Protein AF-A0A351Z957-F1 (afdb_monomer)

Nearest PDB structures (foldseek):
  6r4h-assembly1_A  TM=7.368E-01  e=9.527E-32  Homo sapiens
  6zmk-assembly1_A  TM=7.328E-01  e=2.826E-31  Homo sapiens
  3tbf-assembly1_B  TM=8.854E-01  e=1.463E-16  Francisella tularensis subsp. tularensis
  3tbf-assembly2_D  TM=8.829E-01  e=6.327E-16  Francisella tularensis subsp. tularensis
  3eua-assembly4_G  TM=7.586E-01  e=1.778E-09  Bacillus subtilis

Structure (mmCIF, N/CA/C/O backbone):
data_AF-A0A351Z957-F1
#
_entry.id   AF-A0A351Z957-F1
#
loop_
_atom_site.group_PDB
_atom_site.id
_atom_site.type_symbol
_atom_site.label_atom_id
_atom_site.label_alt_id
_atom_site.label_comp_id
_atom_site.label_asym_id
_atom_site.label_entity_id
_atom_site.label_seq_id
_atom_site.pdbx_PDB_ins_code
_atom_site.Cartn_x
_atom_site.Cartn_y
_atom_site.Cartn_z
_atom_site.occupancy
_atom_site.B_iso_or_equiv
_atom_site.auth_seq_id
_atom_site.auth_comp_id
_atom_site.auth_asym_id
_atom_site.auth_atom_id
_atom_site.pdbx_PDB_model_num
ATOM 1 N N . MET A 1 1 ? -15.064 -51.423 43.820 1.00 34.75 1 MET A N 1
ATOM 2 C CA . MET A 1 1 ? -14.862 -52.870 44.054 1.00 34.75 1 MET A CA 1
ATOM 3 C C . MET A 1 1 ? -15.126 -53.614 42.748 1.00 34.75 1 MET A C 1
ATOM 5 O O . MET A 1 1 ? -16.199 -53.415 42.206 1.00 34.75 1 MET A O 1
ATOM 9 N N . ARG A 1 2 ? -14.147 -54.423 42.305 1.00 31.27 2 ARG A N 1
ATOM 10 C CA . ARG A 1 2 ? -14.195 -55.576 41.368 1.00 31.27 2 ARG A CA 1
ATOM 11 C C . ARG A 1 2 ? -14.820 -55.420 39.954 1.00 31.27 2 ARG A C 1
ATOM 13 O O . ARG A 1 2 ? -16.034 -55.382 39.812 1.00 31.27 2 ARG A O 1
ATOM 20 N N . ASN A 1 3 ? -13.942 -55.427 38.933 1.00 36.88 3 ASN A N 1
ATOM 21 C CA . ASN A 1 3 ? -13.799 -56.434 37.846 1.00 36.88 3 ASN A CA 1
ATOM 22 C C . ASN A 1 3 ? -14.768 -57.649 37.914 1.00 36.88 3 ASN A C 1
ATOM 24 O O . ASN A 1 3 ? -15.060 -58.122 39.003 1.00 36.88 3 ASN A O 1
ATOM 28 N N . ASP A 1 4 ? -15.278 -58.280 36.855 1.00 41.47 4 ASP A N 1
ATOM 29 C CA . ASP A 1 4 ? -14.717 -58.608 35.541 1.00 41.47 4 ASP A CA 1
ATOM 30 C C . ASP A 1 4 ? -15.853 -58.985 34.578 1.00 41.47 4 ASP A C 1
ATOM 32 O O . ASP A 1 4 ? -16.851 -59.586 34.982 1.00 41.47 4 ASP A O 1
ATOM 36 N N . GLY A 1 5 ? -15.651 -58.716 33.286 1.00 42.03 5 GLY A N 1
ATOM 37 C CA . GLY A 1 5 ? -16.431 -59.361 32.229 1.00 42.03 5 GLY A CA 1
ATOM 38 C C . GLY A 1 5 ? -16.518 -58.600 30.908 1.00 42.03 5 GLY A C 1
ATOM 39 O O . GLY A 1 5 ? -17.630 -58.335 30.467 1.00 42.03 5 GLY A O 1
ATOM 40 N N . ARG A 1 6 ? -15.380 -58.241 30.286 1.00 42.75 6 ARG A N 1
ATOM 41 C CA . ARG A 1 6 ? -15.236 -57.947 28.835 1.00 42.75 6 ARG A CA 1
ATOM 42 C C . ARG A 1 6 ? -13.763 -57.663 28.480 1.00 42.75 6 ARG A C 1
ATOM 44 O O . ARG A 1 6 ? -13.370 -56.526 28.252 1.00 42.75 6 ARG A O 1
ATOM 51 N N . ALA A 1 7 ? -12.949 -58.711 28.403 1.00 50.84 7 ALA A N 1
ATOM 52 C CA . ALA A 1 7 ? -11.653 -58.680 27.721 1.00 50.84 7 ALA A CA 1
ATOM 53 C C . ALA A 1 7 ? -11.593 -59.895 26.783 1.00 50.84 7 ALA A C 1
ATOM 55 O O . ALA A 1 7 ? -11.513 -61.025 27.260 1.00 50.84 7 ALA A O 1
ATOM 56 N N . PRO A 1 8 ? -11.826 -59.690 25.470 1.00 50.25 8 PRO A N 1
ATOM 57 C CA . PRO A 1 8 ? -10.844 -60.219 24.519 1.00 50.25 8 PRO A CA 1
ATOM 58 C C . PRO A 1 8 ? -10.577 -59.340 23.277 1.00 50.25 8 PRO A C 1
ATOM 60 O O . PRO A 1 8 ? -9.811 -59.751 22.416 1.00 50.25 8 PRO A O 1
ATOM 63 N N . VAL A 1 9 ? -11.159 -58.138 23.134 1.00 53.81 9 VAL A N 1
ATOM 64 C CA . VAL A 1 9 ? -10.995 -57.349 21.883 1.00 53.81 9 VAL A CA 1
ATOM 65 C C . VAL A 1 9 ? -9.819 -56.368 21.941 1.00 53.81 9 VAL A C 1
ATOM 67 O O . VAL A 1 9 ? -9.054 -56.274 20.983 1.00 53.81 9 VAL A O 1
ATOM 70 N N . ILE A 1 10 ? -9.616 -55.680 23.072 1.00 52.38 10 ILE A N 1
ATOM 71 C CA . ILE A 1 10 ? -8.510 -54.715 23.211 1.00 52.38 10 ILE A CA 1
ATOM 72 C C . ILE A 1 10 ? -7.170 -55.444 23.291 1.00 52.38 10 ILE A C 1
ATOM 74 O O . ILE A 1 10 ? -6.217 -55.013 22.657 1.00 52.38 10 ILE A O 1
ATOM 78 N N . GLU A 1 11 ? -7.101 -56.582 23.985 1.00 53.34 11 GLU A N 1
ATOM 79 C CA . GLU A 1 11 ? -5.872 -57.378 24.054 1.00 53.34 11 GLU A CA 1
ATOM 80 C C . GLU A 1 11 ? -5.470 -57.900 22.666 1.00 53.34 11 GLU A C 1
ATOM 82 O O . GLU A 1 11 ? -4.301 -57.833 22.301 1.00 53.34 11 GLU A O 1
ATOM 87 N N . MET A 1 12 ? -6.436 -58.297 21.830 1.00 53.75 12 MET A N 1
ATOM 88 C CA . MET A 1 12 ? -6.161 -58.766 20.469 1.00 53.75 12 MET A CA 1
ATOM 89 C C . MET A 1 12 ? -5.737 -57.623 19.527 1.00 53.75 12 MET A C 1
ATOM 91 O O . MET A 1 12 ? -4.773 -57.792 18.781 1.00 53.75 12 MET A O 1
ATOM 95 N N . MET A 1 13 ? -6.356 -56.433 19.610 1.00 58.00 13 MET A N 1
ATOM 96 C CA . MET A 1 13 ? -5.924 -55.253 18.836 1.00 58.00 13 MET A CA 1
ATOM 97 C C . MET A 1 13 ? -4.588 -54.685 19.314 1.00 58.00 13 MET A C 1
ATOM 99 O O . MET A 1 13 ? -3.790 -54.259 18.483 1.00 58.00 13 MET A O 1
ATOM 103 N N . LEU A 1 14 ? -4.314 -54.688 20.621 1.00 59.62 14 LEU A N 1
ATOM 104 C CA . LEU A 1 14 ? -3.041 -54.210 21.157 1.00 59.62 14 LEU A CA 1
ATOM 105 C C . LEU A 1 14 ? -1.916 -55.181 20.794 1.00 59.62 14 LEU A C 1
ATOM 107 O O . LEU A 1 14 ? -0.841 -54.738 20.409 1.00 59.62 14 LEU A O 1
ATOM 111 N N . ILE A 1 15 ? -2.169 -56.494 20.813 1.00 68.38 15 ILE A N 1
ATOM 112 C CA . ILE A 1 15 ? -1.210 -57.498 20.335 1.00 68.38 15 ILE A CA 1
ATOM 113 C C . ILE A 1 15 ? -0.980 -57.354 18.825 1.00 68.38 15 ILE A C 1
ATOM 115 O O . ILE A 1 15 ? 0.164 -57.452 18.386 1.00 68.38 15 ILE A O 1
ATOM 119 N N . GLU A 1 16 ? -2.013 -57.077 18.023 1.00 65.56 16 GLU A N 1
ATOM 120 C CA . GLU A 1 16 ? -1.870 -56.897 16.572 1.00 65.56 16 GLU A CA 1
ATOM 121 C C . GLU A 1 16 ? -1.204 -55.562 16.196 1.00 65.56 16 GLU A C 1
ATOM 123 O O . GLU A 1 16 ? -0.364 -55.524 15.294 1.00 65.56 16 GLU A O 1
ATOM 128 N N . PHE A 1 17 ? -1.498 -54.483 16.927 1.00 66.69 17 PHE A N 1
ATOM 129 C CA . PHE A 1 17 ? -0.839 -53.186 16.786 1.00 66.69 17 PHE A CA 1
ATOM 130 C C . PHE A 1 17 ? 0.616 -53.255 17.249 1.00 66.69 17 PHE A C 1
ATOM 132 O O . PHE A 1 17 ? 1.495 -52.824 16.513 1.00 66.69 17 PHE A O 1
ATOM 139 N N . CYS A 1 18 ? 0.907 -53.887 18.390 1.00 70.06 18 CYS A N 1
ATOM 140 C CA . CYS A 1 18 ? 2.277 -54.141 18.830 1.00 70.06 18 CYS A CA 1
ATOM 141 C C . CYS A 1 18 ? 3.015 -55.051 17.839 1.00 70.06 18 CYS A C 1
ATOM 143 O O . CYS A 1 18 ? 4.173 -54.787 17.541 1.00 70.06 18 CYS A O 1
ATOM 145 N N . ARG A 1 19 ? 2.364 -56.059 17.236 1.00 67.44 19 ARG A N 1
ATOM 146 C CA . ARG A 1 19 ? 2.971 -56.864 16.158 1.00 67.44 19 ARG A CA 1
ATOM 147 C C . ARG A 1 19 ? 3.275 -56.037 14.910 1.00 67.44 19 ARG A C 1
ATOM 149 O O . ARG A 1 19 ? 4.357 -56.205 14.358 1.00 67.44 19 ARG A O 1
ATOM 156 N N . LYS A 1 20 ? 2.371 -55.151 14.471 1.00 65.81 20 LYS A N 1
ATOM 157 C CA . LYS A 1 20 ? 2.572 -54.277 13.297 1.00 65.81 20 LYS A CA 1
ATOM 158 C C . LYS A 1 20 ? 3.589 -53.170 13.566 1.00 65.81 20 LYS A C 1
ATOM 160 O O . LYS A 1 20 ? 4.413 -52.911 12.702 1.00 65.81 20 LYS A O 1
ATOM 165 N N . ALA A 1 21 ? 3.599 -52.583 14.760 1.00 62.97 21 ALA A N 1
ATOM 166 C CA . ALA A 1 21 ? 4.570 -51.578 15.181 1.00 62.97 21 ALA A CA 1
ATOM 167 C C . ALA A 1 21 ? 5.963 -52.190 15.379 1.00 62.97 21 ALA A C 1
ATOM 169 O O . ALA A 1 21 ? 6.941 -51.617 14.919 1.00 62.97 21 ALA A O 1
ATOM 170 N N . VAL A 1 22 ? 6.065 -53.390 15.967 1.00 67.69 22 VAL A N 1
ATOM 171 C CA . VAL A 1 22 ? 7.334 -54.133 16.047 1.00 67.69 22 VAL A CA 1
ATOM 172 C C . VAL A 1 22 ? 7.779 -54.588 14.657 1.00 67.69 22 VAL A C 1
ATOM 174 O O . VAL A 1 22 ? 8.960 -54.495 14.357 1.00 67.69 22 VAL A O 1
ATOM 177 N N . PHE A 1 23 ? 6.874 -55.015 13.768 1.00 68.50 23 PHE A N 1
ATOM 178 C CA . PHE A 1 23 ? 7.214 -55.316 12.371 1.00 68.50 23 PHE A CA 1
ATOM 179 C C . PHE A 1 23 ? 7.667 -54.063 11.604 1.00 68.50 23 PHE A C 1
ATOM 181 O O . PHE A 1 23 ? 8.613 -54.140 10.828 1.00 68.50 23 PHE A O 1
ATOM 188 N N . PHE A 1 24 ? 7.041 -52.909 11.835 1.00 62.88 24 PHE A N 1
ATOM 189 C CA . PHE A 1 24 ? 7.406 -51.633 11.222 1.00 62.88 24 PHE A CA 1
ATOM 190 C C . PHE A 1 24 ? 8.762 -51.140 11.740 1.00 62.88 24 PHE A C 1
ATOM 192 O O . PHE A 1 24 ? 9.664 -50.939 10.942 1.00 62.88 24 PHE A O 1
ATOM 199 N N . LEU A 1 25 ? 8.969 -51.067 13.058 1.00 59.94 25 LEU A N 1
ATOM 200 C CA . LEU A 1 25 ? 10.231 -50.628 13.673 1.00 59.94 25 LEU A CA 1
ATOM 201 C C . LEU A 1 25 ? 11.396 -51.596 13.430 1.00 59.94 25 LEU A C 1
ATOM 203 O O . LEU A 1 25 ? 12.548 -51.177 13.395 1.00 59.94 25 LEU A O 1
ATOM 207 N N . ARG A 1 26 ? 11.119 -52.896 13.261 1.00 61.25 26 ARG A N 1
ATOM 208 C CA . ARG A 1 26 ? 12.153 -53.895 12.959 1.00 61.25 26 ARG A CA 1
ATOM 209 C C . ARG A 1 26 ? 12.547 -53.908 11.480 1.00 61.25 26 ARG A C 1
ATOM 211 O O . ARG A 1 26 ? 13.645 -54.360 11.174 1.00 61.25 26 ARG A O 1
ATOM 218 N N . ASN A 1 27 ? 11.681 -53.422 10.587 1.00 59.47 27 ASN A N 1
ATOM 219 C CA . ASN A 1 27 ? 11.935 -53.398 9.145 1.00 59.47 27 ASN A CA 1
ATOM 220 C C . ASN A 1 27 ? 12.185 -51.993 8.577 1.00 59.47 27 ASN A C 1
ATOM 222 O O . ASN A 1 27 ? 12.639 -51.922 7.447 1.00 59.47 27 ASN A O 1
ATOM 226 N N . TRP A 1 28 ? 11.905 -50.899 9.295 1.00 61.28 28 TRP A N 1
ATOM 227 C CA . TRP A 1 28 ? 12.066 -49.525 8.798 1.00 61.28 28 TRP A CA 1
ATOM 228 C C . TRP A 1 28 ? 13.029 -48.712 9.664 1.00 61.28 28 TRP A C 1
ATOM 230 O O . TRP A 1 28 ? 12.828 -48.577 10.869 1.00 61.28 28 TRP A O 1
ATOM 240 N N . GLN A 1 29 ? 14.059 -48.127 9.051 1.00 62.25 29 GLN A N 1
ATOM 241 C CA . GLN A 1 29 ? 15.004 -47.238 9.729 1.00 62.25 29 GLN A CA 1
ATOM 242 C C . GLN A 1 29 ? 14.534 -45.779 9.669 1.00 62.25 29 GLN A C 1
ATOM 244 O O . GLN A 1 29 ? 14.300 -45.243 8.590 1.00 62.25 29 GLN A O 1
ATOM 249 N N . ILE A 1 30 ? 14.371 -45.120 10.816 1.00 63.09 30 ILE A N 1
ATOM 250 C CA . ILE A 1 30 ? 13.862 -43.741 10.866 1.00 63.09 30 ILE A CA 1
ATOM 251 C C . ILE A 1 30 ? 15.036 -42.765 10.908 1.00 63.09 30 ILE A C 1
ATOM 253 O O . ILE A 1 30 ? 15.895 -42.859 11.783 1.00 63.09 30 ILE A O 1
ATOM 257 N N . TYR A 1 31 ? 15.046 -41.815 9.979 1.00 53.91 31 TYR A N 1
ATOM 258 C CA . TYR A 1 31 ? 16.032 -40.751 9.895 1.00 53.91 31 TYR A CA 1
ATOM 259 C C . TYR A 1 31 ? 15.352 -39.384 9.973 1.00 53.91 31 TYR A C 1
ATOM 261 O O . TYR A 1 31 ? 14.210 -39.187 9.580 1.00 53.91 31 TYR A O 1
ATOM 269 N N . VAL A 1 32 ? 16.076 -38.402 10.471 1.00 48.66 32 VAL A N 1
ATOM 270 C CA . VAL A 1 32 ? 15.728 -36.983 10.393 1.00 48.66 32 VAL A CA 1
ATOM 271 C C . VAL A 1 32 ? 16.997 -36.370 9.839 1.00 48.66 32 VAL A C 1
ATOM 273 O O . VAL A 1 32 ? 18.059 -36.650 10.392 1.00 48.66 32 VAL A O 1
ATOM 276 N N . GLY A 1 33 ? 16.967 -35.670 8.709 1.00 43.19 33 GLY A N 1
ATOM 277 C CA . GLY A 1 33 ? 18.222 -35.128 8.163 1.00 43.19 33 GLY A CA 1
ATOM 278 C C . GLY A 1 33 ? 18.782 -35.775 6.899 1.00 43.19 33 GLY A C 1
ATOM 279 O O . GLY A 1 33 ? 19.623 -35.149 6.268 1.00 43.19 33 GLY A O 1
ATOM 280 N N . ARG A 1 34 ? 18.426 -37.022 6.551 1.00 38.47 34 ARG A N 1
ATOM 281 C CA . ARG A 1 34 ? 19.283 -37.835 5.657 1.00 38.47 34 ARG A CA 1
ATOM 282 C C . ARG A 1 34 ? 18.865 -37.901 4.190 1.00 38.47 34 ARG A C 1
ATOM 284 O O . ARG A 1 34 ? 17.693 -38.054 3.869 1.00 38.47 34 ARG A O 1
ATOM 291 N N . ASP A 1 35 ? 19.881 -37.902 3.327 1.00 44.59 35 ASP A N 1
ATOM 292 C CA . ASP A 1 35 ? 19.785 -38.148 1.887 1.00 44.59 35 ASP A CA 1
ATOM 293 C C . ASP A 1 35 ? 19.226 -39.561 1.591 1.00 44.59 35 ASP A C 1
ATOM 295 O O . ASP A 1 35 ? 19.848 -40.553 1.994 1.00 44.59 35 ASP A O 1
ATOM 299 N N . PRO A 1 36 ? 18.089 -39.684 0.872 1.00 42.84 36 PRO A N 1
ATOM 300 C CA . PRO A 1 36 ? 17.464 -40.964 0.536 1.00 42.84 36 PRO A CA 1
ATOM 301 C C . PRO A 1 36 ? 18.352 -41.931 -0.258 1.00 42.84 36 PRO A C 1
ATOM 303 O O . PRO A 1 36 ? 18.145 -43.138 -0.167 1.00 42.84 36 PRO A O 1
ATOM 306 N N . GLN A 1 37 ? 19.334 -41.447 -1.028 1.00 43.72 37 GLN A N 1
ATOM 307 C CA . GLN A 1 37 ? 20.236 -42.315 -1.804 1.00 43.72 37 GLN A CA 1
ATOM 308 C C . GLN A 1 37 ? 21.284 -43.009 -0.930 1.00 43.72 37 GLN A C 1
ATOM 310 O O . GLN A 1 37 ? 21.804 -44.066 -1.284 1.00 43.72 37 GLN A O 1
ATOM 315 N N . CYS A 1 38 ? 21.566 -42.435 0.238 1.00 41.16 38 CYS A N 1
ATOM 316 C CA . CYS A 1 38 ? 22.518 -42.967 1.206 1.00 41.16 38 CYS A CA 1
ATOM 317 C C . CYS A 1 38 ? 21.848 -43.860 2.261 1.00 41.16 38 CYS A C 1
ATOM 319 O O . CYS A 1 38 ? 22.486 -44.269 3.235 1.00 41.16 38 CYS A O 1
ATOM 321 N N . VAL A 1 39 ? 20.555 -44.149 2.095 1.00 48.16 39 VAL A N 1
ATOM 322 C CA . VAL A 1 39 ? 19.763 -44.927 3.040 1.00 48.16 39 VAL A CA 1
ATOM 323 C C . VAL A 1 39 ? 19.170 -46.131 2.317 1.00 48.16 39 VAL A C 1
ATOM 325 O O . VAL A 1 39 ? 18.326 -46.006 1.435 1.00 48.16 39 VAL A O 1
ATOM 328 N N . SER A 1 40 ? 19.615 -47.327 2.699 1.00 62.91 40 SER A N 1
ATOM 329 C CA . SER A 1 40 ? 19.024 -48.563 2.189 1.00 62.91 40 SER A CA 1
ATOM 330 C C . SER A 1 40 ? 17.659 -48.778 2.838 1.00 62.91 40 SER A C 1
ATOM 332 O O . SER A 1 40 ? 17.516 -48.752 4.061 1.00 62.91 40 SER A O 1
ATOM 334 N N . GLY A 1 41 ? 16.636 -48.932 1.998 1.00 62.25 41 GLY A N 1
ATOM 335 C CA . GLY A 1 41 ? 15.267 -49.124 2.454 1.00 62.25 41 GLY A CA 1
ATOM 336 C C . GLY A 1 41 ? 15.055 -50.479 3.142 1.00 62.25 41 GLY A C 1
ATOM 337 O O . GLY A 1 41 ? 15.810 -51.422 2.890 1.00 62.25 41 GLY A O 1
ATOM 338 N N . PRO A 1 42 ? 13.992 -50.606 3.955 1.00 55.88 42 PRO A N 1
ATOM 339 C CA . PRO A 1 42 ? 12.949 -49.599 4.203 1.00 55.88 42 PRO A CA 1
ATOM 340 C C . PRO A 1 42 ? 13.372 -48.518 5.221 1.00 55.88 42 PRO A C 1
ATOM 342 O O . PRO A 1 42 ? 13.968 -48.831 6.248 1.00 55.88 42 PRO A O 1
ATOM 345 N N . ALA A 1 43 ? 13.065 -47.240 4.960 1.00 58.53 43 ALA A N 1
ATOM 346 C CA . ALA A 1 43 ? 13.414 -46.124 5.845 1.00 58.53 43 ALA A CA 1
ATOM 347 C C . ALA A 1 43 ? 12.404 -44.962 5.775 1.00 58.53 43 ALA A C 1
ATOM 349 O O . ALA A 1 43 ? 11.782 -44.746 4.738 1.00 58.53 43 ALA A O 1
ATOM 350 N N . LEU A 1 44 ? 12.232 -44.224 6.876 1.00 49.75 44 LEU A N 1
ATOM 351 C CA . LEU A 1 44 ? 11.293 -43.100 7.014 1.00 49.75 44 LEU A CA 1
ATOM 352 C C . LEU A 1 44 ? 12.070 -41.823 7.370 1.00 49.75 44 LEU A C 1
ATOM 354 O O . LEU A 1 44 ? 12.729 -41.810 8.405 1.00 49.75 44 LEU A O 1
ATOM 358 N N . ILE A 1 45 ? 12.011 -40.772 6.539 1.00 54.78 45 ILE A N 1
ATOM 359 C CA . ILE A 1 45 ? 12.796 -39.529 6.714 1.00 54.78 45 ILE A CA 1
ATOM 360 C C . ILE A 1 45 ? 11.872 -38.301 6.840 1.00 54.78 45 ILE A C 1
ATOM 362 O O . ILE A 1 45 ? 10.979 -38.156 6.010 1.00 54.78 45 ILE A O 1
ATOM 366 N N . VAL A 1 46 ? 12.041 -37.436 7.859 1.00 43.62 46 VAL A N 1
ATOM 367 C CA . VAL A 1 46 ? 11.055 -36.375 8.227 1.00 43.62 46 VAL A CA 1
ATOM 368 C C . VAL A 1 46 ? 11.684 -34.976 8.429 1.00 43.62 46 VAL A C 1
ATOM 370 O O . VAL A 1 46 ? 12.734 -34.903 9.062 1.00 43.62 46 VAL A O 1
ATOM 373 N N . PHE A 1 47 ? 11.028 -33.879 7.974 1.00 37.84 47 PHE A N 1
ATOM 374 C CA . PHE A 1 47 ? 11.401 -32.454 8.230 1.00 37.84 47 PHE A CA 1
ATOM 375 C C . PHE A 1 47 ? 10.222 -31.421 8.153 1.00 37.84 47 PHE A C 1
ATOM 377 O O . PHE A 1 47 ? 9.301 -31.683 7.377 1.00 37.84 47 PHE A O 1
ATOM 384 N N . PRO A 1 48 ? 10.237 -30.249 8.864 1.00 34.91 48 PRO A N 1
ATOM 385 C CA . PRO A 1 48 ? 9.136 -29.239 8.883 1.00 34.91 48 PRO A CA 1
ATOM 386 C C . PRO A 1 48 ? 9.460 -27.777 8.393 1.00 34.91 48 PRO A C 1
ATOM 388 O O . PRO A 1 48 ? 10.622 -27.457 8.166 1.00 34.91 48 PRO A O 1
ATOM 391 N N . LEU A 1 49 ? 8.431 -26.894 8.244 1.00 32.94 49 LEU A N 1
ATOM 392 C CA . LEU A 1 49 ? 8.387 -25.585 7.500 1.00 32.94 49 LEU A CA 1
ATOM 393 C C . LEU A 1 49 ? 7.412 -24.519 8.105 1.00 32.94 49 LEU A C 1
ATOM 395 O O . LEU A 1 49 ? 6.357 -24.970 8.544 1.00 32.94 49 LEU A O 1
ATOM 399 N N . ILE A 1 50 ? 7.641 -23.172 8.005 1.00 32.31 50 ILE A N 1
ATOM 400 C CA . ILE A 1 50 ? 6.593 -22.085 8.090 1.00 32.31 50 ILE A CA 1
ATOM 401 C C . ILE A 1 50 ? 6.901 -20.775 7.259 1.00 32.31 50 ILE A C 1
ATOM 403 O O . ILE A 1 50 ? 8.064 -20.388 7.225 1.00 32.31 50 ILE A O 1
ATOM 407 N N . PRO A 1 51 ? 5.887 -20.057 6.678 1.00 23.98 51 PRO A N 1
ATOM 408 C CA . PRO A 1 51 ? 5.975 -18.844 5.809 1.00 23.98 51 PRO A CA 1
ATOM 409 C C . PRO A 1 51 ? 5.387 -17.498 6.365 1.00 23.98 51 PRO A C 1
ATOM 411 O O . PRO A 1 51 ? 4.525 -17.567 7.238 1.00 23.98 51 PRO A O 1
ATOM 414 N N . ALA A 1 52 ? 5.750 -16.311 5.790 1.00 25.50 52 ALA A N 1
ATOM 415 C CA . ALA A 1 52 ? 4.882 -15.133 5.420 1.00 25.50 52 ALA A CA 1
ATOM 416 C C . ALA A 1 52 ? 5.529 -13.703 5.440 1.00 25.50 52 ALA A C 1
ATOM 418 O O . ALA A 1 52 ? 5.592 -13.095 6.504 1.00 25.50 52 ALA A O 1
ATOM 419 N N . THR A 1 53 ? 5.842 -13.056 4.287 1.00 26.72 53 THR A N 1
ATOM 420 C CA . THR A 1 53 ? 6.039 -11.566 4.151 1.00 26.72 53 THR A CA 1
ATOM 421 C C . THR A 1 53 ? 5.814 -11.045 2.678 1.00 26.72 53 THR A C 1
ATOM 423 O O . THR A 1 53 ? 5.641 -11.889 1.788 1.00 26.72 53 THR A O 1
ATOM 426 N N . LEU A 1 54 ? 5.658 -9.713 2.427 1.00 28.27 54 LEU A N 1
ATOM 427 C CA . LEU A 1 54 ? 5.267 -9.022 1.148 1.00 28.27 54 LEU A CA 1
ATOM 428 C C . LEU A 1 54 ? 5.653 -7.502 1.032 1.00 28.27 54 LEU A C 1
ATOM 430 O O . LEU A 1 54 ? 5.248 -6.767 1.934 1.00 28.27 54 LEU A O 1
ATOM 434 N N . PHE A 1 55 ? 6.242 -7.023 -0.105 1.00 30.70 55 PHE A N 1
ATOM 435 C CA . PHE A 1 55 ? 6.260 -5.615 -0.649 1.00 30.70 55 PHE A CA 1
ATOM 436 C C . PHE A 1 55 ? 6.488 -5.507 -2.200 1.00 30.70 55 PHE A C 1
ATOM 438 O O . PHE A 1 55 ? 6.940 -6.470 -2.813 1.00 30.70 55 PHE A O 1
ATOM 445 N N . CYS A 1 56 ? 6.223 -4.293 -2.762 1.00 34.59 56 CYS A N 1
ATOM 446 C CA . CYS A 1 56 ? 6.521 -3.674 -4.099 1.00 34.59 56 CYS A CA 1
ATOM 447 C C . CYS A 1 56 ? 6.032 -4.396 -5.372 1.00 34.59 56 CYS A C 1
ATOM 449 O O . CYS A 1 56 ? 5.910 -5.599 -5.326 1.00 34.59 56 CYS A O 1
ATOM 451 N N . GLY A 1 57 ? 5.732 -3.690 -6.489 1.00 46.91 57 GLY A N 1
ATOM 452 C CA . GLY A 1 57 ? 4.910 -4.132 -7.651 1.00 46.91 57 GLY A CA 1
ATOM 453 C C . GLY A 1 57 ? 5.642 -4.463 -8.979 1.00 46.91 57 GLY A C 1
ATOM 454 O O . GLY A 1 57 ? 6.028 -3.553 -9.701 1.00 46.91 57 GLY A O 1
ATOM 455 N N . LEU A 1 58 ? 5.777 -5.743 -9.340 1.00 47.56 58 LEU A N 1
ATOM 456 C CA . LEU A 1 58 ? 6.085 -6.284 -10.675 1.00 47.56 58 LEU A CA 1
ATOM 457 C C . LEU A 1 58 ? 4.774 -6.813 -11.273 1.00 47.56 58 LEU A C 1
ATOM 459 O O . LEU A 1 58 ? 3.960 -7.351 -10.522 1.00 47.56 58 LEU A O 1
ATOM 463 N N . ALA A 1 59 ? 4.557 -6.707 -12.584 1.00 47.22 59 ALA A N 1
ATOM 464 C CA . ALA A 1 59 ? 3.453 -7.390 -13.266 1.00 47.22 59 ALA A CA 1
ATOM 465 C C . ALA A 1 59 ? 3.887 -7.853 -14.661 1.00 47.22 59 ALA A C 1
ATOM 467 O O . ALA A 1 59 ? 4.486 -7.089 -15.409 1.00 47.22 59 ALA A O 1
ATOM 468 N N . GLY A 1 60 ? 3.579 -9.090 -15.034 1.00 64.75 60 GLY A N 1
ATOM 469 C CA . GLY A 1 60 ? 3.907 -9.648 -16.340 1.00 64.75 60 GLY A CA 1
ATOM 470 C C . GLY A 1 60 ? 2.904 -10.688 -16.810 1.00 64.75 60 GLY A C 1
ATOM 471 O O . GLY A 1 60 ? 2.263 -11.364 -16.005 1.00 64.75 60 GLY A O 1
ATOM 472 N N . ILE A 1 61 ? 2.762 -10.798 -18.131 1.00 70.81 61 ILE A N 1
ATOM 473 C CA . ILE A 1 61 ? 1.897 -11.760 -18.813 1.00 70.81 61 ILE A CA 1
ATOM 474 C C . ILE A 1 61 ? 2.746 -12.576 -19.787 1.00 70.81 61 ILE A C 1
ATOM 476 O O . ILE A 1 61 ? 3.430 -12.040 -20.663 1.00 70.81 61 ILE A O 1
ATOM 480 N N . LEU A 1 62 ? 2.653 -13.896 -19.654 1.00 71.38 62 LEU A N 1
ATOM 481 C CA . LEU A 1 62 ? 3.277 -14.877 -20.529 1.00 71.38 62 LEU A CA 1
ATOM 482 C C . LEU A 1 62 ? 2.193 -15.777 -21.143 1.00 71.38 62 LEU A C 1
ATOM 484 O O . LEU A 1 62 ? 1.536 -16.527 -20.426 1.00 71.38 62 LEU A O 1
ATOM 488 N N . ALA A 1 63 ? 1.995 -15.728 -22.462 1.00 63.59 63 ALA A N 1
ATOM 489 C CA . ALA A 1 63 ? 0.891 -16.436 -23.124 1.00 63.59 63 ALA A CA 1
ATOM 490 C C . ALA A 1 63 ? 1.257 -17.861 -23.556 1.00 63.59 63 ALA A C 1
ATOM 492 O O . ALA A 1 63 ? 2.127 -18.042 -24.393 1.00 63.59 63 ALA A O 1
ATOM 493 N N . ILE A 1 64 ? 0.589 -18.888 -23.038 1.00 54.28 64 ILE A N 1
ATOM 494 C CA . ILE A 1 64 ? 0.941 -20.284 -23.315 1.00 54.28 64 ILE A CA 1
ATOM 495 C C . ILE A 1 64 ? 0.355 -20.698 -24.659 1.00 54.28 64 ILE A C 1
ATOM 497 O O . ILE A 1 64 ? -0.858 -20.726 -24.860 1.00 54.28 64 ILE A O 1
ATOM 501 N N . ARG A 1 65 ? 1.220 -21.080 -25.596 1.00 46.47 65 ARG A N 1
ATOM 502 C CA . ARG A 1 65 ? 0.809 -21.389 -26.962 1.00 46.47 65 ARG A CA 1
ATOM 503 C C . ARG A 1 65 ? 0.491 -22.867 -27.092 1.00 46.47 65 ARG A C 1
ATOM 505 O O . ARG A 1 65 ? 1.259 -23.647 -27.651 1.00 46.47 65 ARG A O 1
ATOM 512 N N . LYS A 1 66 ? -0.677 -23.274 -26.604 1.00 46.97 66 LYS A N 1
ATOM 513 C CA . LYS A 1 66 ? -1.214 -24.601 -26.912 1.00 46.97 66 LYS A CA 1
ATOM 514 C C . LYS A 1 66 ? -2.337 -24.475 -27.935 1.00 46.97 66 LYS A C 1
ATOM 516 O O . LYS A 1 66 ? -3.219 -23.634 -27.801 1.00 46.97 66 LYS A O 1
ATOM 521 N N . LYS A 1 67 ? -2.369 -25.403 -28.901 1.00 41.09 67 LYS A N 1
ATOM 522 C CA . LYS A 1 67 ? -3.620 -25.864 -29.529 1.00 41.09 67 LYS A CA 1
ATOM 523 C C . LYS A 1 67 ? -4.478 -26.512 -28.435 1.00 41.09 67 LYS A C 1
ATOM 525 O O . LYS A 1 67 ? -4.618 -27.735 -28.390 1.00 41.09 67 LYS A O 1
ATOM 530 N N . VAL A 1 68 ? -4.976 -25.733 -27.479 1.00 42.72 68 VAL A N 1
ATOM 531 C CA . VAL A 1 68 ? -6.077 -26.193 -26.639 1.00 42.72 68 VAL A CA 1
ATOM 532 C C . VAL A 1 68 ? -7.227 -26.371 -27.625 1.00 42.72 68 VAL A C 1
ATOM 534 O O . VAL A 1 68 ? -7.501 -25.466 -28.414 1.00 42.72 68 VAL A O 1
ATOM 537 N N . LYS A 1 69 ? -7.857 -27.555 -27.675 1.00 43.50 69 LYS A N 1
ATOM 538 C CA . LYS A 1 69 ? -9.177 -27.641 -28.322 1.00 43.50 69 LYS A CA 1
ATOM 539 C C . LYS A 1 69 ? -9.991 -26.484 -27.744 1.00 43.50 69 LYS A C 1
ATOM 541 O O . LYS A 1 69 ? -9.923 -26.364 -26.522 1.00 43.50 69 LYS A O 1
ATOM 546 N N . PRO A 1 70 ? -10.686 -25.658 -28.552 1.00 44.06 70 PRO A N 1
ATOM 547 C CA . PRO A 1 70 ? -11.491 -24.573 -28.010 1.00 44.06 70 PRO A CA 1
ATOM 548 C C . PRO A 1 70 ? -12.295 -25.160 -26.860 1.00 44.06 70 PRO A C 1
ATOM 550 O O . PRO A 1 70 ? -13.056 -26.113 -27.062 1.00 44.06 70 PRO A O 1
ATOM 553 N N . VAL A 1 71 ? -11.988 -24.706 -25.643 1.00 45.97 71 VAL A N 1
ATOM 554 C CA . VAL A 1 71 ? -12.755 -25.105 -24.476 1.00 45.97 71 VAL A CA 1
ATOM 555 C C . VAL A 1 71 ? -14.105 -24.492 -24.774 1.00 45.97 71 VAL A C 1
ATOM 557 O O . VAL A 1 71 ? -14.241 -23.270 -24.788 1.00 45.97 71 VAL A O 1
ATOM 560 N N . GLN A 1 72 ? -15.065 -25.326 -25.176 1.00 51.88 72 GLN A N 1
ATOM 561 C CA . GLN A 1 72 ? -16.435 -24.856 -25.205 1.00 51.88 72 GLN A CA 1
ATOM 562 C C . GLN A 1 72 ? -16.722 -24.396 -23.778 1.00 51.88 72 GLN A C 1
ATOM 564 O O . GLN A 1 72 ? -16.416 -25.170 -22.862 1.00 51.88 72 GLN A O 1
ATOM 569 N N . PRO A 1 73 ? -17.210 -23.156 -23.587 1.00 58.41 73 PRO A N 1
ATOM 570 C CA . PRO A 1 73 ? -17.586 -22.677 -22.268 1.00 58.41 73 PRO A CA 1
ATOM 571 C C . PRO A 1 73 ? -18.384 -23.770 -21.568 1.00 58.41 73 PRO A C 1
ATOM 573 O O . PRO A 1 73 ? -19.274 -24.369 -22.180 1.00 58.41 73 PRO A O 1
ATOM 576 N N . GLY A 1 74 ? -18.025 -24.084 -20.322 1.00 54.56 74 GLY A N 1
ATOM 577 C CA . GLY A 1 74 ? -18.686 -25.163 -19.584 1.00 54.56 74 GLY A CA 1
ATOM 578 C C . GLY A 1 74 ? -20.182 -24.904 -19.355 1.00 54.56 74 GLY A C 1
ATOM 579 O O . GLY A 1 74 ? -20.911 -25.842 -19.039 1.00 54.56 74 GLY A O 1
ATOM 580 N N . GLY A 1 75 ? -20.619 -23.653 -19.547 1.00 72.81 75 GLY A N 1
ATOM 581 C CA . GLY A 1 75 ? -21.987 -23.165 -19.422 1.00 72.81 75 GLY A CA 1
ATOM 582 C C . GLY A 1 75 ? -22.145 -21.737 -19.966 1.00 72.81 75 GLY A C 1
ATOM 583 O O . GLY A 1 75 ? -21.270 -21.219 -20.665 1.00 72.81 75 GLY A O 1
ATOM 584 N N . ASP A 1 76 ? -23.278 -21.108 -19.663 1.00 86.88 76 ASP A N 1
ATOM 585 C CA . ASP A 1 76 ? -23.651 -19.763 -20.108 1.00 86.88 76 ASP A CA 1
ATOM 586 C C . ASP A 1 76 ? -24.082 -18.932 -18.894 1.00 86.88 76 ASP A C 1
ATOM 588 O O . ASP A 1 76 ? -25.140 -19.180 -18.307 1.00 86.88 76 ASP A O 1
ATOM 592 N N . LEU A 1 77 ? -23.282 -17.910 -18.558 1.00 91.81 77 LEU A N 1
ATOM 593 C CA . LEU A 1 77 ? -23.507 -17.042 -17.397 1.00 91.81 77 LEU A CA 1
ATOM 594 C C . LEU A 1 77 ? -24.914 -16.430 -17.382 1.00 91.81 77 LEU A C 1
ATOM 596 O O . LEU A 1 77 ? -25.500 -16.249 -16.314 1.00 91.81 77 LEU A O 1
ATOM 600 N N . TYR A 1 78 ? -25.489 -16.150 -18.556 1.00 93.12 78 TYR A N 1
ATOM 601 C CA . TYR A 1 78 ? -26.843 -15.619 -18.667 1.00 93.12 78 TYR A CA 1
ATOM 602 C C . TYR A 1 78 ? -27.886 -16.623 -18.160 1.00 93.12 78 TYR A C 1
ATOM 604 O O . TYR A 1 78 ? -28.809 -16.264 -17.420 1.00 93.12 78 TYR A O 1
ATOM 612 N N . GLU A 1 79 ? -27.757 -17.887 -18.565 1.00 93.06 79 GLU A N 1
ATOM 613 C CA . GLU A 1 79 ? -28.674 -18.951 -18.163 1.00 93.06 79 GLU A CA 1
ATOM 614 C C . GLU A 1 79 ? -28.476 -19.330 -16.696 1.00 93.06 79 GLU A C 1
ATOM 616 O O . GLU A 1 79 ? -29.455 -19.471 -15.960 1.00 93.06 79 GLU A O 1
ATOM 621 N N . SER A 1 80 ? -27.223 -19.449 -16.260 1.00 94.12 80 SER A N 1
ATOM 622 C CA . SER A 1 80 ? -26.854 -19.798 -14.888 1.00 94.12 80 SER A CA 1
ATOM 623 C C . SER A 1 80 ? -27.331 -18.744 -13.890 1.00 94.12 80 SER A C 1
ATOM 625 O O . SER A 1 80 ? -27.987 -19.093 -12.904 1.00 94.12 80 SER A O 1
ATOM 627 N N . PHE A 1 81 ? -27.153 -17.453 -14.194 1.00 95.25 81 PHE A N 1
ATOM 628 C CA . PHE A 1 81 ? -27.741 -16.372 -13.398 1.00 95.25 81 PHE A CA 1
ATOM 629 C C . PHE A 1 81 ? -29.274 -16.436 -13.391 1.00 95.25 81 PHE A C 1
ATOM 631 O O . PHE A 1 81 ? -29.902 -16.306 -12.339 1.00 95.25 81 PHE A O 1
ATOM 638 N N . GLY A 1 82 ? -29.892 -16.709 -14.546 1.00 93.75 82 GLY A N 1
ATOM 639 C CA . GLY A 1 82 ? -31.339 -16.887 -14.658 1.00 93.75 82 GLY A CA 1
ATOM 640 C C . GLY A 1 82 ? -31.894 -18.008 -13.771 1.00 93.75 82 GLY A C 1
ATOM 641 O O . GLY A 1 82 ? -32.969 -17.839 -13.195 1.00 93.75 82 GLY A O 1
ATOM 642 N N . ARG A 1 83 ? -31.165 -19.123 -13.624 1.00 93.44 83 ARG A N 1
ATOM 643 C CA . ARG A 1 83 ? -31.516 -20.218 -12.703 1.00 93.44 83 ARG A CA 1
ATOM 644 C C . ARG A 1 83 ? -31.313 -19.820 -11.239 1.00 93.44 83 ARG A C 1
ATOM 646 O O . ARG A 1 83 ? -32.186 -20.099 -10.418 1.00 93.44 83 ARG A O 1
ATOM 653 N N . ALA A 1 84 ? -30.198 -19.161 -10.920 1.00 92.81 84 ALA A N 1
ATOM 654 C CA . ALA A 1 84 ? -29.836 -18.784 -9.553 1.00 92.81 84 ALA A CA 1
ATOM 655 C C . ALA A 1 84 ? -30.879 -17.856 -8.909 1.00 92.81 84 ALA A C 1
ATOM 657 O O . ALA A 1 84 ? -31.335 -18.118 -7.795 1.00 92.81 84 ALA A O 1
ATOM 658 N N . ILE A 1 85 ? -31.333 -16.825 -9.630 1.00 93.12 85 ILE A N 1
ATOM 659 C CA . ILE A 1 85 ? -32.303 -15.855 -9.091 1.00 93.12 85 ILE A CA 1
ATOM 660 C C . ILE A 1 85 ? -33.707 -16.435 -8.863 1.00 93.12 85 ILE A C 1
ATOM 662 O O . ILE A 1 85 ? -34.543 -15.778 -8.255 1.00 93.12 85 ILE A O 1
ATOM 666 N N . GLY A 1 86 ? -33.984 -17.664 -9.316 1.00 89.81 86 GLY A N 1
ATOM 667 C CA . GLY A 1 86 ? -35.219 -18.375 -8.973 1.00 89.81 86 GLY A CA 1
ATOM 668 C C . GLY A 1 86 ? -35.311 -18.770 -7.491 1.00 89.81 86 GLY A C 1
ATOM 669 O O . GLY A 1 86 ? -36.381 -19.171 -7.038 1.00 89.81 86 GLY A O 1
ATOM 670 N N . LYS A 1 87 ? -34.204 -18.671 -6.740 1.00 93.44 87 LYS A N 1
ATOM 671 C CA . LYS A 1 87 ? -34.113 -18.911 -5.292 1.00 93.44 87 LYS A CA 1
ATOM 672 C C . LYS A 1 87 ? -33.619 -17.647 -4.572 1.00 93.44 87 LYS A C 1
ATOM 674 O O . LYS A 1 87 ? -32.489 -17.599 -4.088 1.00 93.44 87 LYS A O 1
ATOM 679 N N . ASP A 1 88 ? -34.461 -16.621 -4.553 1.00 93.94 88 ASP A N 1
ATOM 680 C CA . ASP A 1 88 ? -34.182 -15.281 -4.020 1.00 93.94 88 ASP A CA 1
ATOM 681 C C . ASP A 1 88 ? -34.418 -15.142 -2.500 1.00 93.94 88 ASP A C 1
ATOM 683 O O . ASP A 1 88 ? -34.826 -16.084 -1.807 1.00 93.94 88 ASP A O 1
ATOM 687 N N . LEU A 1 89 ? -34.145 -13.951 -1.953 1.00 92.94 89 LEU A N 1
ATOM 688 C CA . LEU A 1 89 ? -34.268 -13.691 -0.520 1.00 92.94 89 LEU A CA 1
ATOM 689 C C . LEU A 1 89 ? -35.734 -13.660 -0.080 1.00 92.94 89 LEU A C 1
ATOM 691 O O . LEU A 1 89 ? -36.043 -14.067 1.039 1.00 92.94 89 LEU A O 1
ATOM 695 N N . ALA A 1 90 ? -36.651 -13.234 -0.952 1.00 92.62 90 ALA A N 1
ATOM 696 C CA . ALA A 1 90 ? -38.085 -13.291 -0.681 1.00 92.62 90 ALA A CA 1
ATOM 697 C C . ALA A 1 90 ? -38.543 -14.737 -0.428 1.00 92.62 90 ALA A C 1
ATOM 699 O O . ALA A 1 90 ? -39.198 -15.012 0.578 1.00 92.62 90 ALA A O 1
ATOM 700 N N . SER A 1 91 ? -38.116 -15.678 -1.272 1.00 92.12 91 SER A N 1
ATOM 701 C CA . SER A 1 91 ? -38.414 -17.105 -1.117 1.00 92.12 91 SER A CA 1
ATOM 702 C C . SER A 1 91 ? -37.832 -17.689 0.173 1.00 92.12 91 SER A C 1
ATOM 704 O O . SER A 1 91 ? -38.485 -18.508 0.826 1.00 92.12 91 SER A O 1
ATOM 706 N N . LEU A 1 92 ? -36.630 -17.255 0.569 1.00 91.88 92 LEU A N 1
ATOM 707 C CA . LEU A 1 92 ? -36.013 -17.652 1.836 1.00 91.88 92 LEU A CA 1
ATOM 708 C C . LEU A 1 92 ? -36.812 -17.133 3.040 1.00 91.88 92 LEU A C 1
ATOM 710 O O . LEU A 1 92 ? -37.111 -17.892 3.960 1.00 91.88 92 LEU A O 1
ATOM 714 N N . LEU A 1 93 ? -37.197 -15.855 3.025 1.00 88.75 93 LEU A N 1
ATOM 715 C CA . LEU A 1 93 ? -37.965 -15.224 4.105 1.00 88.75 93 LEU A CA 1
ATOM 716 C C . LEU A 1 93 ? -39.383 -15.802 4.241 1.00 88.75 93 LEU A C 1
ATOM 718 O O . LEU A 1 93 ? -39.929 -15.834 5.342 1.00 88.75 93 LEU A O 1
ATOM 722 N N . GLU A 1 94 ? -39.969 -16.281 3.144 1.00 91.06 94 GLU A N 1
ATOM 723 C CA . GLU A 1 94 ? -41.250 -16.998 3.130 1.00 91.06 94 GLU A CA 1
ATOM 724 C C . GLU A 1 94 ? -41.128 -18.477 3.549 1.00 91.06 94 GLU A C 1
ATOM 726 O O . GLU A 1 94 ? -42.139 -19.173 3.645 1.00 91.06 94 GLU A O 1
ATOM 731 N N . GLY A 1 95 ? -39.909 -18.973 3.800 1.00 88.06 95 GLY A N 1
ATOM 732 C CA . GLY A 1 95 ? -39.644 -20.361 4.186 1.00 88.06 95 GLY A CA 1
ATOM 733 C C . GLY A 1 95 ? -39.825 -21.377 3.053 1.00 88.06 95 GLY A C 1
ATOM 734 O O . GLY A 1 95 ? -39.983 -22.567 3.321 1.00 88.06 95 GLY A O 1
ATOM 735 N N . LYS A 1 96 ? -39.825 -20.930 1.789 1.00 92.44 96 LYS A N 1
ATOM 736 C CA . LYS A 1 96 ? -39.961 -21.799 0.605 1.00 92.44 96 LYS A CA 1
ATOM 737 C C . LYS A 1 96 ? -38.668 -22.540 0.256 1.00 92.44 96 LYS A C 1
ATOM 739 O O . LYS A 1 96 ? -38.729 -23.564 -0.418 1.00 92.44 96 LYS A O 1
ATOM 744 N N . ILE A 1 97 ? -37.524 -22.016 0.691 1.00 94.00 97 ILE A N 1
ATOM 745 C CA . ILE A 1 97 ? -36.183 -22.577 0.477 1.00 94.00 97 ILE A CA 1
ATOM 746 C C . ILE A 1 97 ? -35.367 -22.490 1.769 1.00 94.00 97 ILE A C 1
ATOM 748 O O . ILE A 1 97 ? -35.632 -21.630 2.611 1.00 94.00 97 ILE A O 1
ATOM 752 N N . ALA A 1 98 ? -34.356 -23.346 1.922 1.00 91.88 98 ALA A N 1
ATOM 753 C CA . ALA A 1 98 ? -33.357 -23.185 2.979 1.00 91.88 98 ALA A CA 1
ATOM 754 C C . ALA A 1 98 ? -32.298 -22.134 2.592 1.00 91.88 98 ALA A C 1
ATOM 756 O O . ALA A 1 98 ? -32.043 -21.905 1.410 1.00 91.88 98 ALA A O 1
ATOM 757 N N . ALA A 1 99 ? -31.614 -21.526 3.571 1.00 88.00 99 ALA A N 1
ATOM 758 C CA . ALA A 1 99 ? -30.582 -20.518 3.290 1.00 88.00 99 ALA A CA 1
ATOM 759 C C . ALA A 1 99 ? -29.408 -21.076 2.473 1.00 88.00 99 ALA A C 1
ATOM 761 O O . ALA A 1 99 ? -28.847 -20.377 1.638 1.00 88.00 99 ALA A O 1
ATOM 762 N N . THR A 1 100 ? -29.080 -22.358 2.648 1.00 90.31 100 THR A N 1
ATOM 763 C CA . THR A 1 100 ? -28.059 -23.066 1.857 1.00 90.31 100 THR A CA 1
ATOM 764 C C . THR A 1 100 ? -28.425 -23.219 0.380 1.00 90.31 100 THR A C 1
ATOM 766 O O . THR A 1 100 ? -27.549 -23.503 -0.435 1.00 90.31 100 THR A O 1
ATOM 769 N N . GLU A 1 101 ? -29.698 -23.030 0.026 1.00 93.12 101 GLU A N 1
ATOM 770 C CA . GLU A 1 101 ? -30.201 -23.068 -1.347 1.00 93.12 101 GLU A CA 1
ATOM 771 C C . GLU A 1 101 ? -30.353 -21.680 -1.977 1.00 93.12 101 GLU A C 1
ATOM 773 O O . GLU A 1 101 ? -30.680 -21.593 -3.163 1.00 93.12 101 GLU A O 1
ATOM 778 N N . TYR A 1 102 ? -30.140 -20.609 -1.210 1.00 94.69 102 TYR A N 1
ATOM 779 C CA . TYR A 1 102 ? -30.180 -19.238 -1.707 1.00 94.69 102 TYR A CA 1
ATOM 780 C C . TYR A 1 102 ? -29.246 -19.075 -2.916 1.00 94.69 102 TYR A C 1
ATOM 782 O O . TYR A 1 102 ? -28.112 -19.560 -2.901 1.00 94.69 102 TYR A O 1
ATOM 790 N N . LEU A 1 103 ? -29.743 -18.444 -3.985 1.00 94.88 103 LEU A N 1
ATOM 791 C CA . LEU A 1 103 ? -29.068 -18.321 -5.285 1.00 94.88 103 LEU A CA 1
ATOM 792 C C . LEU A 1 103 ? -28.650 -19.662 -5.915 1.00 94.88 103 LEU A C 1
ATOM 794 O O . LEU A 1 103 ? -27.643 -19.746 -6.614 1.00 94.88 103 LEU A O 1
ATOM 798 N N . GLY A 1 104 ? -29.395 -20.737 -5.645 1.00 90.50 104 GLY A N 1
ATOM 799 C CA . GLY A 1 104 ? -29.050 -22.085 -6.109 1.00 90.50 104 GLY A CA 1
ATOM 800 C C . GLY A 1 104 ? -27.987 -22.784 -5.254 1.00 90.50 104 GLY A C 1
ATOM 801 O O . GLY A 1 104 ? -27.631 -23.927 -5.545 1.00 90.50 104 GLY A O 1
ATOM 802 N N . GLY A 1 105 ? -27.512 -22.138 -4.187 1.00 91.81 105 GLY A N 1
ATOM 803 C CA . GLY A 1 105 ? -26.486 -22.647 -3.288 1.00 91.81 105 GLY A CA 1
ATOM 804 C C . GLY A 1 105 ? -25.064 -22.548 -3.846 1.00 91.81 105 GLY A C 1
ATOM 805 O O . GLY A 1 105 ? -24.812 -22.054 -4.947 1.00 91.81 105 GLY A O 1
ATOM 806 N N . LYS A 1 106 ? -24.101 -23.047 -3.063 1.00 89.19 106 LYS A N 1
ATOM 807 C CA . LYS A 1 106 ? -22.660 -22.894 -3.329 1.00 89.19 106 LYS A CA 1
ATOM 808 C C . LYS A 1 106 ? -22.224 -23.395 -4.713 1.00 89.19 106 LYS A C 1
ATOM 810 O O . LYS A 1 106 ? -21.412 -22.743 -5.355 1.00 89.19 106 LYS A O 1
ATOM 815 N N . SER A 1 107 ? -22.777 -24.508 -5.195 1.00 89.25 107 SER A N 1
ATOM 816 C CA . SER A 1 107 ? -22.412 -25.068 -6.504 1.00 89.25 107 SER A CA 1
ATOM 817 C C . SER A 1 107 ? -22.810 -24.165 -7.672 1.00 89.25 107 SER A C 1
ATOM 819 O O . SER A 1 107 ? -22.030 -24.022 -8.607 1.00 89.25 107 SER A O 1
ATOM 821 N N . SER A 1 108 ? -23.990 -23.533 -7.608 1.00 92.25 108 SER A N 1
ATOM 822 C CA . SER A 1 108 ? -24.464 -22.605 -8.647 1.00 92.25 108 SER A CA 1
ATOM 823 C C . SER A 1 108 ? -23.632 -21.322 -8.667 1.00 92.25 108 SER A C 1
ATOM 825 O O . SER A 1 108 ? -23.346 -20.769 -9.724 1.00 92.25 108 SER A O 1
ATOM 827 N N . LEU A 1 109 ? -23.219 -20.857 -7.489 1.00 91.44 109 LEU A N 1
ATOM 828 C CA . LEU A 1 109 ? -22.337 -19.707 -7.330 1.00 91.44 109 LEU A CA 1
ATOM 829 C C . LEU A 1 109 ? -20.929 -19.980 -7.900 1.00 91.44 109 LEU A C 1
ATOM 831 O O . LEU A 1 109 ? -20.400 -19.165 -8.653 1.00 91.44 109 LEU A O 1
ATOM 835 N N . GLU A 1 110 ? -20.348 -21.148 -7.606 1.00 90.44 110 GLU A N 1
ATOM 836 C CA . GLU A 1 110 ? -19.054 -21.587 -8.158 1.00 90.44 110 GLU A CA 1
ATOM 837 C C . GLU A 1 110 ? -19.102 -21.837 -9.678 1.00 90.44 110 GLU A C 1
ATOM 839 O O . GLU A 1 110 ? -18.098 -21.660 -10.370 1.00 90.44 110 GLU A O 1
ATOM 844 N N . GLU A 1 111 ? -20.254 -22.260 -10.208 1.00 92.50 111 GLU A N 1
ATOM 845 C CA . GLU A 1 111 ? -20.514 -22.371 -11.649 1.00 92.50 111 GLU A CA 1
ATOM 846 C C . GLU A 1 111 ? -20.438 -20.998 -12.328 1.00 92.50 111 GLU A C 1
ATOM 848 O O . GLU A 1 111 ? -19.617 -20.830 -13.227 1.00 92.50 111 GLU A O 1
ATOM 853 N N . MET A 1 112 ? -21.173 -19.999 -11.829 1.00 93.88 112 MET A N 1
ATOM 854 C CA . MET A 1 112 ? -21.137 -18.639 -12.382 1.00 93.88 112 MET A CA 1
ATOM 855 C C . MET A 1 112 ? -19.748 -17.985 -12.286 1.00 93.88 112 MET A C 1
ATOM 857 O O . MET A 1 112 ? -19.336 -17.267 -13.196 1.00 93.88 112 MET A O 1
ATOM 861 N N . GLU A 1 113 ? -18.987 -18.238 -11.213 1.00 91.62 113 GLU A N 1
ATOM 862 C CA . GLU A 1 113 ? -17.592 -17.778 -11.124 1.00 91.62 113 GLU A CA 1
ATOM 863 C C . GLU A 1 113 ? -16.704 -18.376 -12.218 1.00 91.62 113 GLU A C 1
ATOM 865 O O . GLU A 1 113 ? -15.882 -17.657 -12.790 1.00 91.62 113 GLU A O 1
ATOM 870 N N . ARG A 1 114 ? -16.849 -19.676 -12.509 1.00 89.94 114 ARG A N 1
ATOM 871 C CA . ARG A 1 114 ? -16.119 -20.317 -13.612 1.00 89.94 114 ARG A CA 1
ATOM 872 C C . ARG A 1 114 ? -16.531 -19.744 -14.958 1.00 89.94 114 ARG A C 1
ATOM 874 O O . ARG A 1 114 ? -15.655 -19.414 -15.743 1.00 89.94 114 ARG A O 1
ATOM 881 N N . GLU A 1 115 ? -17.826 -19.574 -15.200 1.00 92.31 115 GLU A N 1
ATOM 882 C CA . GLU A 1 115 ? -18.327 -19.025 -16.464 1.00 92.31 115 GLU A CA 1
ATOM 883 C C . GLU A 1 115 ? -17.820 -17.596 -16.702 1.00 92.31 115 GLU A C 1
ATOM 885 O O . GLU A 1 115 ? -17.410 -17.271 -17.813 1.00 92.31 115 GLU A O 1
ATOM 890 N N . LEU A 1 116 ? -17.755 -16.750 -15.665 1.00 92.62 116 LEU A N 1
ATOM 891 C CA . LEU A 1 116 ? -17.142 -15.423 -15.782 1.00 92.62 116 LEU A CA 1
ATOM 892 C C . LEU A 1 116 ? -15.643 -15.502 -16.120 1.00 92.62 116 LEU A C 1
ATOM 894 O O . LEU A 1 116 ? -15.154 -14.706 -16.919 1.00 92.62 116 LEU A O 1
ATOM 898 N N . LEU A 1 117 ? -14.901 -16.437 -15.515 1.00 89.31 117 LEU A N 1
ATOM 899 C CA . LEU A 1 117 ? -13.488 -16.657 -15.846 1.00 89.31 117 LEU A CA 1
ATOM 900 C C . LEU A 1 117 ? -13.315 -17.167 -17.285 1.00 89.31 117 LEU A C 1
ATOM 902 O O . LEU A 1 117 ? -12.386 -16.733 -17.964 1.00 89.31 117 LEU A O 1
ATOM 906 N N . ASP A 1 118 ? -14.223 -18.009 -17.780 1.00 88.94 118 ASP A N 1
ATOM 907 C CA . ASP A 1 118 ? -14.216 -18.489 -19.167 1.00 88.94 118 ASP A CA 1
ATOM 908 C C . ASP A 1 118 ? -14.399 -17.331 -20.166 1.00 88.94 118 ASP A C 1
ATOM 910 O O . ASP A 1 118 ? -13.729 -17.301 -21.202 1.00 88.94 118 ASP A O 1
ATOM 914 N N . LEU A 1 119 ? -15.222 -16.321 -19.839 1.00 91.19 119 LEU A N 1
ATOM 915 C CA . LEU A 1 119 ? -15.362 -15.100 -20.654 1.00 91.19 119 LEU A CA 1
ATOM 916 C C . LEU A 1 119 ? -14.047 -14.309 -20.773 1.00 91.19 119 LEU A C 1
ATOM 918 O O . LEU A 1 119 ? -13.843 -13.597 -21.758 1.00 91.19 119 LEU A O 1
ATOM 922 N N . LYS A 1 120 ? -13.133 -14.459 -19.805 1.00 90.31 120 LYS A N 1
ATOM 923 C CA . LYS A 1 120 ? -11.790 -13.860 -19.835 1.00 90.31 120 LYS A CA 1
ATOM 924 C C . LYS A 1 120 ? -10.795 -14.681 -20.669 1.00 90.31 120 LYS A C 1
ATOM 926 O O . LYS A 1 120 ? -9.668 -14.226 -20.864 1.00 90.31 120 LYS A O 1
ATOM 931 N N . GLY A 1 121 ? -11.156 -15.837 -21.223 1.00 87.94 121 GLY A N 1
ATOM 932 C CA . GLY A 1 121 ? -10.295 -16.574 -22.160 1.00 87.94 121 GLY A CA 1
ATOM 933 C C . GLY A 1 121 ? -9.976 -15.774 -23.434 1.00 87.94 121 GLY A C 1
ATOM 934 O O . GLY A 1 121 ? -10.723 -14.870 -23.814 1.00 87.94 121 GLY A O 1
ATOM 935 N N . GLU A 1 122 ? -8.854 -16.063 -24.099 1.00 85.12 122 GLU A N 1
ATOM 936 C CA . GLU A 1 122 ? -8.424 -15.341 -25.310 1.00 85.12 122 GLU A CA 1
ATOM 937 C C . GLU A 1 122 ? -9.454 -15.420 -26.447 1.00 85.12 122 GLU A C 1
ATOM 939 O O . GLU A 1 122 ? -9.936 -14.390 -26.921 1.00 85.12 122 GLU A O 1
ATOM 944 N N . GLU A 1 123 ? -9.875 -16.634 -26.803 1.00 86.06 123 GLU A N 1
ATOM 945 C CA . GLU A 1 123 ? -10.829 -16.883 -27.893 1.00 86.06 123 GLU A CA 1
ATOM 946 C C . GLU A 1 123 ? -12.247 -16.379 -27.591 1.00 86.06 123 GLU A C 1
ATOM 948 O O . GLU A 1 123 ? -12.933 -15.860 -28.472 1.00 86.06 123 GLU A O 1
ATOM 953 N N . VAL A 1 124 ? -12.702 -16.510 -26.341 1.00 88.88 124 VAL A N 1
ATOM 954 C CA . VAL A 1 124 ? -14.044 -16.058 -25.945 1.00 88.88 124 VAL A CA 1
ATOM 955 C C . VAL A 1 124 ? -14.107 -14.534 -25.960 1.00 88.88 124 VAL A C 1
ATOM 957 O O . VAL A 1 124 ? -15.008 -13.967 -26.572 1.00 88.88 124 VAL A O 1
ATOM 960 N N . PHE A 1 125 ? -13.107 -13.862 -25.388 1.00 91.62 125 PHE A N 1
ATOM 961 C CA . PHE A 1 125 ? -13.021 -12.406 -25.449 1.00 91.62 125 PHE A CA 1
ATOM 962 C C . PHE A 1 125 ? -12.878 -11.894 -26.883 1.00 91.62 125 PHE A C 1
ATOM 964 O O . PHE A 1 125 ? -13.473 -10.877 -27.215 1.00 91.62 125 PHE A O 1
ATOM 971 N N . ARG A 1 126 ? -12.132 -12.588 -27.756 1.00 92.25 126 ARG A N 1
ATOM 972 C CA . ARG A 1 126 ? -12.038 -12.229 -29.182 1.00 92.25 126 ARG A CA 1
ATOM 973 C C . ARG A 1 126 ? -13.416 -12.196 -29.844 1.00 92.25 126 ARG A C 1
ATOM 975 O O . ARG A 1 126 ? -13.694 -11.269 -30.601 1.00 92.25 126 ARG A O 1
ATOM 982 N N . ARG A 1 127 ? -14.288 -13.161 -29.540 1.00 91.25 127 ARG A N 1
ATOM 983 C CA . ARG A 1 127 ? -15.673 -13.156 -30.034 1.00 91.25 127 ARG A CA 1
ATOM 984 C C . ARG A 1 127 ? -16.482 -11.994 -29.463 1.00 91.25 127 ARG A C 1
ATOM 986 O O . ARG A 1 127 ? -17.085 -11.274 -30.253 1.00 91.25 127 ARG A O 1
ATOM 993 N N . ILE A 1 128 ? -16.401 -11.751 -28.151 1.00 91.94 128 ILE A N 1
ATOM 994 C CA . ILE A 1 128 ? -17.052 -10.604 -27.489 1.00 91.94 128 ILE A CA 1
ATOM 995 C C . ILE A 1 128 ? -16.589 -9.281 -28.115 1.00 91.94 128 ILE A C 1
ATOM 997 O O . ILE A 1 128 ? -17.394 -8.381 -28.330 1.00 91.94 128 ILE A O 1
ATOM 1001 N N . PHE A 1 129 ? -15.297 -9.166 -28.427 1.00 94.56 129 PHE A N 1
ATOM 1002 C CA . PHE A 1 129 ? -14.692 -7.958 -28.973 1.00 94.56 129 PHE A CA 1
ATOM 1003 C C . PHE A 1 129 ? -15.202 -7.652 -30.383 1.00 94.56 129 PHE A C 1
ATOM 1005 O O . PHE A 1 129 ? -15.590 -6.521 -30.644 1.00 94.56 129 PHE A O 1
ATOM 1012 N N . PHE A 1 130 ? -15.229 -8.646 -31.280 1.00 94.38 130 PHE A N 1
ATOM 1013 C CA . PHE A 1 130 ? -15.598 -8.451 -32.689 1.00 94.38 130 PHE A CA 1
ATOM 1014 C C . PHE A 1 130 ? -17.089 -8.678 -33.004 1.00 94.38 130 PHE A C 1
ATOM 1016 O O . PHE A 1 130 ? -17.517 -8.372 -34.116 1.00 94.38 130 PHE A O 1
ATOM 1023 N N . THR A 1 131 ? -17.887 -9.192 -32.061 1.00 92.25 131 THR A N 1
ATOM 1024 C CA . THR A 1 131 ? -19.312 -9.511 -32.270 1.00 92.25 131 THR A CA 1
ATOM 1025 C C . THR A 1 131 ? -20.200 -8.613 -31.413 1.00 92.25 131 THR A C 1
ATOM 1027 O O . THR A 1 131 ? -20.368 -8.839 -30.215 1.00 92.25 131 THR A O 1
ATOM 1030 N N . GLU A 1 132 ? -20.820 -7.608 -32.036 1.00 88.50 132 GLU A N 1
ATOM 1031 C CA . GLU A 1 132 ? -21.653 -6.617 -31.337 1.00 88.50 132 GLU A CA 1
ATOM 1032 C C . GLU A 1 132 ? -22.838 -7.251 -30.585 1.00 88.50 132 GLU A C 1
ATOM 1034 O O . GLU A 1 132 ? -23.125 -6.868 -29.451 1.00 88.50 132 GLU A O 1
ATOM 1039 N N . GLU A 1 133 ? -23.476 -8.271 -31.168 1.00 91.00 133 GLU A N 1
ATOM 1040 C CA . GLU A 1 133 ? -24.587 -9.000 -30.540 1.00 91.00 133 GLU A CA 1
ATOM 1041 C C . GLU A 1 133 ? -24.176 -9.674 -29.219 1.00 91.00 133 GLU A C 1
ATOM 1043 O O . GLU A 1 133 ? -24.926 -9.635 -28.242 1.00 91.00 133 GLU A O 1
ATOM 1048 N N . GLU A 1 134 ? -22.973 -10.257 -29.154 1.00 89.56 134 GLU A N 1
ATOM 1049 C CA . GLU A 1 134 ? -22.470 -10.904 -27.935 1.00 89.56 134 GLU A CA 1
ATOM 1050 C C . GLU A 1 134 ? -22.155 -9.875 -26.846 1.00 89.56 134 GLU A C 1
ATOM 1052 O O . GLU A 1 134 ? -22.551 -10.055 -25.691 1.00 89.56 134 GLU A O 1
ATOM 1057 N N . ALA A 1 135 ? -21.499 -8.769 -27.210 1.00 89.62 135 ALA A N 1
ATOM 1058 C CA . ALA A 1 135 ? -21.230 -7.677 -26.280 1.00 89.62 135 ALA A CA 1
ATOM 1059 C C . ALA A 1 135 ? -22.531 -7.063 -25.735 1.00 89.62 135 ALA A C 1
ATOM 1061 O O . ALA A 1 135 ? -22.631 -6.792 -24.536 1.00 89.62 135 ALA A O 1
ATOM 1062 N N . GLN A 1 136 ? -23.548 -6.875 -26.584 1.00 92.69 136 GLN A N 1
ATOM 1063 C CA . GLN A 1 136 ? -24.844 -6.345 -26.161 1.00 92.69 136 GLN A CA 1
ATOM 1064 C C . GLN A 1 136 ? -25.587 -7.316 -25.236 1.00 92.69 136 GLN A C 1
ATOM 1066 O O . GLN A 1 136 ? -26.101 -6.896 -24.200 1.00 92.69 136 GLN A O 1
ATOM 1071 N N . ARG A 1 137 ? -25.565 -8.622 -25.533 1.00 94.31 137 ARG A N 1
ATOM 1072 C CA . ARG A 1 137 ? -26.151 -9.658 -24.667 1.00 94.31 137 ARG A CA 1
ATOM 1073 C C . ARG A 1 137 ? -25.575 -9.625 -23.245 1.00 94.31 137 ARG A C 1
ATOM 1075 O O . ARG A 1 137 ? -26.314 -9.799 -22.275 1.00 94.31 137 ARG A O 1
ATOM 1082 N N . LEU A 1 138 ? -24.267 -9.400 -23.111 1.00 94.44 138 LEU A N 1
ATOM 1083 C CA . LEU A 1 138 ? -23.595 -9.278 -21.814 1.00 94.44 138 LEU A CA 1
ATOM 1084 C C . LEU A 1 138 ? -23.927 -7.961 -21.092 1.00 94.44 138 LEU A C 1
ATOM 1086 O O . LEU A 1 138 ? -24.117 -7.971 -19.877 1.00 94.44 138 LEU A O 1
ATOM 1090 N N . LYS A 1 139 ? -24.078 -6.845 -21.816 1.00 94.50 139 LYS A N 1
ATOM 1091 C CA . LYS A 1 139 ? -24.566 -5.578 -21.234 1.00 94.50 139 LYS A CA 1
ATOM 1092 C C . LYS A 1 139 ? -25.981 -5.717 -20.668 1.00 94.50 139 LYS A C 1
ATOM 1094 O O . LYS A 1 139 ? -26.254 -5.246 -19.565 1.00 94.50 139 LYS A O 1
ATOM 1099 N N . ASP A 1 140 ? -26.866 -6.411 -21.381 1.00 95.81 140 ASP A N 1
ATOM 1100 C CA . ASP A 1 140 ? -28.233 -6.667 -20.914 1.00 95.81 140 ASP A CA 1
ATOM 1101 C C . ASP A 1 140 ? -28.241 -7.549 -19.651 1.00 95.81 140 ASP A C 1
ATOM 1103 O O . ASP A 1 140 ? -29.034 -7.327 -18.729 1.00 95.81 140 ASP A O 1
ATOM 1107 N N . LEU A 1 141 ? -27.331 -8.530 -19.572 1.00 95.88 141 LEU A N 1
ATOM 1108 C CA . LEU A 1 141 ? -27.129 -9.344 -18.370 1.00 95.88 141 LEU A CA 1
ATOM 1109 C C . LEU A 1 141 ? -26.675 -8.496 -17.180 1.00 95.88 141 LEU A C 1
ATOM 1111 O O . LEU A 1 141 ? -27.257 -8.615 -16.103 1.00 95.88 141 LEU A O 1
ATOM 1115 N N . SER A 1 142 ? -25.684 -7.626 -17.379 1.00 96.06 142 SER A N 1
ATOM 1116 C CA . SER A 1 142 ? -25.206 -6.700 -16.349 1.00 96.06 142 SER A CA 1
ATOM 1117 C C . SER A 1 142 ? -26.346 -5.842 -15.781 1.00 96.06 142 SER A C 1
ATOM 1119 O O . SER A 1 142 ? -26.580 -5.830 -14.567 1.00 96.06 142 SER A O 1
ATOM 1121 N N . ALA A 1 143 ? -27.150 -5.222 -16.653 1.00 95.81 143 ALA A N 1
ATOM 1122 C CA . ALA A 1 143 ? -28.300 -4.420 -16.236 1.00 95.81 143 ALA A CA 1
ATOM 1123 C C . ALA A 1 143 ? -29.305 -5.235 -15.398 1.00 95.81 143 ALA A C 1
ATOM 1125 O O . ALA A 1 143 ? -29.805 -4.764 -14.371 1.00 95.81 143 ALA A O 1
ATOM 1126 N N . ARG A 1 144 ? -29.562 -6.490 -15.793 1.00 96.50 144 ARG A N 1
ATOM 1127 C CA . ARG A 1 144 ? -30.431 -7.416 -15.052 1.00 96.50 144 ARG A CA 1
ATOM 1128 C C . ARG A 1 144 ? -29.852 -7.787 -13.681 1.00 96.50 144 ARG A C 1
ATOM 1130 O O . ARG A 1 144 ? -30.597 -7.806 -12.701 1.00 96.50 144 ARG A O 1
ATOM 1137 N N . MET A 1 145 ? -28.552 -8.070 -13.596 1.00 96.50 145 MET A N 1
ATOM 1138 C CA . MET A 1 145 ? -27.860 -8.390 -12.340 1.00 96.50 145 MET A CA 1
ATOM 1139 C C . MET A 1 145 ? -27.874 -7.209 -11.363 1.00 96.50 145 MET A C 1
ATOM 1141 O O . MET A 1 145 ? -28.151 -7.394 -10.178 1.00 96.50 145 MET A O 1
ATOM 1145 N N . SER A 1 146 ? -27.640 -5.994 -11.861 1.00 96.12 146 SER A N 1
ATOM 1146 C CA . SER A 1 146 ? -27.667 -4.758 -11.069 1.00 96.12 146 SER A CA 1
ATOM 1147 C C . SER A 1 146 ? -29.050 -4.479 -10.461 1.00 96.12 146 SER A C 1
ATOM 1149 O O . SER A 1 146 ? -29.175 -4.204 -9.261 1.00 96.12 146 SER A O 1
ATOM 1151 N N . ALA A 1 147 ? -30.114 -4.640 -11.257 1.00 95.56 147 ALA A N 1
ATOM 1152 C CA . ALA A 1 147 ? -31.489 -4.491 -10.781 1.00 95.56 147 ALA A CA 1
ATOM 1153 C C . ALA A 1 147 ? -31.846 -5.520 -9.691 1.00 95.56 147 ALA A C 1
ATOM 1155 O O . ALA A 1 147 ? -32.462 -5.164 -8.685 1.00 95.56 147 ALA A O 1
ATOM 1156 N N . PHE A 1 148 ? -31.422 -6.778 -9.863 1.00 95.69 148 PHE A N 1
ATOM 1157 C CA . PHE A 1 148 ? -31.620 -7.838 -8.871 1.00 95.69 148 PHE A CA 1
ATOM 1158 C C . PHE A 1 148 ? -30.895 -7.538 -7.551 1.00 95.69 148 PHE A C 1
ATOM 1160 O O . PHE A 1 148 ? -31.519 -7.570 -6.492 1.00 95.69 148 PHE A O 1
ATOM 1167 N N . LEU A 1 149 ? -29.605 -7.183 -7.609 1.00 93.75 149 LEU A N 1
ATOM 1168 C CA . LEU A 1 149 ? -28.815 -6.828 -6.424 1.00 93.75 149 LEU A CA 1
ATOM 1169 C C . LEU A 1 149 ? -29.469 -5.708 -5.613 1.00 93.75 149 LEU A C 1
ATOM 1171 O O . LEU A 1 149 ? -29.596 -5.823 -4.397 1.00 93.75 149 LEU A O 1
ATOM 1175 N N . THR A 1 150 ? -29.925 -4.654 -6.293 1.00 91.75 150 THR A N 1
ATOM 1176 C CA . THR A 1 150 ? -30.586 -3.514 -5.645 1.00 91.75 150 THR A CA 1
ATOM 1177 C C . THR A 1 150 ? -31.840 -3.954 -4.883 1.00 91.75 150 THR A C 1
ATOM 1179 O O . THR A 1 150 ? -32.067 -3.521 -3.753 1.00 91.75 150 THR A O 1
ATOM 1182 N N . ALA A 1 151 ? -32.655 -4.832 -5.477 1.00 92.75 151 ALA A N 1
ATOM 1183 C CA . ALA A 1 151 ? -33.868 -5.339 -4.841 1.00 92.75 151 ALA A CA 1
ATOM 1184 C C . ALA A 1 151 ? -33.559 -6.191 -3.595 1.00 92.75 151 ALA A C 1
ATOM 1186 O O . ALA A 1 151 ? -34.174 -5.994 -2.544 1.00 92.75 151 ALA A O 1
ATOM 1187 N N . GLU A 1 152 ? -32.581 -7.092 -3.692 1.00 93.81 152 GLU A N 1
ATOM 1188 C CA . GLU A 1 152 ? -32.183 -7.971 -2.588 1.00 93.81 152 GLU A CA 1
ATOM 1189 C C . GLU A 1 152 ? -31.555 -7.200 -1.421 1.00 93.81 152 GLU A C 1
ATOM 1191 O O . GLU A 1 152 ? -31.835 -7.504 -0.264 1.00 93.81 152 GLU A O 1
ATOM 1196 N N . GLU A 1 153 ? -30.739 -6.179 -1.698 1.00 87.38 153 GLU A N 1
ATOM 1197 C CA . GLU A 1 153 ? -30.134 -5.336 -0.662 1.00 87.38 153 GLU A CA 1
ATOM 1198 C C . GLU A 1 153 ? -31.188 -4.563 0.132 1.00 87.38 153 GLU A C 1
ATOM 1200 O O . GLU A 1 153 ? -31.149 -4.558 1.363 1.00 87.38 153 GLU A O 1
ATOM 1205 N N . ILE A 1 154 ? -32.169 -3.966 -0.555 1.00 87.69 154 ILE A N 1
ATOM 1206 C CA . ILE A 1 154 ? -33.289 -3.274 0.095 1.00 87.69 154 ILE A CA 1
ATOM 1207 C C . ILE A 1 154 ? -34.061 -4.244 0.998 1.00 87.69 154 ILE A C 1
ATOM 1209 O O . ILE A 1 154 ? -34.410 -3.896 2.129 1.00 87.69 154 ILE A O 1
ATOM 1213 N N . LEU A 1 155 ? -34.327 -5.460 0.515 1.00 88.75 155 LEU A N 1
ATOM 1214 C CA . LEU A 1 155 ? -35.055 -6.469 1.277 1.00 88.75 155 LEU A CA 1
ATOM 1215 C C . LEU A 1 155 ? -34.249 -6.963 2.487 1.00 88.75 155 LEU A C 1
ATOM 1217 O O . LEU A 1 155 ? -34.796 -7.072 3.588 1.00 88.75 155 LEU A O 1
ATOM 1221 N N . LEU A 1 156 ? -32.949 -7.211 2.311 1.00 86.12 156 LEU A N 1
ATOM 1222 C CA . LEU A 1 156 ? -32.056 -7.635 3.384 1.00 86.12 156 LEU A CA 1
ATOM 1223 C C . LEU A 1 156 ? -31.934 -6.561 4.463 1.00 86.12 156 LEU A C 1
ATOM 1225 O O . LEU A 1 156 ? -32.061 -6.881 5.642 1.00 86.12 156 LEU A O 1
ATOM 1229 N N . ASP A 1 157 ? -31.772 -5.292 4.094 1.00 77.69 157 ASP A N 1
ATOM 1230 C CA . ASP A 1 157 ? -31.702 -4.187 5.056 1.00 77.69 157 ASP A CA 1
ATOM 1231 C C . ASP A 1 157 ? -32.992 -4.068 5.889 1.00 77.69 157 ASP A C 1
ATOM 1233 O O . ASP A 1 157 ? -32.944 -3.757 7.080 1.00 77.69 157 ASP A O 1
ATOM 1237 N N . GLN A 1 158 ? -34.152 -4.378 5.302 1.00 79.31 158 GLN A N 1
ATOM 1238 C CA . GLN A 1 158 ? -35.439 -4.356 6.004 1.00 79.31 158 GLN A CA 1
ATOM 1239 C C . GLN A 1 158 ? -35.691 -5.592 6.881 1.00 79.31 158 GLN A C 1
ATOM 1241 O O . GLN A 1 158 ? -36.455 -5.508 7.848 1.00 79.31 158 GLN A O 1
ATOM 1246 N N . LYS A 1 159 ? -35.123 -6.752 6.528 1.00 81.69 159 LYS A N 1
ATOM 1247 C CA . LYS A 1 159 ? -35.504 -8.064 7.089 1.00 81.69 159 LYS A CA 1
ATOM 1248 C C . LYS A 1 159 ? -34.344 -8.875 7.668 1.00 81.69 159 LYS A C 1
ATOM 1250 O O . LYS A 1 159 ? -34.578 -9.987 8.132 1.00 81.69 159 LYS A O 1
ATOM 1255 N N . ALA A 1 160 ? -33.129 -8.327 7.735 1.00 73.25 160 ALA A N 1
ATOM 1256 C CA . ALA A 1 160 ? -31.941 -9.001 8.271 1.00 73.25 160 ALA A CA 1
ATOM 1257 C C . ALA A 1 160 ? -32.165 -9.616 9.663 1.00 73.25 160 ALA A C 1
ATOM 1259 O O . ALA A 1 160 ? -31.683 -10.710 9.939 1.00 73.25 160 ALA A O 1
ATOM 1260 N N . GLY A 1 161 ? -32.943 -8.953 10.528 1.00 66.56 161 GLY A N 1
ATOM 1261 C CA . GLY A 1 161 ? -33.256 -9.452 11.873 1.00 66.56 161 GLY A CA 1
ATOM 1262 C C . GLY A 1 161 ? -34.108 -10.731 11.910 1.00 66.56 161 GLY A C 1
ATOM 1263 O O . GLY A 1 161 ? -34.193 -11.375 12.955 1.00 66.56 161 GLY A O 1
ATOM 1264 N N . CYS A 1 162 ? -34.740 -11.113 10.798 1.00 75.81 162 CYS A N 1
ATOM 1265 C CA . CYS A 1 162 ? -35.542 -12.334 10.694 1.00 75.81 162 CYS A CA 1
ATOM 1266 C C . CYS A 1 162 ? -34.702 -13.584 10.392 1.00 75.81 162 CYS A C 1
ATOM 1268 O O . CYS A 1 162 ? -35.204 -14.691 10.565 1.00 75.81 162 CYS A O 1
ATOM 1270 N N . LEU A 1 163 ? -33.450 -13.422 9.957 1.00 74.81 163 LEU A N 1
ATOM 1271 C CA . LEU A 1 163 ? -32.555 -14.528 9.622 1.00 74.81 163 LEU A CA 1
ATOM 1272 C C . LEU A 1 163 ? -31.701 -14.930 10.827 1.00 74.81 163 LEU A C 1
ATOM 1274 O O . LEU A 1 163 ? -31.389 -14.109 11.695 1.00 74.81 163 LEU A O 1
ATOM 1278 N N . SER A 1 164 ? -31.311 -16.206 10.878 1.00 70.12 164 SER A N 1
ATOM 1279 C CA . SER A 1 164 ? -30.239 -16.626 11.778 1.00 70.12 164 SER A CA 1
ATOM 1280 C C . SER A 1 164 ? -28.895 -16.075 11.293 1.00 70.12 164 SER A C 1
ATOM 1282 O O . SER A 1 164 ? -28.743 -15.658 10.146 1.00 70.12 164 SER A O 1
ATOM 1284 N N . THR A 1 165 ? -27.895 -16.108 12.164 1.00 59.16 165 THR A N 1
ATOM 1285 C CA . THR A 1 165 ? -26.494 -15.796 11.865 1.00 59.16 165 THR A CA 1
ATOM 1286 C C . THR A 1 165 ? -25.985 -16.446 10.597 1.00 59.16 165 THR A C 1
ATOM 1288 O O . THR A 1 165 ? -25.454 -15.785 9.710 1.00 59.16 165 THR A O 1
ATOM 1291 N N . THR A 1 166 ? -26.111 -17.768 10.563 1.00 66.56 166 THR A N 1
ATOM 1292 C CA . THR A 1 166 ? -25.507 -18.624 9.559 1.00 66.56 166 THR A CA 1
ATOM 1293 C C . THR A 1 166 ? -26.218 -18.411 8.233 1.00 66.56 166 THR A C 1
ATOM 1295 O O . THR A 1 166 ? -25.572 -18.346 7.188 1.00 66.56 166 THR A O 1
ATOM 1298 N N . ASP A 1 167 ? -27.533 -18.196 8.285 1.00 83.12 167 ASP A N 1
ATOM 1299 C CA . ASP A 1 167 ? -28.336 -17.871 7.112 1.00 83.12 167 ASP A CA 1
ATOM 1300 C C . ASP A 1 167 ? -27.978 -16.487 6.565 1.00 83.12 167 ASP A C 1
ATOM 1302 O O . ASP A 1 167 ? -27.782 -16.333 5.364 1.00 83.12 167 ASP A O 1
ATOM 1306 N N . LEU A 1 168 ? -27.824 -15.484 7.434 1.00 78.12 168 LEU A N 1
ATOM 1307 C CA . LEU A 1 168 ? -27.454 -14.128 7.035 1.00 78.12 168 LEU A CA 1
ATOM 1308 C C . LEU A 1 168 ? -26.042 -14.071 6.435 1.00 78.12 168 LEU A C 1
ATOM 1310 O O . LEU A 1 168 ? -25.836 -13.381 5.441 1.00 78.12 168 LEU A O 1
ATOM 1314 N N . GLU A 1 169 ? -25.073 -14.795 6.998 1.00 71.62 169 GLU A N 1
ATOM 1315 C CA . GLU A 1 169 ? -23.734 -14.933 6.406 1.00 71.62 169 GLU A CA 1
ATOM 1316 C C . GLU A 1 169 ? -23.792 -15.645 5.047 1.00 71.62 169 GLU A C 1
ATOM 1318 O O . GLU A 1 169 ? -23.113 -15.228 4.108 1.00 71.62 169 GLU A O 1
ATOM 1323 N N . THR A 1 170 ? -24.653 -16.657 4.897 1.00 82.88 170 THR A N 1
ATOM 1324 C CA . THR A 1 170 ? -24.866 -17.350 3.615 1.00 82.88 170 THR A CA 1
ATOM 1325 C C . THR A 1 170 ? -25.450 -16.403 2.561 1.00 82.88 170 THR A C 1
ATOM 1327 O O . THR A 1 170 ? -24.917 -16.309 1.454 1.00 82.88 170 THR A O 1
ATOM 1330 N N . VAL A 1 171 ? -26.483 -15.634 2.917 1.00 87.75 171 VAL A N 1
ATOM 1331 C CA . VAL A 1 171 ? -27.102 -14.627 2.039 1.00 87.75 171 VAL A CA 1
ATOM 1332 C C . VAL A 1 171 ? -26.109 -13.524 1.677 1.00 87.75 171 VAL A C 1
ATOM 1334 O O . VAL A 1 171 ? -25.935 -13.206 0.502 1.00 87.75 171 VAL A O 1
ATOM 1337 N N . ASN A 1 172 ? -25.404 -12.969 2.668 1.00 82.62 172 ASN A N 1
ATOM 1338 C CA . ASN A 1 172 ? -24.388 -11.941 2.443 1.00 82.62 172 ASN A CA 1
ATOM 1339 C C . ASN A 1 172 ? -23.280 -12.437 1.515 1.00 82.62 172 ASN A C 1
ATOM 1341 O O . ASN A 1 172 ? -22.891 -11.712 0.603 1.00 82.62 172 ASN A O 1
ATOM 1345 N N . SER A 1 173 ? -22.794 -13.662 1.723 1.00 81.88 173 SER A N 1
ATOM 1346 C CA . SER A 1 173 ? -21.769 -14.272 0.873 1.00 81.88 173 SER A CA 1
ATOM 1347 C C . SER A 1 173 ? -22.256 -14.416 -0.571 1.00 81.88 173 SER A C 1
ATOM 1349 O O . SER A 1 173 ? -21.522 -14.073 -1.497 1.00 81.88 173 SER A O 1
ATOM 1351 N N . GLY A 1 174 ? -23.509 -14.845 -0.766 1.00 89.50 174 GLY A N 1
ATOM 1352 C CA . GLY A 1 174 ? -24.142 -14.915 -2.083 1.00 89.50 174 GLY A CA 1
ATOM 1353 C C . GLY A 1 174 ? -24.227 -13.550 -2.772 1.00 89.50 174 GLY A C 1
ATOM 1354 O O . GLY A 1 174 ? -23.760 -13.401 -3.899 1.00 89.50 174 GLY A O 1
ATOM 1355 N N . LEU A 1 175 ? -24.739 -12.526 -2.082 1.00 90.12 175 LEU A N 1
ATOM 1356 C CA . LEU A 1 175 ? -24.856 -11.165 -2.626 1.00 90.12 175 LEU A CA 1
ATOM 1357 C C . LEU A 1 175 ? -23.505 -10.528 -2.950 1.00 90.12 175 LEU A C 1
ATOM 1359 O O . LEU A 1 175 ? -23.364 -9.864 -3.978 1.00 90.12 175 LEU A O 1
ATOM 1363 N N . VAL A 1 176 ? -22.508 -10.725 -2.085 1.00 87.38 176 VAL A N 1
ATOM 1364 C CA . VAL A 1 176 ? -21.136 -10.271 -2.335 1.00 87.38 176 VAL A CA 1
ATOM 1365 C C . VAL A 1 176 ? -20.601 -10.907 -3.614 1.00 87.38 176 VAL A C 1
ATOM 1367 O O . VAL A 1 176 ? -20.017 -10.202 -4.434 1.00 87.38 176 VAL A O 1
ATOM 1370 N N . LEU A 1 177 ? -20.856 -12.200 -3.831 1.00 90.38 177 LEU A N 1
ATOM 1371 C CA . LEU A 1 177 ? -20.414 -12.868 -5.045 1.00 90.38 177 LEU A CA 1
ATOM 1372 C C . LEU A 1 177 ? -21.134 -12.354 -6.294 1.00 90.38 177 LEU A C 1
ATOM 1374 O O . LEU A 1 177 ? -20.465 -12.063 -7.278 1.00 90.38 177 LEU A O 1
ATOM 1378 N N . ILE A 1 178 ? -22.459 -12.171 -6.266 1.00 94.00 178 ILE A N 1
ATOM 1379 C CA . ILE A 1 178 ? -23.183 -11.579 -7.406 1.00 94.00 178 ILE A CA 1
ATOM 1380 C C . ILE A 1 178 ? -22.638 -10.181 -7.728 1.00 94.00 178 ILE A C 1
ATOM 1382 O O . ILE A 1 178 ? -22.487 -9.837 -8.899 1.00 94.00 178 ILE A O 1
ATOM 1386 N N . ARG A 1 179 ? -22.272 -9.393 -6.711 1.00 93.06 179 ARG A N 1
ATOM 1387 C CA . ARG A 1 179 ? -21.644 -8.079 -6.903 1.00 93.06 179 ARG A CA 1
ATOM 1388 C C . ARG A 1 179 ? -20.261 -8.178 -7.540 1.00 93.06 179 ARG A C 1
ATOM 1390 O O . ARG A 1 179 ? -19.933 -7.368 -8.401 1.00 93.06 179 ARG A O 1
ATOM 1397 N N . ASP A 1 180 ? -19.465 -9.166 -7.144 1.00 93.06 180 ASP A N 1
ATOM 1398 C CA . ASP A 1 180 ? -18.169 -9.439 -7.768 1.00 93.06 180 ASP A CA 1
ATOM 1399 C C . ASP A 1 180 ? -18.318 -9.899 -9.222 1.00 93.06 180 ASP A C 1
ATOM 1401 O O . ASP A 1 180 ? -17.499 -9.532 -10.061 1.00 93.06 180 ASP A O 1
ATOM 1405 N N . LEU A 1 181 ? -19.348 -10.698 -9.518 1.00 94.69 181 LEU A N 1
ATOM 1406 C CA . LEU A 1 181 ? -19.634 -11.170 -10.870 1.00 94.69 181 LEU A CA 1
ATOM 1407 C C . LEU A 1 181 ? -20.075 -10.020 -11.779 1.00 94.69 181 LEU A C 1
ATOM 1409 O O . LEU A 1 181 ? -19.530 -9.870 -12.868 1.00 94.69 181 LEU A O 1
ATOM 1413 N N . LEU A 1 182 ? -21.007 -9.186 -11.304 1.00 96.12 182 LEU A N 1
ATOM 1414 C CA . LEU A 1 182 ? -21.439 -7.972 -11.998 1.00 96.12 182 LEU A CA 1
ATOM 1415 C C . LEU A 1 182 ? -20.245 -7.052 -12.275 1.00 96.12 182 LEU A C 1
ATOM 1417 O O . LEU A 1 182 ? -20.036 -6.634 -13.409 1.00 96.12 182 LEU A O 1
ATOM 1421 N N . TRP A 1 183 ? -19.420 -6.793 -11.257 1.00 95.06 183 TRP A N 1
ATOM 1422 C CA . TRP A 1 183 ? -18.235 -5.957 -11.416 1.00 95.06 183 TRP A CA 1
ATOM 1423 C C . TRP A 1 183 ? -17.257 -6.524 -12.444 1.00 95.06 183 TRP A C 1
ATOM 1425 O O . TRP A 1 183 ? -16.793 -5.788 -13.309 1.00 95.06 183 TRP A O 1
ATOM 1435 N N . GLY A 1 184 ? -16.950 -7.822 -12.368 1.00 94.81 184 GLY A N 1
ATOM 1436 C CA . GLY A 1 184 ? -16.046 -8.461 -13.319 1.00 94.81 184 GLY A CA 1
ATOM 1437 C C . GLY A 1 184 ? -16.591 -8.462 -14.749 1.00 94.81 184 GLY A C 1
ATOM 1438 O O . GLY A 1 184 ? -15.813 -8.364 -15.693 1.00 94.81 184 GLY A O 1
ATOM 1439 N N . LEU A 1 185 ? -17.912 -8.523 -14.923 1.00 95.31 185 LEU A N 1
ATOM 1440 C CA . LEU A 1 185 ? -18.547 -8.401 -16.232 1.00 95.31 185 LEU A CA 1
ATOM 1441 C C . LEU A 1 185 ? -18.399 -6.982 -16.799 1.00 95.31 185 LEU A C 1
ATOM 1443 O O . LEU A 1 185 ? -17.943 -6.817 -17.929 1.00 95.31 185 LEU A O 1
ATOM 1447 N N . ASP A 1 186 ? -18.731 -5.967 -16.003 1.00 95.06 186 ASP A N 1
ATOM 1448 C CA . ASP A 1 186 ? -18.692 -4.567 -16.434 1.00 95.06 186 ASP A CA 1
ATOM 1449 C C . ASP A 1 186 ? -17.261 -4.063 -16.631 1.00 95.06 186 ASP A C 1
ATOM 1451 O O . ASP A 1 186 ? -16.893 -3.613 -17.714 1.00 95.06 186 ASP A O 1
ATOM 1455 N N . HIS A 1 187 ? -16.428 -4.183 -15.600 1.00 93.00 187 HIS A N 1
ATOM 1456 C CA . HIS A 1 187 ? -15.156 -3.469 -15.517 1.00 93.00 187 HIS A CA 1
ATOM 1457 C C . HIS A 1 187 ? -13.966 -4.302 -16.005 1.00 93.00 187 HIS A C 1
ATOM 1459 O O . HIS A 1 187 ? -13.033 -3.742 -16.582 1.00 93.00 187 HIS A O 1
ATOM 1465 N N . ASP A 1 188 ? -13.975 -5.628 -15.805 1.00 93.75 188 ASP A N 1
ATOM 1466 C CA . ASP A 1 188 ? -12.858 -6.485 -16.242 1.00 93.75 188 ASP A CA 1
ATOM 1467 C C . ASP A 1 188 ? -13.046 -7.014 -17.681 1.00 93.75 188 ASP A C 1
ATOM 1469 O O . ASP A 1 188 ? -12.076 -7.449 -18.305 1.00 93.75 188 ASP A O 1
ATOM 1473 N N . ILE A 1 189 ? -14.270 -7.002 -18.231 1.00 94.06 189 ILE A N 1
ATOM 1474 C CA . ILE A 1 189 ? -14.567 -7.516 -19.582 1.00 94.06 189 ILE A CA 1
ATOM 1475 C C . ILE A 1 189 ? -15.074 -6.401 -20.503 1.00 94.06 189 ILE A C 1
ATOM 1477 O O . ILE A 1 189 ? -14.407 -6.082 -21.488 1.00 94.06 189 ILE A O 1
ATOM 1481 N N . LEU A 1 190 ? -16.236 -5.808 -20.214 1.00 94.69 190 LEU A N 1
ATOM 1482 C CA . LEU A 1 190 ? -16.911 -4.902 -21.153 1.00 94.69 190 LEU A CA 1
ATOM 1483 C C . LEU A 1 190 ? -16.178 -3.562 -21.328 1.00 94.69 190 LEU A C 1
ATOM 1485 O O . LEU A 1 190 ? -15.943 -3.141 -22.463 1.00 94.69 190 LEU A O 1
ATOM 1489 N N . ASP A 1 191 ? -15.740 -2.926 -20.241 1.00 94.50 191 ASP A N 1
ATOM 1490 C CA . ASP A 1 191 ? -14.961 -1.678 -20.275 1.00 94.50 191 ASP A CA 1
ATOM 1491 C C . ASP A 1 191 ? -13.648 -1.823 -21.053 1.00 94.50 191 ASP A C 1
ATOM 1493 O O . ASP A 1 191 ? -13.189 -0.897 -21.734 1.00 94.50 191 ASP A O 1
ATOM 1497 N N . ASN A 1 192 ? -13.036 -3.007 -20.980 1.00 95.31 192 ASN A N 1
ATOM 1498 C CA . ASN A 1 192 ? -11.769 -3.284 -21.640 1.00 95.31 192 ASN A CA 1
ATOM 1499 C C . ASN A 1 192 ? -11.872 -3.251 -23.168 1.00 95.31 192 ASN A C 1
ATOM 1501 O O . ASN A 1 192 ? -10.870 -2.955 -23.818 1.00 95.31 192 ASN A O 1
ATOM 1505 N N . VAL A 1 193 ? -13.062 -3.447 -23.751 1.00 94.62 193 VAL A N 1
ATOM 1506 C CA . VAL A 1 193 ? -13.272 -3.286 -25.199 1.00 94.62 193 VAL A CA 1
ATOM 1507 C C . VAL A 1 193 ? -12.893 -1.869 -25.637 1.00 94.62 193 VAL A C 1
ATOM 1509 O O . VAL A 1 193 ? -12.051 -1.692 -26.515 1.00 94.62 193 VAL A O 1
ATOM 1512 N N . GLN A 1 194 ? -13.441 -0.846 -24.975 1.00 94.62 194 GLN A N 1
ATOM 1513 C CA . GLN A 1 194 ? -13.174 0.554 -25.325 1.00 94.62 194 GLN A CA 1
ATOM 1514 C C . GLN A 1 194 ? -11.746 0.979 -24.965 1.00 94.62 194 GLN A C 1
ATOM 1516 O O . GLN A 1 194 ? -11.107 1.716 -25.717 1.00 94.62 194 GLN A O 1
ATOM 1521 N N . ARG A 1 195 ? -11.199 0.473 -23.850 1.00 95.12 195 ARG A N 1
ATOM 1522 C CA . ARG A 1 195 ? -9.805 0.753 -23.463 1.00 95.12 195 ARG A CA 1
ATOM 1523 C C . ARG A 1 195 ? -8.801 0.197 -24.474 1.00 95.12 195 ARG A C 1
ATOM 1525 O O . ARG A 1 195 ? -7.798 0.856 -24.738 1.00 95.12 195 ARG A O 1
ATOM 1532 N N . ILE A 1 196 ? -9.069 -0.978 -25.046 1.00 97.19 196 ILE A N 1
ATOM 1533 C CA . ILE A 1 196 ? -8.245 -1.583 -26.103 1.00 97.19 196 ILE A CA 1
ATOM 1534 C C . ILE A 1 196 ? -8.357 -0.781 -27.404 1.00 97.19 196 ILE A C 1
ATOM 1536 O O . ILE A 1 196 ? -7.326 -0.510 -28.013 1.00 97.19 196 ILE A O 1
ATOM 1540 N N . VAL A 1 197 ? -9.561 -0.340 -27.793 1.00 96.75 197 VAL A N 1
ATOM 1541 C CA . VAL A 1 197 ? -9.751 0.527 -28.973 1.00 96.75 197 VAL A CA 1
ATOM 1542 C C . VAL A 1 197 ? -8.940 1.816 -28.853 1.00 96.75 197 VAL A C 1
ATOM 1544 O O . VAL A 1 197 ? -8.146 2.140 -29.739 1.00 96.75 197 VAL A O 1
ATOM 1547 N N . ALA A 1 198 ? -9.042 2.491 -27.707 1.00 96.62 198 ALA A N 1
ATOM 1548 C CA . ALA A 1 198 ? -8.266 3.694 -27.431 1.00 96.62 198 ALA A CA 1
ATOM 1549 C C . ALA A 1 198 ? -6.749 3.426 -27.413 1.00 96.62 198 ALA A C 1
ATOM 1551 O O . ALA A 1 198 ? -5.975 4.228 -27.935 1.00 96.62 198 ALA A O 1
ATOM 1552 N N . LEU A 1 199 ? -6.309 2.295 -26.844 1.00 96.62 199 LEU A N 1
ATOM 1553 C CA . LEU A 1 199 ? -4.895 1.908 -26.799 1.00 96.62 199 LEU A CA 1
ATOM 1554 C C . LEU A 1 199 ? -4.328 1.570 -28.186 1.00 96.62 199 LEU A C 1
ATOM 1556 O O . LEU A 1 199 ? -3.141 1.784 -28.421 1.00 96.62 199 LEU A O 1
ATOM 1560 N N . ALA A 1 200 ? -5.159 1.070 -29.101 1.00 96.38 200 ALA A N 1
ATOM 1561 C CA . ALA A 1 200 ? -4.783 0.822 -30.489 1.00 96.38 200 ALA A CA 1
ATOM 1562 C C . ALA A 1 200 ? -4.690 2.104 -31.333 1.00 96.38 200 ALA A C 1
ATOM 1564 O O . ALA A 1 200 ? -4.144 2.066 -32.436 1.00 96.38 200 ALA A O 1
ATOM 1565 N N . GLY A 1 201 ? -5.186 3.239 -30.823 1.00 94.19 201 GLY A N 1
ATOM 1566 C CA . GLY A 1 201 ? -5.311 4.473 -31.599 1.00 94.19 201 GLY A CA 1
ATOM 1567 C C . GLY A 1 201 ? -6.309 4.339 -32.755 1.00 94.19 201 GLY A C 1
ATOM 1568 O O . GLY A 1 201 ? -6.108 4.962 -33.798 1.00 94.19 201 GLY A O 1
ATOM 1569 N N . ALA A 1 202 ? -7.324 3.488 -32.579 1.00 94.38 202 ALA A N 1
ATOM 1570 C CA . ALA A 1 202 ? -8.386 3.200 -33.538 1.00 94.38 202 ALA A CA 1
ATOM 1571 C C . ALA A 1 202 ? -9.657 4.012 -33.227 1.00 94.38 202 ALA A C 1
ATOM 1573 O O . ALA A 1 202 ? -9.897 4.353 -32.067 1.00 94.38 202 ALA A O 1
ATOM 1574 N N . ASP A 1 203 ? -10.482 4.280 -34.244 1.00 91.81 203 ASP A N 1
ATOM 1575 C CA . ASP A 1 203 ? -11.771 4.968 -34.071 1.00 91.81 203 ASP A CA 1
ATOM 1576 C C . ASP A 1 203 ? -12.876 3.989 -33.633 1.00 91.81 203 ASP A C 1
ATOM 1578 O O . ASP A 1 203 ? -13.825 4.373 -32.946 1.00 91.81 203 ASP A O 1
ATOM 1582 N N . GLY A 1 204 ? -12.736 2.702 -33.973 1.00 92.31 204 GLY A N 1
ATOM 1583 C CA . GLY A 1 204 ? -13.620 1.641 -33.505 1.00 92.31 204 GLY A CA 1
ATOM 1584 C C . GLY A 1 204 ? -13.009 0.240 -33.557 1.00 92.31 204 GLY A C 1
ATOM 1585 O O . GLY A 1 204 ? -11.893 0.021 -34.021 1.00 92.31 204 GLY A O 1
ATOM 1586 N N . VAL A 1 205 ? -13.787 -0.743 -33.094 1.00 92.81 205 VAL A N 1
ATOM 1587 C CA . VAL A 1 205 ? -13.425 -2.175 -33.102 1.00 92.81 205 VAL A CA 1
ATOM 1588 C C . VAL A 1 205 ? -13.073 -2.675 -34.509 1.00 92.81 205 VAL A C 1
ATOM 1590 O O . VAL A 1 205 ? -12.163 -3.486 -34.659 1.00 92.81 205 VAL A O 1
ATOM 1593 N N . ALA A 1 206 ? -13.775 -2.186 -35.536 1.00 92.06 206 ALA A N 1
ATOM 1594 C CA . ALA A 1 206 ? -13.605 -2.622 -36.923 1.00 92.06 206 ALA A CA 1
ATOM 1595 C C . ALA A 1 206 ? -12.235 -2.259 -37.529 1.00 92.06 206 ALA A C 1
ATOM 1597 O O . ALA A 1 206 ? -11.820 -2.892 -38.497 1.00 92.06 206 ALA A O 1
ATOM 1598 N N . ASP A 1 207 ? -11.526 -1.280 -36.958 1.00 92.50 207 ASP A N 1
ATOM 1599 C CA . ASP A 1 207 ? -10.216 -0.832 -37.452 1.00 92.50 207 ASP A CA 1
ATOM 1600 C C . ASP A 1 207 ? -9.049 -1.666 -36.891 1.00 92.50 207 ASP A C 1
ATOM 1602 O O . ASP A 1 207 ? -7.887 -1.464 -37.262 1.00 92.50 207 ASP A O 1
ATOM 1606 N N . ILE A 1 208 ? -9.337 -2.591 -35.970 1.00 94.75 208 ILE A N 1
ATOM 1607 C CA . ILE A 1 208 ? -8.331 -3.404 -35.291 1.00 94.75 208 ILE A CA 1
ATOM 1608 C C . ILE A 1 208 ? -8.188 -4.738 -36.004 1.00 94.75 208 ILE A C 1
ATOM 1610 O O . ILE A 1 208 ? -9.120 -5.535 -36.083 1.00 94.75 208 ILE A O 1
ATOM 1614 N N . ASP A 1 209 ? -6.971 -4.998 -36.474 1.00 94.19 209 ASP A N 1
ATOM 1615 C CA . ASP A 1 209 ? -6.620 -6.286 -37.052 1.00 94.19 209 AS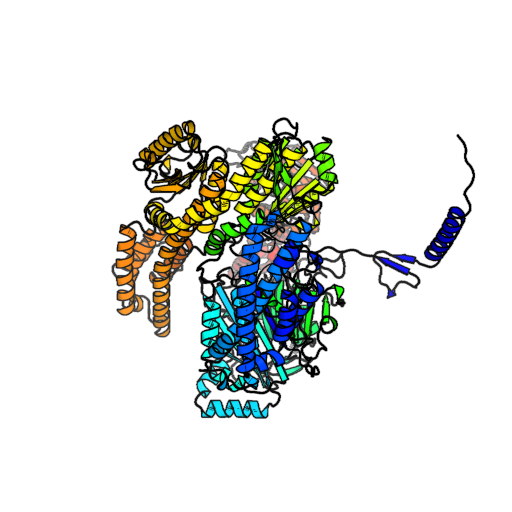P A CA 1
ATOM 1616 C C . ASP A 1 209 ? -6.778 -7.407 -36.002 1.00 94.19 209 ASP A C 1
ATOM 1618 O O . ASP A 1 209 ? -6.293 -7.259 -34.871 1.00 94.19 209 ASP A O 1
ATOM 1622 N N . PRO A 1 210 ? -7.420 -8.540 -36.338 1.00 92.38 210 PRO A N 1
ATOM 1623 C CA . PRO A 1 210 ? -7.585 -9.644 -35.401 1.00 92.38 210 PRO A CA 1
ATOM 1624 C C . PRO A 1 210 ? -6.275 -10.193 -34.815 1.00 92.38 210 PRO A C 1
ATOM 1626 O O . PRO A 1 210 ? -6.284 -10.646 -33.672 1.00 92.38 210 PRO A O 1
ATOM 1629 N N . GLU A 1 211 ? -5.155 -10.123 -35.543 1.00 91.50 211 GLU A N 1
ATOM 1630 C CA . GLU A 1 211 ? -3.831 -10.536 -35.052 1.00 91.50 211 GLU A CA 1
ATOM 1631 C C . GLU A 1 211 ? -3.195 -9.499 -34.111 1.00 91.50 211 GLU A C 1
ATOM 1633 O O . GLU A 1 211 ? -2.297 -9.827 -33.327 1.00 91.50 211 GLU A O 1
ATOM 1638 N N . ALA A 1 212 ? -3.670 -8.250 -34.136 1.00 93.69 212 ALA A N 1
ATOM 1639 C CA . ALA A 1 212 ? -3.228 -7.198 -33.225 1.00 93.69 212 ALA A CA 1
ATOM 1640 C C . ALA A 1 212 ? -3.942 -7.244 -31.865 1.00 93.69 212 ALA A C 1
ATOM 1642 O O . ALA A 1 212 ? -3.363 -6.824 -30.857 1.00 93.69 212 ALA A O 1
ATOM 1643 N N . LEU A 1 213 ? -5.167 -7.785 -31.806 1.00 94.12 213 LEU A N 1
ATOM 1644 C CA . LEU A 1 213 ? -5.969 -7.836 -30.579 1.00 94.12 213 LEU A CA 1
ATOM 1645 C C . LEU A 1 213 ? -5.237 -8.499 -29.390 1.00 94.12 213 LEU A C 1
ATOM 1647 O O . LEU A 1 213 ? -5.232 -7.886 -28.321 1.00 94.12 213 LEU A O 1
ATOM 1651 N N . PRO A 1 214 ? -4.580 -9.674 -29.517 1.00 91.44 214 PRO A N 1
ATOM 1652 C CA . PRO A 1 214 ? -3.870 -10.296 -28.393 1.00 91.44 214 PRO A CA 1
ATOM 1653 C C . PRO A 1 214 ? -2.812 -9.385 -27.755 1.00 91.44 214 PRO A C 1
ATOM 1655 O O . PRO A 1 214 ? -2.700 -9.329 -26.528 1.00 91.44 214 PRO A O 1
ATOM 1658 N N . LYS A 1 215 ? -2.100 -8.609 -28.582 1.00 93.12 215 LYS A N 1
ATOM 1659 C CA . LYS A 1 215 ? -1.020 -7.707 -28.158 1.00 93.12 215 LYS A CA 1
ATOM 1660 C C . LYS A 1 215 ? -1.557 -6.502 -27.405 1.00 93.12 215 LYS A C 1
ATOM 1662 O O . LYS A 1 215 ? -1.112 -6.203 -26.295 1.00 93.12 215 LYS A O 1
ATOM 1667 N N . TYR A 1 216 ? -2.577 -5.848 -27.960 1.00 95.56 216 TYR A N 1
ATOM 1668 C CA . TYR A 1 216 ? -3.237 -4.733 -27.282 1.00 95.56 216 TYR A CA 1
ATOM 1669 C C . TYR A 1 216 ? -3.962 -5.170 -26.016 1.00 95.56 216 TYR A C 1
ATOM 1671 O O . TYR A 1 216 ? -3.939 -4.442 -25.026 1.00 95.56 216 TYR A O 1
ATOM 1679 N N . ARG A 1 217 ? -4.555 -6.366 -26.010 1.00 93.38 217 ARG A N 1
ATOM 1680 C CA . ARG A 1 217 ? -5.188 -6.924 -24.819 1.00 93.38 217 ARG A CA 1
ATOM 1681 C C . ARG A 1 217 ? -4.175 -7.126 -23.695 1.00 93.38 217 ARG A C 1
ATOM 1683 O O . ARG A 1 217 ? -4.417 -6.641 -22.597 1.00 93.38 217 ARG A O 1
ATOM 1690 N N . LYS A 1 218 ? -3.029 -7.764 -23.960 1.00 92.44 218 LYS A N 1
ATOM 1691 C CA . LYS A 1 218 ? -1.979 -7.980 -22.945 1.00 92.44 218 LYS A CA 1
ATOM 1692 C C . LYS A 1 218 ? -1.418 -6.665 -22.415 1.00 92.44 218 LYS A C 1
ATOM 1694 O O . LYS A 1 218 ? -1.291 -6.511 -21.202 1.00 92.44 218 LYS A O 1
ATOM 1699 N N . LEU A 1 219 ? -1.139 -5.701 -23.296 1.00 95.00 219 LEU A N 1
ATOM 1700 C CA . LEU A 1 219 ? -0.722 -4.361 -22.876 1.00 95.00 219 LEU A CA 1
ATOM 1701 C C . LEU A 1 219 ? -1.796 -3.681 -22.023 1.00 95.00 219 LEU A C 1
ATOM 1703 O O . LEU A 1 219 ? -1.471 -3.113 -20.985 1.00 95.00 219 LEU A O 1
ATOM 1707 N N . ASN A 1 220 ? -3.069 -3.761 -22.415 1.00 95.75 220 ASN A N 1
ATOM 1708 C CA . ASN A 1 220 ? -4.169 -3.186 -21.649 1.00 95.75 220 ASN A CA 1
ATOM 1709 C C . ASN A 1 220 ? -4.301 -3.821 -20.258 1.00 95.75 220 ASN A C 1
ATOM 1711 O O . ASN A 1 220 ? -4.402 -3.079 -19.283 1.00 95.75 220 ASN A O 1
ATOM 1715 N N . SER A 1 221 ? -4.246 -5.152 -20.157 1.00 92.81 221 SER A N 1
ATOM 1716 C CA . SER A 1 221 ? -4.284 -5.864 -18.877 1.00 92.81 221 SER A CA 1
ATOM 1717 C C . SER A 1 221 ? -3.090 -5.481 -17.999 1.00 92.81 221 SER A C 1
ATOM 1719 O O . SER A 1 221 ? -3.273 -5.158 -16.830 1.00 92.81 221 SER A O 1
ATOM 1721 N N . LEU A 1 222 ? -1.873 -5.402 -18.555 1.00 93.00 222 LEU A N 1
ATOM 1722 C CA . LEU A 1 222 ? -0.702 -4.921 -17.811 1.00 93.00 222 LEU A CA 1
ATOM 1723 C C . LEU A 1 222 ? -0.864 -3.478 -17.334 1.00 93.00 222 LEU A C 1
ATOM 1725 O O . LEU A 1 222 ? -0.543 -3.187 -16.189 1.00 93.00 222 LEU A O 1
ATOM 1729 N N . LEU A 1 223 ? -1.381 -2.582 -18.175 1.00 93.19 223 LEU A N 1
ATOM 1730 C CA . LEU A 1 223 ? -1.613 -1.180 -17.820 1.00 93.19 223 LEU A CA 1
ATOM 1731 C C . LEU A 1 223 ? -2.692 -1.035 -16.740 1.00 93.19 223 LEU A C 1
ATOM 1733 O O . LEU A 1 223 ? -2.529 -0.223 -15.835 1.00 93.19 223 LEU A O 1
ATOM 1737 N N . ASN A 1 224 ? -3.760 -1.835 -16.792 1.00 91.38 224 ASN A N 1
ATOM 1738 C CA . ASN A 1 224 ? -4.750 -1.909 -15.718 1.00 91.38 224 ASN A CA 1
ATOM 1739 C C . ASN A 1 224 ? -4.117 -2.443 -14.419 1.00 91.38 224 ASN A C 1
ATOM 1741 O O . ASN A 1 224 ? -4.366 -1.905 -13.342 1.00 91.38 224 ASN A O 1
ATOM 1745 N N . CYS A 1 225 ? -3.274 -3.479 -14.500 1.00 88.69 225 CYS A N 1
ATOM 1746 C CA . CYS A 1 225 ? -2.536 -3.994 -13.348 1.00 88.69 225 CYS A CA 1
ATOM 1747 C C . CYS A 1 225 ? -1.595 -2.939 -12.762 1.00 88.69 225 CYS A C 1
ATOM 1749 O O . CYS A 1 225 ? -1.598 -2.759 -11.548 1.00 88.69 225 CYS A O 1
ATOM 1751 N N . LEU A 1 226 ? -0.843 -2.207 -13.592 1.00 86.06 226 LEU A N 1
ATOM 1752 C CA . LEU A 1 226 ? -0.002 -1.101 -13.134 1.00 86.06 226 LEU A CA 1
ATOM 1753 C C . LEU A 1 226 ? -0.835 -0.061 -12.387 1.00 86.06 226 LEU A C 1
ATOM 1755 O O . LEU A 1 226 ? -0.454 0.301 -11.286 1.00 86.06 226 LEU A O 1
ATOM 1759 N N . ASP A 1 227 ? -1.995 0.345 -12.904 1.00 83.75 227 ASP A N 1
ATOM 1760 C CA . ASP A 1 227 ? -2.846 1.358 -12.256 1.00 83.75 227 ASP A CA 1
ATOM 1761 C C . ASP A 1 227 ? -3.274 0.931 -10.837 1.00 83.75 227 ASP A C 1
ATOM 1763 O O . ASP A 1 227 ? -3.270 1.724 -9.894 1.00 83.75 227 ASP A O 1
ATOM 1767 N N . ARG A 1 228 ? -3.539 -0.370 -10.649 1.00 82.12 228 ARG A N 1
ATOM 1768 C CA . ARG A 1 228 ? -3.860 -0.962 -9.337 1.00 82.12 228 ARG A CA 1
ATOM 1769 C C . ARG A 1 228 ? -2.638 -1.154 -8.437 1.00 82.12 228 ARG A C 1
ATOM 1771 O O . ARG A 1 228 ? -2.766 -1.139 -7.216 1.00 82.12 228 ARG A O 1
ATOM 1778 N N . LEU A 1 229 ? -1.454 -1.346 -9.015 1.00 78.62 229 LEU A N 1
ATOM 1779 C CA . LEU A 1 229 ? -0.183 -1.435 -8.286 1.00 78.62 229 LEU A CA 1
ATOM 1780 C C . LEU A 1 229 ? 0.402 -0.046 -7.962 1.00 78.62 229 LEU A C 1
ATOM 1782 O O . LEU A 1 229 ? 1.200 0.093 -7.029 1.00 78.62 229 LEU A O 1
ATOM 1786 N N . GLU A 1 230 ? -0.045 0.999 -8.663 1.00 73.50 230 GLU A N 1
ATOM 1787 C CA . GLU A 1 230 ? 0.339 2.405 -8.498 1.00 73.50 230 GLU A CA 1
ATOM 1788 C C . GLU A 1 230 ? -0.307 3.097 -7.301 1.00 73.50 230 GLU A C 1
ATOM 1790 O O . GLU A 1 230 ? -0.345 4.319 -7.230 1.00 73.50 230 GLU A O 1
ATOM 1795 N N . VAL A 1 231 ? -0.699 2.344 -6.280 1.00 60.38 231 VAL A N 1
ATOM 1796 C CA . VAL A 1 231 ? -1.370 2.818 -5.056 1.00 60.38 231 VAL A CA 1
ATOM 1797 C C . VAL A 1 231 ? -0.614 3.870 -4.233 1.00 60.38 231 VAL A C 1
ATOM 1799 O O . VAL A 1 231 ? -1.112 4.315 -3.206 1.00 60.38 231 VAL A O 1
ATOM 1802 N N . ARG A 1 232 ? 0.590 4.285 -4.653 1.00 59.25 232 ARG A N 1
ATOM 1803 C CA . ARG A 1 232 ? 1.469 5.210 -3.918 1.00 59.25 232 ARG A CA 1
ATOM 1804 C C . ARG A 1 232 ? 2.069 6.344 -4.761 1.00 59.25 232 ARG A C 1
ATOM 1806 O O . ARG A 1 232 ? 2.997 6.982 -4.281 1.00 59.25 232 ARG A O 1
ATOM 1813 N N . GLY A 1 233 ? 1.583 6.586 -5.985 1.00 57.03 233 GLY A N 1
ATOM 1814 C CA . GLY A 1 233 ? 2.143 7.628 -6.863 1.00 57.03 233 GLY A CA 1
ATOM 1815 C C . GLY A 1 233 ? 3.618 7.357 -7.175 1.00 57.03 233 GLY A C 1
ATOM 1816 O O . GLY A 1 233 ? 4.507 8.054 -6.694 1.00 57.03 233 GLY A O 1
ATOM 1817 N N . ARG A 1 234 ? 3.870 6.275 -7.918 1.00 70.69 234 ARG A N 1
ATOM 1818 C CA . ARG A 1 234 ? 5.217 5.769 -8.219 1.00 70.69 234 ARG A CA 1
ATOM 1819 C C . ARG A 1 234 ? 6.000 6.759 -9.076 1.00 70.69 234 ARG A C 1
ATOM 1821 O O . ARG A 1 234 ? 5.424 7.438 -9.926 1.00 70.69 234 ARG A O 1
ATOM 1828 N N . ASP A 1 235 ? 7.304 6.832 -8.834 1.00 73.38 235 ASP A N 1
ATOM 1829 C CA . ASP A 1 235 ? 8.167 7.825 -9.470 1.00 73.38 235 ASP A CA 1
ATOM 1830 C C . ASP A 1 235 ? 8.375 7.538 -10.960 1.00 73.38 235 ASP A C 1
ATOM 1832 O O . ASP A 1 235 ? 8.504 8.449 -11.767 1.00 73.38 235 ASP A O 1
ATOM 1836 N N . SER A 1 236 ? 8.344 6.276 -11.362 1.00 85.75 236 SER A N 1
ATOM 1837 C CA . SER A 1 236 ? 8.548 5.878 -12.742 1.00 85.75 236 SER A CA 1
ATOM 1838 C C . SER A 1 236 ? 7.898 4.531 -13.020 1.00 85.75 236 SER A C 1
ATOM 1840 O O . SER A 1 236 ? 7.707 3.712 -12.119 1.00 85.75 236 SER A O 1
ATOM 1842 N N . ALA A 1 237 ? 7.539 4.301 -14.277 1.00 92.06 237 ALA A N 1
ATOM 1843 C CA . ALA A 1 237 ? 7.017 3.023 -14.730 1.00 92.06 237 ALA A CA 1
ATOM 1844 C C . ALA A 1 237 ? 7.493 2.720 -16.145 1.00 92.06 237 ALA A C 1
ATOM 1846 O O . ALA A 1 237 ? 7.571 3.615 -16.992 1.00 92.06 237 ALA A O 1
ATOM 1847 N N . GLY A 1 238 ? 7.761 1.447 -16.404 1.00 93.88 238 GLY A N 1
ATOM 1848 C CA . GLY A 1 238 ? 8.088 0.958 -17.729 1.00 93.88 238 GLY A CA 1
ATOM 1849 C C . GLY A 1 238 ? 7.291 -0.283 -18.075 1.00 93.88 238 GLY A C 1
ATOM 1850 O O . GLY A 1 238 ? 6.943 -1.091 -17.215 1.00 93.88 238 GLY A O 1
ATOM 1851 N N . ILE A 1 239 ? 6.982 -0.418 -19.357 1.00 95.12 239 ILE A N 1
ATOM 1852 C CA . ILE A 1 239 ? 6.289 -1.561 -19.935 1.00 95.12 239 ILE A CA 1
ATOM 1853 C C . ILE A 1 239 ? 7.018 -1.992 -21.196 1.00 95.12 239 ILE A C 1
ATOM 1855 O O . ILE A 1 239 ? 7.442 -1.172 -22.013 1.00 95.12 239 ILE A O 1
ATOM 1859 N N . GLN A 1 240 ? 7.156 -3.299 -21.337 1.00 94.44 240 GLN A N 1
ATOM 1860 C CA . GLN A 1 240 ? 7.811 -3.930 -22.457 1.00 94.44 240 GLN A CA 1
ATOM 1861 C C . GLN A 1 240 ? 6.902 -5.001 -23.048 1.00 94.44 240 GLN A C 1
ATOM 1863 O O . GLN A 1 240 ? 6.283 -5.776 -22.316 1.00 94.44 240 GLN A O 1
ATOM 1868 N N . ILE A 1 241 ? 6.874 -5.073 -24.375 1.00 94.06 241 ILE A N 1
ATOM 1869 C CA . ILE A 1 241 ? 6.279 -6.178 -25.123 1.00 94.06 241 ILE A CA 1
ATOM 1870 C C . ILE A 1 241 ? 7.291 -6.711 -26.132 1.00 94.06 241 ILE A C 1
ATOM 1872 O O . ILE A 1 241 ? 7.882 -5.954 -26.902 1.00 94.06 241 ILE A O 1
ATOM 1876 N N . SER A 1 242 ? 7.492 -8.022 -26.102 1.00 90.75 242 SER A N 1
ATOM 1877 C CA . SER A 1 242 ? 8.419 -8.762 -26.947 1.00 90.75 242 SER A CA 1
ATOM 1878 C C . SER A 1 242 ? 7.656 -9.830 -27.715 1.00 90.75 242 SER A C 1
ATOM 1880 O O . SER A 1 242 ? 6.918 -10.615 -27.117 1.00 90.75 242 SER A O 1
ATOM 1882 N N . PHE A 1 243 ? 7.846 -9.899 -29.027 1.00 88.19 243 PHE A N 1
ATOM 1883 C CA . PHE A 1 243 ? 7.257 -10.952 -29.841 1.00 88.19 243 PHE A CA 1
ATOM 1884 C C . PHE A 1 243 ? 8.188 -11.432 -30.945 1.00 88.19 243 PHE A C 1
ATOM 1886 O O . PHE A 1 243 ? 8.991 -10.685 -31.500 1.00 88.19 243 PHE A O 1
ATOM 1893 N N . VAL A 1 244 ? 8.043 -12.717 -31.260 1.00 88.81 244 VAL A N 1
ATOM 1894 C CA . VAL A 1 244 ? 8.760 -13.393 -32.341 1.00 88.81 244 VAL A CA 1
ATOM 1895 C C . VAL A 1 244 ? 7.749 -13.686 -33.444 1.00 88.81 244 VAL A C 1
ATOM 1897 O O . VAL A 1 244 ? 6.824 -14.453 -33.183 1.00 88.81 244 VAL A O 1
ATOM 1900 N N . PRO A 1 245 ? 7.859 -13.097 -34.644 1.00 86.88 245 PRO A N 1
ATOM 1901 C CA . PRO A 1 245 ? 7.001 -13.411 -35.783 1.00 86.88 245 PRO A CA 1
ATOM 1902 C C . PRO A 1 245 ? 7.048 -14.900 -36.142 1.00 86.88 245 PRO A C 1
ATOM 1904 O O . PRO A 1 245 ? 8.076 -15.556 -35.984 1.00 86.88 245 PRO A O 1
ATOM 1907 N N . VAL A 1 246 ? 5.935 -15.449 -36.638 1.00 86.19 246 VAL A N 1
ATOM 1908 C CA . VAL A 1 246 ? 5.928 -16.813 -37.209 1.00 86.19 246 VAL A CA 1
ATOM 1909 C C . VAL A 1 246 ? 6.777 -16.870 -38.478 1.00 86.19 246 VAL A C 1
ATOM 1911 O O . VAL A 1 246 ? 7.408 -17.890 -38.749 1.00 86.19 246 VAL A O 1
ATOM 1914 N N . ASP A 1 247 ? 6.786 -15.770 -39.229 1.00 83.69 247 ASP A N 1
ATOM 1915 C CA . ASP A 1 247 ? 7.498 -15.621 -40.486 1.00 83.69 247 ASP A CA 1
ATOM 1916 C C . ASP A 1 247 ? 8.426 -14.398 -40.440 1.00 83.69 247 ASP A C 1
ATOM 1918 O O . ASP A 1 247 ? 7.992 -13.256 -40.266 1.00 83.69 247 ASP A O 1
ATOM 1922 N N . ALA A 1 248 ? 9.723 -14.663 -40.583 1.00 79.31 248 ALA A N 1
ATOM 1923 C CA . ALA A 1 248 ? 10.768 -13.651 -40.639 1.00 79.31 248 ALA A CA 1
ATOM 1924 C C . ALA A 1 248 ? 10.681 -12.793 -41.915 1.00 79.31 248 ALA A C 1
ATOM 1926 O O . ALA A 1 248 ? 11.080 -11.628 -41.893 1.00 79.31 248 ALA A O 1
ATOM 1927 N N . GLU A 1 249 ? 10.149 -13.342 -43.011 1.00 83.62 249 GLU A N 1
ATOM 1928 C CA . GLU A 1 249 ? 9.996 -12.635 -44.284 1.00 83.62 249 GLU A CA 1
ATOM 1929 C C . GLU A 1 249 ? 8.904 -11.565 -44.178 1.00 83.62 249 GLU A C 1
ATOM 1931 O O . GLU A 1 249 ? 9.178 -10.393 -44.431 1.00 83.62 249 GLU A O 1
ATOM 1936 N N . ALA A 1 250 ? 7.727 -11.909 -43.644 1.00 83.94 250 ALA A N 1
ATOM 1937 C CA . ALA A 1 250 ? 6.661 -10.944 -43.352 1.00 83.94 250 ALA A CA 1
ATOM 1938 C C . ALA A 1 250 ? 7.113 -9.790 -42.426 1.00 83.94 250 ALA A C 1
ATOM 1940 O O . ALA A 1 250 ? 6.699 -8.634 -42.583 1.00 83.94 250 ALA A O 1
ATOM 1941 N N . ALA A 1 251 ? 7.993 -10.074 -41.460 1.00 84.50 251 ALA A N 1
ATOM 1942 C CA . ALA A 1 251 ? 8.579 -9.046 -40.599 1.00 84.50 251 ALA A CA 1
ATOM 1943 C C . ALA A 1 251 ? 9.539 -8.120 -41.368 1.00 84.50 251 ALA A C 1
ATOM 1945 O O . ALA A 1 251 ? 9.513 -6.900 -41.175 1.00 84.50 251 ALA A O 1
ATOM 1946 N N . ALA A 1 252 ? 10.351 -8.680 -42.269 1.00 84.31 252 ALA A N 1
ATOM 1947 C CA . ALA A 1 252 ? 11.233 -7.917 -43.147 1.00 84.31 252 ALA A CA 1
ATOM 1948 C C . ALA A 1 252 ? 10.447 -7.048 -44.146 1.00 84.31 252 ALA A C 1
ATOM 1950 O O . ALA A 1 252 ? 10.815 -5.893 -44.368 1.00 84.31 252 ALA A O 1
ATOM 1951 N N . GLU A 1 253 ? 9.341 -7.556 -44.694 1.00 87.50 253 GLU A N 1
ATOM 1952 C CA . GLU A 1 253 ? 8.424 -6.798 -45.553 1.00 87.50 253 GLU A CA 1
ATOM 1953 C C . GLU A 1 253 ? 7.777 -5.632 -44.803 1.00 87.50 253 GLU A C 1
ATOM 1955 O O . GLU A 1 253 ? 7.749 -4.508 -45.307 1.00 87.50 253 GLU A O 1
ATOM 1960 N N . THR A 1 254 ? 7.320 -5.867 -43.569 1.00 88.94 254 THR A N 1
ATOM 1961 C CA . THR A 1 254 ? 6.760 -4.813 -42.707 1.00 88.94 254 THR A CA 1
ATOM 1962 C C . THR A 1 254 ? 7.785 -3.711 -42.460 1.00 88.94 254 THR A C 1
ATOM 1964 O O . THR A 1 254 ? 7.477 -2.525 -42.599 1.00 88.94 254 THR A O 1
ATOM 1967 N N . LEU A 1 255 ? 9.032 -4.091 -42.163 1.00 85.94 255 LEU A N 1
ATOM 1968 C CA . LEU A 1 255 ? 10.127 -3.142 -42.006 1.00 85.94 255 LEU A CA 1
ATOM 1969 C C . LEU A 1 255 ? 10.362 -2.356 -43.304 1.00 85.94 255 LEU A C 1
ATOM 1971 O O . LEU A 1 255 ? 10.414 -1.131 -43.264 1.00 85.94 255 LEU A O 1
ATOM 1975 N N . ALA A 1 256 ? 10.447 -3.024 -44.457 1.00 86.00 256 ALA A N 1
ATOM 1976 C CA . ALA A 1 256 ? 10.627 -2.368 -45.754 1.00 86.00 256 ALA A CA 1
ATOM 1977 C C . ALA A 1 256 ? 9.488 -1.382 -46.080 1.00 86.00 256 ALA A C 1
ATOM 1979 O O . ALA A 1 256 ? 9.752 -0.270 -46.544 1.00 86.00 256 ALA A O 1
ATOM 1980 N N . GLY A 1 257 ? 8.241 -1.749 -45.774 1.00 89.44 257 GLY A N 1
ATOM 1981 C CA . GLY A 1 257 ? 7.074 -0.880 -45.912 1.00 89.44 257 GLY A CA 1
ATOM 1982 C C . GLY A 1 257 ? 7.162 0.371 -45.036 1.00 89.44 257 GLY A C 1
ATOM 1983 O O . GLY A 1 257 ? 6.913 1.477 -45.516 1.00 89.44 257 GLY A O 1
ATOM 1984 N N . LEU A 1 258 ? 7.597 0.231 -43.780 1.00 89.25 258 LEU A N 1
ATOM 1985 C CA . LEU A 1 258 ? 7.824 1.365 -42.876 1.00 89.25 258 LEU A CA 1
ATOM 1986 C C . LEU A 1 258 ? 8.925 2.301 -43.390 1.00 89.25 258 LEU A C 1
ATOM 1988 O O . LEU A 1 258 ? 8.762 3.524 -43.355 1.00 89.25 258 LEU A O 1
ATOM 1992 N N . ARG A 1 259 ? 10.019 1.748 -43.930 1.00 87.75 259 ARG A N 1
ATOM 1993 C CA . ARG A 1 259 ? 11.088 2.544 -44.557 1.00 87.75 259 ARG A CA 1
ATOM 1994 C C . ARG A 1 259 ? 10.567 3.353 -45.741 1.00 87.75 259 ARG A C 1
ATOM 1996 O O . ARG A 1 259 ? 10.820 4.554 -45.818 1.00 87.75 259 ARG A O 1
ATOM 2003 N N . ALA A 1 260 ? 9.794 2.719 -46.624 1.00 88.19 260 ALA A N 1
ATOM 2004 C CA . ALA A 1 260 ? 9.162 3.384 -47.763 1.00 88.19 260 ALA A CA 1
ATOM 2005 C C . ALA A 1 260 ? 8.133 4.448 -47.330 1.00 88.19 260 ALA A C 1
ATOM 2007 O O . ALA A 1 260 ? 7.985 5.469 -47.997 1.00 88.19 260 ALA A O 1
ATOM 2008 N N . GLY A 1 261 ? 7.466 4.237 -46.192 1.00 86.75 261 GLY A N 1
ATOM 2009 C CA . GLY A 1 261 ? 6.513 5.165 -45.580 1.00 86.75 261 GLY A CA 1
ATOM 2010 C C . GLY A 1 261 ? 7.134 6.357 -44.842 1.00 86.75 261 GLY A C 1
ATOM 2011 O O . GLY A 1 261 ? 6.396 7.130 -44.237 1.00 86.75 261 GLY A O 1
ATOM 2012 N N . GLY A 1 262 ? 8.462 6.523 -44.874 1.00 90.44 262 GLY A N 1
ATOM 2013 C CA . GLY A 1 262 ? 9.156 7.669 -44.275 1.00 90.44 262 GLY A CA 1
ATOM 2014 C C . GLY A 1 262 ? 9.570 7.499 -42.809 1.00 90.44 262 GLY A C 1
ATOM 2015 O O . GLY A 1 262 ? 10.024 8.465 -42.201 1.00 90.44 262 GLY A O 1
ATOM 2016 N N . PHE A 1 263 ? 9.476 6.291 -42.240 1.00 90.56 263 PHE A N 1
ATOM 2017 C CA . PHE A 1 263 ? 9.831 6.022 -40.837 1.00 90.56 263 PHE A CA 1
ATOM 2018 C C . PHE A 1 263 ? 11.307 5.648 -40.609 1.00 90.56 263 PHE A C 1
ATOM 2020 O O . PHE A 1 263 ? 11.690 5.319 -39.490 1.00 90.56 263 PHE A O 1
ATOM 2027 N N . GLU A 1 264 ? 12.164 5.706 -41.634 1.00 87.38 264 GLU A N 1
ATOM 2028 C CA . GLU A 1 264 ? 13.578 5.293 -41.543 1.00 87.38 264 GLU A CA 1
ATOM 2029 C C . GLU A 1 264 ? 14.354 6.032 -40.436 1.00 87.38 264 GLU A C 1
ATOM 2031 O O . GLU A 1 264 ? 15.109 5.416 -39.685 1.00 87.38 264 GLU A O 1
ATOM 2036 N N . ALA A 1 265 ? 14.149 7.347 -40.298 1.00 86.44 265 ALA A N 1
ATOM 2037 C CA . ALA A 1 265 ? 14.823 8.141 -39.271 1.00 86.44 265 ALA A CA 1
ATOM 2038 C C . ALA A 1 265 ? 14.385 7.747 -37.849 1.00 86.44 265 ALA A C 1
ATOM 2040 O O . ALA A 1 265 ? 15.222 7.656 -36.952 1.00 86.44 265 ALA A O 1
ATOM 2041 N N . GLU A 1 266 ? 13.089 7.483 -37.652 1.00 88.25 266 GLU A N 1
ATOM 2042 C CA . GLU A 1 266 ? 12.543 7.043 -36.365 1.00 88.25 266 GLU A CA 1
ATOM 2043 C C . GLU A 1 266 ? 13.016 5.626 -36.020 1.00 88.25 266 GLU A C 1
ATOM 2045 O O . GLU A 1 266 ? 13.464 5.388 -34.901 1.00 88.25 266 GLU A O 1
ATOM 2050 N N . LEU A 1 267 ? 12.988 4.707 -36.992 1.00 87.00 267 LEU A N 1
ATOM 2051 C CA . LEU A 1 267 ? 13.510 3.350 -36.838 1.00 87.00 267 LEU A CA 1
ATOM 2052 C C . LEU A 1 267 ? 14.974 3.379 -36.404 1.00 87.00 267 LEU A C 1
ATOM 2054 O O . LEU A 1 267 ? 15.304 2.798 -35.379 1.00 87.00 267 LEU A O 1
ATOM 2058 N N . ARG A 1 268 ? 15.831 4.119 -37.120 1.00 84.81 268 ARG A N 1
ATOM 2059 C CA . ARG A 1 268 ? 17.260 4.221 -36.796 1.00 84.81 268 ARG A CA 1
ATOM 2060 C C . ARG A 1 268 ? 17.512 4.790 -35.400 1.00 84.81 268 ARG A C 1
ATOM 2062 O O . ARG A 1 268 ? 18.438 4.342 -34.732 1.00 84.81 268 ARG A O 1
ATOM 2069 N N . LEU A 1 269 ? 16.715 5.770 -34.971 1.00 85.31 269 LEU A N 1
ATOM 2070 C CA . LEU A 1 269 ? 16.813 6.347 -33.630 1.00 85.31 269 LEU A CA 1
ATOM 2071 C C . LEU A 1 269 ? 16.422 5.324 -32.555 1.00 85.31 269 LEU A C 1
ATOM 2073 O O . LEU A 1 269 ? 17.127 5.168 -31.564 1.00 85.31 269 LEU A O 1
ATOM 2077 N N . ARG A 1 270 ? 15.306 4.617 -32.756 1.00 89.50 270 ARG A N 1
ATOM 2078 C CA . ARG A 1 270 ? 14.742 3.687 -31.768 1.00 89.50 270 ARG A CA 1
ATOM 2079 C C . ARG A 1 270 ? 15.501 2.366 -31.687 1.00 89.50 270 ARG A C 1
ATOM 2081 O O . ARG A 1 270 ? 15.505 1.758 -30.622 1.00 89.50 270 ARG A O 1
ATOM 2088 N N . THR A 1 271 ? 16.152 1.948 -32.772 1.00 87.25 271 THR A N 1
ATOM 2089 C CA . THR A 1 271 ? 17.058 0.790 -32.813 1.00 87.25 271 THR A CA 1
ATOM 2090 C C . THR A 1 271 ? 18.518 1.159 -32.550 1.00 87.25 271 THR A C 1
ATOM 2092 O O . THR A 1 271 ? 19.399 0.341 -32.809 1.00 87.25 271 THR A O 1
ATOM 2095 N N . GLY A 1 272 ? 18.798 2.396 -32.126 1.00 79.88 272 GLY A N 1
ATOM 2096 C CA . GLY A 1 272 ? 20.151 2.835 -31.796 1.00 79.88 272 GLY A CA 1
ATOM 2097 C C . GLY A 1 272 ? 20.748 2.026 -30.642 1.00 79.88 272 GLY A C 1
ATOM 2098 O O . GLY A 1 272 ? 20.026 1.551 -29.766 1.00 79.88 272 GLY A O 1
ATOM 2099 N N . GLU A 1 273 ? 22.072 1.869 -30.646 1.00 75.12 273 GLU A N 1
ATOM 2100 C CA . GLU A 1 273 ? 22.796 1.268 -29.524 1.00 75.12 273 GLU A CA 1
ATOM 2101 C C . GLU A 1 273 ? 22.669 2.151 -28.278 1.00 75.12 273 GLU A C 1
ATOM 2103 O O . GLU A 1 273 ? 22.870 3.365 -28.343 1.00 75.12 273 GLU A O 1
ATOM 2108 N N . GLY A 1 274 ? 22.318 1.540 -27.148 1.00 84.38 274 GLY A N 1
ATOM 2109 C CA . GLY A 1 274 ? 22.132 2.245 -25.890 1.00 84.38 274 GLY A CA 1
ATOM 2110 C C . GLY A 1 274 ? 21.369 1.431 -24.852 1.00 84.38 274 GLY A C 1
ATOM 2111 O O . GLY A 1 274 ? 20.808 0.366 -25.132 1.00 84.38 274 GLY A O 1
ATOM 2112 N N . ASP A 1 275 ? 21.332 1.969 -23.636 1.00 88.81 275 ASP A N 1
ATOM 2113 C CA . ASP A 1 275 ? 20.421 1.509 -22.597 1.00 88.81 275 ASP A CA 1
ATOM 2114 C C . ASP A 1 275 ? 18.955 1.726 -22.996 1.00 88.81 275 ASP A C 1
ATOM 2116 O O . ASP A 1 275 ? 18.617 2.566 -23.833 1.00 88.81 275 ASP A O 1
ATOM 2120 N N . LEU A 1 276 ? 18.057 0.944 -22.390 1.00 91.12 276 LEU A N 1
ATOM 2121 C CA . LEU A 1 276 ? 16.630 1.057 -22.674 1.00 91.12 276 LEU A CA 1
ATOM 2122 C C . LEU A 1 276 ? 16.100 2.401 -22.169 1.00 91.12 276 LEU A C 1
ATOM 2124 O O . LEU A 1 276 ? 16.123 2.676 -20.971 1.00 91.12 276 LEU A O 1
ATOM 2128 N N . VAL A 1 277 ? 15.526 3.180 -23.071 1.00 92.00 277 VAL A N 1
ATOM 2129 C CA . VAL A 1 277 ? 14.810 4.427 -22.795 1.00 92.00 277 VAL A CA 1
ATOM 2130 C C . VAL A 1 277 ? 13.407 4.337 -23.395 1.00 92.00 277 VAL A C 1
ATOM 2132 O O . VAL A 1 277 ? 13.008 3.318 -23.970 1.00 92.00 277 VAL A O 1
ATOM 2135 N N . ASN A 1 278 ? 12.591 5.368 -23.221 1.00 94.00 278 ASN A N 1
ATOM 2136 C CA . ASN A 1 278 ? 11.257 5.378 -23.786 1.00 94.00 278 ASN A CA 1
ATOM 2137 C C . ASN A 1 278 ? 11.306 5.348 -25.316 1.00 94.00 278 ASN A C 1
ATOM 2139 O O . ASN A 1 278 ? 11.892 6.215 -25.960 1.00 94.00 278 ASN A O 1
ATOM 2143 N N . GLY A 1 279 ? 10.585 4.393 -25.897 1.00 92.19 279 GLY A N 1
ATOM 2144 C CA . GLY A 1 279 ? 10.521 4.204 -27.336 1.00 92.19 279 GLY A CA 1
ATOM 2145 C C . GLY A 1 279 ? 11.636 3.314 -27.878 1.00 92.19 279 GLY A C 1
ATOM 2146 O O . GLY A 1 279 ? 11.627 3.060 -29.078 1.00 92.19 279 GLY A O 1
ATOM 2147 N N . SER A 1 280 ? 12.557 2.793 -27.060 1.00 93.81 280 SER A N 1
ATOM 2148 C CA . SER A 1 280 ? 13.561 1.835 -27.539 1.00 93.81 280 SER A CA 1
ATOM 2149 C C . SER A 1 280 ? 12.904 0.638 -28.242 1.00 93.81 280 SER A C 1
ATOM 2151 O O . SER A 1 280 ? 11.909 0.082 -27.766 1.00 93.81 280 SER A O 1
ATOM 2153 N N . LEU A 1 281 ? 13.477 0.257 -29.385 1.00 92.50 281 LEU A N 1
ATOM 2154 C CA . LEU A 1 281 ? 13.096 -0.885 -30.207 1.00 92.50 281 LEU A CA 1
ATOM 2155 C C . LEU A 1 281 ? 14.316 -1.789 -30.388 1.00 92.50 281 LEU A C 1
ATOM 2157 O O . LEU A 1 281 ? 15.267 -1.434 -31.076 1.00 92.50 281 LEU A O 1
ATOM 2161 N N . THR A 1 282 ? 14.278 -2.980 -29.805 1.00 88.31 282 THR A N 1
ATOM 2162 C CA . THR A 1 282 ? 15.349 -3.971 -29.949 1.00 88.31 282 THR A CA 1
ATOM 2163 C C . THR A 1 282 ? 14.940 -5.042 -30.956 1.00 88.31 282 THR A C 1
ATOM 2165 O O . THR A 1 282 ? 13.804 -5.518 -30.922 1.00 88.31 282 THR A O 1
ATOM 2168 N N . CYS A 1 283 ? 15.867 -5.439 -31.832 1.00 82.31 283 CYS A N 1
ATOM 2169 C CA . CYS A 1 283 ? 15.687 -6.533 -32.784 1.00 82.31 283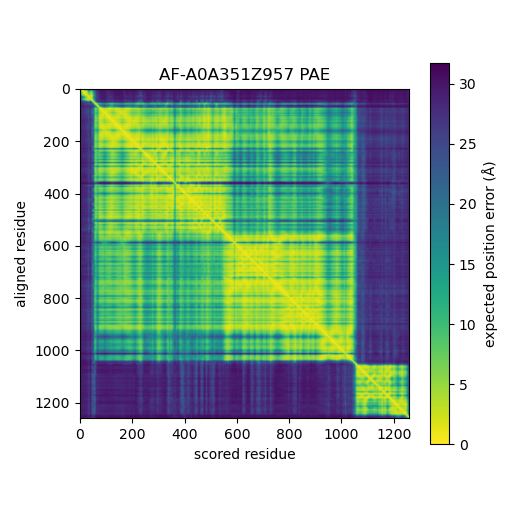 CYS A CA 1
ATOM 2170 C C . CYS A 1 283 ? 16.852 -7.531 -32.668 1.00 82.31 283 CYS A C 1
ATOM 2172 O O . CYS A 1 283 ? 17.984 -7.200 -33.015 1.00 82.31 283 CYS A O 1
ATOM 2174 N N . SER A 1 284 ? 16.572 -8.751 -32.202 1.00 73.38 284 SER A N 1
ATOM 2175 C CA . SER A 1 284 ? 17.564 -9.833 -32.021 1.00 73.38 284 SER A CA 1
ATOM 2176 C C . SER A 1 284 ? 17.436 -10.928 -33.108 1.00 73.38 284 SER A C 1
ATOM 2178 O O . SER A 1 284 ? 16.491 -10.873 -33.907 1.00 73.38 284 SER A O 1
ATOM 2180 N N . PRO A 1 285 ? 18.354 -11.925 -33.199 1.00 60.38 285 PRO A N 1
ATOM 2181 C CA . PRO A 1 285 ? 18.281 -12.990 -34.207 1.00 60.38 285 PRO A CA 1
ATOM 2182 C C . PRO A 1 285 ? 16.926 -13.702 -34.218 1.00 60.38 285 PRO A C 1
ATOM 2184 O O . PRO A 1 285 ? 16.336 -13.939 -33.167 1.00 60.38 285 PRO A O 1
ATOM 2187 N N . GLY A 1 286 ? 16.430 -14.043 -35.411 1.00 62.94 286 GLY A N 1
ATOM 2188 C CA . GLY A 1 286 ? 15.092 -14.626 -35.576 1.00 62.94 286 GLY A CA 1
ATOM 2189 C C . GLY A 1 286 ? 13.941 -13.613 -35.481 1.00 62.94 286 GLY A C 1
ATOM 2190 O O . GLY A 1 286 ? 12.811 -14.021 -35.241 1.00 62.94 286 GLY A O 1
ATOM 2191 N N . PHE A 1 287 ? 14.219 -12.313 -35.660 1.00 73.75 287 PHE A N 1
ATOM 2192 C CA . PHE A 1 287 ? 13.244 -11.214 -35.570 1.00 73.75 287 PHE A CA 1
ATOM 2193 C C . PHE A 1 287 ? 12.513 -11.148 -34.221 1.00 73.75 287 PHE A C 1
ATOM 2195 O O . PHE A 1 287 ? 11.323 -10.854 -34.164 1.00 73.75 287 PHE A O 1
ATOM 2202 N N . ASN A 1 288 ? 13.215 -11.387 -33.109 1.00 83.56 288 ASN A N 1
ATOM 2203 C CA . ASN A 1 288 ? 12.651 -11.069 -31.797 1.00 83.56 288 ASN A CA 1
ATOM 2204 C C . ASN A 1 288 ? 12.592 -9.543 -31.640 1.00 83.56 288 ASN A C 1
ATOM 2206 O O . ASN A 1 288 ? 13.626 -8.896 -31.458 1.00 83.56 288 ASN A O 1
ATOM 2210 N N . LEU A 1 289 ? 11.386 -8.992 -31.765 1.00 89.00 289 LEU A N 1
ATOM 2211 C CA . LEU A 1 289 ? 11.103 -7.565 -31.707 1.00 89.00 289 LEU A CA 1
ATOM 2212 C C . LEU A 1 289 ? 10.626 -7.204 -30.311 1.00 89.00 289 LEU A C 1
ATOM 2214 O O . LEU A 1 289 ? 9.675 -7.793 -29.802 1.00 89.00 289 LEU A O 1
ATOM 2218 N N . THR A 1 290 ? 11.267 -6.212 -29.705 1.00 92.19 290 THR A N 1
ATOM 2219 C CA . THR A 1 290 ? 10.934 -5.743 -28.362 1.00 92.19 290 THR A CA 1
ATOM 2220 C C . THR A 1 290 ? 10.712 -4.242 -28.351 1.00 92.19 290 THR A C 1
ATOM 2222 O O . THR A 1 290 ? 11.627 -3.482 -28.656 1.00 92.19 290 THR A O 1
ATOM 2225 N N . PHE A 1 291 ? 9.513 -3.829 -27.948 1.00 95.50 291 PHE A N 1
ATOM 2226 C CA . PHE A 1 291 ? 9.137 -2.434 -27.745 1.00 95.50 291 PHE A CA 1
ATOM 2227 C C . PHE A 1 291 ? 9.163 -2.109 -26.256 1.00 95.50 291 PHE A C 1
ATOM 2229 O O . PHE A 1 291 ? 8.517 -2.803 -25.467 1.00 95.50 291 PHE A O 1
ATOM 2236 N N . THR A 1 292 ? 9.862 -1.036 -25.891 1.00 96.19 292 THR A N 1
ATOM 2237 C CA . THR A 1 292 ? 9.964 -0.559 -24.510 1.00 96.19 292 THR A CA 1
ATOM 2238 C C . THR A 1 292 ? 9.414 0.859 -24.398 1.00 96.19 292 THR A C 1
ATOM 2240 O O . THR A 1 292 ? 9.836 1.767 -25.113 1.00 96.19 292 THR A O 1
ATOM 2243 N N . TYR A 1 293 ? 8.492 1.067 -23.463 1.00 96.88 293 TYR A N 1
ATOM 2244 C CA . TYR A 1 293 ? 7.935 2.374 -23.120 1.00 96.88 293 TYR A CA 1
ATOM 2245 C C . TYR A 1 293 ? 8.229 2.658 -21.657 1.00 96.88 293 TYR A C 1
ATOM 2247 O O . TYR A 1 293 ? 8.044 1.785 -20.812 1.00 96.88 293 TYR A O 1
ATOM 2255 N N . LYS A 1 294 ? 8.675 3.873 -21.353 1.00 95.19 294 LYS A N 1
ATOM 2256 C CA . LYS A 1 294 ? 9.044 4.283 -19.996 1.00 95.19 294 LYS A CA 1
ATOM 2257 C C . LYS A 1 294 ? 8.507 5.668 -19.707 1.00 95.19 294 LYS A C 1
ATOM 2259 O O . LYS A 1 294 ? 8.295 6.455 -20.621 1.00 95.19 294 LYS A O 1
ATOM 2264 N N . THR A 1 295 ? 8.283 5.976 -18.445 1.00 92.56 295 THR A N 1
ATOM 2265 C CA . THR A 1 295 ? 8.018 7.334 -17.973 1.00 92.56 295 THR A CA 1
ATOM 2266 C C . THR A 1 295 ? 8.590 7.498 -16.576 1.00 92.56 295 THR A C 1
ATOM 2268 O O . THR A 1 295 ? 8.615 6.546 -15.796 1.00 92.56 295 THR A O 1
ATOM 2271 N N . ALA A 1 296 ? 9.064 8.701 -16.269 1.00 85.62 296 ALA A N 1
ATOM 2272 C CA . ALA A 1 296 ? 9.584 9.065 -14.964 1.00 85.62 296 ALA A CA 1
ATOM 2273 C C . ALA A 1 296 ? 9.095 10.462 -14.549 1.00 85.62 296 ALA A C 1
ATOM 2275 O O . ALA A 1 296 ? 8.815 11.335 -15.375 1.00 85.62 296 ALA A O 1
ATOM 2276 N N . SER A 1 297 ? 8.961 10.651 -13.243 1.00 75.12 297 SER A N 1
ATOM 2277 C CA . SER A 1 297 ? 8.659 11.885 -12.527 1.00 75.12 297 SER A CA 1
ATOM 2278 C C . SER A 1 297 ? 9.415 11.855 -11.220 1.00 75.12 297 SER A C 1
ATOM 2280 O O . SER A 1 297 ? 9.232 10.927 -10.440 1.00 75.12 297 SER A O 1
ATOM 2282 N N . ILE A 1 298 ? 10.124 12.928 -10.889 1.00 60.34 298 ILE A N 1
ATOM 2283 C CA . ILE A 1 298 ? 10.677 13.090 -9.535 1.00 60.34 298 ILE A CA 1
ATOM 2284 C C . ILE A 1 298 ? 9.560 13.001 -8.477 1.00 60.34 298 ILE A C 1
ATOM 2286 O O . ILE A 1 298 ? 9.781 12.526 -7.369 1.00 60.34 298 ILE A O 1
ATOM 2290 N N . ILE A 1 299 ? 8.344 13.433 -8.828 1.00 57.44 299 ILE A N 1
ATOM 2291 C CA . ILE A 1 299 ? 7.176 13.385 -7.948 1.00 57.44 299 ILE A CA 1
ATOM 2292 C C . ILE A 1 299 ? 6.043 12.692 -8.702 1.00 57.44 299 ILE A C 1
ATOM 2294 O O . ILE A 1 299 ? 5.497 13.246 -9.661 1.00 57.44 299 ILE A O 1
ATOM 2298 N N . GLY A 1 300 ? 5.745 11.454 -8.308 1.00 63.19 300 GLY A N 1
ATOM 2299 C CA . GLY A 1 300 ? 4.698 10.642 -8.916 1.00 63.19 300 GLY A CA 1
ATOM 2300 C C . GLY A 1 300 ? 3.295 11.147 -8.576 1.00 63.19 300 GLY A C 1
ATOM 2301 O O . GLY A 1 300 ? 3.027 11.620 -7.473 1.00 63.19 300 GLY A O 1
ATOM 2302 N N . GLU A 1 301 ? 2.386 11.026 -9.537 1.00 71.94 301 GLU A N 1
ATOM 2303 C CA . GLU A 1 301 ? 0.955 11.291 -9.380 1.00 71.94 301 GLU A CA 1
ATOM 2304 C C . GLU A 1 301 ? 0.204 10.000 -9.727 1.00 71.94 301 GLU A C 1
ATOM 2306 O O . GLU A 1 301 ? 0.525 9.338 -10.716 1.00 71.94 301 GLU A O 1
ATOM 2311 N N . LEU A 1 302 ? -0.790 9.631 -8.916 1.00 76.62 302 LEU A N 1
ATOM 2312 C CA . LEU A 1 302 ? -1.585 8.417 -9.114 1.00 76.62 302 LEU A CA 1
ATOM 2313 C C . LEU A 1 302 ? -2.219 8.355 -10.515 1.00 76.62 302 LEU A C 1
ATOM 2315 O O . LEU A 1 302 ? -2.983 9.237 -10.929 1.00 76.62 302 LEU A O 1
ATOM 2319 N N . GLY A 1 303 ? -1.899 7.283 -11.239 1.00 79.31 303 GLY A N 1
ATOM 2320 C CA . GLY A 1 303 ? -2.366 7.017 -12.595 1.00 79.31 303 GLY A CA 1
ATOM 2321 C C . GLY A 1 303 ? -1.697 7.868 -13.679 1.00 79.31 303 GLY A C 1
ATOM 2322 O O . GLY A 1 303 ? -2.011 7.693 -14.856 1.00 79.31 303 GLY A O 1
ATOM 2323 N N . ARG A 1 304 ? -0.779 8.794 -13.347 1.00 84.44 304 ARG A N 1
ATOM 2324 C CA . ARG A 1 304 ? -0.054 9.584 -14.363 1.00 84.44 304 ARG A CA 1
ATOM 2325 C C . ARG A 1 304 ? 0.733 8.673 -15.287 1.00 84.44 304 ARG A C 1
ATOM 2327 O O . ARG A 1 304 ? 0.626 8.820 -16.503 1.00 84.44 304 ARG A O 1
ATOM 2334 N N . ASN A 1 305 ? 1.513 7.755 -14.725 1.00 86.88 305 ASN A N 1
ATOM 2335 C CA . ASN A 1 305 ? 2.399 6.924 -15.526 1.00 86.88 305 ASN A CA 1
ATOM 2336 C C . ASN A 1 305 ? 1.587 6.069 -16.502 1.00 86.88 305 ASN A C 1
ATOM 2338 O O . ASN A 1 305 ? 1.877 6.061 -17.693 1.00 86.88 305 ASN A O 1
ATOM 2342 N N . VAL A 1 306 ? 0.508 5.433 -16.032 1.00 90.25 306 VAL A N 1
ATOM 2343 C CA . VAL A 1 306 ? -0.389 4.637 -16.883 1.00 90.25 306 VAL A CA 1
ATOM 2344 C C . VAL A 1 306 ? -1.032 5.489 -17.980 1.00 90.25 306 VAL A C 1
ATOM 2346 O O . VAL A 1 306 ? -1.045 5.069 -19.139 1.00 90.25 306 VAL A O 1
ATOM 2349 N N . ARG A 1 307 ? -1.515 6.703 -17.668 1.00 90.56 307 ARG A N 1
ATOM 2350 C CA . ARG A 1 307 ? -2.051 7.636 -18.680 1.00 90.56 307 ARG A CA 1
ATOM 2351 C C . ARG A 1 307 ? -1.003 8.002 -19.733 1.00 90.56 307 ARG A C 1
ATOM 2353 O O . ARG A 1 307 ? -1.313 8.008 -20.926 1.00 90.56 307 ARG A O 1
ATOM 2360 N N . GLU A 1 308 ? 0.230 8.285 -19.319 1.00 92.12 308 GLU A N 1
ATOM 2361 C CA . GLU A 1 308 ? 1.322 8.598 -20.243 1.00 92.12 308 GLU A CA 1
ATOM 2362 C C . G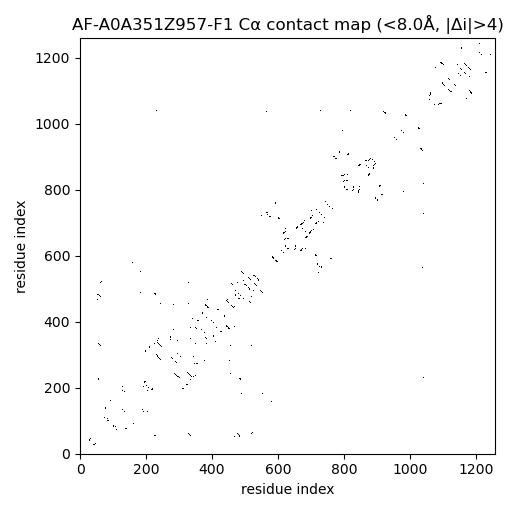LU A 1 308 ? 1.710 7.398 -21.109 1.00 92.12 308 GLU A C 1
ATOM 2364 O O . GLU A 1 308 ? 1.813 7.547 -22.325 1.00 92.12 308 GLU A O 1
ATOM 2369 N N . LEU A 1 309 ? 1.874 6.212 -20.519 1.00 94.31 309 LEU A N 1
ATOM 2370 C CA . LEU A 1 309 ? 2.205 4.986 -21.247 1.00 94.31 309 LEU A CA 1
ATOM 2371 C C . LEU A 1 309 ? 1.114 4.637 -22.270 1.00 94.31 309 LEU A C 1
ATOM 2373 O O . LEU A 1 309 ? 1.435 4.388 -23.430 1.00 94.31 309 LEU A O 1
ATOM 2377 N N . ARG A 1 310 ? -0.172 4.717 -21.890 1.00 95.75 310 ARG A N 1
ATOM 2378 C CA . ARG A 1 310 ? -1.312 4.542 -22.813 1.00 95.75 310 ARG A CA 1
ATOM 2379 C C . ARG A 1 310 ? -1.238 5.509 -23.992 1.00 95.75 310 ARG A C 1
ATOM 2381 O O . ARG A 1 310 ? -1.356 5.088 -25.137 1.00 95.75 310 ARG A O 1
ATOM 2388 N N . SER A 1 311 ? -1.006 6.793 -23.715 1.00 95.62 311 SER A N 1
ATOM 2389 C CA . SER A 1 311 ? -0.900 7.838 -24.741 1.00 95.62 311 SER A CA 1
ATOM 2390 C C . SER A 1 311 ? 0.268 7.599 -25.705 1.00 95.62 311 SER A C 1
ATOM 2392 O O . SER A 1 311 ? 0.117 7.780 -26.913 1.00 95.62 311 SER A O 1
ATOM 2394 N N . ARG A 1 312 ? 1.426 7.162 -25.189 1.00 95.44 312 ARG A N 1
ATOM 2395 C CA . ARG A 1 312 ? 2.615 6.852 -25.999 1.00 95.44 312 ARG A CA 1
ATOM 2396 C C . ARG A 1 312 ? 2.377 5.635 -26.898 1.00 95.44 312 ARG A C 1
ATOM 2398 O O . ARG A 1 312 ? 2.615 5.734 -28.096 1.00 95.44 312 ARG A O 1
ATOM 2405 N N . ILE A 1 313 ? 1.835 4.543 -26.352 1.00 96.56 313 ILE A N 1
ATOM 2406 C CA . ILE A 1 313 ? 1.515 3.318 -27.109 1.00 96.56 313 ILE A CA 1
ATOM 2407 C C . ILE A 1 313 ? 0.471 3.600 -28.200 1.00 96.56 313 ILE A C 1
ATOM 2409 O O . ILE A 1 313 ? 0.664 3.213 -29.350 1.00 96.56 313 ILE A O 1
ATOM 2413 N N . ALA A 1 314 ? -0.597 4.337 -27.877 1.00 96.69 314 ALA A N 1
ATOM 2414 C CA . ALA A 1 314 ? -1.672 4.644 -28.824 1.00 96.69 314 ALA A CA 1
ATOM 2415 C C . ALA A 1 314 ? -1.219 5.479 -30.032 1.00 96.69 314 ALA A C 1
ATOM 2417 O O . ALA A 1 314 ? -1.863 5.459 -31.080 1.00 96.69 314 ALA A O 1
ATOM 2418 N N . ARG A 1 315 ? -0.112 6.220 -29.903 1.00 95.50 315 ARG A N 1
ATOM 2419 C CA . ARG A 1 315 ? 0.448 7.066 -30.968 1.00 95.50 315 ARG A CA 1
ATOM 2420 C C . ARG A 1 315 ? 1.610 6.411 -31.718 1.00 95.50 315 ARG A C 1
ATOM 2422 O O . ARG A 1 315 ? 2.103 7.000 -32.678 1.00 95.50 315 ARG A O 1
ATOM 2429 N N . ASP A 1 316 ? 2.045 5.222 -31.307 1.00 95.69 316 ASP A N 1
ATOM 2430 C CA . ASP A 1 316 ? 3.210 4.550 -31.874 1.00 95.69 316 ASP A CA 1
ATOM 2431 C C . ASP A 1 316 ? 2.866 3.826 -33.185 1.00 95.69 316 ASP A C 1
ATOM 2433 O O . ASP A 1 316 ? 2.338 2.710 -33.200 1.00 95.69 316 ASP A O 1
ATOM 2437 N N . ARG A 1 317 ? 3.197 4.467 -34.311 1.00 93.31 317 ARG A N 1
ATOM 2438 C CA . ARG A 1 317 ? 2.949 3.924 -35.654 1.00 93.31 317 ARG A CA 1
ATOM 2439 C C . ARG A 1 317 ? 3.805 2.700 -35.977 1.00 93.31 317 ARG A C 1
ATOM 2441 O O . ARG A 1 317 ? 3.348 1.844 -36.732 1.00 93.31 317 ARG A O 1
ATOM 2448 N N . LEU A 1 318 ? 5.005 2.588 -35.401 1.00 93.38 318 LEU A N 1
ATOM 2449 C CA . LEU A 1 318 ? 5.851 1.410 -35.598 1.00 93.38 318 LEU A CA 1
ATOM 2450 C C . LEU A 1 318 ? 5.216 0.202 -34.915 1.00 93.38 318 LEU A C 1
ATOM 2452 O O . LEU A 1 318 ? 5.024 -0.831 -35.552 1.00 93.38 318 LEU A O 1
ATOM 2456 N N . PHE A 1 319 ? 4.818 0.349 -33.649 1.00 94.75 319 PHE A N 1
ATOM 2457 C CA . PHE A 1 319 ? 4.150 -0.731 -32.928 1.00 94.75 319 PHE A CA 1
ATOM 2458 C C . PHE A 1 319 ? 2.850 -1.156 -33.617 1.00 94.75 319 PHE A C 1
ATOM 2460 O O . PHE A 1 319 ? 2.643 -2.348 -33.820 1.00 94.75 319 PHE A O 1
ATOM 2467 N N . GLN A 1 320 ? 2.020 -0.205 -34.063 1.00 94.56 320 GLN A N 1
ATOM 2468 C CA . GLN A 1 320 ? 0.785 -0.496 -34.809 1.00 94.56 320 GLN A CA 1
ATOM 2469 C C . GLN A 1 320 ? 1.022 -1.352 -36.063 1.00 94.56 320 GLN A C 1
ATOM 2471 O O . GLN A 1 320 ? 0.214 -2.230 -36.363 1.00 94.56 320 GLN A O 1
ATOM 2476 N N . ALA A 1 321 ? 2.116 -1.116 -36.793 1.00 92.00 321 ALA A N 1
ATOM 2477 C CA . ALA A 1 321 ? 2.455 -1.902 -37.975 1.00 92.00 321 ALA A CA 1
ATOM 2478 C C . ALA A 1 321 ? 2.865 -3.335 -37.604 1.00 92.00 321 ALA A C 1
ATOM 2480 O O . ALA A 1 321 ? 2.314 -4.295 -38.142 1.00 92.00 321 ALA A O 1
ATOM 2481 N N . PHE A 1 322 ? 3.777 -3.491 -36.640 1.00 92.38 322 PHE A N 1
ATOM 2482 C CA . PHE A 1 322 ? 4.255 -4.810 -36.216 1.00 92.38 322 PHE A CA 1
ATOM 2483 C C . PHE A 1 322 ? 3.217 -5.607 -35.412 1.00 92.38 322 PHE A C 1
ATOM 2485 O O . PHE A 1 322 ? 3.252 -6.837 -35.415 1.00 92.38 322 PHE A O 1
ATOM 2492 N N . ALA A 1 323 ? 2.255 -4.944 -34.763 1.00 92.81 323 ALA A N 1
ATOM 2493 C CA . ALA A 1 323 ? 1.203 -5.607 -34.001 1.00 92.81 323 ALA A CA 1
ATOM 2494 C C . ALA A 1 323 ? 0.321 -6.517 -34.875 1.00 92.81 323 ALA A C 1
ATOM 2496 O O . ALA A 1 323 ? -0.222 -7.499 -34.378 1.00 92.81 323 ALA A O 1
ATOM 2497 N N . ARG A 1 324 ? 0.227 -6.250 -36.181 1.00 92.75 324 ARG A N 1
ATOM 2498 C CA . ARG A 1 324 ? -0.558 -7.051 -37.137 1.00 92.75 324 ARG A CA 1
ATOM 2499 C C . ARG A 1 324 ? 0.112 -8.366 -37.533 1.00 92.75 324 ARG A C 1
ATOM 2501 O O . ARG A 1 324 ? -0.495 -9.182 -38.215 1.00 92.75 324 ARG A O 1
ATOM 2508 N N . LEU A 1 325 ? 1.364 -8.583 -37.131 1.00 90.50 325 LEU A N 1
ATOM 2509 C CA . LEU A 1 325 ? 2.079 -9.800 -37.490 1.00 90.50 325 LEU A CA 1
ATOM 2510 C C . LEU A 1 325 ? 1.588 -11.000 -36.670 1.00 90.50 325 LEU A C 1
ATOM 2512 O O . LEU A 1 325 ? 1.445 -10.885 -35.446 1.00 90.50 325 LEU A O 1
ATOM 2516 N N . PRO A 1 326 ? 1.409 -12.176 -37.296 1.00 89.94 326 PRO A N 1
ATOM 2517 C CA . PRO A 1 326 ? 1.221 -13.419 -36.566 1.00 89.94 326 PRO A CA 1
ATOM 2518 C C . PRO A 1 326 ? 2.520 -13.785 -35.837 1.00 89.94 326 PRO A C 1
ATOM 2520 O O . PRO A 1 326 ? 3.614 -13.717 -36.406 1.00 89.94 326 PRO A O 1
ATOM 2523 N N . VAL A 1 327 ? 2.414 -14.201 -34.574 1.00 88.88 327 VAL A N 1
ATOM 2524 C CA . VAL A 1 327 ? 3.577 -14.411 -33.691 1.00 88.88 327 VAL A CA 1
ATOM 2525 C C . VAL A 1 327 ? 3.685 -15.844 -33.182 1.00 88.88 327 VAL A C 1
ATOM 2527 O O . VAL A 1 327 ? 2.688 -16.501 -32.878 1.00 88.88 327 VAL A O 1
ATOM 2530 N N . ALA A 1 328 ? 4.920 -16.341 -33.118 1.00 86.25 328 ALA A N 1
ATOM 2531 C CA . ALA A 1 328 ? 5.308 -17.613 -32.539 1.00 86.25 328 ALA A CA 1
ATOM 2532 C C . ALA A 1 328 ? 5.341 -17.580 -31.007 1.00 86.25 328 ALA A C 1
ATOM 2534 O O . ALA A 1 328 ? 4.898 -18.539 -30.381 1.00 86.25 328 ALA A O 1
ATOM 2535 N N . PHE A 1 329 ? 5.828 -16.478 -30.436 1.00 86.38 329 PHE A N 1
ATOM 2536 C CA . PHE A 1 329 ? 5.879 -16.221 -28.998 1.00 86.38 329 PHE A CA 1
ATOM 2537 C C . PHE A 1 329 ? 5.550 -14.762 -28.726 1.00 86.38 329 PHE A C 1
ATOM 2539 O O . PHE A 1 329 ? 5.895 -13.891 -29.528 1.00 86.38 329 PHE A O 1
ATOM 2546 N N . GLU A 1 330 ? 4.935 -14.500 -27.577 1.00 89.19 330 GLU A N 1
ATOM 2547 C CA . GLU A 1 330 ? 4.632 -13.139 -27.140 1.00 89.19 330 GLU A CA 1
ATOM 2548 C C . GLU A 1 330 ? 4.687 -13.011 -25.619 1.00 89.19 330 GLU A C 1
ATOM 2550 O O . GLU A 1 330 ? 3.889 -13.624 -24.907 1.00 89.19 330 GLU A O 1
ATOM 2555 N N . THR A 1 331 ? 5.600 -12.185 -25.122 1.00 90.25 331 THR A N 1
ATOM 2556 C CA . THR A 1 331 ? 5.792 -11.923 -23.695 1.00 90.25 331 THR A CA 1
ATOM 2557 C C . THR A 1 331 ? 5.697 -10.430 -23.449 1.00 90.25 331 THR A C 1
ATOM 2559 O O . THR A 1 331 ? 6.320 -9.648 -24.161 1.00 90.25 331 THR A O 1
ATOM 2562 N N . ALA A 1 332 ? 4.971 -10.024 -22.415 1.00 91.88 332 ALA A N 1
ATOM 2563 C CA . ALA A 1 332 ? 4.956 -8.636 -21.986 1.00 91.88 332 ALA A CA 1
ATOM 2564 C C . ALA A 1 332 ? 5.137 -8.560 -20.473 1.00 91.88 332 ALA A C 1
ATOM 2566 O O . ALA A 1 332 ? 4.606 -9.386 -19.730 1.00 91.88 332 ALA A O 1
ATOM 2567 N N . PHE A 1 333 ? 5.881 -7.571 -19.999 1.00 92.19 333 PHE A N 1
ATOM 2568 C CA . PHE A 1 333 ? 5.962 -7.289 -18.573 1.00 92.19 333 PHE A CA 1
ATOM 2569 C C . PHE A 1 333 ? 6.193 -5.813 -18.321 1.00 92.19 333 PHE A C 1
ATOM 2571 O O . PHE A 1 333 ? 6.607 -5.058 -19.199 1.00 92.19 333 PHE A O 1
ATOM 2578 N N . ALA A 1 334 ? 5.874 -5.407 -17.108 1.00 93.25 334 ALA A N 1
ATOM 2579 C CA . ALA A 1 334 ? 5.920 -4.041 -16.673 1.00 93.25 334 ALA A CA 1
ATOM 2580 C C . ALA A 1 334 ? 6.412 -3.944 -15.232 1.00 93.25 334 ALA A C 1
ATOM 2582 O O . ALA A 1 334 ? 6.356 -4.895 -14.442 1.00 93.25 334 ALA A O 1
ATOM 2583 N N . HIS A 1 335 ? 6.883 -2.757 -14.888 1.00 92.94 335 HIS A N 1
ATOM 2584 C CA . HIS A 1 335 ? 7.372 -2.436 -13.564 1.00 92.94 335 HIS A CA 1
ATOM 2585 C C . HIS A 1 335 ? 6.997 -1.010 -13.202 1.00 92.94 335 HIS A C 1
ATOM 2587 O O . HIS A 1 335 ? 7.045 -0.116 -14.046 1.00 92.94 335 HIS A O 1
ATOM 2593 N N . THR A 1 336 ? 6.658 -0.805 -11.934 1.00 88.06 336 THR A N 1
ATOM 2594 C CA . THR A 1 336 ? 6.634 0.528 -11.337 1.00 88.06 336 THR A CA 1
ATOM 2595 C C . THR A 1 336 ? 7.740 0.629 -10.310 1.00 88.06 336 THR A C 1
ATOM 2597 O O . THR A 1 336 ? 7.796 -0.183 -9.381 1.00 88.06 336 THR A O 1
ATOM 2600 N N . ARG A 1 337 ? 8.580 1.647 -10.434 1.00 83.69 337 ARG A N 1
ATOM 2601 C CA . ARG A 1 337 ? 9.717 1.858 -9.554 1.00 83.69 337 ARG A CA 1
ATOM 2602 C C . ARG A 1 337 ? 9.378 2.860 -8.454 1.00 83.69 337 ARG A C 1
ATOM 2604 O O . ARG A 1 337 ? 8.465 3.683 -8.535 1.00 83.69 337 ARG A O 1
ATOM 2611 N N . TRP A 1 338 ? 10.081 2.674 -7.351 1.00 77.56 338 TRP A N 1
ATOM 2612 C CA . TRP A 1 338 ? 10.262 3.655 -6.301 1.00 77.56 338 TRP A CA 1
ATOM 2613 C C . TRP A 1 338 ? 11.749 3.630 -5.998 1.00 77.56 338 TRP A C 1
ATOM 2615 O O . TRP A 1 338 ? 12.246 2.618 -5.508 1.00 77.56 338 TRP A O 1
ATOM 2625 N N . ALA A 1 339 ? 12.460 4.685 -6.366 1.00 66.94 339 ALA A N 1
ATOM 2626 C CA . ALA A 1 339 ? 13.907 4.732 -6.302 1.00 66.94 339 ALA A CA 1
ATOM 2627 C C . ALA A 1 339 ? 14.403 4.591 -4.854 1.00 66.94 339 ALA A C 1
ATOM 2629 O O . ALA A 1 339 ? 14.207 5.480 -4.024 1.00 66.94 339 ALA A O 1
ATOM 2630 N N . SER A 1 340 ? 15.046 3.462 -4.558 1.00 65.31 340 SER A N 1
ATOM 2631 C CA . SER A 1 340 ? 15.870 3.229 -3.366 1.00 65.31 340 SER A CA 1
ATOM 2632 C C . SER A 1 340 ? 17.344 3.509 -3.670 1.00 65.31 340 SER A C 1
ATOM 2634 O O . SER A 1 340 ? 17.999 4.256 -2.945 1.00 65.31 340 SER A O 1
ATOM 2636 N N . VAL A 1 341 ? 17.833 2.973 -4.792 1.00 66.62 341 VAL A N 1
ATOM 2637 C CA . VAL A 1 341 ? 19.186 3.168 -5.330 1.00 66.62 341 VAL A CA 1
ATOM 2638 C C . VAL A 1 341 ? 19.102 3.714 -6.756 1.00 66.62 341 VAL A C 1
ATOM 2640 O O . VAL A 1 341 ? 18.459 3.118 -7.622 1.00 66.62 341 VAL A O 1
ATOM 2643 N N . GLY A 1 342 ? 19.777 4.838 -7.008 1.00 71.69 342 GLY A N 1
ATOM 2644 C CA . GLY A 1 342 ? 19.865 5.500 -8.313 1.00 71.69 342 GLY A CA 1
ATOM 2645 C C . GLY A 1 342 ? 18.797 6.573 -8.552 1.00 71.69 342 GLY A C 1
ATOM 2646 O O . GLY A 1 342 ? 17.679 6.484 -8.042 1.00 71.69 342 GLY A O 1
ATOM 2647 N N . SER A 1 343 ? 19.132 7.590 -9.346 1.00 73.00 343 SER A N 1
ATOM 2648 C CA . SER A 1 343 ? 18.289 8.768 -9.596 1.00 73.00 343 SER A CA 1
ATOM 2649 C C . SER A 1 343 ? 16.918 8.419 -10.197 1.00 73.00 343 SER A C 1
ATOM 2651 O O . SER A 1 343 ? 16.724 7.375 -10.828 1.00 73.00 343 SER A O 1
ATOM 2653 N N . ILE A 1 344 ? 15.939 9.310 -10.020 1.00 76.00 344 ILE A N 1
ATOM 2654 C CA . ILE A 1 344 ? 14.620 9.186 -10.652 1.00 76.00 344 ILE A CA 1
ATOM 2655 C C . ILE A 1 344 ? 14.708 9.718 -12.084 1.00 76.00 344 ILE A C 1
ATOM 2657 O O . ILE A 1 344 ? 14.472 10.900 -12.341 1.00 76.00 344 ILE A O 1
ATOM 2661 N N . THR A 1 345 ? 15.082 8.846 -13.013 1.00 80.25 345 THR A N 1
ATOM 2662 C CA . THR A 1 345 ? 15.208 9.171 -14.438 1.00 80.25 345 THR A CA 1
ATOM 2663 C C . THR A 1 345 ? 14.656 8.042 -15.303 1.00 80.25 345 THR A C 1
ATOM 2665 O O . THR A 1 345 ? 14.326 6.962 -14.808 1.00 80.25 345 THR A O 1
ATOM 2668 N N . GLU A 1 346 ? 14.528 8.292 -16.604 1.00 87.62 346 GLU A N 1
ATOM 2669 C CA . GLU A 1 346 ? 14.033 7.299 -17.557 1.00 87.62 346 GLU A CA 1
ATOM 2670 C C . GLU A 1 346 ? 15.023 6.137 -17.746 1.00 87.62 346 GLU A C 1
ATOM 2672 O O . GLU A 1 346 ? 14.612 4.982 -17.846 1.00 87.62 346 GLU A O 1
ATOM 2677 N N . GLU A 1 347 ? 16.323 6.425 -17.699 1.00 88.12 347 GLU A N 1
ATOM 2678 C CA . GLU A 1 347 ? 17.423 5.460 -17.814 1.00 88.12 347 GLU A CA 1
ATOM 2679 C C . GLU A 1 347 ? 17.438 4.481 -16.636 1.00 88.12 347 GLU A C 1
ATOM 2681 O O . GLU A 1 347 ? 17.739 3.306 -16.809 1.00 88.12 347 GLU A O 1
ATOM 2686 N N . ASN A 1 348 ? 17.068 4.952 -15.441 1.00 86.56 348 ASN A N 1
ATOM 2687 C CA . ASN A 1 348 ? 16.983 4.137 -14.227 1.00 86.56 348 ASN A CA 1
ATOM 2688 C C . ASN A 1 348 ? 15.613 3.458 -14.056 1.00 86.56 348 ASN A C 1
ATOM 2690 O O . ASN A 1 348 ? 15.434 2.634 -13.160 1.00 86.56 348 ASN A O 1
ATOM 2694 N N . CYS A 1 349 ? 14.626 3.802 -14.886 1.00 91.88 349 CYS A N 1
ATOM 2695 C CA . CYS A 1 349 ? 13.319 3.161 -14.874 1.00 91.88 349 CYS A CA 1
ATOM 2696 C C . CYS A 1 349 ? 13.433 1.741 -15.447 1.00 91.88 349 CYS A C 1
ATOM 2698 O O . CYS A 1 349 ? 14.075 1.528 -16.473 1.00 91.88 349 CYS A O 1
ATOM 2700 N N . HIS A 1 350 ? 12.819 0.749 -14.807 1.00 93.69 350 HIS A N 1
ATOM 2701 C CA . HIS A 1 350 ? 12.864 -0.632 -15.294 1.00 93.69 350 HIS A CA 1
ATOM 2702 C C . HIS A 1 350 ? 11.837 -0.833 -16.422 1.00 93.69 350 HIS A C 1
ATOM 2704 O O . HIS A 1 350 ? 10.798 -0.175 -16.403 1.00 93.69 350 HIS A O 1
ATOM 2710 N N . PRO A 1 351 ? 12.062 -1.755 -17.378 1.00 95.00 351 PRO A N 1
ATOM 2711 C CA . PRO A 1 351 ? 13.157 -2.735 -17.423 1.00 95.00 351 PRO A CA 1
ATOM 2712 C C . PRO A 1 351 ? 14.530 -2.198 -17.852 1.00 95.00 351 PRO A C 1
ATOM 2714 O O . PRO A 1 351 ? 14.606 -1.233 -18.610 1.00 95.00 351 PRO A O 1
ATOM 2717 N N . LEU A 1 352 ? 15.612 -2.856 -17.423 1.00 94.50 352 LEU A N 1
ATOM 2718 C CA . LEU A 1 352 ? 16.994 -2.574 -17.857 1.00 94.50 352 LEU A CA 1
ATOM 2719 C C . LEU A 1 352 ? 17.580 -3.714 -18.688 1.00 94.50 352 LEU A C 1
ATOM 2721 O O . LEU A 1 352 ? 17.176 -4.860 -18.505 1.00 94.50 352 LEU A O 1
ATOM 2725 N N . SER A 1 353 ? 18.540 -3.401 -19.566 1.00 93.88 353 SER A N 1
ATOM 2726 C CA . SER A 1 353 ? 19.207 -4.369 -20.449 1.00 93.88 353 SER A CA 1
ATOM 2727 C C . SER A 1 353 ? 20.662 -4.666 -20.054 1.00 93.88 353 SER A C 1
ATOM 2729 O O . SER A 1 353 ? 21.251 -3.985 -19.214 1.00 93.88 353 SER A O 1
ATOM 2731 N N . ASN A 1 354 ? 21.272 -5.653 -20.714 1.00 92.75 354 ASN A N 1
ATOM 2732 C CA . ASN A 1 354 ? 22.708 -5.980 -20.684 1.00 92.75 354 ASN A CA 1
ATOM 2733 C C . ASN A 1 354 ? 23.580 -5.095 -21.611 1.00 92.75 354 ASN A C 1
ATOM 2735 O O . ASN A 1 354 ? 24.657 -5.515 -22.034 1.00 92.75 354 ASN A O 1
ATOM 2739 N N . PHE A 1 355 ? 23.122 -3.896 -21.990 1.00 90.19 355 PHE A N 1
ATOM 2740 C CA . PHE A 1 355 ? 23.952 -2.962 -22.763 1.00 90.19 355 PHE A CA 1
ATOM 2741 C C . PHE A 1 355 ? 25.149 -2.458 -21.933 1.00 90.19 355 PHE A C 1
ATOM 2743 O O . PHE A 1 355 ? 24.994 -2.180 -20.745 1.00 90.19 355 PHE A O 1
ATOM 2750 N N . THR A 1 356 ? 26.320 -2.312 -22.543 1.00 87.69 356 THR A N 1
ATOM 2751 C CA . THR A 1 356 ? 27.532 -1.743 -21.929 1.00 87.69 356 THR A CA 1
ATOM 2752 C C . THR A 1 356 ? 28.187 -0.784 -22.921 1.00 87.69 356 THR A C 1
ATOM 2754 O O . THR A 1 356 ? 28.004 -0.921 -24.133 1.00 87.69 356 THR A O 1
ATOM 2757 N N . LEU A 1 357 ? 28.911 0.221 -22.426 1.00 81.88 357 LEU A N 1
ATOM 2758 C CA . LEU A 1 357 ? 29.619 1.171 -23.280 1.00 81.88 357 LEU A CA 1
ATOM 2759 C C . LEU A 1 357 ? 30.812 0.477 -23.964 1.00 81.88 357 LEU A C 1
ATOM 2761 O O . LEU A 1 357 ? 31.579 -0.209 -23.286 1.00 81.88 357 LEU A O 1
ATOM 2765 N N . PRO A 1 358 ? 31.009 0.667 -25.282 1.00 67.75 358 PRO A N 1
ATOM 2766 C CA . PRO A 1 358 ? 32.132 0.070 -25.994 1.00 67.75 358 PRO A CA 1
ATOM 2767 C C . PRO A 1 358 ? 33.470 0.684 -25.551 1.00 67.75 358 PRO A C 1
ATOM 2769 O O . PRO A 1 358 ? 33.619 1.905 -25.508 1.00 67.75 358 PRO A O 1
ATOM 2772 N N . THR A 1 359 ? 34.464 -0.164 -25.269 1.00 61.53 359 THR A N 1
ATOM 2773 C CA . THR A 1 359 ? 35.832 0.240 -24.882 1.00 61.53 359 THR A CA 1
ATOM 2774 C C . THR A 1 359 ? 36.813 0.334 -26.056 1.00 61.53 359 THR A C 1
ATOM 2776 O O . THR A 1 359 ? 37.882 0.928 -25.914 1.00 61.53 359 THR A O 1
ATOM 2779 N N . ALA A 1 360 ? 36.447 -0.171 -27.242 1.00 53.97 360 ALA A N 1
ATOM 2780 C CA . ALA A 1 360 ? 37.261 -0.138 -28.462 1.00 53.97 360 ALA A CA 1
ATOM 2781 C C . ALA A 1 360 ? 36.703 0.817 -29.541 1.00 53.97 360 ALA A C 1
ATOM 2783 O O . ALA A 1 360 ? 35.526 1.175 -29.543 1.00 53.97 360 ALA A O 1
ATOM 2784 N N . ALA A 1 361 ? 37.567 1.237 -30.477 1.00 46.03 361 ALA A N 1
ATOM 2785 C CA . ALA A 1 361 ? 37.233 2.169 -31.559 1.00 46.03 361 ALA A CA 1
ATOM 2786 C C . ALA A 1 361 ? 36.037 1.683 -32.419 1.00 46.03 361 ALA A C 1
ATOM 2788 O O . ALA A 1 361 ? 35.903 0.484 -32.663 1.00 46.03 361 ALA A O 1
ATOM 2789 N N . PRO A 1 362 ? 35.203 2.600 -32.953 1.00 44.56 362 PRO A N 1
ATOM 2790 C CA . PRO A 1 362 ? 33.884 2.300 -33.536 1.00 44.56 362 PRO A CA 1
ATOM 2791 C C . PRO A 1 362 ? 33.869 1.420 -34.804 1.00 44.56 362 PRO A C 1
ATOM 2793 O O . PRO A 1 362 ? 32.803 1.207 -35.376 1.00 44.56 362 PRO A O 1
ATOM 2796 N N . SER A 1 363 ? 35.010 0.906 -35.277 1.00 42.06 363 SER A N 1
ATOM 2797 C CA . SER A 1 363 ? 35.086 0.080 -36.490 1.00 42.06 363 SER A CA 1
ATOM 2798 C C . SER A 1 363 ? 34.835 -1.419 -36.278 1.00 42.06 363 SER A C 1
ATOM 2800 O O . SER A 1 363 ? 34.592 -2.099 -37.269 1.00 42.06 363 SER A O 1
ATOM 2802 N N . ASP A 1 364 ? 34.842 -1.924 -35.036 1.00 39.97 364 ASP A N 1
ATOM 2803 C CA . ASP A 1 364 ? 34.606 -3.353 -34.719 1.00 39.97 364 ASP A CA 1
ATOM 2804 C C . ASP A 1 364 ? 33.284 -3.632 -33.963 1.00 39.97 364 ASP A C 1
ATOM 2806 O O . ASP A 1 364 ? 32.936 -4.786 -33.715 1.00 39.97 364 ASP A O 1
ATOM 2810 N N . ALA A 1 365 ? 32.497 -2.596 -33.649 1.00 43.97 365 ALA A N 1
ATOM 2811 C CA . ALA A 1 365 ? 31.317 -2.672 -32.772 1.00 43.97 365 ALA A CA 1
ATOM 2812 C C . ALA A 1 365 ? 30.095 -3.431 -33.346 1.00 43.97 365 ALA A C 1
ATOM 2814 O O . ALA A 1 365 ? 29.122 -3.658 -32.639 1.00 43.97 365 ALA A O 1
ATOM 2815 N N . LEU A 1 366 ? 30.140 -3.890 -34.603 1.00 41.66 366 LEU A N 1
ATOM 2816 C CA . LEU A 1 366 ? 29.060 -4.684 -35.218 1.00 41.66 366 LEU A CA 1
ATOM 2817 C C . LEU A 1 366 ? 29.091 -6.183 -34.851 1.00 41.66 366 LEU A C 1
ATOM 2819 O O . LEU A 1 366 ? 28.282 -6.957 -35.371 1.00 41.66 366 LEU A O 1
ATOM 2823 N N . GLN A 1 367 ? 30.008 -6.632 -33.989 1.00 52.97 367 GLN A N 1
ATOM 2824 C CA . GLN A 1 367 ? 30.074 -8.038 -33.584 1.00 52.97 367 GLN A CA 1
ATOM 2825 C C . GLN A 1 367 ? 29.117 -8.318 -32.419 1.00 52.97 367 GLN A C 1
ATOM 2827 O O . GLN A 1 367 ? 29.358 -7.930 -31.281 1.00 52.97 367 GLN A O 1
ATOM 2832 N N . GLY A 1 368 ? 28.016 -9.022 -32.708 1.00 65.75 368 GLY A N 1
ATOM 2833 C CA . GLY A 1 368 ? 27.124 -9.560 -31.678 1.00 65.75 368 GLY A CA 1
ATOM 2834 C C . GLY A 1 368 ? 27.875 -10.405 -30.638 1.00 65.75 368 GLY A C 1
ATOM 2835 O O . GLY A 1 368 ? 28.944 -10.950 -30.911 1.00 65.75 368 GLY A O 1
ATOM 2836 N N . LYS A 1 369 ? 27.305 -10.546 -29.440 1.00 78.94 369 LYS A N 1
ATOM 2837 C CA . LYS A 1 369 ? 27.923 -11.297 -28.340 1.00 78.94 369 LYS A CA 1
ATOM 2838 C C . LYS A 1 369 ? 27.871 -12.800 -28.630 1.00 78.94 369 LYS A C 1
ATOM 2840 O O . LYS A 1 369 ? 26.851 -13.316 -29.091 1.00 78.94 369 LYS A O 1
ATOM 2845 N N . HIS A 1 370 ? 28.968 -13.514 -28.378 1.00 86.56 370 HIS A N 1
ATOM 2846 C CA . HIS A 1 370 ? 29.027 -14.970 -28.523 1.00 86.56 370 HIS A CA 1
ATOM 2847 C C . HIS A 1 370 ? 28.771 -15.654 -27.182 1.00 86.56 370 HIS A C 1
ATOM 2849 O O . HIS A 1 370 ? 29.633 -15.657 -26.307 1.00 86.56 370 HIS A O 1
ATOM 2855 N N . TYR A 1 371 ? 27.600 -16.269 -27.029 1.00 89.94 371 TYR A N 1
ATOM 2856 C CA . TYR A 1 371 ? 27.308 -17.130 -25.885 1.00 89.94 371 TYR A CA 1
ATOM 2857 C C . TYR A 1 371 ? 27.542 -18.584 -26.306 1.00 89.94 371 TYR A C 1
ATOM 2859 O O . TYR A 1 371 ? 26.825 -19.051 -27.189 1.00 89.94 371 TYR A O 1
ATOM 2867 N N . PRO A 1 372 ? 28.480 -19.343 -25.708 1.00 90.12 372 PRO A N 1
ATOM 2868 C CA . PRO A 1 372 ? 28.802 -20.699 -26.163 1.00 90.12 372 PRO A CA 1
ATOM 2869 C C . PRO A 1 372 ? 27.598 -21.649 -26.284 1.00 90.12 372 PRO A C 1
ATOM 2871 O O . PRO A 1 372 ? 27.590 -22.513 -27.156 1.00 90.12 372 PRO A O 1
ATOM 2874 N N . ALA A 1 373 ? 26.565 -21.474 -25.451 1.00 89.06 373 ALA A N 1
ATOM 2875 C CA . ALA A 1 373 ? 25.339 -22.273 -25.498 1.00 89.06 373 ALA A CA 1
ATOM 2876 C C . ALA A 1 373 ? 24.327 -21.841 -26.588 1.00 89.06 373 ALA A C 1
ATOM 2878 O O . ALA A 1 373 ? 23.453 -22.631 -26.938 1.00 89.06 373 ALA A O 1
ATOM 2879 N N . TYR A 1 374 ? 24.436 -20.621 -27.133 1.00 86.19 374 TYR A N 1
ATOM 2880 C CA . TYR A 1 374 ? 23.432 -20.019 -28.034 1.00 86.19 374 TYR A CA 1
ATOM 2881 C C . TYR A 1 374 ? 24.005 -19.489 -29.362 1.00 86.19 374 TYR A C 1
ATOM 2883 O O . TYR A 1 374 ? 23.254 -19.230 -30.298 1.00 86.19 374 TYR A O 1
ATOM 2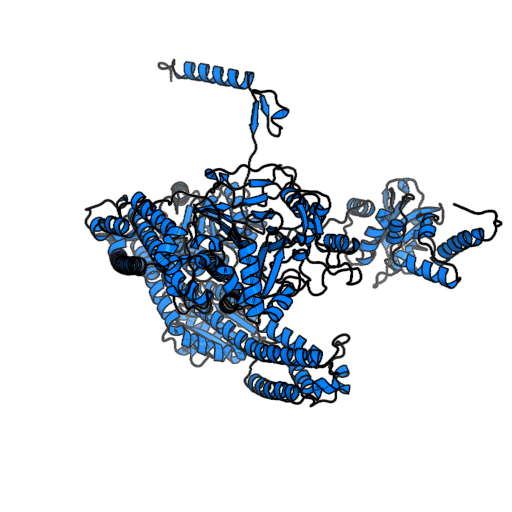891 N N . GLY A 1 375 ? 25.329 -19.364 -29.482 1.00 87.06 375 GLY A N 1
ATOM 2892 C CA . GLY A 1 375 ? 26.020 -18.808 -30.644 1.00 87.06 375 GLY A CA 1
ATOM 2893 C C . GLY A 1 375 ? 26.215 -17.288 -30.583 1.00 87.06 375 GLY A C 1
ATOM 2894 O O . GLY A 1 375 ? 26.049 -16.649 -29.542 1.00 87.06 375 GLY A O 1
ATOM 2895 N N . THR A 1 376 ? 26.612 -16.706 -31.716 1.00 84.31 376 THR A N 1
ATOM 2896 C CA . THR A 1 376 ? 26.861 -15.261 -31.862 1.00 84.31 376 THR A CA 1
ATOM 2897 C C . THR A 1 376 ? 25.600 -14.528 -32.304 1.00 84.31 376 THR A C 1
ATOM 2899 O O . THR A 1 376 ? 25.009 -14.887 -33.321 1.00 84.31 376 THR A O 1
ATOM 2902 N N . GLY A 1 377 ? 25.217 -13.472 -31.587 1.00 79.38 377 GLY A N 1
ATOM 2903 C CA . GLY A 1 377 ? 24.089 -12.621 -31.961 1.00 79.38 377 GLY A CA 1
ATOM 2904 C C . GLY A 1 377 ? 23.927 -11.396 -31.052 1.00 79.38 377 GLY A C 1
ATOM 2905 O O . GLY A 1 377 ? 24.553 -11.328 -29.996 1.00 79.38 377 GLY A O 1
ATOM 2906 N N . PRO A 1 378 ? 23.105 -10.400 -31.435 1.00 80.25 378 PRO A N 1
ATOM 2907 C CA . PRO A 1 378 ? 22.719 -9.287 -30.566 1.00 80.25 378 PRO A CA 1
ATOM 2908 C C . PRO A 1 378 ? 21.710 -9.754 -29.504 1.00 80.25 378 PRO A C 1
ATOM 2910 O O . PRO A 1 378 ? 20.518 -9.435 -29.545 1.00 80.25 378 PRO A O 1
ATOM 2913 N N . TRP A 1 379 ? 22.190 -10.588 -28.584 1.00 86.75 379 TRP A N 1
ATOM 2914 C CA . TRP A 1 379 ? 21.401 -11.131 -27.491 1.00 86.75 379 TRP A CA 1
ATOM 2915 C C . TRP A 1 379 ? 21.139 -10.068 -26.428 1.00 86.75 379 TRP A C 1
ATOM 2917 O O . TRP A 1 379 ? 22.064 -9.453 -25.896 1.00 86.75 379 TRP A O 1
ATOM 2927 N N . THR A 1 380 ? 19.870 -9.893 -26.086 1.00 90.31 380 THR A N 1
ATOM 2928 C CA . THR A 1 380 ? 19.437 -9.021 -24.999 1.00 90.31 380 THR A CA 1
ATOM 2929 C C . THR A 1 380 ? 18.818 -9.777 -23.830 1.00 90.31 380 THR A C 1
ATOM 2931 O O . THR A 1 380 ? 18.089 -10.759 -24.017 1.00 90.31 380 THR A O 1
ATOM 2934 N N . ILE A 1 381 ? 19.114 -9.287 -22.625 1.00 93.81 381 ILE A N 1
ATOM 2935 C CA . ILE A 1 381 ? 18.600 -9.752 -21.331 1.00 93.81 381 ILE A CA 1
ATOM 2936 C C . ILE A 1 381 ? 17.929 -8.559 -20.668 1.00 93.81 381 ILE A C 1
ATOM 2938 O O . ILE A 1 381 ? 18.604 -7.572 -20.390 1.00 93.81 381 ILE A O 1
ATOM 2942 N N . HIS A 1 382 ? 16.616 -8.615 -20.458 1.00 95.25 382 HIS A N 1
ATOM 2943 C CA . HIS A 1 382 ? 15.853 -7.507 -19.886 1.00 95.25 382 HIS A CA 1
ATOM 2944 C C . HIS A 1 382 ? 15.326 -7.898 -18.509 1.00 95.25 382 HIS A C 1
ATOM 2946 O O . HIS A 1 382 ? 14.736 -8.970 -18.357 1.00 95.25 382 HIS A O 1
ATOM 2952 N N . VAL A 1 383 ? 15.527 -7.037 -17.512 1.00 96.81 383 VAL A N 1
ATOM 2953 C CA . VAL A 1 383 ? 15.204 -7.338 -16.111 1.00 96.81 383 VAL A CA 1
ATOM 2954 C C . VAL A 1 383 ? 14.384 -6.240 -15.449 1.00 96.81 383 VAL A C 1
ATOM 2956 O O . VAL A 1 383 ? 14.502 -5.065 -15.796 1.00 96.81 383 VAL A O 1
ATOM 2959 N N . ALA A 1 384 ? 13.620 -6.613 -14.430 1.00 95.69 384 ALA A N 1
ATOM 2960 C CA . ALA A 1 384 ? 13.103 -5.695 -13.427 1.00 95.69 384 ALA A CA 1
ATOM 2961 C C . ALA A 1 384 ? 13.312 -6.272 -12.022 1.00 95.69 384 ALA A C 1
ATOM 2963 O O . ALA A 1 384 ? 13.246 -7.487 -11.820 1.00 95.69 384 ALA A O 1
ATOM 2964 N N . LEU A 1 385 ? 13.544 -5.377 -11.063 1.00 92.31 385 LEU A N 1
ATOM 2965 C CA . LEU A 1 385 ? 13.797 -5.689 -9.661 1.00 92.31 385 LEU A CA 1
ATOM 2966 C C . LEU A 1 385 ? 12.771 -4.994 -8.762 1.00 92.31 385 LEU A C 1
ATOM 2968 O O . LEU A 1 385 ? 12.496 -3.804 -8.920 1.00 92.31 385 LEU A O 1
ATOM 2972 N N . ASN A 1 386 ? 12.267 -5.738 -7.784 1.00 88.06 386 ASN A N 1
ATOM 2973 C CA . ASN A 1 386 ? 11.742 -5.196 -6.538 1.00 88.06 386 ASN A CA 1
ATOM 2974 C C . ASN A 1 386 ? 12.673 -5.592 -5.393 1.00 88.06 386 ASN A C 1
ATOM 2976 O O . ASN A 1 386 ? 13.041 -6.760 -5.288 1.00 88.06 386 ASN A O 1
ATOM 2980 N N . GLY A 1 387 ? 12.991 -4.644 -4.517 1.00 83.31 387 GLY A N 1
ATOM 2981 C CA . GLY A 1 387 ? 14.012 -4.813 -3.485 1.00 83.31 387 GLY A CA 1
ATOM 2982 C C . GLY A 1 387 ? 15.342 -4.212 -3.918 1.00 83.31 387 GLY A C 1
ATOM 2983 O O . GLY A 1 387 ? 15.376 -3.452 -4.883 1.00 83.31 387 GLY A O 1
ATOM 2984 N N . ASP A 1 388 ? 16.398 -4.564 -3.196 1.00 80.25 388 ASP A N 1
ATOM 2985 C CA . ASP A 1 388 ? 17.734 -3.996 -3.361 1.00 80.25 388 ASP A CA 1
ATOM 2986 C C . ASP A 1 388 ? 18.761 -5.129 -3.482 1.00 80.25 388 ASP A C 1
ATOM 2988 O O . ASP A 1 388 ? 18.616 -6.188 -2.856 1.00 80.25 388 ASP A O 1
ATOM 2992 N N . ILE A 1 389 ? 19.797 -4.910 -4.293 1.00 87.88 389 ILE A N 1
ATOM 2993 C CA . ILE A 1 389 ? 20.987 -5.766 -4.338 1.00 87.88 389 ILE A CA 1
ATOM 2994 C C . ILE A 1 389 ? 22.074 -5.120 -3.476 1.00 87.88 389 ILE A C 1
ATOM 2996 O O . ILE A 1 389 ? 22.805 -4.244 -3.935 1.00 87.88 389 ILE A O 1
ATOM 3000 N N . ASP A 1 390 ? 22.207 -5.553 -2.224 1.00 85.81 390 ASP A N 1
ATOM 3001 C CA . ASP A 1 390 ? 23.050 -4.875 -1.224 1.00 85.81 390 ASP A CA 1
ATOM 3002 C C . ASP A 1 390 ? 24.538 -4.834 -1.624 1.00 85.81 390 ASP A C 1
ATOM 3004 O O . ASP A 1 390 ? 25.251 -3.875 -1.327 1.00 85.81 390 ASP A O 1
ATOM 3008 N N . ASN A 1 391 ? 25.013 -5.853 -2.346 1.00 92.88 391 ASN A N 1
ATOM 3009 C CA . ASN A 1 391 ? 26.400 -5.980 -2.791 1.00 92.88 391 ASN A CA 1
ATOM 3010 C C . ASN A 1 391 ? 26.653 -5.465 -4.226 1.00 92.88 391 ASN A C 1
ATOM 3012 O O . ASN A 1 391 ? 27.678 -5.804 -4.824 1.00 92.88 391 ASN A O 1
ATOM 3016 N N . TYR A 1 392 ? 25.759 -4.639 -4.794 1.00 91.19 392 TYR A N 1
ATOM 3017 C CA . TYR A 1 392 ? 25.855 -4.194 -6.194 1.00 91.19 392 TYR A CA 1
ATOM 3018 C C . TYR A 1 392 ? 27.153 -3.443 -6.528 1.00 91.19 392 TYR A C 1
ATOM 3020 O O . TYR A 1 392 ? 27.644 -3.581 -7.643 1.00 91.19 392 TYR A O 1
ATOM 3028 N N . GLN A 1 393 ? 27.725 -2.673 -5.592 1.00 87.94 393 GLN A N 1
ATOM 3029 C CA . GLN A 1 393 ? 28.953 -1.898 -5.834 1.00 87.94 393 GLN A CA 1
ATOM 3030 C C . GLN A 1 393 ? 30.144 -2.814 -6.122 1.00 87.94 393 GLN A C 1
ATOM 3032 O O . GLN A 1 393 ? 30.810 -2.654 -7.139 1.00 87.94 393 GLN A O 1
ATOM 3037 N N . ILE A 1 394 ? 30.333 -3.846 -5.294 1.00 93.06 394 ILE A N 1
ATOM 3038 C CA . ILE A 1 394 ? 31.392 -4.852 -5.465 1.00 93.06 394 ILE A CA 1
ATOM 3039 C C . ILE A 1 394 ? 31.215 -5.586 -6.801 1.00 93.06 394 ILE A C 1
ATOM 3041 O O . ILE A 1 394 ? 32.173 -5.836 -7.532 1.00 93.06 394 ILE A O 1
ATOM 3045 N N . LEU A 1 395 ? 29.970 -5.933 -7.135 1.00 92.94 395 LEU A N 1
ATOM 3046 C CA . LEU A 1 395 ? 29.647 -6.603 -8.391 1.00 92.94 395 LEU A CA 1
ATOM 3047 C C . LEU A 1 395 ? 29.881 -5.697 -9.609 1.00 92.94 395 LEU A C 1
ATOM 3049 O O . LEU A 1 395 ? 30.328 -6.198 -10.640 1.00 92.94 395 LEU A O 1
ATOM 3053 N N . ARG A 1 396 ? 29.592 -4.395 -9.493 1.00 90.00 396 ARG A N 1
ATOM 3054 C CA . ARG A 1 396 ? 29.830 -3.379 -10.526 1.00 90.00 396 ARG A CA 1
ATOM 3055 C C . ARG A 1 396 ? 31.317 -3.203 -10.790 1.00 90.00 396 ARG A C 1
ATOM 3057 O O . ARG A 1 396 ? 31.729 -3.331 -11.935 1.00 90.00 396 ARG A O 1
ATOM 3064 N N . GLU A 1 397 ? 32.108 -2.984 -9.742 1.00 89.19 397 GLU A N 1
ATOM 3065 C CA . GLU A 1 397 ? 33.565 -2.828 -9.838 1.00 89.19 397 GLU A CA 1
ATOM 3066 C C . GLU A 1 397 ? 34.212 -4.035 -10.529 1.00 89.19 397 GLU A C 1
ATOM 3068 O O . GLU A 1 397 ? 35.075 -3.876 -11.387 1.00 89.19 397 GLU A O 1
ATOM 3073 N N . ALA A 1 398 ? 33.749 -5.249 -10.211 1.00 88.50 398 ALA A N 1
ATOM 3074 C CA . ALA A 1 398 ? 34.242 -6.468 -10.842 1.00 88.50 398 ALA A CA 1
ATOM 3075 C C . ALA A 1 398 ? 33.883 -6.586 -12.336 1.00 88.50 398 ALA A C 1
ATOM 3077 O O . ALA A 1 398 ? 34.636 -7.217 -13.068 1.00 88.50 398 ALA A O 1
ATOM 3078 N N . ILE A 1 399 ? 32.748 -6.032 -12.783 1.00 84.69 399 ILE A N 1
ATOM 3079 C CA . ILE A 1 399 ? 32.356 -6.012 -14.206 1.00 84.69 399 ILE A CA 1
ATOM 3080 C C . ILE A 1 399 ? 33.128 -4.921 -14.956 1.00 84.69 399 ILE A C 1
ATOM 3082 O O . ILE A 1 399 ? 33.676 -5.174 -16.024 1.00 84.69 399 ILE A O 1
ATOM 3086 N N . GLU A 1 400 ? 33.214 -3.718 -14.388 1.00 83.31 400 GLU A N 1
ATOM 3087 C CA . GLU A 1 400 ? 33.913 -2.591 -15.019 1.00 83.31 400 GLU A CA 1
ATOM 3088 C C . GLU A 1 400 ? 35.427 -2.853 -15.138 1.00 83.31 400 GLU A C 1
ATOM 3090 O O . GLU A 1 400 ? 36.065 -2.364 -16.070 1.00 83.31 400 GLU A O 1
ATOM 3095 N N . ALA A 1 401 ? 35.998 -3.681 -14.251 1.00 83.25 401 ALA A N 1
ATOM 3096 C CA . ALA A 1 401 ? 37.371 -4.176 -14.363 1.00 83.25 401 ALA A CA 1
ATOM 3097 C C . ALA A 1 401 ? 37.605 -5.100 -15.576 1.00 83.25 401 ALA A C 1
ATOM 3099 O O . ALA A 1 401 ? 38.731 -5.164 -16.066 1.00 83.25 401 ALA A O 1
ATOM 3100 N N . ASP A 1 402 ? 36.562 -5.770 -16.076 1.00 73.81 402 ASP A N 1
ATOM 3101 C CA . ASP A 1 402 ? 36.594 -6.617 -17.279 1.00 73.81 402 ASP A CA 1
ATOM 3102 C C . ASP A 1 402 ? 36.305 -5.796 -18.567 1.00 73.81 402 ASP A C 1
ATOM 3104 O O . ASP A 1 402 ? 35.919 -6.355 -19.590 1.00 73.81 402 ASP A O 1
ATOM 3108 N N . GLU A 1 403 ? 36.493 -4.467 -18.530 1.00 72.44 403 GLU A N 1
ATOM 3109 C CA . GLU A 1 403 ? 36.262 -3.522 -19.641 1.00 72.44 403 GLU A CA 1
ATOM 3110 C C . GLU A 1 403 ? 34.789 -3.404 -20.101 1.00 72.44 403 GLU A C 1
ATOM 3112 O O . GLU A 1 403 ? 34.501 -2.870 -21.169 1.00 72.44 403 GLU A O 1
ATOM 3117 N N . GLU A 1 404 ? 33.824 -3.832 -19.285 1.00 77.50 404 GLU A N 1
ATOM 3118 C CA . GLU A 1 404 ? 32.390 -3.640 -19.533 1.00 77.50 404 GLU A CA 1
ATOM 3119 C C . GLU A 1 404 ? 31.861 -2.423 -18.757 1.00 77.50 404 GLU A C 1
ATOM 3121 O O . GLU A 1 404 ? 31.353 -2.528 -17.640 1.00 77.50 404 GLU A O 1
ATOM 3126 N N . LEU A 1 405 ? 31.990 -1.230 -19.342 1.00 81.50 405 LEU A N 1
ATOM 3127 C CA . LEU A 1 405 ? 31.626 0.018 -18.664 1.00 81.50 405 LEU A CA 1
ATOM 3128 C C . LEU A 1 405 ? 30.105 0.244 -18.631 1.00 81.50 405 LEU A C 1
ATOM 3130 O O . LEU A 1 405 ? 29.424 0.179 -19.657 1.00 81.50 405 LEU A O 1
ATOM 3134 N N . VAL A 1 406 ? 29.566 0.576 -17.455 1.00 85.25 406 VAL A N 1
ATOM 3135 C CA . VAL A 1 406 ? 28.164 0.991 -17.291 1.00 85.25 406 VAL A CA 1
ATOM 3136 C C . VAL A 1 406 ? 28.036 2.493 -17.551 1.00 85.25 406 VAL A C 1
ATOM 3138 O O . VAL A 1 406 ? 28.834 3.285 -17.050 1.00 85.25 406 VAL A O 1
ATOM 3141 N N . ALA A 1 407 ? 27.013 2.896 -18.311 1.00 80.62 407 ALA A N 1
ATOM 3142 C CA . ALA A 1 407 ? 26.746 4.303 -18.600 1.00 80.62 407 ALA A CA 1
ATOM 3143 C C . ALA A 1 407 ? 26.570 5.129 -17.302 1.00 80.62 407 ALA A C 1
ATOM 3145 O O . ALA A 1 407 ? 25.840 4.687 -16.408 1.00 80.62 407 ALA A O 1
ATOM 3146 N N . PRO A 1 408 ? 27.202 6.315 -17.165 1.00 76.38 408 PRO A N 1
ATOM 3147 C CA . PRO A 1 408 ? 27.120 7.135 -15.950 1.00 76.38 408 PRO A CA 1
ATOM 3148 C C . PRO A 1 408 ? 25.694 7.525 -15.536 1.00 76.38 408 PRO A C 1
ATOM 3150 O O . PRO A 1 408 ? 25.420 7.715 -14.353 1.00 76.38 408 PRO A O 1
ATOM 3153 N N . GLU A 1 409 ? 24.780 7.635 -16.499 1.00 79.00 409 GLU A N 1
ATOM 3154 C CA . GLU A 1 409 ? 23.371 7.970 -16.293 1.00 79.00 409 GLU A CA 1
ATOM 3155 C C . GLU A 1 409 ? 22.598 6.831 -15.597 1.00 79.00 409 GLU A C 1
ATOM 3157 O O . GLU A 1 409 ? 21.596 7.070 -14.908 1.00 79.00 409 GLU A O 1
ATOM 3162 N N . VAL A 1 410 ? 23.084 5.590 -15.723 1.00 85.31 410 VAL A N 1
ATOM 3163 C CA . VAL A 1 410 ? 22.513 4.401 -15.082 1.00 85.31 410 VAL A CA 1
ATOM 3164 C C . VAL A 1 410 ? 23.183 4.183 -13.725 1.00 85.31 410 VAL A C 1
ATOM 3166 O O . VAL A 1 410 ? 24.311 3.705 -13.589 1.00 85.31 410 VAL A O 1
ATOM 3169 N N . THR A 1 411 ? 22.445 4.548 -12.684 1.00 83.31 411 THR A N 1
ATOM 3170 C CA . THR A 1 411 ? 22.908 4.600 -11.291 1.00 83.31 411 THR A CA 1
ATOM 3171 C C . THR A 1 411 ? 22.204 3.592 -10.383 1.00 83.31 411 THR A C 1
ATOM 3173 O O . THR A 1 411 ? 22.579 3.457 -9.221 1.00 83.31 411 THR A O 1
ATOM 3176 N N . THR A 1 412 ? 21.195 2.876 -10.884 1.00 85.69 412 THR A N 1
ATOM 3177 C CA . THR A 1 412 ? 20.498 1.818 -10.139 1.00 85.69 412 THR A CA 1
ATOM 3178 C C . THR A 1 412 ? 21.286 0.508 -10.109 1.00 85.69 412 THR A C 1
ATOM 3180 O O . THR A 1 412 ? 21.881 0.073 -11.096 1.00 85.69 412 THR A O 1
ATOM 3183 N N . ASP A 1 413 ? 21.219 -0.155 -8.960 1.00 88.19 413 ASP A N 1
ATOM 3184 C CA . ASP A 1 413 ? 21.689 -1.514 -8.693 1.00 88.19 413 ASP A CA 1
ATOM 3185 C C . ASP A 1 413 ? 21.124 -2.569 -9.662 1.00 88.19 413 ASP A C 1
ATOM 3187 O O . ASP A 1 413 ? 21.821 -3.515 -10.031 1.00 88.19 413 ASP A O 1
ATOM 3191 N N . THR A 1 414 ? 19.899 -2.375 -10.155 1.00 94.38 414 THR A N 1
ATOM 3192 C CA . THR A 1 414 ? 19.218 -3.302 -11.078 1.00 94.38 414 THR A CA 1
ATOM 3193 C C . THR A 1 414 ? 20.027 -3.584 -12.345 1.00 94.38 414 THR A C 1
ATOM 3195 O O . THR A 1 414 ? 19.937 -4.680 -12.904 1.00 94.38 414 THR A O 1
ATOM 3198 N N . LYS A 1 415 ? 20.865 -2.634 -12.785 1.00 94.81 415 LYS A N 1
ATOM 3199 C CA . LYS A 1 415 ? 21.729 -2.782 -13.965 1.00 94.81 415 LYS A CA 1
ATOM 3200 C C . LYS A 1 415 ? 22.727 -3.933 -13.836 1.00 94.81 415 LYS A C 1
ATOM 3202 O O . LYS A 1 415 ? 23.125 -4.517 -14.839 1.00 94.81 415 LYS A O 1
ATOM 3207 N N . ILE A 1 416 ? 23.095 -4.297 -12.612 1.00 95.12 416 ILE A N 1
ATOM 3208 C CA . ILE A 1 416 ? 24.061 -5.363 -12.341 1.00 95.12 416 ILE A CA 1
ATOM 3209 C C . ILE A 1 416 ? 23.483 -6.748 -12.635 1.00 95.12 416 ILE A C 1
ATOM 3211 O O . ILE A 1 416 ? 24.218 -7.646 -13.040 1.00 95.12 416 ILE A O 1
ATOM 3215 N N . ILE A 1 417 ? 22.169 -6.929 -12.502 1.00 96.94 417 ILE A N 1
ATOM 3216 C CA . ILE A 1 417 ? 21.508 -8.222 -12.705 1.00 96.94 417 ILE A CA 1
ATOM 3217 C C . ILE A 1 417 ? 21.745 -8.788 -14.121 1.00 96.94 417 ILE A C 1
ATOM 3219 O O . ILE A 1 417 ? 22.259 -9.905 -14.218 1.00 96.94 417 ILE A O 1
ATOM 3223 N N . PRO A 1 418 ? 21.419 -8.081 -15.226 1.00 96.50 418 PRO A N 1
ATOM 3224 C CA . PRO A 1 418 ? 21.589 -8.618 -16.574 1.00 96.50 418 PRO A CA 1
ATOM 3225 C C . PRO A 1 418 ? 23.064 -8.860 -16.916 1.00 96.50 418 PRO A C 1
ATOM 3227 O O . PRO A 1 418 ? 23.363 -9.835 -17.599 1.00 96.50 418 PRO A O 1
ATOM 3230 N N . LEU A 1 419 ? 23.980 -8.045 -16.383 1.00 95.25 419 LEU A N 1
ATOM 3231 C CA . LEU A 1 419 ? 25.424 -8.186 -16.598 1.00 95.25 419 LEU A CA 1
ATOM 3232 C C . LEU A 1 419 ? 26.004 -9.403 -15.859 1.00 95.25 419 LEU A C 1
ATOM 3234 O O . LEU A 1 419 ? 26.796 -10.159 -16.416 1.00 95.25 419 LEU A O 1
ATOM 3238 N N . GLN A 1 420 ? 25.557 -9.679 -14.628 1.00 96.25 420 GLN A N 1
ATOM 3239 C CA . GLN A 1 420 ? 25.967 -10.896 -13.915 1.00 96.25 420 GLN A CA 1
ATOM 3240 C C . GLN A 1 420 ? 25.419 -12.164 -14.582 1.00 96.25 420 GLN A C 1
ATOM 3242 O O . GLN A 1 420 ? 26.122 -13.172 -14.631 1.00 96.25 420 GLN A O 1
ATOM 3247 N N . ILE A 1 421 ? 24.202 -12.131 -15.137 1.00 96.69 421 ILE A N 1
ATOM 3248 C CA . ILE A 1 421 ? 23.666 -13.251 -15.931 1.00 96.69 421 ILE A CA 1
ATOM 3249 C C . ILE A 1 421 ? 24.528 -13.461 -17.182 1.00 96.69 421 ILE A C 1
ATOM 3251 O O . ILE A 1 421 ? 24.964 -14.581 -17.460 1.00 96.69 421 ILE A O 1
ATOM 3255 N N . GLU A 1 422 ? 24.816 -12.384 -17.910 1.00 94.56 422 GLU A N 1
ATOM 3256 C CA . GLU A 1 422 ? 25.639 -12.412 -19.116 1.00 94.56 422 GLU A CA 1
ATOM 3257 C C . GLU A 1 422 ? 27.042 -12.969 -18.869 1.00 94.56 422 GLU A C 1
ATOM 3259 O O . GLU A 1 422 ? 27.498 -13.837 -19.614 1.00 94.56 422 GLU A O 1
ATOM 3264 N N . LYS A 1 423 ? 27.690 -12.574 -17.772 1.00 93.62 423 LYS A N 1
ATOM 3265 C CA . LYS A 1 423 ? 28.981 -13.123 -17.342 1.00 93.62 423 LYS A CA 1
ATOM 3266 C C . LYS A 1 423 ? 28.985 -14.653 -17.283 1.00 93.62 423 LYS A C 1
ATOM 3268 O O . LYS A 1 423 ? 29.974 -15.283 -17.660 1.00 93.62 423 LYS A O 1
ATOM 3273 N N . TYR A 1 424 ? 27.908 -15.281 -16.808 1.00 95.00 424 TYR A N 1
ATOM 3274 C CA . TYR A 1 424 ? 27.812 -16.745 -16.771 1.00 95.00 424 TYR A CA 1
ATOM 3275 C C . TYR A 1 424 ? 27.459 -17.356 -18.133 1.00 95.00 424 TYR A C 1
ATOM 3277 O O . TYR A 1 424 ? 27.957 -18.443 -18.440 1.00 95.00 424 TYR A O 1
ATOM 3285 N N . LEU A 1 425 ? 26.675 -16.662 -18.966 1.00 93.62 425 LEU A N 1
ATOM 3286 C CA . LEU A 1 425 ? 26.423 -17.068 -20.354 1.00 93.62 425 LEU A CA 1
ATOM 3287 C C . LEU A 1 425 ? 27.719 -17.090 -21.169 1.00 93.62 425 LEU A C 1
ATOM 3289 O O . LEU A 1 425 ? 27.991 -18.084 -21.834 1.00 93.62 425 LEU A O 1
ATOM 3293 N N . LEU A 1 426 ? 28.565 -16.062 -21.053 1.00 91.38 426 LEU A N 1
ATOM 3294 C CA . LEU A 1 426 ? 29.885 -15.993 -21.699 1.00 91.38 426 LEU A CA 1
ATOM 3295 C C . LEU A 1 426 ? 30.818 -17.129 -21.248 1.00 91.38 426 LEU A C 1
ATOM 3297 O O . LEU A 1 426 ? 31.624 -17.629 -22.030 1.00 91.38 426 LEU A O 1
ATOM 3301 N N . ARG A 1 427 ? 30.662 -17.607 -20.007 1.00 93.06 427 ARG A N 1
ATOM 3302 C CA . ARG A 1 427 ? 31.382 -18.773 -19.455 1.00 93.06 427 ARG A CA 1
ATOM 3303 C C . ARG A 1 427 ? 30.800 -20.125 -19.891 1.00 93.06 427 ARG A C 1
ATOM 3305 O O . ARG A 1 427 ? 31.258 -21.161 -19.414 1.00 93.06 427 ARG A O 1
ATOM 3312 N N . GLY A 1 428 ? 29.801 -20.127 -20.771 1.00 91.50 428 GLY A N 1
ATOM 3313 C CA . GLY A 1 428 ? 29.214 -21.328 -21.364 1.00 91.50 428 GLY A CA 1
ATOM 3314 C C . GLY A 1 428 ? 28.106 -21.990 -20.547 1.00 91.50 428 GLY A C 1
ATOM 3315 O O . GLY A 1 428 ? 27.759 -23.133 -20.835 1.00 91.50 428 GLY A O 1
ATOM 3316 N N . CYS A 1 429 ? 27.542 -21.307 -19.545 1.00 94.69 429 CYS A N 1
ATOM 3317 C CA . CYS A 1 429 ? 26.314 -21.780 -18.901 1.00 94.69 429 CYS A CA 1
ATOM 3318 C C . CYS A 1 429 ? 25.115 -21.609 -19.849 1.00 94.69 429 CYS A C 1
ATOM 3320 O O . CYS A 1 429 ? 25.080 -20.667 -20.643 1.00 94.69 429 CYS A O 1
ATOM 3322 N N . ASP A 1 430 ? 24.111 -22.484 -19.734 1.00 94.44 430 ASP A N 1
ATOM 3323 C CA . ASP A 1 430 ? 22.785 -22.190 -20.287 1.00 94.44 430 ASP A CA 1
ATOM 3324 C C . ASP A 1 430 ? 22.098 -21.075 -19.475 1.00 94.44 430 ASP A C 1
ATOM 3326 O O . ASP A 1 430 ? 22.556 -20.695 -18.395 1.00 94.44 430 ASP A O 1
ATOM 3330 N N . LEU A 1 431 ? 20.999 -20.524 -19.987 1.00 94.81 431 LEU A N 1
ATOM 3331 C CA . LEU A 1 431 ? 20.301 -19.391 -19.382 1.00 94.81 431 LEU A CA 1
ATOM 3332 C C . LEU A 1 431 ? 19.715 -19.726 -18.007 1.00 94.81 431 LEU A C 1
ATOM 3334 O O . LEU A 1 431 ? 19.705 -18.866 -17.128 1.00 94.81 431 LEU A O 1
ATOM 3338 N N . THR A 1 432 ? 19.264 -20.968 -17.796 1.00 95.56 432 THR A N 1
ATOM 3339 C CA . THR A 1 432 ? 18.744 -21.399 -16.489 1.00 95.56 432 THR A CA 1
ATOM 3340 C C . THR A 1 432 ? 19.851 -21.370 -15.439 1.00 95.56 432 THR A C 1
ATOM 3342 O O . THR A 1 432 ? 19.668 -20.810 -14.358 1.00 95.56 432 THR A O 1
ATOM 3345 N N . GLU A 1 433 ? 21.004 -21.950 -15.758 1.00 95.88 433 GLU A N 1
ATOM 3346 C CA . GLU A 1 433 ? 22.146 -22.021 -14.856 1.00 95.88 433 GLU A CA 1
ATOM 3347 C C . GLU A 1 433 ? 22.821 -20.655 -14.682 1.00 95.88 433 GLU A C 1
ATOM 3349 O O . GLU A 1 433 ? 23.215 -20.304 -13.569 1.00 95.88 433 GLU A O 1
ATOM 3354 N N . ALA A 1 434 ? 22.906 -19.851 -15.744 1.00 97.31 434 ALA A N 1
ATOM 3355 C CA . ALA A 1 434 ? 23.417 -18.486 -15.683 1.00 97.31 434 ALA A CA 1
ATOM 3356 C C . ALA A 1 434 ? 22.563 -17.607 -14.762 1.00 97.31 434 ALA A C 1
ATOM 3358 O O . ALA A 1 434 ? 23.101 -16.921 -13.892 1.00 97.31 434 ALA A O 1
ATOM 3359 N N . PHE A 1 435 ? 21.233 -17.687 -14.892 1.00 97.50 435 PHE A N 1
ATOM 3360 C CA . PHE A 1 435 ? 20.306 -16.986 -14.009 1.00 97.50 435 PHE A CA 1
ATOM 3361 C C . PHE A 1 435 ? 20.444 -17.454 -12.559 1.00 97.50 435 PHE A C 1
ATOM 3363 O O . PHE A 1 435 ? 20.601 -16.624 -11.667 1.00 97.50 435 PHE A O 1
ATOM 3370 N N . ARG A 1 436 ? 20.474 -18.775 -12.322 1.00 96.12 436 ARG A N 1
ATOM 3371 C CA . ARG A 1 436 ? 20.638 -19.354 -10.981 1.00 96.12 436 ARG A CA 1
ATOM 3372 C C . ARG A 1 436 ? 21.922 -18.884 -10.297 1.00 96.12 436 ARG A C 1
ATOM 3374 O O . ARG A 1 436 ? 21.888 -18.489 -9.133 1.00 96.12 436 ARG A O 1
ATOM 3381 N N . ARG A 1 437 ? 23.053 -18.915 -11.006 1.00 95.44 437 ARG A N 1
ATOM 3382 C CA . ARG A 1 437 ? 24.344 -18.476 -10.455 1.00 95.44 437 ARG A CA 1
ATOM 3383 C C . ARG A 1 437 ? 24.376 -16.981 -10.174 1.00 95.44 437 ARG A C 1
ATOM 3385 O O . ARG A 1 437 ? 24.915 -16.596 -9.143 1.00 95.44 437 ARG A O 1
ATOM 3392 N N . ALA A 1 438 ? 23.785 -16.167 -11.050 1.00 96.19 438 ALA A N 1
ATOM 3393 C CA . ALA A 1 438 ? 23.687 -14.729 -10.834 1.00 96.19 438 ALA A CA 1
ATOM 3394 C C . ALA A 1 438 ? 22.899 -14.417 -9.554 1.00 96.19 438 ALA A C 1
ATOM 3396 O O . ALA A 1 438 ? 23.434 -13.764 -8.661 1.00 96.19 438 ALA A O 1
ATOM 3397 N N . VAL A 1 439 ? 21.683 -14.961 -9.406 1.00 95.31 439 VAL A N 1
ATOM 3398 C CA . VAL A 1 439 ? 20.844 -14.680 -8.225 1.00 95.31 439 VAL A CA 1
ATOM 3399 C C . VAL A 1 439 ? 21.414 -15.251 -6.926 1.00 95.31 439 VAL A C 1
ATOM 3401 O O . VAL A 1 439 ? 21.256 -14.645 -5.869 1.00 95.31 439 VAL A O 1
ATOM 3404 N N . GLY A 1 440 ? 22.149 -16.366 -6.996 1.00 92.56 440 GLY A N 1
ATOM 3405 C CA . GLY A 1 440 ? 22.880 -16.921 -5.854 1.00 92.56 440 GLY A CA 1
ATOM 3406 C C . GLY A 1 440 ? 24.008 -16.019 -5.334 1.00 92.56 440 GLY A C 1
ATOM 3407 O O . GLY A 1 440 ? 24.386 -16.137 -4.171 1.00 92.56 440 GLY A O 1
ATOM 3408 N N . GLY A 1 441 ? 24.527 -15.111 -6.168 1.00 91.88 441 GLY A N 1
ATOM 3409 C CA . GLY A 1 441 ? 25.560 -14.141 -5.795 1.00 91.88 441 GLY A CA 1
ATOM 3410 C C . GLY A 1 441 ? 25.028 -12.826 -5.215 1.00 91.88 441 GLY A C 1
ATOM 3411 O O . GLY A 1 441 ? 25.830 -11.995 -4.791 1.00 91.88 441 GLY A O 1
ATOM 3412 N N . PHE A 1 442 ? 23.710 -12.612 -5.200 1.00 93.56 442 PHE A N 1
ATOM 3413 C CA . PHE A 1 442 ? 23.109 -11.366 -4.723 1.00 93.56 442 PHE A CA 1
ATOM 3414 C C . PHE A 1 442 ? 22.831 -11.400 -3.221 1.00 93.56 442 PHE A C 1
ATOM 3416 O O . PHE A 1 442 ? 22.204 -12.333 -2.705 1.00 93.56 442 PHE A O 1
ATOM 3423 N N . GLU A 1 443 ? 23.254 -10.345 -2.532 1.00 89.75 443 GLU A N 1
ATOM 3424 C CA . GLU A 1 443 ? 22.894 -10.068 -1.142 1.00 89.75 443 GLU A CA 1
ATOM 3425 C C . GLU A 1 443 ? 21.673 -9.139 -1.076 1.00 89.75 443 GLU A C 1
ATOM 3427 O O . GLU A 1 443 ? 21.396 -8.396 -2.016 1.00 89.75 443 GLU A O 1
ATOM 3432 N N . GLY A 1 444 ? 20.920 -9.210 0.023 1.00 82.56 444 GLY A N 1
ATOM 3433 C CA . GLY A 1 444 ? 19.674 -8.459 0.207 1.00 82.56 444 GLY A CA 1
ATOM 3434 C C . GLY A 1 444 ? 18.406 -9.253 -0.122 1.00 82.56 444 GLY A C 1
ATOM 3435 O O . GLY A 1 444 ? 18.444 -10.440 -0.465 1.00 82.56 444 GLY A O 1
ATOM 3436 N N . SER A 1 445 ? 17.251 -8.598 0.032 1.00 82.31 445 SER A N 1
ATOM 3437 C CA . SER A 1 445 ? 15.942 -9.166 -0.311 1.00 82.31 445 SER A CA 1
ATOM 3438 C C . SER A 1 445 ? 15.484 -8.636 -1.659 1.00 82.31 445 SER A C 1
ATOM 3440 O O . SER A 1 445 ? 15.352 -7.428 -1.840 1.00 82.31 445 SER A O 1
ATOM 3442 N N . HIS A 1 446 ? 15.205 -9.549 -2.585 1.00 87.94 446 HIS A N 1
ATOM 3443 C CA . HIS A 1 446 ? 14.910 -9.208 -3.969 1.00 87.94 446 HIS A CA 1
ATOM 3444 C C . HIS A 1 446 ? 13.849 -10.129 -4.573 1.00 87.94 446 HIS A C 1
ATOM 3446 O O . HIS A 1 446 ? 13.807 -11.330 -4.301 1.00 87.94 446 HIS A O 1
ATOM 3452 N N . ALA A 1 447 ? 13.023 -9.551 -5.438 1.00 92.62 447 ALA A N 1
ATOM 3453 C CA . ALA A 1 447 ? 12.155 -10.225 -6.389 1.00 92.62 447 ALA A CA 1
ATOM 3454 C C . ALA A 1 447 ? 12.545 -9.757 -7.796 1.00 92.62 447 ALA A C 1
ATOM 3456 O O . ALA A 1 447 ? 12.470 -8.568 -8.100 1.00 92.62 447 ALA A O 1
ATOM 3457 N N . ILE A 1 448 ? 12.985 -10.684 -8.642 1.00 96.50 448 ILE A N 1
ATOM 3458 C CA . ILE A 1 448 ? 13.532 -10.400 -9.972 1.00 96.50 448 ILE A CA 1
ATOM 3459 C C . ILE A 1 448 ? 12.635 -11.046 -11.020 1.00 96.50 448 ILE A C 1
ATOM 3461 O O . ILE A 1 448 ? 12.291 -12.221 -10.895 1.00 96.50 448 ILE A O 1
ATOM 3465 N N . ALA A 1 449 ? 12.304 -10.296 -12.070 1.00 97.00 449 ALA A N 1
ATOM 3466 C CA . ALA A 1 449 ? 11.716 -10.825 -13.295 1.00 97.00 449 ALA A CA 1
ATOM 3467 C C . ALA A 1 449 ? 12.662 -10.567 -14.471 1.00 97.00 449 ALA A C 1
ATOM 3469 O O . ALA A 1 449 ? 13.147 -9.448 -14.636 1.00 97.00 449 ALA A O 1
ATOM 3470 N N . MET A 1 450 ? 12.922 -11.593 -15.280 1.00 95.62 450 MET A N 1
ATOM 3471 C CA . MET A 1 450 ? 13.833 -11.529 -16.420 1.00 95.62 450 MET A CA 1
ATOM 3472 C C . MET A 1 450 ? 13.234 -12.206 -17.656 1.00 95.62 450 MET A C 1
ATOM 3474 O O . MET A 1 450 ? 12.632 -13.280 -17.568 1.00 95.62 450 MET A O 1
ATOM 3478 N N . VAL A 1 451 ? 13.432 -11.580 -18.815 1.00 94.06 451 VAL A N 1
ATOM 3479 C CA . VAL A 1 451 ? 13.197 -12.168 -20.140 1.00 94.06 451 VAL A CA 1
ATOM 3480 C C . VAL A 1 451 ? 14.470 -12.055 -20.974 1.00 94.06 451 VAL A C 1
ATOM 3482 O O . VAL A 1 451 ? 15.232 -11.098 -20.833 1.00 94.06 451 VAL A O 1
ATOM 3485 N N . CYS A 1 452 ? 14.708 -13.023 -21.856 1.00 92.62 452 CYS A N 1
ATOM 3486 C CA . CYS A 1 452 ? 15.920 -13.071 -22.667 1.00 92.62 452 CYS A CA 1
ATOM 3487 C C . CYS A 1 452 ? 15.600 -13.461 -24.108 1.00 92.62 452 CYS A C 1
ATOM 3489 O O . CYS A 1 452 ? 14.844 -14.399 -24.361 1.00 92.62 452 CYS A O 1
ATOM 3491 N N . SER A 1 453 ? 16.221 -12.765 -25.056 1.00 90.62 453 SER A N 1
ATOM 3492 C CA . SER A 1 453 ? 16.094 -13.061 -26.488 1.00 90.62 453 SER A CA 1
ATOM 3493 C C . SER A 1 453 ? 16.675 -14.422 -26.897 1.00 90.62 453 SER A C 1
ATOM 3495 O O . SER A 1 453 ? 16.274 -14.946 -27.933 1.00 90.62 453 SER A O 1
ATOM 3497 N N . ALA A 1 454 ? 17.566 -15.008 -26.086 1.00 89.31 454 ALA A N 1
ATOM 3498 C CA . ALA A 1 454 ? 18.155 -16.329 -26.324 1.00 89.31 454 ALA A CA 1
ATOM 3499 C C . ALA A 1 454 ? 17.175 -17.491 -26.063 1.00 89.31 454 ALA A C 1
ATOM 3501 O O . ALA A 1 454 ? 17.292 -18.545 -26.683 1.00 89.31 454 ALA A O 1
ATOM 3502 N N . GLU A 1 455 ? 16.183 -17.300 -25.184 1.00 90.62 455 GLU A N 1
ATOM 3503 C CA . GLU A 1 455 ? 15.093 -18.258 -24.948 1.00 90.62 455 GLU A CA 1
ATOM 3504 C C . GLU A 1 455 ? 13.732 -17.541 -25.016 1.00 90.62 455 GLU A C 1
ATOM 3506 O O . GLU A 1 455 ? 13.093 -17.306 -23.982 1.00 90.62 455 GLU A O 1
ATOM 3511 N N . PRO A 1 456 ? 13.279 -17.153 -26.227 1.00 88.75 456 PRO A N 1
ATOM 3512 C CA . PRO A 1 456 ? 12.026 -16.426 -26.393 1.00 88.75 456 PRO A CA 1
ATOM 3513 C C . PRO A 1 456 ? 10.835 -17.251 -25.896 1.00 88.75 456 PRO A C 1
ATOM 3515 O O . PRO A 1 456 ? 10.820 -18.476 -25.989 1.00 88.75 456 PRO A O 1
ATOM 3518 N N . GLY A 1 457 ? 9.816 -16.568 -25.369 1.00 88.38 457 GLY A N 1
ATOM 3519 C CA . GLY A 1 457 ? 8.645 -17.228 -24.785 1.00 88.38 457 GLY A CA 1
ATOM 3520 C C . GLY A 1 457 ? 8.871 -17.786 -23.376 1.00 88.38 457 GLY A C 1
ATOM 3521 O O . GLY A 1 457 ? 7.996 -18.477 -22.861 1.00 88.38 457 GLY A O 1
ATOM 3522 N N . LYS A 1 458 ? 9.994 -17.476 -22.717 1.00 92.88 458 LYS A N 1
ATOM 3523 C CA . LYS A 1 458 ? 10.198 -17.791 -21.297 1.00 92.88 458 LYS A CA 1
ATOM 3524 C C . LYS A 1 458 ? 10.322 -16.540 -20.439 1.00 92.88 458 LYS A C 1
ATOM 3526 O O . LYS A 1 458 ? 10.852 -15.520 -20.877 1.00 92.88 458 LYS A O 1
ATOM 3531 N N . ALA A 1 459 ? 9.846 -16.645 -19.203 1.00 95.44 459 ALA A N 1
ATOM 3532 C CA . ALA A 1 459 ? 10.075 -15.666 -18.147 1.00 95.44 459 ALA A CA 1
ATOM 3533 C C . ALA A 1 459 ? 10.716 -16.359 -16.940 1.00 95.44 459 ALA A C 1
ATOM 3535 O O . ALA A 1 459 ? 10.259 -17.418 -16.504 1.00 95.44 459 ALA A O 1
ATOM 3536 N N . PHE A 1 460 ? 11.772 -15.751 -16.409 1.00 97.31 460 PHE A N 1
ATOM 3537 C CA . PHE A 1 460 ? 12.534 -16.239 -15.266 1.00 97.31 460 PHE A CA 1
ATOM 3538 C C . PHE A 1 460 ? 12.234 -15.350 -14.063 1.00 97.31 460 PHE A C 1
ATOM 3540 O O . PHE A 1 460 ? 12.399 -14.132 -14.126 1.00 97.31 460 PHE A O 1
ATOM 3547 N N . LEU A 1 461 ? 11.778 -15.962 -12.977 1.00 98.00 461 LEU A N 1
ATOM 3548 C CA . LEU A 1 461 ? 11.398 -15.292 -11.741 1.00 98.00 461 LEU A CA 1
ATOM 3549 C C . LEU A 1 461 ? 12.312 -15.778 -10.623 1.00 98.00 461 LEU A C 1
ATOM 3551 O O . LEU A 1 461 ? 12.531 -16.982 -10.515 1.00 98.00 461 LEU A O 1
ATOM 3555 N N . ALA A 1 462 ? 12.815 -14.878 -9.785 1.00 97.00 462 ALA A N 1
ATOM 3556 C CA . ALA A 1 462 ? 13.593 -15.235 -8.602 1.00 97.00 462 ALA A CA 1
ATOM 3557 C C . ALA A 1 462 ? 13.120 -14.453 -7.377 1.00 97.00 462 ALA A C 1
ATOM 3559 O O . ALA A 1 462 ? 12.797 -13.273 -7.496 1.00 97.00 462 ALA A O 1
ATOM 3560 N N . LEU A 1 463 ? 13.072 -15.103 -6.214 1.00 94.44 463 LEU A N 1
ATOM 3561 C CA . LEU A 1 463 ? 12.664 -14.491 -4.953 1.00 94.44 463 LEU A CA 1
ATOM 3562 C C . LEU A 1 463 ? 13.580 -14.943 -3.813 1.00 94.44 463 LEU A C 1
ATOM 3564 O O . LEU A 1 463 ? 13.712 -16.145 -3.573 1.00 94.44 463 LEU A O 1
ATOM 3568 N N . ARG A 1 464 ? 14.131 -13.981 -3.065 1.00 89.69 464 ARG A N 1
ATOM 3569 C CA . ARG A 1 464 ? 14.904 -14.220 -1.840 1.00 89.69 464 ARG A CA 1
ATOM 3570 C C . ARG A 1 464 ? 14.520 -13.248 -0.727 1.00 89.69 464 ARG A C 1
ATOM 3572 O O . ARG A 1 464 ? 14.365 -12.041 -0.938 1.00 89.69 464 ARG A O 1
ATOM 3579 N N . GLY A 1 465 ? 14.450 -13.786 0.486 1.00 79.69 465 GLY A N 1
ATOM 3580 C CA . GLY A 1 465 ? 14.092 -13.052 1.689 1.00 79.69 465 GLY A CA 1
ATOM 3581 C C . GLY A 1 465 ? 12.590 -12.821 1.810 1.00 79.69 465 GLY A C 1
ATOM 3582 O O . GLY A 1 465 ? 11.796 -13.198 0.949 1.00 79.69 465 GLY A O 1
ATOM 3583 N N . SER A 1 466 ? 12.216 -12.200 2.919 1.00 66.62 466 SER A N 1
ATOM 3584 C CA . SER A 1 466 ? 10.825 -11.962 3.288 1.00 66.62 466 SER A CA 1
ATOM 3585 C C . SER A 1 466 ? 10.312 -10.615 2.759 1.00 66.62 466 SER A C 1
ATOM 3587 O O . SER A 1 466 ? 9.129 -10.442 2.480 1.00 66.62 466 SER A O 1
ATOM 3589 N N . GLY A 1 467 ? 11.210 -9.657 2.523 1.00 63.78 467 GLY A N 1
ATOM 3590 C CA . GLY A 1 467 ? 10.851 -8.293 2.141 1.00 63.78 467 GLY A CA 1
ATOM 3591 C C . GLY A 1 467 ? 10.140 -8.161 0.792 1.00 63.78 467 GLY A C 1
ATOM 3592 O O . GLY A 1 467 ? 9.530 -7.132 0.549 1.00 63.78 467 GLY A O 1
ATOM 3593 N N . GLN A 1 468 ? 10.177 -9.158 -0.091 1.00 78.56 468 GLN A N 1
ATOM 3594 C CA . GLN A 1 468 ? 9.551 -9.086 -1.416 1.00 78.56 468 GLN A CA 1
ATOM 3595 C C . GLN A 1 468 ? 8.639 -10.290 -1.654 1.00 78.56 468 GLN A C 1
ATOM 3597 O O . GLN A 1 468 ? 8.662 -11.265 -0.903 1.00 78.56 468 GLN A O 1
ATOM 3602 N N . SER A 1 469 ? 7.826 -10.251 -2.709 1.00 80.19 469 SER A N 1
ATOM 3603 C CA . SER A 1 469 ? 7.077 -11.439 -3.120 1.00 80.19 469 SER A CA 1
ATOM 3604 C C . SER A 1 469 ? 6.889 -11.547 -4.624 1.00 80.19 469 SER A C 1
ATOM 3606 O O . SER A 1 469 ? 7.006 -10.562 -5.351 1.00 80.19 469 SER A O 1
ATOM 3608 N N . ILE A 1 470 ? 6.545 -12.759 -5.062 1.00 88.38 470 ILE A N 1
ATOM 3609 C CA . ILE A 1 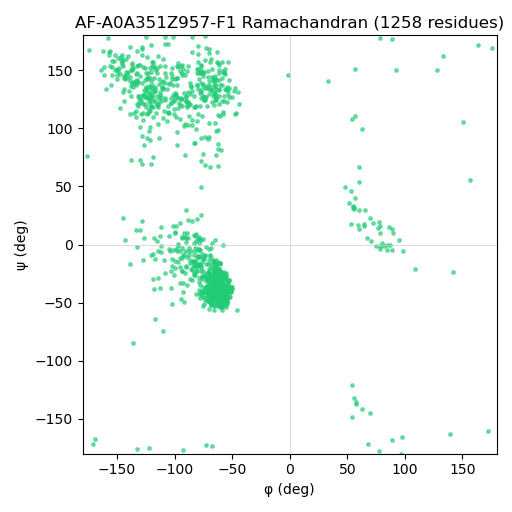470 ? 6.066 -13.053 -6.408 1.00 88.38 470 ILE A CA 1
ATOM 3610 C C . ILE A 1 470 ? 4.917 -14.066 -6.308 1.00 88.38 470 ILE A C 1
ATOM 3612 O O . ILE A 1 470 ? 5.015 -15.101 -5.642 1.00 88.38 470 ILE A O 1
ATOM 3616 N N . TYR A 1 471 ? 3.829 -13.763 -7.004 1.00 91.12 471 TYR A N 1
ATOM 3617 C CA . TYR A 1 471 ? 2.668 -14.608 -7.237 1.00 91.12 471 TYR A CA 1
ATOM 3618 C C . TYR A 1 471 ? 2.580 -14.951 -8.716 1.00 91.12 471 TYR A C 1
ATOM 3620 O O . TYR A 1 471 ? 2.754 -14.082 -9.566 1.00 91.12 471 TYR A O 1
ATOM 3628 N N . ILE A 1 472 ? 2.257 -16.203 -9.020 1.00 95.12 472 ILE A N 1
ATOM 3629 C CA . ILE A 1 472 ? 2.052 -16.692 -10.378 1.00 95.12 472 ILE A CA 1
ATOM 3630 C C . ILE A 1 472 ? 0.567 -16.983 -10.543 1.00 95.12 472 ILE A C 1
ATOM 3632 O O . ILE A 1 472 ? 0.062 -17.938 -9.957 1.00 95.12 472 ILE A O 1
ATOM 3636 N N . GLY A 1 473 ? -0.128 -16.156 -11.318 1.00 93.00 473 GLY A N 1
ATOM 3637 C CA . GLY A 1 473 ? -1.507 -16.378 -11.730 1.00 93.00 473 GLY A CA 1
ATOM 3638 C C . GLY A 1 473 ? -1.595 -17.469 -12.793 1.00 93.00 473 GLY A C 1
ATOM 3639 O O . GLY A 1 473 ? -0.817 -17.488 -13.750 1.00 93.00 473 GLY A O 1
ATOM 3640 N N . ILE A 1 474 ? -2.555 -18.374 -12.627 1.00 88.88 474 ILE A N 1
ATOM 3641 C CA . ILE A 1 474 ? -2.772 -19.513 -13.519 1.00 88.88 474 ILE A CA 1
ATOM 3642 C C . ILE A 1 474 ? -4.097 -19.328 -14.251 1.00 88.88 474 ILE A C 1
ATOM 3644 O O . ILE A 1 474 ? -5.142 -19.109 -13.634 1.00 88.88 474 ILE A O 1
ATOM 3648 N N . THR A 1 475 ? -4.046 -19.448 -15.575 1.00 85.31 475 THR A N 1
ATOM 3649 C CA . THR A 1 475 ? -5.217 -19.519 -16.457 1.00 85.31 475 THR A CA 1
ATOM 3650 C C . THR A 1 475 ? -5.041 -20.673 -17.452 1.00 85.31 475 THR A C 1
ATOM 3652 O O . THR A 1 475 ? -3.932 -21.207 -17.571 1.00 85.31 475 THR A O 1
ATOM 3655 N N . PRO A 1 476 ? -6.100 -21.087 -18.170 1.00 75.06 476 PRO A N 1
ATOM 3656 C CA . PRO A 1 476 ? -5.997 -22.155 -19.165 1.00 75.06 476 PRO A CA 1
ATOM 3657 C C . PRO A 1 476 ? -5.043 -21.857 -20.336 1.00 75.06 476 PRO A C 1
ATOM 3659 O O . PRO A 1 476 ? -4.490 -22.793 -20.912 1.00 75.06 476 PRO A O 1
ATOM 3662 N N . ASP A 1 477 ? -4.860 -20.583 -20.694 1.00 79.25 477 ASP A N 1
ATOM 3663 C CA . ASP A 1 477 ? -4.176 -20.117 -21.909 1.00 79.25 477 ASP A CA 1
ATOM 3664 C C . ASP A 1 477 ? -2.952 -19.214 -21.640 1.00 79.25 477 ASP A C 1
ATOM 3666 O O . ASP A 1 477 ? -2.187 -18.925 -22.557 1.00 79.25 477 ASP A O 1
ATOM 3670 N N . ARG A 1 478 ? -2.704 -18.779 -20.396 1.00 86.25 478 ARG A N 1
ATOM 3671 C CA . ARG A 1 478 ? -1.546 -17.938 -20.030 1.00 86.25 478 ARG A CA 1
ATOM 3672 C C . ARG A 1 478 ? -1.082 -18.109 -18.578 1.00 86.25 478 ARG A C 1
ATOM 3674 O O . ARG A 1 478 ? -1.844 -18.494 -17.689 1.00 86.25 478 ARG A O 1
ATOM 3681 N N . TYR A 1 479 ? 0.175 -17.761 -18.323 1.00 91.38 479 TYR A N 1
ATOM 3682 C CA . TYR A 1 479 ? 0.650 -17.428 -16.985 1.00 91.38 479 TYR A CA 1
ATOM 3683 C C . TYR A 1 479 ? 0.676 -15.918 -16.808 1.00 91.38 479 TYR A C 1
ATOM 3685 O O . TYR A 1 479 ? 1.040 -15.163 -17.710 1.00 91.38 479 TYR A O 1
ATOM 3693 N N . LEU A 1 480 ? 0.337 -15.489 -15.605 1.00 93.00 480 LEU A N 1
ATOM 3694 C CA . LEU A 1 480 ? 0.577 -14.136 -15.145 1.00 93.00 480 LEU A CA 1
ATOM 3695 C C . LEU A 1 480 ? 1.554 -14.211 -13.986 1.00 93.00 480 LEU A C 1
ATOM 3697 O O . LEU A 1 480 ? 1.558 -15.187 -13.243 1.00 93.00 480 LEU A O 1
ATOM 3701 N N . PHE A 1 481 ? 2.360 -13.184 -13.797 1.00 94.19 481 PHE A N 1
ATOM 3702 C CA . PHE A 1 481 ? 3.114 -13.034 -12.569 1.00 94.19 481 PHE A CA 1
ATOM 3703 C C . PHE A 1 481 ? 2.982 -11.615 -12.066 1.00 94.19 481 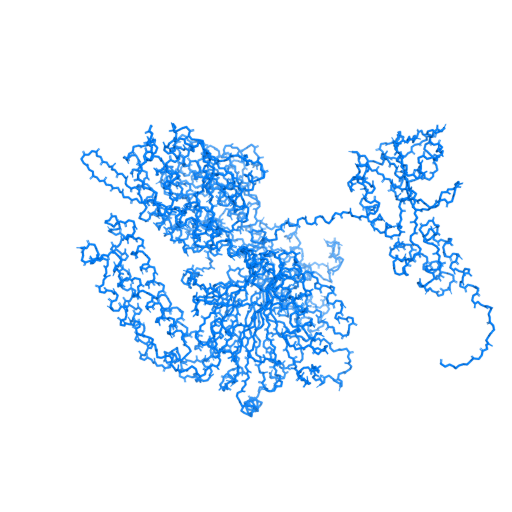PHE A C 1
ATOM 3705 O O . PHE A 1 481 ? 2.972 -10.660 -12.836 1.00 94.19 481 PHE A O 1
ATOM 3712 N N . SER A 1 482 ? 2.862 -11.468 -10.760 1.00 91.31 482 SER A N 1
ATOM 3713 C CA . SER A 1 482 ? 2.888 -10.168 -10.127 1.00 91.31 482 SER A CA 1
ATOM 3714 C C . SER A 1 482 ? 3.407 -10.308 -8.716 1.00 91.31 482 SER A C 1
ATOM 3716 O O . SER A 1 482 ? 3.230 -11.338 -8.083 1.00 91.31 482 SER A O 1
ATOM 3718 N N . SER A 1 483 ? 4.049 -9.282 -8.197 1.00 84.06 483 SER A N 1
ATOM 3719 C CA . SER A 1 483 ? 4.480 -9.270 -6.800 1.00 84.06 483 SER A CA 1
ATOM 3720 C C . SER A 1 483 ? 3.356 -8.957 -5.808 1.00 84.06 483 SER A C 1
ATOM 3722 O O . SER A 1 483 ? 3.576 -9.027 -4.602 1.00 84.06 483 SER A O 1
ATOM 3724 N N . GLU A 1 484 ? 2.147 -8.661 -6.297 1.00 80.88 484 GLU A N 1
ATOM 3725 C CA . GLU A 1 484 ? 0.930 -8.544 -5.496 1.00 80.88 484 GLU A CA 1
ATOM 3726 C C . GLU A 1 484 ? -0.252 -9.216 -6.198 1.00 80.88 484 GLU A C 1
ATOM 3728 O O . GLU A 1 484 ? -0.359 -9.215 -7.424 1.00 80.88 484 GLU A O 1
ATOM 3733 N N . LEU A 1 485 ? -1.206 -9.734 -5.419 1.00 83.19 485 LEU A N 1
ATOM 3734 C CA . LEU A 1 485 ? -2.413 -10.365 -5.976 1.00 83.19 485 LEU A CA 1
ATOM 3735 C C . LEU A 1 485 ? -3.241 -9.395 -6.833 1.00 83.19 485 LEU A C 1
ATOM 3737 O O . LEU A 1 485 ? -3.922 -9.817 -7.764 1.00 83.19 485 LEU A O 1
ATOM 3741 N N . TYR A 1 486 ? -3.151 -8.091 -6.563 1.00 84.12 486 TYR A N 1
ATOM 3742 C CA . TYR A 1 486 ? -3.860 -7.042 -7.301 1.00 84.12 486 TYR A CA 1
ATOM 3743 C C . TYR A 1 486 ? -3.485 -7.008 -8.786 1.00 84.12 486 TYR A C 1
ATOM 3745 O O . TYR A 1 486 ? -4.326 -6.681 -9.619 1.00 84.12 486 TYR A O 1
ATOM 3753 N N . GLY A 1 487 ? -2.248 -7.398 -9.118 1.00 85.38 487 GLY A N 1
ATOM 3754 C CA . GLY A 1 487 ? -1.784 -7.523 -10.497 1.00 85.38 487 GLY A CA 1
ATOM 3755 C C . GLY A 1 487 ? -2.241 -8.807 -11.200 1.00 85.38 487 GLY A C 1
ATOM 3756 O O . GLY A 1 487 ? -1.864 -9.020 -12.348 1.00 85.38 487 GLY A O 1
ATOM 3757 N N . LEU A 1 488 ? -3.023 -9.664 -10.527 1.00 89.38 488 LEU A N 1
ATOM 3758 C CA . LEU A 1 488 ? -3.533 -10.933 -11.061 1.00 89.38 488 LEU A CA 1
ATOM 3759 C C . LEU A 1 488 ? -5.064 -10.985 -11.137 1.00 89.38 488 LEU A C 1
ATOM 3761 O O . LEU A 1 488 ? -5.598 -11.539 -12.094 1.00 89.38 488 LEU A O 1
ATOM 3765 N N . VAL A 1 489 ? -5.769 -10.418 -10.147 1.00 89.88 489 VAL A N 1
ATOM 3766 C CA . VAL A 1 489 ? -7.212 -10.655 -9.908 1.00 89.88 489 VAL A CA 1
ATOM 3767 C C . VAL A 1 489 ? -8.160 -10.183 -11.012 1.00 89.88 489 VAL A C 1
ATOM 3769 O O . VAL A 1 489 ? -9.289 -10.672 -11.069 1.00 89.88 489 VAL A O 1
ATOM 3772 N N . GLU A 1 490 ? -7.720 -9.284 -11.900 1.00 91.44 490 GLU A N 1
ATOM 3773 C CA . GLU A 1 490 ? -8.474 -8.955 -13.119 1.00 91.44 490 GLU A CA 1
ATOM 3774 C C . GLU A 1 490 ? -8.544 -10.151 -14.072 1.00 91.44 490 GLU A C 1
ATOM 3776 O O . GLU A 1 490 ? -9.563 -10.363 -14.710 1.00 91.44 490 GLU A O 1
ATOM 3781 N N . GLU A 1 491 ? -7.499 -10.966 -14.156 1.00 90.19 491 GLU A N 1
ATOM 3782 C CA . GLU A 1 491 ? -7.394 -12.043 -15.145 1.00 90.19 491 GLU A CA 1
ATOM 3783 C C . GLU A 1 491 ? -7.664 -13.413 -14.516 1.00 90.19 491 GLU A C 1
ATOM 3785 O O . GLU A 1 491 ? -8.312 -14.265 -15.120 1.00 90.19 491 GLU A O 1
ATOM 3790 N N . THR A 1 492 ? -7.213 -13.632 -13.279 1.00 90.62 492 THR A N 1
ATOM 3791 C CA . THR A 1 492 ? -7.439 -14.883 -12.550 1.00 90.62 492 THR A CA 1
ATOM 3792 C C . THR A 1 492 ? -7.394 -14.696 -11.043 1.00 90.62 492 THR A C 1
ATOM 3794 O O . THR A 1 492 ? -6.606 -13.923 -10.503 1.00 90.62 492 THR A O 1
ATOM 3797 N N . ARG A 1 493 ? -8.217 -15.475 -10.338 1.00 89.81 493 ARG A N 1
ATOM 3798 C CA . ARG A 1 493 ? -8.166 -15.591 -8.875 1.00 89.81 493 ARG A CA 1
ATOM 3799 C C . ARG A 1 493 ? -7.271 -16.742 -8.421 1.00 89.81 493 ARG A C 1
ATOM 3801 O O . ARG A 1 493 ? -7.037 -16.868 -7.226 1.00 89.81 493 ARG A O 1
ATOM 3808 N N . PHE A 1 494 ? -6.797 -17.592 -9.330 1.00 91.75 494 PHE A N 1
ATOM 3809 C CA . PHE A 1 494 ? -6.004 -18.770 -8.991 1.00 91.75 494 PHE A CA 1
ATOM 3810 C C . PHE A 1 494 ? -4.520 -18.478 -9.131 1.00 91.75 494 PHE A C 1
ATOM 3812 O O . PHE A 1 494 ? -4.072 -18.029 -10.187 1.00 91.75 494 PHE A O 1
ATOM 3819 N N . PHE A 1 495 ? -3.756 -18.736 -8.073 1.00 92.94 495 PHE A N 1
ATOM 3820 C CA . PHE A 1 495 ? -2.338 -18.406 -8.050 1.00 92.94 495 PHE A CA 1
ATOM 3821 C C . PHE A 1 495 ? -1.493 -19.389 -7.240 1.00 92.94 495 PHE A C 1
ATOM 3823 O O . PHE A 1 495 ? -1.984 -20.055 -6.330 1.00 92.94 495 PHE A O 1
ATOM 3830 N N . VAL A 1 496 ? -0.193 -19.407 -7.528 1.00 92.62 496 VAL A N 1
ATOM 3831 C CA . VAL A 1 496 ? 0.859 -20.017 -6.702 1.00 92.62 496 VAL A CA 1
ATOM 3832 C C . VAL A 1 496 ? 1.729 -18.900 -6.125 1.00 92.62 496 VAL A C 1
ATOM 3834 O O . VAL A 1 496 ? 2.074 -17.958 -6.834 1.00 92.62 496 VAL A O 1
ATOM 3837 N N . LYS A 1 497 ? 2.072 -18.971 -4.834 1.00 91.12 497 LYS A N 1
ATOM 3838 C CA . LYS A 1 497 ? 2.950 -17.992 -4.165 1.00 91.12 497 LYS A CA 1
ATOM 3839 C C . LYS A 1 497 ? 4.373 -18.550 -4.056 1.00 91.12 497 LYS A C 1
ATOM 3841 O O . LYS A 1 497 ? 4.534 -19.662 -3.557 1.00 91.12 497 LYS A O 1
ATOM 3846 N N . MET A 1 498 ? 5.380 -17.775 -4.462 1.00 91.25 498 MET A N 1
ATOM 3847 C CA . MET A 1 498 ? 6.789 -18.084 -4.181 1.00 91.25 498 MET A CA 1
ATOM 3848 C C . MET A 1 498 ? 7.130 -17.800 -2.711 1.00 91.25 498 MET A C 1
ATOM 3850 O O . MET A 1 498 ? 6.579 -16.888 -2.092 1.00 91.25 498 MET A O 1
ATOM 3854 N N . ASP A 1 499 ? 8.062 -18.567 -2.156 1.00 87.38 499 ASP A N 1
ATOM 3855 C CA . ASP A 1 499 ? 8.531 -18.438 -0.776 1.00 87.38 499 ASP A CA 1
ATOM 3856 C C . ASP A 1 499 ? 10.043 -18.180 -0.755 1.00 87.38 499 ASP A C 1
ATOM 3858 O O . ASP A 1 499 ? 10.847 -19.094 -0.944 1.00 87.38 499 ASP A O 1
ATOM 3862 N N . GLY A 1 500 ? 10.411 -16.912 -0.561 1.00 84.50 500 GLY A N 1
ATOM 3863 C CA . GLY A 1 500 ? 11.794 -16.441 -0.587 1.00 84.50 500 GLY A CA 1
ATOM 3864 C C . GLY A 1 500 ? 12.609 -16.769 0.659 1.00 84.50 500 GLY A C 1
ATOM 3865 O O . GLY A 1 500 ? 13.820 -16.573 0.624 1.00 84.50 500 GLY A O 1
ATOM 3866 N N . GLU A 1 501 ? 11.982 -17.239 1.742 1.00 83.19 501 GLU A N 1
ATOM 3867 C CA . GLU A 1 501 ? 12.659 -17.654 2.983 1.00 83.19 501 GLU A CA 1
ATOM 3868 C C . GLU A 1 501 ? 12.829 -19.170 3.073 1.00 83.19 501 GLU A C 1
ATOM 3870 O O . GLU A 1 501 ? 13.612 -19.672 3.881 1.00 83.19 501 GLU A O 1
ATOM 3875 N N . LYS A 1 502 ? 12.118 -19.920 2.227 1.00 81.62 502 LYS A N 1
ATOM 3876 C CA . LYS A 1 502 ? 12.275 -21.365 2.155 1.00 81.62 502 LYS A CA 1
ATOM 3877 C C . LYS A 1 502 ? 13.668 -21.704 1.633 1.00 81.62 502 LYS A C 1
ATOM 3879 O O . LYS A 1 502 ? 14.025 -21.371 0.502 1.00 81.62 502 LYS A O 1
ATOM 3884 N N . SER A 1 503 ? 14.419 -22.423 2.455 1.00 78.62 503 SER A N 1
ATOM 3885 C CA . SER A 1 503 ? 15.668 -23.062 2.059 1.00 78.62 503 SER A CA 1
ATOM 3886 C C . SER A 1 503 ? 15.415 -24.516 1.660 1.00 78.62 503 SER A C 1
ATOM 3888 O O . SER A 1 503 ? 14.516 -25.174 2.197 1.00 78.62 503 SER A O 1
ATOM 3890 N N . SER A 1 504 ? 16.219 -25.032 0.732 1.00 80.88 504 SER A N 1
ATOM 3891 C CA . SER A 1 504 ? 16.329 -26.476 0.484 1.00 80.88 504 SER A CA 1
ATOM 3892 C C . SER A 1 504 ? 16.882 -27.218 1.712 1.00 80.88 504 SER A C 1
ATOM 3894 O O . SER A 1 504 ? 16.572 -28.394 1.916 1.00 80.88 504 SER A O 1
ATOM 3896 N N . HIS A 1 505 ? 17.637 -26.512 2.564 1.00 75.62 505 HIS A N 1
ATOM 3897 C CA . HIS A 1 505 ? 18.288 -27.023 3.764 1.00 75.62 505 HIS A CA 1
ATOM 3898 C C . HIS A 1 505 ? 18.084 -26.061 4.954 1.00 75.62 505 HIS A C 1
ATOM 3900 O O . HIS A 1 505 ? 18.642 -24.964 4.949 1.00 75.62 505 HIS A O 1
ATOM 3906 N N . PRO A 1 506 ? 17.338 -26.453 6.009 1.00 62.62 506 PRO A N 1
ATOM 3907 C CA . PRO A 1 506 ? 17.046 -25.583 7.160 1.00 62.62 506 PRO A CA 1
ATOM 3908 C C . PRO A 1 506 ? 18.285 -25.008 7.866 1.00 62.62 506 PRO A C 1
ATOM 3910 O O . PRO A 1 506 ? 18.215 -23.922 8.433 1.00 62.62 506 PRO A O 1
ATOM 3913 N N . ASP A 1 507 ? 19.414 -25.720 7.797 1.00 68.06 507 ASP A N 1
ATOM 3914 C CA . ASP A 1 507 ? 20.672 -25.354 8.457 1.00 68.06 507 ASP A CA 1
ATOM 3915 C C . ASP A 1 507 ? 21.632 -24.540 7.561 1.00 68.06 507 ASP A C 1
ATOM 3917 O O . ASP A 1 507 ? 22.699 -24.145 8.026 1.00 68.06 507 ASP A O 1
ATOM 3921 N N . GLN A 1 508 ? 21.280 -24.290 6.291 1.00 66.88 508 GLN A N 1
ATOM 3922 C CA . GLN A 1 508 ? 22.098 -23.531 5.330 1.00 66.88 508 GLN A CA 1
ATOM 3923 C C . GLN A 1 508 ? 21.322 -22.311 4.814 1.00 66.88 508 GLN A C 1
ATOM 3925 O O . GLN A 1 508 ? 20.609 -22.397 3.807 1.00 66.88 508 GLN A O 1
ATOM 3930 N N . PRO A 1 509 ? 21.439 -21.154 5.491 1.00 60.03 509 PRO A N 1
ATOM 3931 C CA . PRO A 1 509 ? 20.804 -19.905 5.069 1.00 60.03 509 PRO A CA 1
ATOM 3932 C C . PRO A 1 509 ? 21.223 -19.456 3.660 1.00 60.03 509 PRO A C 1
ATOM 3934 O O . PRO A 1 509 ? 20.461 -18.779 2.968 1.00 60.03 509 PRO A O 1
ATOM 3937 N N . GLU A 1 510 ? 22.416 -19.839 3.206 1.00 58.41 510 GLU A N 1
ATOM 3938 C CA . GLU A 1 510 ? 22.938 -19.582 1.862 1.00 58.41 510 GLU A CA 1
ATOM 3939 C C . GLU A 1 510 ? 22.170 -20.299 0.738 1.00 58.41 510 GLU A C 1
ATOM 3941 O O . GLU A 1 510 ? 22.186 -19.815 -0.391 1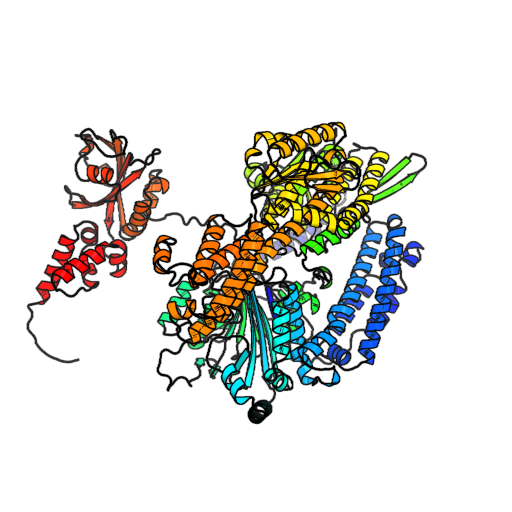.00 58.41 510 GLU A O 1
ATOM 3946 N N . ALA A 1 511 ? 21.438 -21.380 1.034 1.00 64.56 511 ALA A N 1
ATOM 3947 C CA . ALA A 1 511 ? 20.603 -22.105 0.067 1.00 64.56 511 ALA A CA 1
ATOM 3948 C C . ALA A 1 511 ? 19.157 -21.562 -0.031 1.00 64.56 511 ALA A C 1
ATOM 3950 O O . ALA A 1 511 ? 18.284 -22.159 -0.664 1.00 64.56 511 ALA A O 1
ATOM 3951 N N . THR A 1 512 ? 18.900 -20.414 0.600 1.00 83.00 512 THR A N 1
ATOM 3952 C CA . THR A 1 512 ? 17.588 -19.761 0.645 1.00 83.00 512 THR A CA 1
ATOM 3953 C C . THR A 1 512 ? 17.291 -18.996 -0.643 1.00 83.00 512 THR A C 1
ATOM 3955 O O . THR A 1 512 ? 18.116 -18.205 -1.104 1.00 83.00 512 THR A O 1
ATOM 3958 N N . GLY A 1 513 ? 16.080 -19.168 -1.172 1.00 89.69 513 GLY A N 1
ATOM 3959 C CA . GLY A 1 513 ? 15.583 -18.468 -2.356 1.00 89.69 513 GLY A CA 1
ATOM 3960 C C . GLY A 1 513 ? 15.030 -19.430 -3.403 1.00 89.69 513 GLY A C 1
ATOM 3961 O O . GLY A 1 513 ? 15.465 -20.577 -3.508 1.00 89.69 513 GLY A O 1
ATOM 3962 N N . GLN A 1 514 ? 14.055 -18.970 -4.183 1.00 94.56 514 GLN A N 1
ATOM 3963 C CA . GLN A 1 514 ? 13.356 -19.774 -5.190 1.00 94.56 514 GLN A CA 1
ATOM 3964 C C . GLN A 1 514 ? 13.445 -19.145 -6.574 1.00 94.56 514 GLN A C 1
ATOM 3966 O O . GLN A 1 514 ? 13.347 -17.930 -6.713 1.00 94.56 514 GLN A O 1
ATOM 3971 N N . ILE A 1 515 ? 13.552 -19.987 -7.600 1.00 96.62 515 ILE A N 1
ATOM 3972 C CA . ILE A 1 515 ? 13.505 -19.625 -9.016 1.00 96.62 515 ILE A CA 1
ATOM 3973 C C . ILE A 1 515 ? 12.357 -20.373 -9.676 1.00 96.62 515 ILE A C 1
ATOM 3975 O O . ILE A 1 515 ? 12.279 -21.600 -9.576 1.00 96.62 515 ILE A O 1
ATOM 3979 N N . PHE A 1 516 ? 11.472 -19.646 -10.354 1.00 97.06 516 PHE A N 1
ATOM 3980 C CA . PHE A 1 516 ? 10.375 -20.201 -11.146 1.00 97.06 516 PHE A CA 1
ATOM 3981 C C . PHE A 1 516 ? 10.574 -19.789 -12.607 1.00 97.06 516 PHE A C 1
ATOM 3983 O O . PHE A 1 516 ? 10.804 -18.620 -12.906 1.00 97.06 516 PHE A O 1
ATOM 3990 N N . ILE A 1 517 ? 10.480 -20.748 -13.524 1.00 96.44 517 ILE A N 1
ATOM 3991 C CA . ILE A 1 517 ? 10.597 -20.529 -14.966 1.00 96.44 517 ILE A CA 1
ATOM 3992 C C . ILE A 1 517 ? 9.244 -20.842 -15.587 1.00 96.44 517 ILE A C 1
ATOM 3994 O O . ILE A 1 517 ? 8.742 -21.967 -15.492 1.00 96.44 517 ILE A O 1
ATOM 3998 N N . LEU A 1 518 ? 8.664 -19.820 -16.205 1.00 94.88 518 LEU A N 1
ATOM 3999 C CA . LEU A 1 518 ? 7.405 -19.888 -16.927 1.00 94.88 518 LEU A CA 1
ATOM 4000 C C . LEU A 1 518 ? 7.720 -20.023 -18.417 1.00 94.88 518 LEU A C 1
ATOM 4002 O O . LEU A 1 518 ? 8.515 -19.247 -18.945 1.00 94.88 518 LEU A O 1
ATOM 4006 N N . ASP A 1 519 ? 7.108 -20.997 -19.085 1.00 90.62 519 ASP A N 1
ATOM 4007 C CA . ASP A 1 519 ? 7.404 -21.339 -20.479 1.00 90.62 519 ASP A CA 1
ATOM 4008 C C . ASP A 1 519 ? 6.109 -21.446 -21.296 1.00 90.62 519 ASP A C 1
ATOM 4010 O O . ASP A 1 519 ? 5.201 -22.203 -20.947 1.00 90.62 519 ASP A O 1
ATOM 4014 N N . GLN A 1 520 ? 6.021 -20.695 -22.397 1.00 88.19 520 GLN A N 1
ATOM 4015 C CA . GLN A 1 520 ? 4.875 -20.738 -23.311 1.00 88.19 520 GLN A CA 1
ATOM 4016 C C . GLN A 1 520 ? 4.724 -22.074 -24.041 1.00 88.19 520 GLN A C 1
ATOM 4018 O O . GLN A 1 520 ? 3.626 -22.398 -24.493 1.00 88.19 520 GLN A O 1
ATOM 4023 N N . GLY A 1 521 ? 5.812 -22.835 -24.179 1.00 83.56 521 GLY A N 1
ATOM 4024 C CA . GLY A 1 521 ? 5.811 -24.178 -24.749 1.00 83.56 521 GLY A CA 1
ATOM 4025 C C . GLY A 1 521 ? 5.356 -25.265 -23.769 1.00 83.56 521 GLY A C 1
ATOM 4026 O O . GLY A 1 521 ? 5.136 -26.405 -24.185 1.00 83.56 521 GLY A O 1
ATOM 4027 N N . ALA A 1 522 ? 5.201 -24.946 -22.480 1.00 83.94 522 ALA A N 1
ATOM 4028 C CA . ALA A 1 522 ? 4.743 -25.890 -21.466 1.00 83.94 522 ALA A CA 1
ATOM 4029 C C . ALA A 1 522 ? 3.231 -26.186 -21.593 1.00 83.94 522 ALA A C 1
ATOM 4031 O O . ALA A 1 522 ? 2.474 -25.397 -22.155 1.00 83.94 522 ALA A O 1
ATOM 4032 N N . PRO A 1 523 ? 2.731 -27.319 -21.061 1.00 72.62 523 PRO A N 1
ATOM 4033 C CA . PRO A 1 523 ? 1.330 -27.717 -21.216 1.00 72.62 523 PRO A CA 1
ATOM 4034 C C . PRO A 1 523 ? 0.296 -26.845 -20.476 1.00 72.62 523 PRO A C 1
ATOM 4036 O O . PRO A 1 523 ? -0.894 -27.127 -20.648 1.00 72.62 523 PRO A O 1
ATOM 4039 N N . GLY A 1 524 ? 0.723 -25.839 -19.699 1.00 79.94 524 GLY A N 1
ATOM 4040 C CA . GLY A 1 524 ? -0.115 -25.024 -18.811 1.00 79.94 524 GLY A CA 1
ATOM 4041 C C . GLY A 1 524 ? -0.272 -25.590 -17.396 1.00 79.94 524 GLY A C 1
ATOM 4042 O O . GLY A 1 524 ? 0.230 -26.671 -17.085 1.00 79.94 524 GLY A O 1
ATOM 4043 N N . GLY A 1 525 ? -0.969 -24.848 -16.527 1.00 84.88 525 GLY A N 1
ATOM 4044 C CA . GLY A 1 525 ? -1.232 -25.243 -15.133 1.00 84.88 525 GLY A CA 1
ATOM 4045 C C . GLY A 1 525 ? 0.014 -25.262 -14.237 1.00 84.88 525 GLY A C 1
ATOM 4046 O O . GLY A 1 525 ? 1.089 -24.835 -14.644 1.00 84.88 525 GLY A O 1
ATOM 4047 N N . VA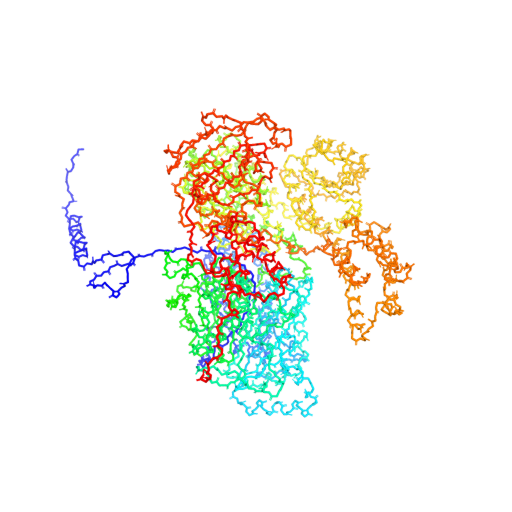L A 1 526 ? -0.087 -25.768 -13.007 1.00 86.88 526 VAL A N 1
ATOM 4048 C CA . VAL A 1 526 ? 1.075 -25.802 -12.092 1.00 86.88 526 VAL A CA 1
ATOM 4049 C C . VAL A 1 526 ? 2.199 -26.697 -12.618 1.00 86.88 526 VAL A C 1
ATOM 4051 O O . VAL A 1 526 ? 3.371 -26.351 -12.505 1.00 86.88 526 VAL A O 1
ATOM 4054 N N . GLY A 1 527 ? 1.850 -27.823 -13.247 1.00 84.44 527 GLY A N 1
ATOM 4055 C CA . GLY A 1 527 ? 2.825 -28.782 -13.775 1.00 84.44 527 GLY A CA 1
ATOM 4056 C C . GLY A 1 527 ? 3.680 -28.259 -14.936 1.00 84.44 527 GLY A C 1
ATOM 4057 O O . GLY A 1 527 ? 4.698 -28.869 -15.252 1.00 84.44 527 GLY A O 1
ATOM 4058 N N . GLY A 1 528 ? 3.288 -27.148 -15.571 1.00 86.50 528 GLY A N 1
ATOM 4059 C CA . GLY A 1 528 ? 4.087 -26.472 -16.596 1.00 86.50 528 GLY A CA 1
ATOM 4060 C C . GLY A 1 528 ? 5.159 -25.526 -16.042 1.00 86.50 528 GLY A C 1
ATOM 4061 O O . GLY A 1 528 ? 5.993 -25.052 -16.810 1.00 86.50 528 GLY A O 1
ATOM 4062 N N . ILE A 1 529 ? 5.165 -25.260 -14.731 1.00 92.06 529 ILE A N 1
ATOM 4063 C CA . ILE A 1 529 ? 6.133 -24.374 -14.077 1.00 92.06 529 ILE A CA 1
ATOM 4064 C C . ILE A 1 529 ? 7.352 -25.192 -13.647 1.00 92.06 529 ILE A C 1
ATOM 4066 O O . ILE A 1 529 ? 7.242 -26.123 -12.847 1.00 92.06 529 ILE A O 1
ATOM 4070 N N . LYS A 1 530 ? 8.542 -24.816 -14.125 1.00 94.56 530 LYS A N 1
ATOM 4071 C CA . LYS A 1 530 ? 9.801 -25.380 -13.619 1.00 94.56 530 LYS A CA 1
ATOM 4072 C C . LYS A 1 530 ? 10.258 -24.562 -12.413 1.00 94.56 530 LYS A C 1
ATOM 4074 O O . LYS A 1 530 ? 10.506 -23.369 -12.555 1.00 94.56 530 LYS A O 1
ATOM 4079 N N . ALA A 1 531 ? 10.394 -25.197 -11.250 1.00 94.69 531 ALA A N 1
ATOM 4080 C CA . ALA A 1 531 ? 10.811 -24.533 -10.018 1.00 94.69 531 ALA A CA 1
ATOM 4081 C C . ALA A 1 531 ? 12.053 -25.186 -9.394 1.00 94.69 531 ALA A C 1
ATOM 4083 O O . ALA A 1 531 ? 12.222 -26.407 -9.435 1.00 94.69 531 ALA A O 1
ATOM 4084 N N . LEU A 1 532 ? 12.930 -24.367 -8.817 1.00 94.94 532 LEU A N 1
ATOM 4085 C CA . LEU A 1 532 ? 14.143 -24.795 -8.120 1.00 94.94 532 LEU A CA 1
ATOM 4086 C C . LEU A 1 532 ? 14.544 -23.786 -7.036 1.00 94.94 532 LEU A C 1
ATOM 4088 O O . LEU A 1 532 ? 14.095 -22.643 -7.047 1.00 94.94 532 LEU A O 1
ATOM 4092 N N . PHE A 1 533 ? 15.394 -24.210 -6.112 1.00 92.94 533 PHE A N 1
ATOM 4093 C CA . PHE A 1 533 ? 16.071 -23.340 -5.155 1.00 92.94 533 PHE A CA 1
ATOM 4094 C C . PHE A 1 533 ? 17.344 -22.734 -5.763 1.00 92.94 533 PHE A C 1
ATOM 4096 O O . PHE A 1 533 ? 17.830 -23.186 -6.805 1.00 92.94 533 PHE A O 1
ATOM 4103 N N . TYR A 1 534 ? 17.900 -21.705 -5.117 1.00 91.75 534 TYR A N 1
ATOM 4104 C CA . TYR A 1 534 ? 19.118 -21.025 -5.589 1.00 91.75 534 TYR A CA 1
ATOM 4105 C C . TYR A 1 534 ? 20.344 -21.954 -5.635 1.00 91.75 534 TYR A C 1
ATOM 4107 O O . TYR A 1 534 ? 21.224 -21.780 -6.479 1.00 91.75 534 TYR A O 1
ATOM 4115 N N . ASP A 1 535 ? 20.382 -22.993 -4.801 1.00 89.81 535 ASP A N 1
ATOM 4116 C CA . ASP A 1 535 ? 21.414 -24.039 -4.815 1.00 89.81 535 ASP A CA 1
ATOM 4117 C C . ASP A 1 535 ? 21.288 -25.023 -6.001 1.00 89.81 535 ASP A C 1
ATOM 4119 O O . ASP A 1 535 ? 22.204 -25.800 -6.259 1.00 89.81 535 ASP A O 1
ATOM 4123 N N . GLY A 1 536 ? 20.184 -24.967 -6.754 1.00 89.94 536 GLY A N 1
ATOM 4124 C CA . GLY A 1 536 ? 19.884 -25.863 -7.872 1.00 89.94 536 GLY A CA 1
ATOM 4125 C C . GLY A 1 536 ? 18.942 -27.016 -7.528 1.00 89.94 536 GLY A C 1
ATOM 4126 O O . GLY A 1 536 ? 18.525 -27.741 -8.434 1.00 89.94 536 GLY A O 1
ATOM 4127 N N . THR A 1 537 ? 18.563 -27.182 -6.260 1.00 91.44 537 THR A N 1
ATOM 4128 C CA . THR A 1 537 ? 17.658 -28.246 -5.816 1.00 91.44 537 THR A CA 1
ATOM 4129 C C . THR A 1 537 ? 16.276 -28.065 -6.459 1.00 91.44 537 THR A C 1
ATOM 4131 O O . THR A 1 537 ? 15.665 -27.007 -6.298 1.00 91.44 537 THR A O 1
ATOM 4134 N N . PRO A 1 538 ? 15.726 -29.063 -7.178 1.00 90.38 538 PRO A N 1
ATOM 4135 C CA . PRO A 1 538 ? 14.402 -28.941 -7.784 1.00 90.38 538 PRO A CA 1
ATOM 4136 C C . PRO A 1 538 ? 13.286 -28.806 -6.741 1.00 90.38 538 PRO A C 1
ATOM 4138 O O . PRO A 1 538 ? 13.216 -29.579 -5.784 1.00 90.38 538 PRO A O 1
ATOM 4141 N N . LEU A 1 539 ? 12.354 -27.884 -6.975 1.00 87.06 539 LEU A N 1
ATOM 4142 C CA . LEU A 1 539 ? 11.134 -27.716 -6.191 1.00 87.06 539 LEU A CA 1
ATOM 4143 C C . LEU A 1 539 ? 9.958 -28.314 -6.973 1.00 87.06 539 LEU A C 1
ATOM 4145 O O . LEU A 1 539 ? 9.677 -27.908 -8.099 1.00 87.06 539 LEU A O 1
ATOM 4149 N N . ARG A 1 540 ? 9.255 -29.288 -6.387 1.00 84.50 540 ARG A N 1
ATOM 4150 C CA . ARG A 1 540 ? 8.037 -29.847 -6.992 1.00 84.50 540 ARG A CA 1
ATOM 4151 C C . ARG A 1 540 ? 6.828 -29.017 -6.585 1.00 84.50 540 ARG A C 1
ATOM 4153 O O . ARG A 1 540 ? 6.621 -28.792 -5.397 1.00 84.50 540 ARG A O 1
ATOM 4160 N N . LEU A 1 541 ? 6.036 -28.616 -7.571 1.00 85.69 541 LEU A N 1
ATOM 4161 C CA . LEU A 1 541 ? 4.763 -27.928 -7.384 1.00 85.69 541 LEU A CA 1
ATOM 4162 C C . LEU A 1 541 ? 3.618 -28.873 -7.778 1.00 85.69 541 LEU A C 1
ATOM 4164 O O . LEU A 1 541 ? 3.746 -29.619 -8.752 1.00 85.69 541 LEU A O 1
ATOM 4168 N N . GLY A 1 542 ? 2.516 -28.855 -7.032 1.00 86.12 542 GLY A N 1
ATOM 4169 C CA . GLY A 1 542 ? 1.299 -29.612 -7.312 1.00 86.12 542 GLY A CA 1
ATOM 4170 C C . GLY A 1 542 ? 0.039 -28.750 -7.193 1.00 86.12 542 GLY A C 1
ATOM 4171 O O . GLY A 1 542 ? 0.090 -27.543 -6.970 1.00 86.12 542 GLY A O 1
ATOM 4172 N N . GLU A 1 543 ? -1.128 -29.377 -7.351 1.00 87.19 543 GLU A N 1
ATOM 4173 C CA . GLU A 1 543 ? -2.421 -28.678 -7.250 1.00 87.19 543 GLU A CA 1
ATOM 4174 C C . GLU A 1 543 ? -2.698 -28.141 -5.832 1.00 87.19 543 GLU A C 1
ATOM 4176 O O . GLU A 1 543 ? -3.440 -27.179 -5.667 1.00 87.19 543 GLU A O 1
ATOM 4181 N N . SER A 1 544 ? -2.068 -28.714 -4.798 1.00 85.38 544 SER A N 1
ATOM 4182 C CA . SER A 1 544 ? -2.164 -28.241 -3.407 1.00 85.38 544 SER A CA 1
ATOM 4183 C C . SER A 1 544 ? -1.571 -26.848 -3.184 1.00 85.38 544 SER A C 1
ATOM 4185 O O . SER A 1 544 ? -1.924 -26.169 -2.220 1.00 85.38 544 SER A O 1
ATOM 4187 N N . GLU A 1 545 ? -0.658 -26.423 -4.052 1.00 85.81 545 GLU A N 1
ATOM 4188 C CA . GLU A 1 545 ? -0.005 -25.121 -3.995 1.00 85.81 545 GLU A CA 1
ATOM 4189 C C . GLU A 1 545 ? -0.869 -24.016 -4.622 1.00 85.81 545 GLU A C 1
ATOM 4191 O O . GLU A 1 545 ? -0.606 -22.834 -4.375 1.00 85.81 545 GLU A O 1
ATOM 4196 N N . VAL A 1 546 ? -1.906 -24.379 -5.392 1.00 90.06 546 VAL A N 1
ATOM 4197 C CA . VAL A 1 546 ? -2.851 -23.429 -5.991 1.00 90.06 546 VAL A CA 1
ATOM 4198 C C . VAL A 1 546 ? -3.793 -22.896 -4.925 1.00 90.06 546 VAL A C 1
ATOM 4200 O O . VAL A 1 546 ? -4.505 -23.636 -4.247 1.00 90.06 546 VAL A O 1
ATOM 4203 N N . ARG A 1 547 ? -3.838 -21.573 -4.806 1.00 89.19 547 ARG A N 1
ATOM 4204 C CA . ARG A 1 547 ? -4.728 -20.850 -3.898 1.00 89.19 547 ARG A CA 1
ATOM 4205 C C . ARG A 1 547 ? -5.713 -20.006 -4.696 1.00 89.19 547 ARG A C 1
ATOM 4207 O O . ARG A 1 547 ? -5.403 -19.564 -5.800 1.00 89.19 547 ARG A O 1
ATOM 4214 N N . LYS A 1 548 ? -6.892 -19.760 -4.117 1.00 89.19 548 LYS A N 1
ATOM 4215 C CA . LYS A 1 548 ? -7.894 -18.823 -4.644 1.00 89.19 548 LYS A CA 1
ATOM 4216 C C . LYS A 1 548 ? -7.808 -17.508 -3.870 1.00 89.19 548 LYS A C 1
ATOM 4218 O O . LYS A 1 548 ? -7.910 -17.507 -2.647 1.00 89.19 548 LYS A O 1
ATOM 4223 N N . ALA A 1 549 ? -7.625 -16.401 -4.577 1.00 86.44 549 ALA A N 1
ATOM 4224 C CA . ALA A 1 549 ? -7.705 -15.061 -4.020 1.00 86.44 549 ALA A CA 1
ATOM 4225 C C . ALA A 1 549 ? -9.162 -14.734 -3.652 1.00 86.44 549 ALA A C 1
ATOM 4227 O O . ALA A 1 549 ? -10.064 -14.895 -4.474 1.00 86.44 549 ALA A O 1
ATOM 4228 N N . GLU A 1 550 ? -9.381 -14.269 -2.421 1.00 82.88 550 GLU A N 1
ATOM 4229 C CA . GLU A 1 550 ? -10.691 -13.784 -1.957 1.00 82.88 550 GLU A CA 1
ATOM 4230 C C . GLU A 1 550 ? -10.949 -12.316 -2.334 1.00 82.88 550 GLU A C 1
ATOM 4232 O O . GLU A 1 550 ? -12.083 -11.851 -2.256 1.00 82.88 550 GLU A O 1
ATOM 4237 N N . ILE A 1 551 ? -9.906 -11.588 -2.741 1.00 83.44 551 ILE A N 1
ATOM 4238 C CA . ILE A 1 551 ? -10.002 -10.198 -3.188 1.00 83.44 551 ILE A CA 1
ATOM 4239 C C . ILE A 1 551 ? -10.275 -10.116 -4.692 1.00 83.44 551 ILE A C 1
ATOM 4241 O O . ILE A 1 551 ? -9.841 -10.968 -5.468 1.00 83.44 551 ILE A O 1
ATOM 4245 N N . THR A 1 552 ? -10.976 -9.065 -5.103 1.00 88.56 552 THR A N 1
ATOM 4246 C CA . THR A 1 552 ? -11.345 -8.786 -6.495 1.00 88.56 552 THR A CA 1
ATOM 4247 C C . THR A 1 552 ? -10.945 -7.369 -6.899 1.00 88.56 552 THR A C 1
ATOM 4249 O O . THR A 1 552 ? -10.593 -6.553 -6.047 1.00 88.56 552 THR A O 1
ATOM 4252 N N . THR A 1 553 ? -11.023 -7.046 -8.193 1.00 89.69 553 THR A N 1
ATOM 4253 C CA . THR A 1 553 ? -10.767 -5.684 -8.697 1.00 89.69 553 THR A CA 1
ATOM 4254 C C . THR A 1 553 ? -11.712 -4.643 -8.083 1.00 89.69 553 THR A C 1
ATOM 4256 O O . THR A 1 553 ? -11.288 -3.514 -7.862 1.00 89.69 553 THR A O 1
ATOM 4259 N N . ARG A 1 554 ? -12.936 -5.039 -7.702 1.00 89.44 554 ARG A N 1
ATOM 4260 C CA . ARG A 1 554 ? -13.922 -4.203 -6.993 1.00 89.44 554 ARG A CA 1
ATOM 4261 C C . ARG A 1 554 ? -13.423 -3.689 -5.646 1.00 89.44 554 ARG A C 1
ATOM 4263 O O . ARG A 1 554 ? -13.754 -2.580 -5.243 1.00 89.44 554 ARG A O 1
ATOM 4270 N N . ASP A 1 555 ? -12.663 -4.510 -4.928 1.00 84.56 555 ASP A N 1
ATOM 4271 C CA . ASP A 1 555 ? -12.262 -4.222 -3.547 1.00 84.56 555 ASP A CA 1
ATOM 4272 C C . ASP A 1 555 ? -11.109 -3.201 -3.470 1.00 84.56 555 ASP A C 1
ATOM 4274 O O . ASP A 1 555 ? -10.878 -2.608 -2.418 1.00 84.56 555 ASP A O 1
ATOM 4278 N N . ILE A 1 556 ? -10.394 -2.989 -4.582 1.00 83.00 556 ILE A N 1
ATOM 4279 C CA . ILE A 1 556 ? -9.197 -2.133 -4.684 1.00 83.00 556 ILE A CA 1
ATOM 4280 C C . ILE A 1 556 ? -9.377 -0.954 -5.644 1.00 83.00 556 ILE A C 1
ATOM 4282 O O . ILE A 1 556 ? -8.423 -0.229 -5.908 1.00 83.00 556 ILE A O 1
ATOM 4286 N N . ASP A 1 557 ? -10.580 -0.766 -6.181 1.00 85.25 557 ASP A N 1
ATOM 4287 C CA . ASP A 1 557 ? -10.877 0.331 -7.092 1.00 85.25 557 ASP A CA 1
ATOM 4288 C C . ASP A 1 557 ? -10.880 1.687 -6.361 1.00 85.25 557 ASP A C 1
ATOM 4290 O O . ASP A 1 557 ? -11.357 1.798 -5.224 1.00 85.25 557 ASP A O 1
ATOM 4294 N N . ARG A 1 558 ? -10.340 2.729 -7.008 1.00 84.12 558 ARG A N 1
ATOM 4295 C CA . ARG A 1 558 ? -10.338 4.108 -6.483 1.00 84.12 558 ARG A CA 1
ATOM 4296 C C . ARG A 1 558 ? -11.630 4.861 -6.822 1.00 84.12 558 ARG A C 1
ATOM 4298 O O . ARG A 1 558 ? -11.947 5.846 -6.156 1.00 84.12 558 ARG A O 1
ATOM 4305 N N . GLY A 1 559 ? -12.371 4.431 -7.839 1.00 84.00 559 GLY A N 1
ATOM 4306 C CA . GLY A 1 559 ? -13.466 5.193 -8.428 1.00 84.00 559 GLY A CA 1
ATOM 4307 C C . GLY A 1 559 ? -13.027 6.598 -8.852 1.00 84.00 559 GLY A C 1
ATOM 4308 O O . GLY A 1 559 ? -11.861 6.843 -9.169 1.00 84.00 559 GLY A O 1
ATOM 4309 N N . ASP A 1 560 ? -13.956 7.549 -8.774 1.00 84.12 560 ASP A N 1
ATOM 4310 C CA . ASP A 1 560 ? -13.741 8.946 -9.184 1.00 84.12 560 ASP A CA 1
ATOM 4311 C C . ASP A 1 560 ? -13.024 9.809 -8.129 1.00 84.12 560 ASP A C 1
ATOM 4313 O O . ASP A 1 560 ? -12.952 11.037 -8.244 1.00 84.12 560 ASP A O 1
ATOM 4317 N N . TYR A 1 561 ? -12.513 9.202 -7.056 1.00 86.62 561 TYR A N 1
ATOM 4318 C CA . TYR A 1 561 ? -11.840 9.950 -6.002 1.00 86.62 561 TYR A CA 1
ATOM 4319 C C . TYR A 1 561 ? -10.418 10.348 -6.427 1.00 86.62 561 TYR A C 1
ATOM 4321 O O . TYR A 1 561 ? -9.676 9.523 -6.962 1.00 86.62 561 TYR A O 1
ATOM 4329 N N . PRO A 1 562 ? -9.971 11.581 -6.116 1.00 83.88 562 PRO A N 1
ATOM 4330 C CA . PRO A 1 562 ? -8.592 11.987 -6.386 1.00 83.88 562 PRO A CA 1
ATOM 4331 C C . PRO A 1 562 ? -7.592 11.179 -5.546 1.00 83.88 562 PRO A C 1
ATOM 4333 O O . PRO A 1 562 ? -6.493 10.882 -6.012 1.00 83.88 562 PRO A O 1
ATOM 4336 N N . HIS A 1 563 ? -8.008 10.781 -4.337 1.00 87.44 563 HIS A N 1
ATOM 4337 C CA . HIS A 1 563 ? -7.193 10.066 -3.364 1.00 87.44 563 HIS A CA 1
ATOM 4338 C C . HIS A 1 563 ? -7.983 8.926 -2.703 1.00 87.44 563 HIS A C 1
ATOM 4340 O O . HIS A 1 563 ? -9.139 9.131 -2.310 1.00 87.44 563 HIS A O 1
ATOM 4346 N N . TYR A 1 564 ? -7.354 7.762 -2.515 1.00 87.81 564 TYR A N 1
ATOM 4347 C CA . TYR A 1 564 ? -7.893 6.652 -1.717 1.00 87.81 564 TYR A CA 1
ATOM 4348 C C . TYR A 1 564 ? -8.237 7.094 -0.292 1.00 87.81 564 TYR A C 1
ATOM 4350 O O . TYR A 1 564 ? -9.278 6.711 0.227 1.00 87.81 564 TYR A O 1
ATOM 4358 N N . PHE A 1 565 ? -7.442 7.971 0.323 1.00 91.56 565 PHE A N 1
ATOM 4359 C CA . PHE A 1 565 ? -7.695 8.457 1.679 1.00 91.56 565 PHE A CA 1
ATOM 4360 C C . PHE A 1 565 ? -9.074 9.130 1.810 1.00 91.56 565 PHE A C 1
ATOM 4362 O O . PHE A 1 565 ? -9.827 8.857 2.744 1.00 91.56 565 PHE A O 1
ATOM 4369 N N . LEU A 1 566 ? -9.456 9.976 0.842 1.00 94.12 566 LEU A N 1
ATOM 4370 C CA . LEU A 1 566 ? -10.774 10.623 0.835 1.00 94.12 566 LEU A CA 1
ATOM 4371 C C . LEU A 1 566 ? -11.902 9.627 0.533 1.00 94.12 566 LEU A C 1
ATOM 4373 O O . LEU A 1 566 ? -12.977 9.714 1.140 1.00 94.12 566 LEU A O 1
ATOM 4377 N N . LYS A 1 567 ? -11.657 8.685 -0.390 1.00 92.31 567 LYS A N 1
ATOM 4378 C CA . LYS A 1 567 ? -12.576 7.576 -0.670 1.00 92.31 567 LYS A CA 1
ATOM 4379 C C . LYS A 1 567 ? -12.878 6.809 0.608 1.00 92.31 567 LYS A C 1
ATOM 4381 O O . LYS A 1 567 ? -14.035 6.686 0.987 1.00 92.31 567 LYS A O 1
ATOM 4386 N N . GLU A 1 568 ? -11.848 6.367 1.314 1.00 93.50 568 GLU A N 1
ATOM 4387 C CA . GLU A 1 568 ? -11.973 5.503 2.484 1.00 93.50 568 GLU A CA 1
ATOM 4388 C C . GLU A 1 568 ? -12.624 6.210 3.679 1.00 93.50 568 GLU A C 1
ATOM 4390 O O . GLU A 1 568 ? -13.446 5.599 4.362 1.00 93.50 568 GLU A O 1
ATOM 4395 N N . ILE A 1 569 ? -12.371 7.511 3.890 1.00 95.06 569 ILE A N 1
ATOM 4396 C CA . ILE A 1 569 ? -13.140 8.316 4.860 1.00 95.06 569 ILE A CA 1
ATOM 4397 C C . ILE A 1 569 ? -14.630 8.309 4.509 1.00 95.06 569 ILE A C 1
ATOM 4399 O O . ILE A 1 569 ? -15.482 8.199 5.394 1.00 95.06 569 ILE A O 1
ATOM 4403 N N . THR A 1 570 ? -14.952 8.441 3.222 1.00 94.12 570 THR A N 1
ATOM 4404 C CA . THR A 1 570 ? -16.341 8.478 2.754 1.00 94.12 570 THR A CA 1
ATOM 4405 C C . THR A 1 570 ? -17.004 7.101 2.874 1.00 94.12 570 THR A C 1
ATOM 4407 O O . THR A 1 570 ? -18.129 6.989 3.361 1.00 94.12 570 THR A O 1
ATOM 4410 N N . GLU A 1 571 ? -16.288 6.038 2.504 1.00 92.12 571 GLU A N 1
ATOM 4411 C CA . GLU A 1 571 ? -16.739 4.645 2.582 1.00 92.12 571 GLU A CA 1
ATOM 4412 C C . GLU A 1 571 ? -16.852 4.124 4.020 1.00 92.12 571 GLU A C 1
ATOM 4414 O O . GLU A 1 571 ? -17.628 3.200 4.268 1.00 92.12 571 GLU A O 1
ATOM 4419 N N . ALA A 1 572 ? -16.169 4.746 4.989 1.00 93.56 572 ALA A N 1
ATOM 4420 C CA . ALA A 1 572 ? -16.205 4.350 6.396 1.00 93.56 572 ALA A CA 1
ATOM 4421 C C . ALA A 1 572 ? -17.628 4.240 6.970 1.00 93.56 572 ALA A C 1
ATOM 4423 O O . ALA A 1 572 ? -17.884 3.405 7.839 1.00 93.56 572 ALA A O 1
ATOM 4424 N N . VAL A 1 573 ? -18.578 5.042 6.472 1.00 94.31 573 VAL A N 1
ATOM 4425 C CA . VAL A 1 573 ? -20.003 4.951 6.843 1.00 94.31 573 VAL A CA 1
ATOM 4426 C C . VAL A 1 573 ? -20.564 3.564 6.531 1.00 94.31 573 VAL A C 1
ATOM 4428 O O . VAL A 1 573 ? -21.276 2.967 7.344 1.00 94.31 573 VAL A O 1
ATOM 4431 N N . HIS A 1 574 ? -20.234 3.044 5.351 1.00 90.69 574 HIS A N 1
ATOM 4432 C CA . HIS A 1 574 ? -20.655 1.728 4.904 1.00 90.69 574 HIS A CA 1
ATOM 4433 C C . HIS A 1 574 ? -19.901 0.618 5.649 1.00 90.69 574 HIS A C 1
ATOM 4435 O O . HIS A 1 574 ? -20.538 -0.338 6.093 1.00 90.69 574 HIS A O 1
ATOM 4441 N N . SER A 1 575 ? -18.593 0.773 5.884 1.00 92.06 575 SER A N 1
ATOM 4442 C CA . SER A 1 575 ? -17.786 -0.180 6.666 1.00 92.06 575 SER A CA 1
ATOM 4443 C C . SER A 1 575 ? -18.307 -0.343 8.100 1.00 92.06 575 SER A C 1
ATOM 4445 O O . SER A 1 575 ? -18.461 -1.464 8.596 1.00 92.06 575 SER A O 1
ATOM 4447 N N . VAL A 1 576 ? -18.682 0.760 8.758 1.00 94.06 576 VAL A N 1
ATOM 4448 C CA . VAL A 1 576 ? -19.296 0.726 10.095 1.00 94.06 576 VAL A CA 1
ATOM 4449 C C . VAL A 1 576 ? -20.665 0.043 10.056 1.00 94.06 576 VAL A C 1
ATOM 4451 O O . VAL A 1 576 ? -20.956 -0.793 10.913 1.00 94.06 576 VAL A O 1
ATOM 4454 N N . ARG A 1 577 ? -21.499 0.335 9.047 1.00 90.69 577 ARG A N 1
ATOM 4455 C CA . ARG A 1 577 ? -22.802 -0.332 8.878 1.00 90.69 577 ARG A CA 1
ATOM 4456 C C . ARG A 1 577 ? -22.643 -1.844 8.707 1.00 90.69 577 ARG A C 1
ATOM 4458 O O . ARG A 1 577 ? -23.339 -2.600 9.379 1.00 90.69 577 ARG A O 1
ATOM 4465 N N . LYS A 1 578 ? -21.704 -2.285 7.866 1.00 87.94 578 LYS A N 1
ATOM 4466 C CA . LYS A 1 578 ? -21.377 -3.707 7.677 1.00 87.94 578 LYS A CA 1
ATOM 4467 C C . LYS A 1 578 ? -20.894 -4.369 8.967 1.00 87.94 578 LYS A C 1
ATOM 4469 O O . LYS A 1 578 ? -21.330 -5.471 9.266 1.00 87.94 578 LYS A O 1
ATOM 4474 N N . THR A 1 579 ? -20.082 -3.669 9.760 1.00 91.31 579 THR A N 1
ATOM 4475 C CA . THR A 1 579 ? -19.587 -4.168 11.056 1.00 91.31 579 THR A CA 1
ATOM 4476 C C . THR A 1 579 ? -20.723 -4.430 12.056 1.00 91.31 579 THR A C 1
ATOM 4478 O O . THR A 1 579 ? -20.645 -5.367 12.846 1.00 91.31 579 THR A O 1
ATOM 4481 N N . LEU A 1 580 ? -21.789 -3.619 12.028 1.00 89.75 580 LEU A N 1
ATOM 4482 C CA . LEU A 1 580 ? -22.979 -3.798 12.874 1.00 89.75 580 LEU A CA 1
ATOM 4483 C C . LEU A 1 580 ? -23.909 -4.903 12.358 1.00 89.75 580 LEU A C 1
ATOM 4485 O O . LEU A 1 580 ? -24.570 -5.581 13.150 1.00 89.75 580 LEU A O 1
ATOM 4489 N N . ARG A 1 581 ? -23.996 -5.053 11.031 1.00 84.00 581 ARG A N 1
ATOM 4490 C CA . ARG A 1 581 ? -25.002 -5.878 10.362 1.00 84.00 581 ARG A CA 1
ATOM 4491 C C . ARG A 1 581 ? -24.944 -7.321 10.855 1.00 84.00 581 ARG A C 1
ATOM 4493 O O . ARG A 1 581 ? -23.916 -7.987 10.781 1.00 84.00 581 ARG A O 1
ATOM 4500 N N . GLY A 1 582 ? -26.081 -7.803 11.347 1.00 77.75 582 GLY A N 1
ATOM 4501 C CA . GLY A 1 582 ? -26.242 -9.191 11.758 1.00 77.75 582 GLY A CA 1
ATOM 4502 C C . GLY A 1 582 ? -25.644 -9.557 13.111 1.00 77.75 582 GLY A C 1
ATOM 4503 O O . GLY A 1 582 ? -25.844 -10.687 13.522 1.00 77.75 582 GLY A O 1
ATOM 4504 N N . LYS A 1 583 ? -24.946 -8.667 13.830 1.00 85.94 583 LYS A N 1
ATOM 4505 C CA . LYS A 1 583 ? -24.239 -9.035 15.076 1.00 85.94 583 LYS A CA 1
ATOM 4506 C C . LYS A 1 583 ? -25.131 -9.135 16.316 1.00 85.94 583 LYS A C 1
ATOM 4508 O O . LYS A 1 583 ? -24.676 -9.606 17.357 1.00 85.94 583 LYS A O 1
ATOM 4513 N N . TYR A 1 584 ? -26.388 -8.707 16.234 1.00 86.50 584 TYR A N 1
ATOM 4514 C CA . TYR A 1 584 ? -27.368 -8.827 17.314 1.00 86.50 584 TYR A CA 1
ATOM 4515 C C . TYR A 1 584 ? -28.800 -8.653 16.798 1.00 86.50 584 TYR A C 1
ATOM 4517 O O . TYR A 1 584 ? -29.027 -8.146 15.699 1.00 86.50 584 TYR A O 1
ATOM 4525 N N . ARG A 1 585 ? -29.767 -9.027 17.639 1.00 84.19 585 ARG A N 1
ATOM 4526 C CA . ARG A 1 585 ? -31.194 -8.742 17.481 1.00 84.19 585 ARG A CA 1
ATOM 4527 C C . ARG A 1 585 ? -31.771 -8.215 18.788 1.00 84.19 585 ARG A C 1
ATOM 4529 O O . ARG A 1 585 ? -31.453 -8.725 19.861 1.00 84.19 585 ARG A O 1
ATOM 4536 N N . ILE A 1 586 ? -32.638 -7.211 18.685 1.00 84.50 586 ILE A N 1
ATOM 4537 C CA . ILE A 1 586 ? -33.423 -6.701 19.812 1.00 84.50 586 ILE A CA 1
ATOM 4538 C C . ILE A 1 586 ? -34.830 -7.288 19.705 1.00 84.50 586 ILE A C 1
ATOM 4540 O O . ILE A 1 586 ? -35.552 -7.023 18.744 1.00 84.50 586 ILE A O 1
ATOM 4544 N N . GLU A 1 587 ? -35.210 -8.088 20.691 1.00 82.12 587 GLU A N 1
ATOM 4545 C CA . GLU A 1 587 ? -36.524 -8.712 20.805 1.00 82.12 587 GLU A CA 1
ATOM 4546 C C . GLU A 1 587 ? -37.372 -7.967 21.839 1.00 82.12 587 GLU A C 1
ATOM 4548 O O . GLU A 1 587 ? -36.860 -7.427 22.822 1.00 82.12 587 GLU A O 1
ATOM 4553 N N . ARG A 1 588 ? -38.688 -7.928 21.613 1.00 77.38 588 ARG A N 1
ATOM 4554 C CA . ARG A 1 588 ? -39.661 -7.371 22.559 1.00 77.38 588 ARG A CA 1
ATOM 4555 C C . ARG A 1 588 ? -40.563 -8.480 23.066 1.00 77.38 588 ARG A C 1
ATOM 4557 O O . ARG A 1 588 ? -41.269 -9.092 22.265 1.00 77.38 588 ARG A O 1
ATOM 4564 N N . ASP A 1 589 ? -40.580 -8.692 24.376 1.00 68.56 589 ASP A N 1
ATOM 4565 C CA . ASP A 1 589 ? -41.517 -9.604 25.032 1.00 68.56 589 ASP A CA 1
ATOM 4566 C C . ASP A 1 589 ? -42.354 -8.879 26.108 1.00 68.56 589 ASP A C 1
ATOM 4568 O O . ASP A 1 589 ? -42.310 -7.654 26.242 1.00 68.56 589 ASP A O 1
ATOM 4572 N N . ARG A 1 590 ? -43.181 -9.625 26.857 1.00 64.88 590 ARG A N 1
ATOM 4573 C CA . ARG A 1 590 ? -44.030 -9.071 27.933 1.00 64.88 590 ARG A CA 1
ATOM 4574 C C . ARG A 1 590 ? -43.241 -8.596 29.169 1.00 64.88 590 ARG A C 1
ATOM 4576 O O . ARG A 1 590 ? -43.833 -7.930 30.014 1.00 64.88 590 ARG A O 1
ATOM 4583 N N . GLY A 1 591 ? -41.964 -8.953 29.293 1.00 64.44 591 GLY A N 1
ATOM 4584 C CA . GLY A 1 591 ? -41.046 -8.634 30.388 1.00 64.44 591 GLY A CA 1
ATOM 4585 C C . GLY A 1 591 ? -39.999 -7.555 30.075 1.00 64.44 591 GLY A C 1
ATOM 4586 O O . GLY A 1 591 ? -39.275 -7.171 30.990 1.00 64.44 591 GLY A O 1
ATOM 4587 N N . GLY A 1 592 ? -39.925 -7.045 28.841 1.00 73.19 592 GLY A N 1
ATOM 4588 C CA . GLY A 1 592 ? -39.058 -5.924 28.459 1.00 73.19 592 GLY A CA 1
ATOM 4589 C C . GLY A 1 592 ? -38.388 -6.117 27.098 1.00 73.19 592 GLY A C 1
ATOM 4590 O O . GLY A 1 592 ? -38.812 -6.927 26.272 1.00 73.19 592 GLY A O 1
ATOM 4591 N N . GLU A 1 593 ? -37.335 -5.341 26.843 1.00 80.94 593 GLU A N 1
ATOM 4592 C CA . GLU A 1 593 ? -36.488 -5.534 25.663 1.00 80.94 593 GLU A CA 1
ATOM 4593 C C . GLU A 1 593 ? -35.345 -6.494 25.993 1.00 80.94 593 GLU A C 1
ATOM 4595 O O . GLU A 1 593 ? -34.558 -6.248 26.911 1.00 80.94 593 GLU A O 1
ATOM 4600 N N . ASN A 1 594 ? -35.245 -7.579 25.228 1.00 82.31 594 ASN A N 1
ATOM 4601 C CA . ASN A 1 594 ? -34.167 -8.551 25.340 1.00 82.31 594 ASN A CA 1
ATOM 4602 C C . ASN A 1 594 ? -33.225 -8.443 24.137 1.00 82.31 594 ASN A C 1
ATOM 4604 O O . ASN A 1 594 ? -33.647 -8.114 23.029 1.00 82.31 594 ASN A O 1
ATOM 4608 N N . VAL A 1 595 ? -31.940 -8.720 24.348 1.00 87.06 595 VAL A N 1
ATOM 4609 C CA . VAL A 1 595 ? -30.922 -8.663 23.294 1.00 87.06 595 VAL A CA 1
ATOM 4610 C C . VAL A 1 595 ? -30.321 -10.040 23.107 1.00 87.06 595 VAL A C 1
ATOM 4612 O O . VAL A 1 595 ? -29.773 -10.621 24.041 1.00 87.06 595 VAL A O 1
ATOM 4615 N N . VAL A 1 596 ? -30.372 -10.526 21.873 1.00 86.44 596 VAL A N 1
ATOM 4616 C CA . VAL A 1 596 ? -29.692 -11.749 21.458 1.00 86.44 596 VAL A CA 1
ATOM 4617 C C . VAL A 1 596 ? -28.485 -11.339 20.630 1.00 86.44 596 VAL A C 1
ATOM 4619 O O . VAL A 1 596 ? -28.637 -10.770 19.549 1.00 86.44 596 VAL A O 1
ATOM 4622 N N . PHE A 1 597 ? -27.282 -11.588 21.145 1.00 88.75 597 PHE A N 1
ATOM 4623 C CA . PHE A 1 597 ? -26.067 -11.399 20.361 1.00 88.75 597 PHE A CA 1
ATOM 4624 C C . PHE A 1 597 ? -25.865 -12.551 19.400 1.00 88.75 597 PHE A C 1
ATOM 4626 O O . PHE A 1 597 ? -26.180 -13.704 19.685 1.00 88.75 597 PHE A O 1
ATOM 4633 N N . ASN A 1 598 ? -25.263 -12.199 18.281 1.00 81.44 598 ASN A N 1
ATOM 4634 C CA . ASN A 1 598 ? -24.824 -13.117 17.273 1.00 81.44 598 ASN A CA 1
ATOM 4635 C C . ASN A 1 598 ? -23.300 -12.997 17.102 1.00 81.44 598 ASN A C 1
ATOM 4637 O O . ASN A 1 598 ? -22.803 -12.391 16.150 1.00 81.44 598 ASN A O 1
ATOM 4641 N N . LEU A 1 599 ? -22.579 -13.550 18.074 1.00 84.88 599 LEU A N 1
ATOM 4642 C CA . LEU A 1 599 ? -21.123 -13.655 18.082 1.00 84.88 599 LEU A CA 1
ATOM 4643 C C . LEU A 1 599 ? -20.789 -15.131 18.329 1.00 84.88 599 LEU A C 1
ATOM 4645 O O . LEU A 1 599 ? -20.696 -15.547 19.481 1.00 84.88 599 LEU A O 1
ATOM 4649 N N . GLY A 1 600 ? -20.758 -15.924 17.253 1.00 76.19 600 GLY A N 1
ATOM 4650 C CA . GLY A 1 600 ? -20.585 -17.380 17.303 1.00 76.19 600 GLY A CA 1
ATOM 4651 C C . GLY A 1 600 ? -19.199 -17.830 17.781 1.00 76.19 600 GLY A C 1
ATOM 4652 O O . GLY A 1 600 ? -18.371 -17.009 18.177 1.00 76.19 600 GLY A O 1
ATOM 4653 N N . GLU A 1 601 ? -18.945 -19.143 17.708 1.00 82.31 601 GLU A N 1
ATOM 4654 C CA . GLU A 1 601 ? -17.651 -19.771 18.054 1.00 82.31 601 GLU A CA 1
ATOM 4655 C C . GLU A 1 601 ? -16.466 -19.181 17.279 1.00 82.31 601 GLU A C 1
ATOM 4657 O O . GLU A 1 601 ? -15.341 -19.180 17.764 1.00 82.31 601 GLU A O 1
ATOM 4662 N N . ASP A 1 602 ? -16.718 -18.666 16.077 1.00 82.50 602 ASP A N 1
ATOM 4663 C CA . ASP A 1 602 ? -15.732 -18.019 15.220 1.00 82.50 602 ASP A CA 1
ATOM 4664 C C . ASP A 1 602 ? -15.238 -16.679 15.783 1.00 82.50 602 ASP A C 1
ATOM 4666 O O . ASP A 1 602 ? -14.102 -16.294 15.518 1.00 82.50 602 ASP A O 1
ATOM 4670 N N . ILE A 1 603 ? -16.061 -15.979 16.574 1.00 91.31 603 ILE A N 1
ATOM 4671 C CA . ILE A 1 603 ? -15.718 -14.686 17.186 1.00 91.31 603 ILE A CA 1
ATOM 4672 C C . ILE A 1 603 ? -15.359 -14.856 18.663 1.00 91.31 603 ILE A C 1
ATOM 4674 O O . ILE A 1 603 ? -14.327 -14.351 19.108 1.00 91.31 603 ILE A O 1
ATOM 4678 N N . VAL A 1 604 ? -16.217 -15.530 19.435 1.00 95.25 604 VAL A N 1
ATOM 4679 C CA . VAL A 1 604 ? -16.001 -15.796 20.862 1.00 95.25 604 VAL A CA 1
ATOM 4680 C C . VAL A 1 604 ? -16.182 -17.293 21.127 1.00 95.25 604 VAL A C 1
ATOM 4682 O O . VAL A 1 604 ? -17.302 -17.724 21.400 1.00 95.25 604 VAL A O 1
ATOM 4685 N N . PRO A 1 605 ? -15.090 -18.077 21.090 1.00 94.50 605 PRO A N 1
ATOM 4686 C CA . PRO A 1 605 ? -15.129 -19.514 21.347 1.00 94.50 605 PRO A CA 1
ATOM 4687 C C . PRO A 1 605 ? -15.715 -19.866 22.718 1.00 94.50 605 PRO A C 1
ATOM 4689 O O . PRO A 1 605 ? -15.469 -19.149 23.699 1.00 94.50 605 PRO A O 1
ATOM 4692 N N . GLU A 1 606 ? -16.389 -21.017 22.822 1.00 93.25 606 GLU A N 1
ATOM 4693 C CA . GLU A 1 606 ? -17.008 -21.505 24.063 1.00 93.25 606 GLU A CA 1
ATOM 4694 C C . GLU A 1 606 ? -16.011 -21.497 25.223 1.00 93.25 606 GLU A C 1
ATOM 4696 O O . GLU A 1 606 ? -16.300 -20.971 26.294 1.00 93.25 606 GLU A O 1
ATOM 4701 N N . ARG A 1 607 ? -14.785 -21.980 24.978 1.00 94.75 607 ARG A N 1
ATOM 4702 C CA . ARG A 1 607 ? -13.697 -22.019 25.969 1.00 94.75 607 ARG A CA 1
ATOM 4703 C C . ARG A 1 607 ? -13.444 -20.653 26.609 1.00 94.75 607 ARG A C 1
ATOM 4705 O O . ARG A 1 607 ? -13.238 -20.564 27.817 1.00 94.75 607 ARG A O 1
ATOM 4712 N N . ILE A 1 608 ? -13.442 -19.583 25.810 1.00 96.12 608 ILE A N 1
ATOM 4713 C CA . ILE A 1 608 ? -13.214 -18.220 26.308 1.00 96.12 608 ILE A CA 1
ATOM 4714 C C . ILE A 1 608 ? -14.457 -17.711 27.042 1.00 96.12 608 ILE A C 1
ATOM 4716 O O . ILE A 1 608 ? -14.334 -17.090 28.100 1.00 96.12 608 ILE A O 1
ATOM 4720 N N . ARG A 1 609 ? -15.656 -18.005 26.527 1.00 96.06 609 ARG A N 1
ATOM 4721 C CA . ARG A 1 609 ? -16.927 -17.651 27.176 1.00 96.06 609 ARG A CA 1
ATOM 4722 C C . ARG A 1 609 ? -17.058 -18.288 28.564 1.00 96.06 609 ARG A C 1
ATOM 4724 O O . ARG A 1 609 ? -17.405 -17.599 29.527 1.00 96.06 609 ARG A O 1
ATOM 4731 N N . GLU A 1 610 ? -16.743 -19.572 28.685 1.00 95.94 610 GLU A N 1
ATOM 4732 C CA . GLU A 1 610 ? -16.714 -20.312 29.950 1.00 95.94 610 GLU A CA 1
ATOM 4733 C C . GLU A 1 610 ? -15.637 -19.765 30.891 1.00 95.94 610 GLU A C 1
ATOM 4735 O O . GLU A 1 610 ? -15.907 -19.545 32.069 1.00 95.94 610 GLU A O 1
ATOM 4740 N N . ALA A 1 611 ? -14.438 -19.462 30.387 1.00 96.06 611 ALA A N 1
ATOM 4741 C CA . ALA A 1 611 ? -13.363 -18.901 31.205 1.00 96.06 611 ALA A CA 1
ATOM 4742 C C . ALA A 1 611 ? -13.687 -17.496 31.752 1.00 96.06 611 ALA A C 1
ATOM 4744 O O . ALA A 1 611 ? -13.313 -17.184 32.886 1.00 96.06 611 ALA A O 1
ATOM 4745 N N . LEU A 1 612 ? -14.405 -16.662 30.988 1.00 95.94 612 LEU A N 1
ATOM 4746 C CA . LEU A 1 612 ? -14.913 -15.361 31.441 1.00 95.94 612 LEU A CA 1
ATOM 4747 C C . LEU A 1 612 ? -16.006 -15.525 32.505 1.00 95.94 612 LEU A C 1
ATOM 4749 O O . LEU A 1 612 ? -15.919 -14.936 33.580 1.00 95.94 612 LEU A O 1
ATOM 4753 N N . THR A 1 613 ? -17.031 -16.332 32.224 1.00 95.62 613 THR A N 1
ATOM 4754 C CA . THR A 1 613 ? -18.187 -16.508 33.125 1.00 95.62 613 THR A CA 1
ATOM 4755 C C . THR A 1 613 ? -17.856 -17.312 34.386 1.00 95.62 613 THR A C 1
ATOM 4757 O O . THR A 1 613 ? -18.438 -17.061 35.440 1.00 95.62 613 THR A O 1
ATOM 4760 N N . GLY A 1 614 ? -16.891 -18.231 34.305 1.00 93.62 614 GLY A N 1
ATOM 4761 C CA . GLY A 1 614 ? -16.373 -19.028 35.419 1.00 93.62 614 GLY A CA 1
ATOM 4762 C C . GLY A 1 614 ? -15.321 -18.320 36.282 1.00 93.62 614 GLY A C 1
ATOM 4763 O O . GLY A 1 614 ? -14.921 -18.865 37.309 1.00 93.62 614 GLY A O 1
ATOM 4764 N N . GLY A 1 615 ? -14.874 -17.116 35.902 1.00 93.25 615 GLY A N 1
ATOM 4765 C CA . GLY A 1 615 ? -13.921 -16.312 36.681 1.00 93.25 615 GLY A CA 1
ATOM 4766 C C . GLY A 1 615 ? -12.451 -16.748 36.577 1.00 93.25 615 GLY A C 1
ATOM 4767 O O . GLY A 1 615 ? -11.625 -16.340 37.402 1.00 93.25 615 GLY A O 1
ATOM 4768 N N . THR A 1 616 ? -12.112 -17.569 35.578 1.00 96.06 616 THR A N 1
ATOM 4769 C CA . THR A 1 616 ? -10.721 -17.924 35.254 1.00 96.06 616 THR A CA 1
ATOM 4770 C C . THR A 1 616 ? -10.000 -16.726 34.650 1.00 96.06 616 THR A C 1
ATOM 4772 O O . THR A 1 616 ? -8.913 -16.383 35.105 1.00 96.06 616 THR A O 1
ATOM 4775 N N . ILE A 1 617 ? -10.625 -16.051 33.678 1.00 97.75 617 ILE A N 1
ATOM 4776 C CA . ILE A 1 617 ? -10.087 -14.816 33.103 1.00 97.75 617 ILE A CA 1
ATOM 4777 C C . ILE A 1 617 ? -10.363 -13.659 34.061 1.00 97.75 617 ILE A C 1
ATOM 4779 O O . ILE A 1 617 ? -11.513 -13.330 34.352 1.00 97.75 617 ILE A O 1
ATOM 4783 N N . ARG A 1 618 ? -9.293 -13.018 34.531 1.00 97.00 618 ARG A N 1
ATOM 4784 C CA . ARG A 1 618 ? -9.334 -11.870 35.453 1.00 97.00 618 ARG A CA 1
ATOM 4785 C C . ARG A 1 618 ? -8.716 -10.616 34.852 1.00 97.00 618 ARG A C 1
ATOM 4787 O O . ARG A 1 618 ? -8.820 -9.540 35.445 1.00 97.00 618 ARG A O 1
ATOM 4794 N N . ARG A 1 619 ? -8.089 -10.739 33.682 1.00 97.50 619 ARG A N 1
ATOM 4795 C CA . ARG A 1 619 ? -7.410 -9.647 32.990 1.00 97.50 619 ARG A CA 1
ATOM 4796 C C . ARG A 1 619 ? -7.732 -9.659 31.499 1.00 97.50 619 ARG A C 1
ATOM 4798 O O . ARG A 1 619 ? -7.682 -10.704 30.860 1.00 97.50 619 ARG A O 1
ATOM 4805 N N . ILE A 1 620 ? -8.026 -8.486 30.945 1.00 98.50 620 ILE A N 1
ATOM 4806 C CA . ILE A 1 620 ? -8.163 -8.253 29.505 1.00 98.50 620 ILE A CA 1
ATOM 4807 C C . ILE A 1 620 ? -7.133 -7.202 29.093 1.00 98.50 620 ILE A C 1
ATOM 4809 O O . ILE A 1 620 ? -7.137 -6.091 29.623 1.00 98.50 620 ILE A O 1
ATOM 4813 N N . VAL A 1 621 ? -6.272 -7.538 28.134 1.00 98.25 621 VAL A N 1
ATOM 4814 C CA . VAL A 1 621 ? -5.256 -6.625 27.595 1.00 98.25 621 VAL A CA 1
ATOM 4815 C C . VAL A 1 621 ? -5.544 -6.373 26.121 1.00 98.25 621 VAL A C 1
ATOM 4817 O O . VAL A 1 621 ? -5.424 -7.273 25.290 1.00 98.25 621 VAL A O 1
ATOM 4820 N N . VAL A 1 622 ? -5.914 -5.141 25.783 1.00 98.69 622 VAL A N 1
ATOM 4821 C CA . VAL A 1 622 ? -6.125 -4.722 24.393 1.00 98.69 622 VAL A CA 1
ATOM 4822 C C . VAL A 1 622 ? -4.811 -4.189 23.835 1.00 98.69 622 VAL A C 1
ATOM 4824 O O . VAL A 1 622 ? -4.191 -3.311 24.438 1.00 98.69 622 VAL A O 1
ATOM 4827 N N . ILE A 1 623 ? -4.373 -4.707 22.687 1.00 98.00 623 ILE A N 1
ATOM 4828 C CA . ILE A 1 623 ? -3.092 -4.317 22.086 1.00 98.00 623 ILE A CA 1
ATOM 4829 C C . ILE A 1 623 ? -3.220 -3.882 20.635 1.00 98.00 623 ILE A C 1
ATOM 4831 O O . ILE A 1 623 ? -4.094 -4.333 19.905 1.00 98.00 623 ILE A O 1
ATOM 4835 N N . GLY A 1 624 ? -2.301 -3.028 20.199 1.00 96.12 624 GLY A N 1
ATOM 4836 C CA . GLY A 1 624 ? -2.197 -2.573 18.816 1.00 96.12 624 GLY A CA 1
ATOM 4837 C C . GLY A 1 624 ? -0.917 -1.775 18.584 1.00 96.12 624 GLY A C 1
ATOM 4838 O O . GLY A 1 624 ? -0.058 -1.682 19.466 1.00 96.12 624 GLY A O 1
ATOM 4839 N N . HIS A 1 625 ? -0.799 -1.173 17.400 1.00 93.19 625 HIS A N 1
ATOM 4840 C CA . HIS A 1 625 ? 0.289 -0.254 17.057 1.00 93.19 625 HIS A CA 1
ATOM 4841 C C . HIS A 1 625 ? -0.246 0.947 16.262 1.00 93.19 625 HIS A C 1
ATOM 4843 O O . HIS A 1 625 ? -1.183 0.800 15.476 1.00 93.19 625 HIS A O 1
ATOM 4849 N N . GLY A 1 626 ? 0.317 2.142 16.471 1.00 93.50 626 GLY A N 1
ATOM 4850 C CA . GLY A 1 626 ? -0.142 3.369 15.802 1.00 93.50 626 GLY A CA 1
ATOM 4851 C C . GLY A 1 626 ? -1.638 3.647 16.019 1.00 93.50 626 GLY A C 1
ATOM 4852 O O . GLY A 1 626 ? -2.128 3.543 17.142 1.00 93.50 626 GLY A O 1
ATOM 4853 N N . THR A 1 627 ? -2.374 3.949 14.943 1.00 95.25 627 THR A N 1
ATOM 4854 C CA . THR A 1 627 ? -3.840 4.147 14.955 1.00 95.25 627 THR A CA 1
ATOM 4855 C C . THR A 1 627 ? -4.592 2.985 15.625 1.00 95.25 627 THR A C 1
ATOM 4857 O O . THR A 1 627 ? -5.521 3.220 16.395 1.00 95.25 627 THR A O 1
ATOM 4860 N N . ALA A 1 628 ? -4.151 1.733 15.440 1.00 95.81 628 ALA A N 1
ATOM 4861 C CA . ALA A 1 628 ? -4.785 0.574 16.077 1.00 95.81 628 ALA A CA 1
ATOM 4862 C C . ALA A 1 628 ? -4.553 0.521 17.600 1.00 95.81 628 ALA A C 1
ATOM 4864 O O . ALA A 1 628 ? -5.403 0.018 18.328 1.00 95.81 628 ALA A O 1
ATOM 4865 N N . ALA A 1 629 ? -3.439 1.069 18.107 1.00 96.81 629 ALA A N 1
ATOM 4866 C CA . ALA A 1 629 ? -3.231 1.215 19.551 1.00 96.81 629 ALA A CA 1
ATOM 4867 C C . ALA A 1 629 ? -4.176 2.272 20.145 1.00 96.81 629 ALA A C 1
ATOM 4869 O O . ALA A 1 629 ? -4.735 2.052 21.215 1.00 96.81 629 ALA A O 1
ATOM 4870 N N . VAL A 1 630 ? -4.406 3.379 19.425 1.00 97.56 630 VAL A N 1
ATOM 4871 C CA . VAL A 1 630 ? -5.363 4.423 19.833 1.00 97.56 630 VAL A CA 1
ATOM 4872 C C . VAL A 1 630 ? -6.797 3.881 19.832 1.00 97.56 630 VAL A C 1
ATOM 4874 O O . VAL A 1 630 ? -7.526 4.073 20.806 1.00 97.56 630 VAL A O 1
ATOM 4877 N N . ALA A 1 631 ? -7.186 3.122 18.798 1.00 97.12 631 ALA A N 1
ATOM 4878 C CA . ALA A 1 631 ? -8.446 2.374 18.800 1.00 97.12 631 ALA A CA 1
ATOM 4879 C C . ALA A 1 631 ? -8.505 1.389 19.982 1.00 97.12 631 ALA A C 1
ATOM 4881 O O . ALA A 1 631 ? -9.523 1.305 20.665 1.00 97.12 631 ALA A O 1
ATOM 4882 N N . GLY A 1 632 ? -7.393 0.706 20.273 1.00 97.19 632 GLY A N 1
ATOM 4883 C CA . GLY A 1 632 ? -7.240 -0.196 21.415 1.00 97.19 632 GLY A CA 1
ATOM 4884 C C . GLY A 1 632 ? -7.541 0.466 22.755 1.00 97.19 632 GLY A C 1
ATOM 4885 O O . GLY A 1 632 ? -8.289 -0.098 23.549 1.00 97.19 632 GLY A O 1
ATOM 4886 N N . SER A 1 633 ? -7.060 1.689 22.983 1.00 96.88 633 SER A N 1
ATOM 4887 C CA . SER A 1 633 ? -7.404 2.473 24.176 1.00 96.88 633 SER A CA 1
ATOM 4888 C C . SER A 1 633 ? -8.904 2.764 24.271 1.00 96.88 633 SER A C 1
ATOM 4890 O O . SER A 1 633 ? -9.489 2.623 25.344 1.00 96.88 633 SER A O 1
ATOM 4892 N N . ALA A 1 634 ? -9.554 3.098 23.153 1.00 96.81 634 ALA A N 1
ATOM 4893 C CA . ALA A 1 634 ? -10.998 3.333 23.115 1.00 96.81 634 ALA A CA 1
ATOM 4894 C C . ALA A 1 634 ? -11.821 2.063 23.387 1.00 96.81 634 ALA A C 1
ATOM 4896 O O . ALA A 1 634 ? -12.898 2.134 23.986 1.00 96.81 634 ALA A O 1
ATOM 4897 N N . VAL A 1 635 ? -11.328 0.910 22.926 1.00 97.50 635 VAL A N 1
ATOM 4898 C CA . VAL A 1 635 ? -11.936 -0.406 23.157 1.00 97.50 635 VAL A CA 1
ATOM 4899 C C . VAL A 1 635 ? -11.717 -0.866 24.598 1.00 97.50 635 VAL A C 1
ATOM 4901 O O . VAL A 1 635 ? -12.657 -1.353 25.218 1.00 97.50 635 VAL A O 1
ATOM 4904 N N . ALA A 1 636 ? -10.533 -0.659 25.173 1.00 97.44 636 ALA A N 1
ATOM 4905 C CA . ALA A 1 636 ? -10.274 -0.967 26.578 1.00 97.44 636 ALA A CA 1
ATOM 4906 C C . ALA A 1 636 ? -11.188 -0.154 27.509 1.00 97.44 636 ALA A C 1
ATOM 4908 O O . ALA A 1 636 ? -11.871 -0.749 28.338 1.00 97.44 636 ALA A O 1
ATOM 4909 N N . ASP A 1 637 ? -11.305 1.164 27.304 1.00 95.00 637 ASP A N 1
ATOM 4910 C CA . ASP A 1 637 ? -12.250 2.023 28.043 1.00 95.00 637 ASP A CA 1
ATOM 4911 C C . ASP A 1 637 ? -13.712 1.557 27.869 1.00 95.00 637 ASP A C 1
ATOM 4913 O O . ASP A 1 637 ? -14.520 1.543 28.807 1.00 95.00 637 ASP A O 1
ATOM 4917 N N . ALA A 1 638 ? -14.063 1.096 26.662 1.00 94.12 638 ALA A N 1
ATOM 4918 C CA . ALA A 1 638 ? -15.372 0.516 26.398 1.00 94.12 638 ALA A CA 1
ATOM 4919 C C . ALA A 1 638 ? -15.657 -0.712 27.254 1.00 94.12 638 ALA A C 1
ATOM 4921 O O . ALA A 1 638 ? -16.727 -0.801 27.851 1.00 94.12 638 ALA A O 1
ATOM 4922 N N . ILE A 1 639 ? -14.719 -1.651 27.294 1.00 96.88 639 ILE A N 1
ATOM 4923 C CA . ILE A 1 639 ? -14.869 -2.897 28.036 1.00 96.88 639 ILE A CA 1
ATOM 4924 C C . ILE A 1 639 ? -14.841 -2.593 29.538 1.00 96.88 639 ILE A C 1
ATOM 4926 O O . ILE A 1 639 ? -15.767 -2.976 30.250 1.00 96.88 639 ILE A O 1
ATOM 4930 N N . GLU A 1 640 ? -13.864 -1.823 30.020 1.00 96.25 640 GLU A N 1
ATOM 4931 C CA . GLU A 1 640 ? -13.724 -1.463 31.435 1.00 96.25 640 GLU A CA 1
ATOM 4932 C C . GLU A 1 640 ? -15.003 -0.822 31.991 1.00 96.25 640 GLU A C 1
ATOM 4934 O O . GLU A 1 640 ? -15.548 -1.256 33.009 1.00 96.25 640 GLU A O 1
ATOM 4939 N N . SER A 1 641 ? -15.546 0.179 31.289 1.00 92.88 641 SER A N 1
ATOM 4940 C CA . SER A 1 641 ? -16.742 0.901 31.735 1.00 92.88 641 SER A CA 1
ATOM 4941 C C . SER A 1 641 ? -18.006 0.035 31.791 1.00 92.88 641 SER A C 1
ATOM 4943 O O . SER A 1 641 ? -18.928 0.362 32.544 1.00 92.88 641 SER A O 1
ATOM 4945 N N . ARG A 1 642 ? -18.069 -1.053 31.012 1.00 95.06 642 ARG A N 1
ATOM 4946 C CA . ARG A 1 642 ? -19.207 -1.986 30.957 1.00 95.06 642 ARG A CA 1
ATOM 4947 C C . ARG A 1 642 ? -19.028 -3.201 31.856 1.00 95.06 642 ARG A C 1
ATOM 4949 O O . ARG A 1 642 ? -20.027 -3.807 32.232 1.00 95.06 642 ARG A O 1
ATOM 4956 N N . LEU A 1 643 ? -17.798 -3.512 32.252 1.00 95.69 643 LEU A N 1
ATOM 4957 C CA . LEU A 1 643 ? -17.475 -4.631 33.136 1.00 95.69 643 LEU A CA 1
ATOM 4958 C C . LEU A 1 643 ? -17.253 -4.218 34.599 1.00 95.69 643 LEU A C 1
ATOM 4960 O O . LEU A 1 643 ? -16.847 -5.044 35.413 1.00 95.69 643 LEU A O 1
ATOM 4964 N N . LYS A 1 644 ? -17.552 -2.967 34.977 1.00 92.38 644 LYS A N 1
ATOM 4965 C CA . LYS A 1 644 ? -17.484 -2.523 36.379 1.00 92.38 644 LYS A CA 1
ATOM 4966 C C . LYS A 1 644 ? -18.239 -3.486 37.303 1.00 92.38 644 LYS A C 1
ATOM 4968 O O . LYS A 1 644 ? -19.412 -3.773 37.087 1.00 92.38 644 LYS A O 1
ATOM 4973 N N . GLY A 1 645 ? -17.558 -3.953 38.349 1.00 89.62 645 GLY A N 1
ATOM 4974 C CA . GLY A 1 645 ? -18.107 -4.902 39.322 1.00 89.62 645 GLY A CA 1
ATOM 4975 C C . GLY A 1 645 ? -17.912 -6.385 38.979 1.00 89.62 645 GLY A C 1
ATOM 4976 O O . GLY A 1 645 ? -18.212 -7.213 39.830 1.00 89.62 645 GLY A O 1
ATOM 4977 N N . SER A 1 646 ? -17.365 -6.737 37.806 1.00 92.94 646 SER A N 1
ATOM 4978 C CA . SER A 1 646 ? -17.061 -8.137 37.448 1.00 92.94 646 SER A CA 1
ATOM 4979 C C . SER A 1 646 ? -15.783 -8.688 38.097 1.00 92.94 646 SER A C 1
ATOM 4981 O O . SER A 1 646 ? -15.567 -9.894 38.102 1.00 92.94 646 SER A O 1
ATOM 4983 N N . GLY A 1 647 ? -14.913 -7.812 38.615 1.00 91.81 647 GLY A N 1
ATOM 4984 C CA . GLY A 1 647 ? -13.585 -8.177 39.123 1.00 91.81 647 GLY A CA 1
ATOM 4985 C C . GLY A 1 647 ? -12.504 -8.324 38.042 1.00 91.81 647 GLY A C 1
ATOM 4986 O O . GLY A 1 647 ? -11.348 -8.562 38.386 1.00 91.81 647 GLY A O 1
ATOM 4987 N N . ILE A 1 648 ? -12.849 -8.139 36.763 1.00 97.62 648 ILE A N 1
ATOM 4988 C CA . ILE A 1 648 ? -11.910 -8.201 35.636 1.00 97.62 648 ILE A CA 1
ATOM 4989 C C . ILE A 1 648 ? -11.201 -6.854 35.472 1.00 97.62 648 ILE A C 1
ATOM 4991 O O . ILE A 1 648 ? -11.844 -5.809 35.369 1.00 97.62 648 ILE A O 1
ATOM 4995 N N . ARG A 1 649 ? -9.868 -6.877 35.414 1.00 97.31 649 ARG A N 1
ATOM 4996 C CA . ARG A 1 649 ? -9.045 -5.706 35.083 1.00 97.31 649 ARG A CA 1
ATOM 4997 C C . ARG A 1 649 ? -8.912 -5.580 33.574 1.00 97.31 649 ARG A C 1
ATOM 4999 O O . ARG A 1 649 ? -8.669 -6.575 32.898 1.00 97.31 649 ARG A O 1
ATOM 5006 N N . VAL A 1 650 ? -9.038 -4.366 33.055 1.00 98.19 650 VAL A N 1
ATOM 5007 C CA . VAL A 1 650 ? -8.940 -4.091 31.621 1.00 98.19 650 VAL A CA 1
ATOM 5008 C C . VAL A 1 650 ? -7.908 -2.998 31.411 1.00 98.19 650 VAL A C 1
ATOM 5010 O O . VAL A 1 650 ? -7.931 -1.991 32.110 1.00 98.19 650 VAL A O 1
ATOM 5013 N N . GLU A 1 651 ? -7.008 -3.191 30.457 1.00 96.50 651 GLU A N 1
ATOM 5014 C CA . GLU A 1 651 ? -6.010 -2.186 30.099 1.00 96.50 651 GLU A CA 1
ATOM 5015 C C . GLU A 1 651 ? -5.720 -2.196 28.595 1.00 96.50 651 GLU A C 1
ATOM 5017 O O . GLU A 1 651 ? -5.961 -3.187 27.901 1.00 96.50 651 GLU A O 1
ATOM 5022 N N . ALA A 1 652 ? -5.181 -1.085 28.095 1.00 97.38 652 ALA A N 1
ATOM 5023 C CA . ALA A 1 652 ? -4.631 -0.991 26.748 1.00 97.38 652 ALA A CA 1
ATOM 5024 C C . ALA A 1 652 ? -3.111 -0.846 26.811 1.00 97.38 652 ALA A C 1
ATOM 5026 O O . ALA A 1 652 ? -2.587 -0.093 27.634 1.00 97.38 652 ALA A O 1
ATOM 5027 N N . LYS A 1 653 ? -2.399 -1.525 25.909 1.00 96.12 653 LYS A N 1
ATOM 5028 C CA . LYS A 1 653 ? -0.939 -1.429 25.805 1.00 96.12 653 LYS A CA 1
ATOM 5029 C C . LYS A 1 653 ? -0.495 -1.444 24.349 1.00 96.12 653 LYS A C 1
ATOM 5031 O O . LYS A 1 653 ? -1.082 -2.121 23.510 1.00 96.12 653 LYS A O 1
ATOM 5036 N N . VAL A 1 654 ? 0.577 -0.723 24.033 1.00 96.50 654 VAL A N 1
ATOM 5037 C CA . VAL A 1 654 ? 1.230 -0.879 22.725 1.00 96.50 654 VAL A CA 1
ATOM 5038 C C . VAL A 1 654 ? 1.808 -2.295 22.644 1.00 96.50 654 VAL A C 1
ATOM 5040 O O . VAL A 1 654 ? 2.379 -2.786 23.617 1.00 96.50 654 VAL A O 1
ATOM 5043 N N . ALA A 1 655 ? 1.664 -2.974 21.504 1.00 93.00 655 ALA A N 1
ATOM 5044 C CA . ALA A 1 655 ? 2.057 -4.381 21.383 1.00 93.00 655 ALA A CA 1
ATOM 5045 C C . ALA A 1 655 ? 3.546 -4.631 21.699 1.00 93.00 655 ALA A C 1
ATOM 5047 O O . ALA A 1 655 ? 3.877 -5.581 22.410 1.00 93.00 655 ALA A O 1
ATOM 5048 N N . SER A 1 656 ? 4.438 -3.745 21.240 1.00 89.38 656 SER A N 1
ATOM 5049 C CA . SER A 1 656 ? 5.871 -3.803 21.554 1.00 89.38 656 SER A CA 1
ATOM 5050 C C . SER A 1 656 ? 6.125 -3.671 23.058 1.00 89.38 656 SER A C 1
ATOM 5052 O O . SER A 1 656 ? 6.891 -4.454 23.609 1.00 89.38 656 SER A O 1
ATOM 5054 N N . GLU A 1 657 ? 5.405 -2.774 23.735 1.00 94.38 657 GLU A N 1
ATOM 5055 C CA . GLU A 1 657 ? 5.488 -2.548 25.184 1.00 94.38 657 GLU A CA 1
ATOM 5056 C C . GLU A 1 657 ? 4.952 -3.716 26.015 1.00 94.38 657 GLU A C 1
ATOM 5058 O O . GLU A 1 657 ? 5.402 -3.945 27.141 1.00 94.38 657 GLU A O 1
ATOM 5063 N N . LEU A 1 658 ? 3.966 -4.453 25.496 1.00 91.88 658 LEU A N 1
ATOM 5064 C CA . LEU A 1 658 ? 3.573 -5.724 26.093 1.00 91.88 658 LEU A CA 1
ATOM 5065 C C . LEU A 1 658 ? 4.725 -6.721 25.946 1.00 91.88 658 LEU A C 1
ATOM 5067 O O . LEU A 1 658 ? 5.239 -7.206 26.952 1.00 91.88 658 LEU A O 1
ATOM 5071 N N . SER A 1 659 ? 5.174 -6.958 24.708 1.00 88.12 659 SER A N 1
ATOM 5072 C CA . SER A 1 659 ? 6.170 -7.993 24.408 1.00 88.12 659 SER A CA 1
ATOM 5073 C C . SER A 1 659 ? 7.540 -7.783 25.047 1.00 88.12 659 SER A C 1
ATOM 5075 O O . SER A 1 659 ? 8.171 -8.760 25.444 1.00 88.12 659 SER A O 1
ATOM 5077 N N . GLY A 1 660 ? 7.983 -6.531 25.164 1.00 83.62 660 GLY A N 1
ATOM 5078 C CA . GLY A 1 660 ? 9.300 -6.183 25.687 1.00 83.62 660 GLY A CA 1
ATOM 5079 C C . GLY A 1 660 ? 9.365 -6.095 27.210 1.00 83.62 660 GLY A C 1
ATOM 5080 O O . GLY A 1 660 ? 10.416 -6.380 27.774 1.00 83.62 660 GLY A O 1
ATOM 5081 N N . PHE A 1 661 ? 8.267 -5.718 27.881 1.00 89.69 661 PHE A N 1
ATOM 5082 C CA . PHE A 1 661 ? 8.344 -5.288 29.287 1.00 89.69 661 PHE A CA 1
ATOM 5083 C C . PHE A 1 661 ? 7.229 -5.795 30.207 1.00 89.69 661 PHE A C 1
ATOM 5085 O O . PHE A 1 661 ? 7.383 -5.705 31.421 1.00 89.69 661 PHE A O 1
ATOM 5092 N N . ALA A 1 662 ? 6.099 -6.280 29.681 1.00 85.94 662 ALA A N 1
ATOM 5093 C CA . ALA A 1 662 ? 4.915 -6.572 30.503 1.00 85.94 662 ALA A CA 1
ATOM 5094 C C . ALA A 1 662 ? 4.309 -7.969 30.295 1.00 85.94 662 ALA A C 1
ATOM 5096 O O . ALA A 1 662 ? 3.199 -8.218 30.762 1.00 85.94 662 ALA A O 1
ATOM 5097 N N . LEU A 1 663 ? 5.012 -8.878 29.612 1.00 87.00 663 LEU A N 1
ATOM 5098 C CA . LEU A 1 663 ? 4.606 -10.280 29.524 1.00 87.00 663 LEU A CA 1
ATOM 5099 C C . LEU A 1 663 ? 5.050 -11.055 30.769 1.00 87.00 663 LEU A C 1
ATOM 5101 O O . LEU A 1 663 ? 6.242 -11.198 31.043 1.00 87.00 663 LEU A O 1
ATOM 5105 N N . GLU A 1 664 ? 4.074 -11.588 31.496 1.00 88.88 664 GLU A N 1
ATOM 5106 C CA . GLU A 1 664 ? 4.291 -12.502 32.618 1.00 88.88 664 GLU A CA 1
ATOM 5107 C C . GLU A 1 664 ? 4.576 -13.924 32.117 1.00 88.88 664 GLU A C 1
ATOM 5109 O O . GLU A 1 664 ? 4.345 -14.237 30.950 1.00 88.88 664 GLU A O 1
ATOM 5114 N N . LYS A 1 665 ? 5.116 -14.794 32.983 1.00 88.88 665 LYS A N 1
ATOM 5115 C CA . LYS A 1 665 ? 5.457 -16.182 32.611 1.00 88.88 665 LYS A CA 1
ATOM 5116 C C . LYS A 1 665 ? 4.228 -17.058 32.363 1.00 88.88 665 LYS A C 1
ATOM 5118 O O . LYS A 1 665 ? 4.318 -17.984 31.565 1.00 88.88 665 LYS A O 1
ATOM 5123 N N . ASP A 1 666 ? 3.136 -16.770 33.056 1.00 93.81 666 ASP A N 1
ATOM 5124 C CA . ASP A 1 666 ? 1.870 -17.488 32.989 1.00 93.81 666 ASP A CA 1
ATOM 5125 C C . ASP A 1 666 ? 0.766 -16.472 32.684 1.00 93.81 666 ASP A C 1
ATOM 5127 O O . ASP A 1 666 ? 0.688 -15.445 33.355 1.00 93.81 666 ASP A O 1
ATOM 5131 N N . LEU A 1 667 ? -0.030 -16.733 31.647 1.00 96.31 667 LEU A N 1
ATOM 5132 C CA . LEU A 1 667 ? -1.107 -15.861 31.183 1.00 96.31 667 LEU A CA 1
ATOM 5133 C C . LEU A 1 667 ? -2.447 -16.600 31.032 1.00 96.31 667 LEU A C 1
ATOM 5135 O O . LEU A 1 667 ? -3.333 -16.106 30.339 1.00 96.31 667 LEU A O 1
ATOM 5139 N N . HIS A 1 668 ? -2.642 -17.752 31.684 1.00 95.88 668 HIS A N 1
ATOM 5140 C CA . HIS A 1 668 ? -3.909 -18.502 31.600 1.00 95.88 668 HIS A CA 1
ATOM 5141 C C . HIS A 1 668 ? -5.134 -17.732 32.135 1.00 95.88 668 HIS A C 1
ATOM 5143 O O . HIS A 1 668 ? -6.269 -18.057 31.788 1.00 95.88 668 HIS A O 1
ATOM 5149 N N . ASP A 1 669 ? -4.927 -16.712 32.974 1.00 96.81 669 ASP A N 1
ATOM 5150 C CA . ASP A 1 669 ? -5.978 -15.831 33.502 1.00 96.81 669 ASP A CA 1
ATOM 5151 C C . ASP A 1 669 ? -6.221 -14.576 32.639 1.00 96.81 669 ASP A C 1
ATOM 5153 O O . ASP A 1 669 ? -6.976 -13.676 33.031 1.00 96.81 669 ASP A O 1
ATOM 5157 N N . THR A 1 670 ? -5.572 -14.496 31.475 1.00 98.12 670 THR A N 1
ATOM 5158 C CA . THR A 1 670 ? -5.517 -13.297 30.644 1.00 98.12 670 THR A CA 1
ATOM 5159 C C . THR A 1 670 ? -6.123 -13.540 29.260 1.00 98.12 670 THR A C 1
ATOM 5161 O O . THR A 1 670 ? -5.795 -14.499 28.563 1.00 98.12 670 THR A O 1
ATOM 5164 N N . LEU A 1 671 ? -6.988 -12.616 28.835 1.00 98.50 671 LEU A N 1
ATOM 5165 C CA . LEU A 1 671 ? -7.480 -12.498 27.464 1.00 98.50 671 LEU A CA 1
ATOM 5166 C C . LEU A 1 671 ? -6.761 -11.344 26.759 1.00 98.50 671 LEU A C 1
ATOM 5168 O O . LEU A 1 671 ? -6.839 -10.195 27.195 1.00 98.50 671 LEU A O 1
ATOM 5172 N N . VAL A 1 672 ? -6.091 -11.631 25.647 1.00 98.50 672 VAL A N 1
ATOM 5173 C CA . VAL A 1 672 ? -5.454 -10.627 24.790 1.00 98.50 672 VAL A CA 1
ATOM 5174 C C . VAL A 1 672 ? -6.358 -10.327 23.597 1.00 98.50 672 VAL A C 1
ATOM 5176 O O . VAL A 1 672 ? -6.777 -11.231 22.876 1.00 98.50 672 VAL A O 1
ATOM 5179 N N . ILE A 1 673 ? -6.641 -9.043 23.369 1.00 98.69 673 ILE A N 1
ATOM 5180 C CA . ILE A 1 673 ? -7.435 -8.570 22.228 1.00 98.69 673 ILE A CA 1
ATOM 5181 C C . ILE A 1 673 ? -6.530 -7.750 21.302 1.00 98.69 673 ILE A C 1
ATOM 5183 O O . ILE A 1 673 ? -6.366 -6.544 21.518 1.00 98.69 673 ILE A O 1
ATOM 5187 N N . PRO A 1 674 ? -5.890 -8.366 20.290 1.00 98.19 674 PRO A N 1
ATOM 5188 C CA . PRO A 1 674 ? -5.123 -7.620 19.307 1.00 98.19 674 PRO A CA 1
ATOM 5189 C C . PRO A 1 674 ? -6.042 -6.912 18.307 1.00 98.19 674 PRO A C 1
ATOM 5191 O O . PRO A 1 674 ? -6.890 -7.534 17.667 1.00 98.19 674 PRO A O 1
ATOM 5194 N N . ILE A 1 675 ? -5.826 -5.609 18.134 1.00 97.88 675 ILE A N 1
ATOM 5195 C CA . ILE A 1 675 ? -6.434 -4.784 17.092 1.00 97.88 675 ILE A CA 1
ATOM 5196 C C . ILE A 1 675 ? -5.403 -4.539 15.993 1.00 97.88 675 ILE A C 1
ATOM 5198 O O . ILE A 1 675 ? -4.292 -4.061 16.243 1.00 97.88 675 ILE A O 1
ATOM 5202 N N . THR A 1 676 ? -5.766 -4.861 14.754 1.00 93.88 676 THR A N 1
ATOM 5203 C CA . THR A 1 676 ? -4.895 -4.661 13.590 1.00 93.88 676 THR A CA 1
ATOM 5204 C C . THR A 1 676 ? -5.713 -4.517 12.311 1.00 93.88 676 THR A C 1
ATOM 5206 O O . THR A 1 676 ? -6.680 -5.233 12.092 1.00 93.88 676 THR A O 1
ATOM 5209 N N . GLN A 1 677 ? -5.349 -3.570 11.444 1.00 88.62 677 GLN A N 1
ATOM 5210 C CA . GLN A 1 677 ? -6.009 -3.415 10.145 1.00 88.62 677 GLN A CA 1
ATOM 5211 C C . GLN A 1 677 ? -5.564 -4.520 9.174 1.00 88.62 677 GLN A C 1
ATOM 5213 O O . GLN A 1 677 ? -6.406 -5.225 8.619 1.00 88.62 677 GLN A O 1
ATOM 5218 N N . SER A 1 678 ? -4.249 -4.712 9.019 1.00 82.94 678 SER A N 1
ATOM 5219 C CA . SER A 1 678 ? -3.679 -5.631 8.027 1.00 82.94 678 SER A CA 1
ATOM 5220 C C . SER A 1 678 ? -3.638 -7.085 8.489 1.00 82.94 678 SER A C 1
ATOM 5222 O O . SER A 1 678 ? -3.562 -7.986 7.657 1.00 82.94 678 SER A O 1
ATOM 5224 N N . GLY A 1 679 ? -3.615 -7.315 9.806 1.00 83.38 679 GLY A N 1
ATOM 5225 C CA . GLY A 1 679 ? -3.376 -8.628 10.403 1.00 83.38 679 GLY A CA 1
ATOM 5226 C C . GLY A 1 679 ? -1.946 -9.160 10.261 1.00 83.38 679 GLY A C 1
ATOM 5227 O O . GLY A 1 679 ? -1.659 -10.256 10.732 1.00 83.38 679 GLY A O 1
ATOM 5228 N N . THR A 1 680 ? -1.035 -8.378 9.677 1.00 76.38 680 THR A N 1
ATOM 5229 C CA . THR A 1 680 ? 0.369 -8.749 9.405 1.00 76.38 680 THR A CA 1
ATOM 5230 C C . THR A 1 680 ? 1.380 -7.907 10.189 1.00 76.38 680 THR A C 1
ATOM 5232 O O . THR A 1 680 ? 2.581 -8.069 10.025 1.00 76.38 680 THR A O 1
ATOM 5235 N N . THR A 1 681 ? 0.929 -6.990 11.057 1.00 78.06 681 THR A N 1
ATOM 5236 C CA . THR A 1 681 ? 1.825 -6.125 11.846 1.00 78.06 681 THR A CA 1
ATOM 5237 C C . THR A 1 681 ? 2.771 -6.974 12.701 1.00 78.06 681 THR A C 1
ATOM 5239 O O . THR A 1 681 ? 2.308 -7.662 13.614 1.00 78.06 681 THR A O 1
ATOM 5242 N N . THR A 1 682 ? 4.075 -6.922 12.417 1.00 76.44 682 THR A N 1
ATOM 5243 C CA . THR A 1 682 ? 5.086 -7.828 12.988 1.00 76.44 682 THR A CA 1
ATOM 5244 C C . THR A 1 682 ? 5.117 -7.791 14.512 1.00 76.44 682 THR A C 1
ATOM 5246 O O . THR A 1 682 ? 5.000 -8.837 15.148 1.00 76.44 682 THR A O 1
ATOM 5249 N N . ASP A 1 683 ? 5.195 -6.602 15.117 1.00 82.00 683 ASP A N 1
ATOM 5250 C CA . ASP A 1 683 ? 5.247 -6.475 16.580 1.00 82.00 683 ASP A CA 1
ATOM 5251 C C . ASP A 1 683 ? 3.965 -6.971 17.262 1.00 82.00 683 ASP A C 1
ATOM 5253 O O . ASP A 1 683 ? 4.039 -7.630 18.299 1.00 82.00 683 ASP A O 1
ATOM 5257 N N . THR A 1 684 ? 2.790 -6.722 16.669 1.00 89.50 684 THR A N 1
ATOM 5258 C CA . THR A 1 684 ? 1.508 -7.241 17.178 1.00 89.50 684 THR A CA 1
ATOM 5259 C C . THR A 1 684 ? 1.455 -8.760 17.086 1.00 89.50 684 THR A C 1
ATOM 5261 O O . THR A 1 684 ? 1.134 -9.426 18.066 1.00 89.50 684 THR A O 1
ATOM 5264 N N . ASN A 1 685 ? 1.824 -9.321 15.936 1.00 86.12 685 ASN A N 1
ATOM 5265 C CA . ASN A 1 685 ? 1.867 -10.763 15.722 1.00 86.12 685 ASN A CA 1
ATOM 5266 C C . ASN A 1 685 ? 2.858 -11.464 16.659 1.00 86.12 685 ASN A C 1
ATOM 5268 O O . ASN A 1 685 ? 2.556 -12.548 17.158 1.00 86.12 685 ASN A O 1
ATOM 5272 N N . ARG A 1 686 ? 4.019 -10.848 16.915 1.00 84.69 686 ARG A N 1
ATOM 5273 C CA . ARG A 1 686 ? 5.017 -11.351 17.865 1.00 84.69 686 ARG A CA 1
ATOM 5274 C C . ARG A 1 686 ? 4.481 -11.324 19.293 1.00 84.69 686 ARG A C 1
ATOM 5276 O O . ARG A 1 686 ? 4.566 -12.332 19.984 1.00 84.69 686 ARG A O 1
ATOM 5283 N N . ALA A 1 687 ? 3.891 -10.205 19.720 1.00 91.56 687 ALA A N 1
ATOM 5284 C CA . ALA A 1 687 ? 3.306 -10.084 21.054 1.00 91.56 687 ALA A CA 1
ATOM 5285 C C . ALA A 1 687 ? 2.211 -11.135 21.301 1.00 91.56 687 ALA A C 1
ATOM 5287 O O . ALA A 1 687 ? 2.168 -11.728 22.375 1.00 91.56 687 ALA A O 1
ATOM 5288 N N . VAL A 1 688 ? 1.370 -11.398 20.296 1.00 94.56 688 VAL A N 1
ATOM 5289 C CA . VAL A 1 688 ? 0.301 -12.404 20.373 1.00 94.56 688 VAL A CA 1
ATOM 5290 C C . VAL A 1 688 ? 0.854 -13.819 20.428 1.00 94.56 688 VAL A C 1
ATOM 5292 O O . VAL A 1 688 ? 0.434 -14.573 21.296 1.00 94.56 688 VAL A O 1
ATOM 5295 N N . ALA A 1 689 ? 1.825 -14.166 19.576 1.00 87.75 689 ALA A N 1
ATOM 5296 C CA . ALA A 1 689 ? 2.468 -15.480 19.624 1.00 87.75 689 ALA A CA 1
ATOM 5297 C C . ALA A 1 689 ? 3.080 -15.747 21.010 1.00 87.75 689 ALA A C 1
ATOM 5299 O O . ALA A 1 689 ? 2.767 -16.750 21.645 1.00 87.75 689 ALA A O 1
ATOM 5300 N N . MET A 1 690 ? 3.843 -14.784 21.536 1.00 89.69 690 MET A N 1
ATOM 5301 C CA . MET A 1 690 ? 4.446 -14.883 22.868 1.00 89.69 690 MET A CA 1
ATOM 5302 C C . MET A 1 690 ? 3.410 -14.955 24.003 1.00 89.69 690 MET A C 1
ATOM 5304 O O . MET A 1 690 ? 3.704 -15.511 25.060 1.00 89.69 690 MET A O 1
ATOM 5308 N N . ALA A 1 691 ? 2.238 -14.332 23.853 1.00 94.81 691 ALA A N 1
ATOM 5309 C CA . ALA A 1 691 ? 1.175 -14.399 24.855 1.00 94.81 691 ALA A CA 1
ATOM 5310 C C . ALA A 1 691 ? 0.433 -15.744 24.807 1.00 94.81 691 ALA A C 1
ATOM 5312 O O . ALA A 1 691 ? 0.209 -16.357 25.852 1.00 94.81 691 ALA A O 1
ATOM 5313 N N . ALA A 1 692 ? 0.112 -16.226 23.604 1.00 92.56 692 ALA A N 1
ATOM 5314 C CA . ALA A 1 692 ? -0.550 -17.507 23.376 1.00 92.56 692 ALA A CA 1
ATOM 5315 C C . ALA A 1 692 ? 0.315 -18.689 23.850 1.00 92.56 692 ALA A C 1
ATOM 5317 O O . ALA A 1 692 ? -0.184 -19.573 24.542 1.00 92.56 692 ALA A O 1
ATOM 5318 N N . GLU A 1 693 ? 1.628 -18.662 23.587 1.00 92.31 693 GLU A N 1
ATOM 5319 C CA . GLU A 1 693 ? 2.595 -19.652 24.102 1.00 92.31 693 GLU A CA 1
ATOM 5320 C C . GLU A 1 693 ? 2.605 -19.750 25.638 1.00 92.31 693 GLU A C 1
ATOM 5322 O O . GLU A 1 693 ? 2.979 -20.782 26.192 1.00 92.31 693 GLU A O 1
ATOM 5327 N N . ARG A 1 694 ? 2.176 -18.690 26.335 1.00 94.38 694 ARG A N 1
ATOM 5328 C CA . ARG A 1 694 ? 2.081 -18.629 27.803 1.00 94.38 694 ARG A CA 1
ATOM 5329 C C . ARG A 1 694 ? 0.668 -18.872 28.341 1.00 94.38 694 ARG A C 1
ATOM 5331 O O . ARG A 1 694 ? 0.430 -18.661 29.528 1.00 94.38 694 ARG A O 1
ATOM 5338 N N . GLY A 1 695 ? -0.254 -19.322 27.492 1.00 94.44 695 GLY A N 1
ATOM 5339 C CA . GLY A 1 695 ? -1.598 -19.752 27.885 1.00 94.44 695 GLY A CA 1
ATOM 5340 C C . GLY A 1 695 ? -2.697 -18.694 27.765 1.00 94.44 695 GLY A C 1
ATOM 5341 O O . GLY A 1 695 ? -3.834 -18.995 28.126 1.00 94.44 695 GLY A O 1
ATOM 5342 N N . ALA A 1 696 ? -2.404 -17.492 27.254 1.00 97.19 696 ALA A N 1
ATOM 5343 C CA . ALA A 1 696 ? -3.421 -16.455 27.069 1.00 97.19 696 ALA A CA 1
ATOM 5344 C C . ALA A 1 696 ? -4.497 -16.876 26.057 1.00 97.19 696 ALA A C 1
ATOM 5346 O O . ALA A 1 696 ? -4.185 -17.460 25.019 1.00 97.19 696 ALA A O 1
ATOM 5347 N N . GLY A 1 697 ? -5.756 -16.518 26.326 1.00 97.88 697 GLY A N 1
ATOM 5348 C CA . GLY A 1 697 ? -6.807 -16.550 25.305 1.00 97.88 697 GLY A CA 1
ATOM 5349 C C . GLY A 1 697 ? -6.660 -15.368 24.346 1.00 97.88 697 GLY A C 1
ATOM 5350 O O . GLY A 1 697 ? -6.237 -14.289 24.767 1.00 97.88 697 GLY A O 1
ATOM 5351 N N . VAL A 1 698 ? -7.019 -15.538 23.073 1.00 98.19 698 VAL A N 1
ATOM 5352 C CA . VAL A 1 698 ? -6.838 -14.505 22.041 1.00 98.19 698 VAL A CA 1
ATOM 5353 C C . VAL A 1 698 ? -8.109 -14.303 21.213 1.00 98.19 698 VAL A C 1
ATOM 5355 O O . VAL A 1 698 ? -8.537 -15.205 20.499 1.00 98.19 698 VAL A O 1
ATOM 5358 N N . ILE A 1 699 ? -8.670 -13.087 21.236 1.00 98.38 699 ILE A N 1
ATOM 5359 C CA . ILE A 1 699 ? -9.745 -12.664 20.315 1.00 98.38 699 ILE A CA 1
ATOM 5360 C C . ILE A 1 699 ? -9.256 -11.480 19.483 1.00 98.38 699 ILE A C 1
ATOM 5362 O O . ILE A 1 699 ? -9.102 -10.380 20.007 1.00 98.38 699 ILE A O 1
ATOM 5366 N N . ALA A 1 700 ? -9.022 -11.678 18.188 1.00 97.94 700 ALA A N 1
ATOM 5367 C CA . ALA A 1 700 ? -8.522 -10.627 17.305 1.00 97.94 700 ALA A CA 1
ATOM 5368 C C . ALA A 1 700 ? -9.652 -9.773 16.713 1.00 97.94 700 ALA A C 1
ATOM 5370 O O . ALA A 1 700 ? -10.656 -10.307 16.254 1.00 97.94 700 ALA A O 1
ATOM 5371 N N . ILE A 1 701 ? -9.457 -8.453 16.644 1.00 97.69 701 ILE A N 1
ATOM 5372 C CA . ILE A 1 701 ? -10.279 -7.547 15.827 1.00 97.69 701 ILE A CA 1
ATOM 5373 C C . ILE A 1 701 ? -9.455 -7.157 14.600 1.00 97.69 701 ILE A C 1
ATOM 5375 O O . ILE A 1 701 ? -8.433 -6.472 14.726 1.00 97.69 701 ILE A O 1
ATOM 5379 N N . VAL A 1 702 ? -9.886 -7.591 13.414 1.00 93.81 702 VAL A N 1
ATOM 5380 C CA . VAL A 1 702 ? -9.092 -7.453 12.184 1.00 93.81 702 VAL A CA 1
ATOM 5381 C C . VAL A 1 702 ? -9.939 -7.155 10.956 1.00 93.81 702 VAL A C 1
ATOM 5383 O O . VAL A 1 702 ? -11.053 -7.641 10.824 1.00 93.81 702 VAL A O 1
ATOM 5386 N N . ASN A 1 703 ? -9.409 -6.352 10.035 1.00 87.44 703 ASN A N 1
ATOM 5387 C CA . ASN A 1 703 ? -10.128 -5.978 8.816 1.00 87.44 703 ASN A CA 1
ATOM 5388 C C . ASN A 1 703 ? -9.832 -6.889 7.619 1.00 87.44 703 ASN A C 1
ATOM 5390 O O . ASN A 1 703 ? -10.628 -6.948 6.693 1.00 87.44 703 ASN A O 1
ATOM 5394 N N . ARG A 1 704 ? -8.693 -7.590 7.614 1.00 82.62 704 ARG A N 1
ATOM 5395 C CA . ARG A 1 704 ? -8.248 -8.425 6.491 1.00 82.62 704 ARG A CA 1
ATOM 5396 C C . ARG A 1 704 ? -8.416 -9.917 6.787 1.00 82.62 704 ARG A C 1
ATOM 5398 O O . ARG A 1 704 ? -7.775 -10.445 7.704 1.00 82.62 704 ARG A O 1
ATOM 5405 N N . ARG A 1 705 ? -9.227 -10.607 5.979 1.00 82.19 705 ARG A N 1
ATOM 5406 C CA . ARG A 1 705 ? -9.293 -12.082 5.941 1.00 82.19 705 ARG A CA 1
ATOM 5407 C C . ARG A 1 705 ? -7.957 -12.693 5.520 1.00 82.19 705 ARG A C 1
ATOM 5409 O O . ARG A 1 705 ? -7.150 -12.042 4.862 1.00 82.19 705 ARG A O 1
ATOM 5416 N N . GLN A 1 706 ? -7.734 -13.948 5.912 1.00 74.56 706 GLN A N 1
ATOM 5417 C CA . GLN A 1 706 ? -6.531 -14.719 5.564 1.00 74.56 706 GLN A CA 1
ATOM 5418 C C . GLN A 1 706 ? -5.205 -14.027 5.956 1.00 74.56 706 GLN A C 1
ATOM 5420 O O . GLN A 1 706 ? -4.189 -14.181 5.280 1.00 74.56 706 GLN A O 1
ATOM 5425 N N . SER A 1 707 ? -5.215 -13.240 7.036 1.00 78.12 707 SER A N 1
ATOM 5426 C CA . SER A 1 707 ? -4.029 -12.559 7.568 1.00 78.12 707 SER A CA 1
ATOM 5427 C C . SER A 1 707 ? -3.396 -13.345 8.720 1.00 78.12 707 SER A C 1
ATOM 5429 O O . SER A 1 707 ? -4.081 -14.112 9.397 1.00 78.12 707 SER A O 1
ATOM 5431 N N . ASP A 1 708 ? -2.103 -13.146 8.980 1.00 75.19 708 ASP A N 1
ATOM 5432 C CA . ASP A 1 708 ? -1.334 -13.960 9.940 1.00 75.19 708 ASP A CA 1
ATOM 5433 C C . ASP A 1 708 ? -1.955 -14.009 11.341 1.00 75.19 708 ASP A C 1
ATOM 5435 O O . ASP A 1 708 ? -1.945 -15.052 11.996 1.00 75.19 708 ASP A O 1
ATOM 5439 N N . ILE A 1 709 ? -2.542 -12.897 11.793 1.00 85.25 709 ILE A N 1
ATOM 5440 C CA . ILE A 1 709 ? -3.195 -12.820 13.102 1.00 85.25 709 ILE A CA 1
ATOM 5441 C C . ILE A 1 709 ? -4.401 -13.761 13.212 1.00 85.25 709 ILE A C 1
ATOM 5443 O O . ILE A 1 709 ? -4.669 -14.283 14.290 1.00 85.25 709 ILE A O 1
ATOM 5447 N N . THR A 1 710 ? -5.112 -14.006 12.104 1.00 86.19 710 THR A N 1
ATOM 5448 C CA . THR A 1 710 ? -6.334 -14.829 12.091 1.00 86.19 710 THR A CA 1
ATOM 5449 C C . THR A 1 710 ? -6.034 -16.300 12.344 1.00 86.19 710 THR A C 1
ATOM 5451 O O . THR A 1 710 ? -6.858 -16.988 12.929 1.00 86.19 710 THR A O 1
ATOM 5454 N N . ALA A 1 711 ? -4.835 -16.765 11.980 1.00 81.50 711 ALA A N 1
ATOM 5455 C CA . ALA A 1 711 ? -4.380 -18.125 12.261 1.00 81.50 711 ALA A CA 1
ATOM 5456 C C . ALA A 1 711 ? -3.858 -18.306 13.700 1.00 81.50 711 ALA A C 1
ATOM 5458 O O . ALA A 1 711 ? -3.691 -19.435 14.151 1.00 81.50 711 ALA A O 1
ATOM 5459 N N . LYS A 1 712 ? -3.562 -17.205 14.405 1.00 85.06 712 LYS A N 1
ATOM 5460 C CA . LYS A 1 712 ? -3.002 -17.204 15.770 1.00 85.06 712 LYS A CA 1
ATOM 5461 C C . LYS A 1 712 ? -4.035 -16.899 16.853 1.00 85.06 712 LYS A C 1
ATOM 5463 O O . LYS A 1 712 ? -3.719 -17.024 18.032 1.00 85.06 712 LYS A O 1
ATOM 5468 N N . ALA A 1 713 ? -5.217 -16.430 16.469 1.00 93.19 713 ALA A N 1
ATOM 5469 C CA . ALA A 1 713 ? -6.285 -16.090 17.394 1.00 93.19 713 ALA A CA 1
ATOM 5470 C C . ALA A 1 713 ? -7.204 -17.295 17.635 1.00 93.19 713 ALA A C 1
ATOM 5472 O O . ALA A 1 713 ? -7.454 -18.070 16.716 1.00 93.19 713 ALA A O 1
ATOM 5473 N N . ASP A 1 714 ? -7.734 -17.425 18.854 1.00 96.38 714 ASP A N 1
ATOM 5474 C CA . ASP A 1 714 ? -8.783 -18.406 19.150 1.00 96.38 714 ASP A CA 1
ATOM 5475 C C . ASP A 1 714 ? -10.120 -17.982 18.515 1.00 96.38 714 ASP A C 1
ATOM 5477 O O . ASP A 1 714 ? -10.878 -18.829 18.055 1.00 96.38 714 ASP A O 1
ATOM 5481 N N . GLY A 1 715 ? -10.405 -16.673 18.494 1.00 95.31 715 GLY A N 1
ATOM 5482 C CA . GLY A 1 715 ? -11.588 -16.079 17.867 1.00 95.31 715 GLY A CA 1
ATOM 5483 C C . GLY A 1 715 ? -11.253 -14.811 17.080 1.00 95.31 715 GLY A C 1
ATOM 5484 O O . GLY A 1 715 ? -10.296 -14.099 17.394 1.00 95.31 715 GLY A O 1
ATOM 5485 N N . VAL A 1 716 ? -12.027 -14.513 16.038 1.00 94.31 716 VAL A N 1
ATOM 5486 C CA . VAL A 1 716 ? -11.766 -13.414 15.104 1.00 94.31 716 VAL A CA 1
ATOM 5487 C C . VAL A 1 716 ? -13.031 -12.600 14.845 1.00 94.31 716 VAL A C 1
ATOM 5489 O O . VAL A 1 716 ? -13.972 -13.054 14.205 1.00 94.31 716 VAL A O 1
ATOM 5492 N N . PHE A 1 717 ? -13.023 -11.336 15.262 1.00 94.50 717 PHE A N 1
ATOM 5493 C CA . PHE A 1 717 ? -14.023 -10.349 14.876 1.00 94.50 717 PHE A CA 1
ATOM 5494 C C . PHE A 1 717 ? -13.552 -9.601 13.622 1.00 94.50 717 PHE A C 1
ATOM 5496 O O . PHE A 1 717 ? -12.742 -8.671 13.703 1.00 94.50 717 PHE A O 1
ATOM 5503 N N . TYR A 1 718 ? -14.100 -9.962 12.459 1.00 90.75 718 TYR A N 1
ATOM 5504 C CA . TYR A 1 718 ? -13.865 -9.197 11.236 1.00 90.75 718 TYR A CA 1
ATOM 5505 C C . TYR A 1 718 ? -14.618 -7.863 11.247 1.00 90.75 718 TYR A C 1
ATOM 5507 O O . TYR A 1 718 ? -15.834 -7.831 11.449 1.00 90.75 718 TYR A O 1
ATOM 5515 N N . THR A 1 719 ? -13.912 -6.757 11.009 1.00 91.19 719 THR A N 1
ATOM 5516 C CA . THR A 1 719 ? -14.559 -5.473 10.710 1.00 91.19 719 THR A CA 1
ATOM 5517 C C . THR A 1 719 ? -15.069 -5.452 9.272 1.00 91.19 719 THR A C 1
ATOM 5519 O O . THR A 1 719 ? -14.497 -6.093 8.390 1.00 91.19 719 THR A O 1
ATOM 5522 N N . SER A 1 720 ? -16.144 -4.699 9.024 1.00 85.44 720 SER A N 1
ATOM 5523 C CA . SER A 1 720 ? -16.854 -4.689 7.742 1.00 85.44 720 SER A CA 1
ATOM 5524 C C . SER A 1 720 ? -17.260 -6.119 7.339 1.00 85.44 720 SER A C 1
ATOM 5526 O O . SER A 1 720 ? -17.978 -6.778 8.088 1.00 85.44 720 SER A O 1
ATOM 5528 N N . ASP A 1 721 ? -16.806 -6.614 6.190 1.00 75.81 721 ASP A N 1
ATOM 5529 C CA . ASP A 1 721 ? -16.945 -8.006 5.740 1.00 75.81 721 ASP A CA 1
ATOM 5530 C C . ASP A 1 721 ? -15.597 -8.750 5.668 1.00 75.81 721 ASP A C 1
ATOM 5532 O O . ASP A 1 721 ? -15.543 -9.885 5.189 1.00 75.81 721 ASP A O 1
ATOM 5536 N N . GLY A 1 722 ? -14.505 -8.139 6.139 1.00 74.19 722 GLY A N 1
ATOM 5537 C CA . GLY A 1 722 ? -13.156 -8.696 6.059 1.00 74.19 722 GLY A CA 1
ATOM 5538 C C . GLY A 1 722 ? -12.466 -8.573 4.683 1.00 74.19 722 GLY A C 1
ATOM 5539 O O . GLY A 1 722 ? -11.324 -9.020 4.535 1.00 74.19 722 GLY A O 1
ATOM 5540 N N . ARG A 1 723 ? -13.155 -8.007 3.677 1.00 75.69 723 ARG A N 1
ATOM 5541 C CA . ARG A 1 723 ? -12.667 -7.775 2.300 1.00 75.69 723 ARG A CA 1
ATOM 5542 C C . ARG A 1 723 ? -12.475 -6.292 1.963 1.00 75.69 723 ARG A C 1
ATOM 5544 O O . ARG A 1 723 ? -11.950 -5.960 0.908 1.00 75.69 723 ARG A O 1
ATOM 5551 N N . ASP A 1 724 ? -12.878 -5.409 2.867 1.00 75.69 724 ASP A N 1
ATOM 5552 C CA . ASP A 1 724 ? -12.880 -3.955 2.711 1.00 75.69 724 ASP A CA 1
ATOM 5553 C C . ASP A 1 724 ? -11.469 -3.349 2.872 1.00 75.69 724 ASP A C 1
ATOM 5555 O O . ASP A 1 724 ? -11.144 -2.748 3.899 1.00 75.69 724 ASP A O 1
ATOM 5559 N N . VAL A 1 725 ? -10.591 -3.565 1.887 1.00 77.44 725 VAL A N 1
ATOM 5560 C CA . VAL A 1 725 ? -9.164 -3.199 1.949 1.00 77.44 725 VAL A CA 1
ATOM 5561 C C . VAL A 1 725 ? -8.969 -1.680 2.042 1.00 77.44 725 VAL A C 1
ATOM 5563 O O . VAL A 1 725 ? -9.600 -0.916 1.316 1.00 77.44 725 VAL A O 1
ATOM 5566 N N . GLU A 1 726 ? -8.095 -1.234 2.952 1.00 81.12 726 GLU A N 1
ATOM 5567 C CA . GLU A 1 726 ? -7.554 0.137 2.934 1.00 81.12 726 GLU A CA 1
ATOM 5568 C C . GLU A 1 726 ? -6.289 0.149 2.075 1.00 81.12 726 GLU A C 1
ATOM 5570 O O . GLU A 1 726 ? -5.336 -0.584 2.358 1.00 81.12 726 GLU A O 1
ATOM 5575 N N . MET A 1 727 ? -6.316 0.958 1.022 1.00 80.50 727 MET A N 1
ATOM 5576 C CA . MET A 1 727 ? -5.221 1.192 0.089 1.00 80.50 727 MET A CA 1
ATOM 5577 C C . MET A 1 727 ? -4.384 2.400 0.515 1.00 80.50 727 MET A C 1
ATOM 5579 O O . MET A 1 727 ? -3.165 2.390 0.323 1.00 80.50 727 MET A O 1
ATOM 5583 N N . ALA A 1 728 ? -5.009 3.414 1.126 1.00 82.56 728 ALA A N 1
ATOM 5584 C CA . ALA A 1 728 ? -4.284 4.534 1.707 1.00 82.56 728 ALA A CA 1
ATOM 5585 C C . ALA A 1 728 ? -3.414 4.056 2.878 1.00 82.56 728 ALA A C 1
ATOM 5587 O O . ALA A 1 728 ? -3.822 3.251 3.716 1.00 82.56 728 ALA A O 1
ATOM 5588 N N . VAL A 1 729 ? -2.185 4.569 2.959 1.00 78.12 729 VAL A N 1
ATOM 5589 C CA . VAL A 1 729 ? -1.251 4.172 4.029 1.00 78.12 729 VAL A CA 1
ATOM 5590 C C . VAL A 1 729 ? -1.743 4.649 5.399 1.00 78.12 729 VAL A C 1
ATOM 5592 O O . VAL A 1 729 ? -1.566 3.967 6.411 1.00 78.12 729 VAL A O 1
ATOM 5595 N N . ALA A 1 730 ? -2.340 5.839 5.442 1.00 85.25 730 ALA A N 1
ATOM 5596 C CA . ALA A 1 730 ? -2.939 6.388 6.643 1.00 85.25 730 ALA A CA 1
ATOM 5597 C C . ALA A 1 730 ? -4.328 5.763 6.861 1.00 85.25 730 ALA A C 1
ATOM 5599 O O . ALA A 1 730 ? -5.253 6.027 6.104 1.00 85.25 730 ALA A O 1
ATOM 5600 N N . SER A 1 731 ? -4.472 4.955 7.917 1.00 89.94 731 SER A N 1
ATOM 5601 C CA . SER A 1 731 ? -5.726 4.237 8.209 1.00 89.94 731 SER A CA 1
ATOM 5602 C C . SER A 1 731 ? -6.897 5.170 8.541 1.00 89.94 731 SER A C 1
ATOM 5604 O O . SER A 1 731 ? -6.690 6.176 9.230 1.00 89.94 731 SER A O 1
ATOM 5606 N N . THR A 1 732 ? -8.107 4.815 8.083 1.00 92.19 732 THR A N 1
ATOM 5607 C CA . THR A 1 732 ? -9.348 5.597 8.218 1.00 92.19 732 THR A CA 1
ATOM 5608 C C . THR A 1 732 ? -10.543 4.714 8.623 1.00 92.19 732 THR A C 1
ATOM 5610 O O . THR A 1 732 ? -10.844 4.600 9.813 1.00 92.19 732 THR A O 1
ATOM 5613 N N . LYS A 1 733 ? -11.228 4.063 7.671 1.00 92.06 733 LYS A N 1
ATOM 5614 C CA . LYS A 1 733 ? -12.403 3.190 7.873 1.00 92.06 733 LYS A CA 1
ATOM 5615 C C . LYS A 1 733 ? -12.184 2.073 8.898 1.00 92.06 733 LYS A C 1
ATOM 5617 O O . LYS A 1 733 ? -13.111 1.740 9.649 1.00 92.06 733 LYS A O 1
ATOM 5622 N N . ALA A 1 734 ? -10.970 1.534 8.983 1.00 92.25 734 ALA A N 1
ATOM 5623 C CA . ALA A 1 734 ? -10.607 0.499 9.939 1.00 92.25 734 ALA A CA 1
ATOM 5624 C C . ALA A 1 734 ? -10.654 1.019 11.382 1.00 92.25 734 ALA A C 1
ATOM 5626 O O . ALA A 1 734 ? -11.206 0.328 12.233 1.00 92.25 734 ALA A O 1
ATOM 5627 N N . PHE A 1 735 ? -10.182 2.240 11.661 1.00 96.00 735 PHE A N 1
ATOM 5628 C CA . PHE A 1 735 ? -10.220 2.826 13.009 1.00 96.00 735 PHE A CA 1
ATOM 5629 C C . PHE A 1 735 ? -11.647 2.873 13.574 1.00 96.00 735 PHE A C 1
ATOM 5631 O O . PHE A 1 735 ? -11.913 2.375 14.671 1.00 96.00 735 PHE A O 1
ATOM 5638 N N . TYR A 1 736 ? -12.596 3.414 12.803 1.00 96.06 736 TYR A N 1
ATOM 5639 C CA . TYR A 1 736 ? -13.993 3.527 13.236 1.00 96.06 736 TYR A CA 1
ATOM 5640 C C . TYR A 1 736 ? -14.635 2.156 13.439 1.00 96.06 736 TYR A C 1
ATOM 5642 O O . TYR A 1 736 ? -15.291 1.908 14.454 1.00 96.06 736 TYR A O 1
ATOM 5650 N N . SER A 1 737 ? -14.414 1.249 12.487 1.00 95.62 737 SER A N 1
ATOM 5651 C CA . SER A 1 737 ? -14.988 -0.094 12.520 1.00 95.62 737 SER A CA 1
ATOM 5652 C C . SER A 1 737 ? -14.416 -0.927 13.672 1.00 95.62 737 SER A C 1
ATOM 5654 O O . SER A 1 737 ? -15.162 -1.654 14.322 1.00 95.62 737 SER A O 1
ATOM 5656 N N . GLN A 1 738 ? -13.129 -0.769 14.001 1.00 96.25 738 GLN A N 1
ATOM 5657 C CA . GLN A 1 738 ? -12.480 -1.425 15.143 1.00 96.25 738 GLN A CA 1
ATOM 5658 C C . GLN A 1 738 ? -13.073 -0.967 16.480 1.00 96.25 738 GLN A C 1
ATOM 5660 O O . GLN A 1 738 ? -13.353 -1.799 17.344 1.00 96.25 738 GLN A O 1
ATOM 5665 N N . ILE A 1 739 ? -13.334 0.337 16.644 1.00 96.94 739 ILE A N 1
ATOM 5666 C CA . ILE A 1 739 ? -14.010 0.861 17.841 1.00 96.94 739 ILE A CA 1
ATOM 5667 C C . ILE A 1 739 ? -15.427 0.289 17.950 1.00 96.94 739 ILE A C 1
ATOM 5669 O O . ILE A 1 739 ? -15.842 -0.126 19.033 1.00 96.94 739 ILE A O 1
ATOM 5673 N N . VAL A 1 740 ? -16.170 0.235 16.842 1.00 96.81 740 VAL A N 1
ATOM 5674 C CA . VAL A 1 740 ? -17.537 -0.307 16.819 1.00 96.81 740 VAL A CA 1
ATOM 5675 C C . VAL A 1 740 ? -17.551 -1.803 17.147 1.00 96.81 740 VAL A C 1
ATOM 5677 O O . VAL A 1 740 ? -18.328 -2.217 18.007 1.00 96.81 740 VAL A O 1
ATOM 5680 N N . ALA A 1 741 ? -16.652 -2.597 16.561 1.00 96.44 741 ALA A N 1
ATOM 5681 C CA . ALA A 1 741 ? -16.490 -4.016 16.882 1.00 96.44 741 ALA A CA 1
ATOM 5682 C C . ALA A 1 741 ? -16.160 -4.234 18.370 1.00 96.44 741 ALA A C 1
ATOM 5684 O O . ALA A 1 741 ? -16.810 -5.032 19.048 1.00 96.44 741 ALA A O 1
ATOM 5685 N N . GLY A 1 742 ? -15.221 -3.458 18.922 1.00 96.81 742 GLY A N 1
ATOM 5686 C CA . GLY A 1 742 ? -14.883 -3.525 20.344 1.00 96.81 742 GLY A CA 1
ATOM 5687 C C . GLY A 1 742 ? -16.038 -3.126 21.270 1.00 96.81 742 GLY A C 1
ATOM 5688 O O . GLY A 1 742 ? -16.196 -3.703 22.345 1.00 96.81 742 GLY A O 1
ATOM 5689 N N . ARG A 1 743 ? -16.906 -2.194 20.853 1.00 96.12 743 ARG A N 1
ATOM 5690 C CA . ARG A 1 743 ? -18.125 -1.824 21.599 1.00 96.12 743 ARG A CA 1
ATOM 5691 C C . ARG A 1 743 ? -19.168 -2.943 21.582 1.00 96.12 743 ARG A C 1
ATOM 5693 O O . ARG A 1 743 ? -19.801 -3.173 22.610 1.00 96.12 743 ARG A O 1
ATOM 5700 N N . ILE A 1 744 ? -19.320 -3.654 20.463 1.00 96.44 744 ILE A N 1
ATOM 5701 C CA . ILE A 1 744 ? -20.182 -4.844 20.376 1.00 96.44 744 ILE A CA 1
ATOM 5702 C C . ILE A 1 744 ? -19.668 -5.929 21.333 1.00 96.44 744 ILE A C 1
ATOM 5704 O O . ILE A 1 744 ? -20.448 -6.441 22.135 1.00 96.44 744 ILE A O 1
ATOM 5708 N N . LEU A 1 745 ? -18.358 -6.211 21.325 1.00 97.44 745 LEU A N 1
ATOM 5709 C CA . LEU A 1 745 ? -17.737 -7.153 22.266 1.00 97.44 745 LEU A CA 1
ATOM 5710 C C . LEU A 1 745 ? -17.937 -6.733 23.728 1.00 97.44 745 LEU A C 1
ATOM 5712 O O . LEU A 1 745 ? -18.321 -7.558 24.550 1.00 97.44 745 LEU A O 1
ATOM 5716 N N . ALA A 1 746 ? -17.758 -5.449 24.055 1.00 97.44 746 ALA A N 1
ATOM 5717 C CA . ALA A 1 746 ? -17.978 -4.938 25.408 1.00 97.44 746 ALA A CA 1
ATOM 5718 C C . ALA A 1 746 ? -19.420 -5.164 25.899 1.00 97.44 746 ALA A C 1
ATOM 5720 O O . ALA A 1 746 ? -19.632 -5.540 27.052 1.00 97.44 746 ALA A O 1
ATOM 5721 N N . LEU A 1 747 ? -20.416 -4.945 25.032 1.00 97.19 747 LEU A N 1
ATOM 5722 C CA . LEU A 1 747 ? -21.824 -5.165 25.367 1.00 97.19 747 LEU A CA 1
ATOM 5723 C C . LEU A 1 747 ? -22.167 -6.655 25.483 1.00 97.19 747 LEU A C 1
ATOM 5725 O O . LEU A 1 747 ? -22.937 -7.029 26.367 1.00 97.19 747 LEU A O 1
ATOM 5729 N N . TYR A 1 748 ? -21.564 -7.505 24.651 1.00 96.88 748 TYR A N 1
ATOM 5730 C CA . TYR A 1 748 ? -21.702 -8.953 24.774 1.00 96.88 748 TYR A CA 1
ATOM 5731 C C . TYR A 1 748 ? -21.096 -9.477 26.080 1.00 96.88 748 TYR A C 1
ATOM 5733 O O . TYR A 1 748 ? -21.759 -10.209 26.814 1.00 96.88 748 TYR A O 1
ATOM 5741 N N . PHE A 1 749 ? -19.879 -9.045 26.428 1.00 97.56 749 PHE A N 1
ATOM 5742 C CA . PHE A 1 749 ? -19.254 -9.398 27.703 1.00 97.56 749 PHE A CA 1
ATOM 5743 C C . PHE A 1 749 ? -20.095 -8.925 28.894 1.00 97.56 749 PHE A C 1
ATOM 5745 O O . PHE A 1 749 ? -20.273 -9.673 29.852 1.00 97.56 749 PHE A O 1
ATOM 5752 N N . ALA A 1 750 ? -20.684 -7.728 28.815 1.00 97.00 750 ALA A N 1
ATOM 5753 C CA . ALA A 1 750 ? -21.584 -7.230 29.852 1.00 97.00 750 ALA A CA 1
ATOM 5754 C C . ALA A 1 750 ? -22.866 -8.067 29.997 1.00 97.00 750 ALA A C 1
ATOM 5756 O O . ALA A 1 750 ? -23.353 -8.242 31.116 1.00 97.00 750 ALA A O 1
ATOM 5757 N N . LEU A 1 751 ? -23.395 -8.606 28.891 1.00 95.06 751 LEU A N 1
ATOM 5758 C CA . LEU A 1 751 ? -24.547 -9.508 28.912 1.00 95.06 751 LEU A CA 1
ATOM 5759 C C . LEU A 1 751 ? -24.207 -10.823 29.624 1.00 95.06 751 LEU A C 1
ATOM 5761 O O . LEU A 1 751 ? -24.906 -11.208 30.560 1.00 95.06 751 LEU A O 1
ATOM 5765 N N . ILE A 1 752 ? -23.129 -11.502 29.209 1.00 94.94 752 ILE A N 1
ATOM 5766 C CA . ILE A 1 752 ? -22.778 -12.828 29.752 1.00 94.94 752 ILE A CA 1
ATOM 5767 C C . ILE A 1 752 ? -22.302 -12.750 31.210 1.00 94.94 752 ILE A C 1
ATOM 5769 O O . ILE A 1 752 ? -22.570 -13.661 31.990 1.00 94.94 752 ILE A O 1
ATOM 5773 N N . LEU A 1 753 ? -21.666 -11.639 31.603 1.00 95.88 753 LEU A N 1
ATOM 5774 C CA . LEU A 1 753 ? -21.241 -11.372 32.983 1.00 95.88 753 LEU A CA 1
ATOM 5775 C C . LEU A 1 753 ? -22.334 -10.701 33.831 1.00 95.88 753 LEU A C 1
ATOM 5777 O O . LEU A 1 753 ? -22.127 -10.476 35.022 1.00 95.88 753 LEU A O 1
ATOM 5781 N N . LYS A 1 754 ? -23.496 -10.389 33.239 1.00 94.44 754 LYS A N 1
ATOM 5782 C CA . LYS A 1 754 ? -24.654 -9.754 33.894 1.00 94.44 754 LYS A CA 1
ATOM 5783 C C . LYS A 1 754 ? -24.325 -8.430 34.596 1.00 94.44 754 LYS A C 1
ATOM 5785 O O . LYS A 1 754 ? -24.937 -8.091 35.608 1.00 94.44 754 LYS A O 1
ATOM 5790 N N . THR A 1 755 ? -23.378 -7.661 34.062 1.00 95.56 755 THR A N 1
ATOM 5791 C CA . THR A 1 755 ? -23.019 -6.338 34.603 1.00 95.56 755 THR A CA 1
ATOM 5792 C C . THR A 1 755 ? -23.970 -5.236 34.132 1.00 95.56 755 THR A C 1
ATOM 5794 O O . THR A 1 755 ? -24.036 -4.177 34.754 1.00 95.56 755 THR A O 1
ATOM 5797 N N . LEU A 1 756 ? -24.737 -5.477 33.061 1.00 94.12 756 LEU A N 1
ATOM 5798 C CA . LEU A 1 756 ? -25.790 -4.592 32.559 1.00 94.12 756 LEU A CA 1
ATOM 5799 C C . LEU A 1 756 ? -27.096 -5.350 32.290 1.00 94.12 756 LEU A C 1
ATOM 5801 O O . LEU A 1 756 ? -27.089 -6.540 31.986 1.00 94.12 756 LEU A O 1
ATOM 5805 N N . SER A 1 757 ? -28.225 -4.635 32.355 1.00 91.50 757 SER A N 1
ATOM 5806 C CA . SER A 1 757 ? -29.538 -5.166 31.970 1.00 91.50 757 SER A CA 1
ATOM 5807 C C . SER A 1 757 ? -29.720 -5.216 30.448 1.00 91.50 757 SER A C 1
ATOM 5809 O O . SER A 1 757 ? -29.155 -4.395 29.719 1.00 91.50 757 SER A O 1
ATOM 5811 N N . GLY A 1 758 ? -30.574 -6.131 29.972 1.00 89.44 758 GLY A N 1
ATOM 5812 C CA . GLY A 1 758 ? -30.937 -6.249 28.553 1.00 89.44 758 GLY A CA 1
ATOM 5813 C C . GLY A 1 758 ? -31.469 -4.941 27.956 1.00 89.44 758 GLY A C 1
ATOM 5814 O O . GLY A 1 758 ? -31.020 -4.530 26.890 1.00 89.44 758 GLY A O 1
ATOM 5815 N N . GLU A 1 759 ? -32.311 -4.208 28.691 1.00 90.75 759 GLU A N 1
ATOM 5816 C CA . GLU A 1 759 ? -32.824 -2.894 28.274 1.00 90.75 759 GLU A CA 1
ATOM 5817 C C . GLU A 1 759 ? -31.710 -1.860 28.081 1.00 90.75 759 GLU A C 1
ATOM 5819 O O . GLU A 1 759 ? -31.705 -1.097 27.109 1.00 90.75 759 GLU A O 1
ATOM 5824 N N . ARG A 1 760 ? -30.728 -1.831 28.996 1.00 92.75 760 ARG A N 1
ATOM 5825 C CA . ARG A 1 760 ? -29.604 -0.900 28.882 1.00 92.75 760 ARG A CA 1
ATOM 5826 C C . ARG A 1 760 ? -28.739 -1.246 27.678 1.00 92.75 760 ARG A C 1
ATOM 5828 O O . ARG A 1 760 ? -28.308 -0.335 26.975 1.00 92.75 760 ARG A O 1
ATOM 5835 N N . ILE A 1 761 ? -28.511 -2.534 27.434 1.00 93.88 761 ILE A N 1
ATOM 5836 C CA . ILE A 1 761 ? -27.771 -3.018 26.267 1.00 93.88 761 ILE A CA 1
ATOM 5837 C C . ILE A 1 761 ? -28.516 -2.646 24.977 1.00 93.88 761 ILE A C 1
ATOM 5839 O O . ILE A 1 761 ? -27.907 -2.051 24.091 1.00 93.88 761 ILE A O 1
ATOM 5843 N N . ALA A 1 762 ? -29.828 -2.889 24.894 1.00 92.19 762 ALA A N 1
ATOM 5844 C CA . ALA A 1 762 ? -30.655 -2.521 23.741 1.00 92.19 762 ALA A CA 1
ATOM 5845 C C . ALA A 1 762 ? -30.589 -1.013 23.444 1.00 92.19 762 ALA A C 1
ATOM 5847 O O . ALA A 1 762 ? -30.444 -0.595 22.295 1.00 92.19 762 ALA A O 1
ATOM 5848 N N . MET A 1 763 ? -30.640 -0.180 24.486 1.00 91.88 763 MET A N 1
ATOM 5849 C CA . MET A 1 763 ? -30.517 1.271 24.353 1.00 91.88 763 MET A CA 1
ATOM 5850 C C . MET A 1 763 ? -29.134 1.702 23.826 1.00 91.88 763 MET A C 1
ATOM 5852 O O . MET A 1 763 ? -29.055 2.614 23.005 1.00 91.88 763 MET A O 1
ATOM 5856 N N . GLU A 1 764 ? -28.043 1.075 24.275 1.00 93.19 764 GLU A N 1
ATOM 5857 C CA . GLU A 1 764 ? -26.687 1.362 23.778 1.00 93.19 764 GLU A CA 1
ATOM 5858 C C . GLU A 1 764 ? -26.492 0.881 22.329 1.00 93.19 764 GLU A C 1
ATOM 5860 O O . GLU A 1 764 ? -25.891 1.597 21.528 1.00 93.19 764 GLU A O 1
ATOM 5865 N N . LEU A 1 765 ? -27.057 -0.273 21.958 1.00 92.69 765 LEU A N 1
ATOM 5866 C CA . LEU A 1 765 ? -27.013 -0.790 20.586 1.00 92.69 765 LEU A CA 1
ATOM 5867 C C . LEU A 1 765 ? -27.716 0.147 19.601 1.00 92.69 765 LEU A C 1
ATOM 5869 O O . LEU A 1 765 ? -27.111 0.529 18.606 1.00 92.69 765 LEU A O 1
ATOM 5873 N N . ARG A 1 766 ? -28.916 0.647 19.925 1.00 90.25 766 ARG A N 1
ATOM 5874 C CA . ARG A 1 766 ? -29.605 1.647 19.081 1.00 90.25 766 ARG A CA 1
ATOM 5875 C C . ARG A 1 766 ? -28.809 2.928 18.876 1.00 90.25 766 ARG A C 1
ATOM 5877 O O . ARG A 1 766 ? -28.908 3.571 17.834 1.00 90.25 766 ARG A O 1
ATOM 5884 N N . ARG A 1 767 ? -28.016 3.331 19.873 1.00 91.12 767 ARG A N 1
ATOM 5885 C CA . ARG A 1 767 ? -27.105 4.471 19.710 1.00 91.12 767 ARG A CA 1
ATOM 5886 C C . ARG A 1 767 ? -26.024 4.127 18.690 1.00 91.12 767 ARG A C 1
ATOM 5888 O O . ARG A 1 767 ? -25.786 4.926 17.792 1.00 91.12 767 ARG A O 1
ATOM 5895 N N . LEU A 1 768 ? -25.424 2.938 18.768 1.00 92.44 768 LEU A N 1
ATOM 5896 C CA . LEU A 1 768 ? -24.457 2.475 17.767 1.00 92.44 768 LEU A CA 1
ATOM 5897 C C . LEU A 1 768 ? -25.073 2.390 16.357 1.00 92.44 768 LEU A C 1
ATOM 5899 O O . LEU A 1 768 ? -24.426 2.830 15.409 1.00 92.44 768 LEU A O 1
ATOM 5903 N N . GLU A 1 769 ? -26.330 1.955 16.208 1.00 91.38 769 GLU A N 1
ATOM 5904 C CA . GLU A 1 769 ? -27.048 1.939 14.913 1.00 91.38 769 GLU A CA 1
ATOM 5905 C C . GLU A 1 769 ? -27.175 3.329 14.278 1.00 91.38 769 GLU A C 1
ATOM 5907 O O . GLU A 1 769 ? -27.184 3.454 13.054 1.00 91.38 769 GLU A O 1
ATOM 5912 N N . ALA A 1 770 ? -27.219 4.393 15.087 1.00 92.44 770 ALA A N 1
ATOM 5913 C CA . ALA A 1 770 ? -27.267 5.765 14.588 1.00 92.44 770 ALA A CA 1
ATOM 5914 C C . ALA A 1 770 ? -25.907 6.279 14.076 1.00 92.44 770 ALA A C 1
ATOM 5916 O O . ALA A 1 770 ? -25.860 7.295 13.379 1.00 92.44 770 ALA A O 1
ATOM 5917 N N . THR A 1 771 ? -24.796 5.600 14.390 1.00 94.69 771 THR A N 1
ATOM 5918 C CA . THR A 1 771 ? -23.438 6.078 14.069 1.00 94.69 771 THR A CA 1
ATOM 5919 C C . THR A 1 771 ? -23.221 6.320 12.570 1.00 94.69 771 THR A C 1
ATOM 5921 O O . THR A 1 771 ? -22.800 7.429 12.237 1.00 94.69 771 THR A O 1
ATOM 5924 N N . PRO A 1 772 ? -23.577 5.403 11.643 1.00 95.06 772 PRO A N 1
ATOM 5925 C CA . PRO A 1 772 ? -23.443 5.657 10.206 1.00 95.06 772 PRO A CA 1
ATOM 5926 C C . PRO A 1 772 ? -24.167 6.927 9.737 1.00 95.06 772 PRO A C 1
ATOM 5928 O O . PRO A 1 772 ? -23.609 7.724 8.986 1.00 95.06 772 PRO A O 1
ATOM 5931 N N . ALA A 1 773 ? -25.399 7.156 10.203 1.00 95.62 773 ALA A N 1
ATOM 5932 C CA . ALA A 1 773 ? -26.176 8.334 9.818 1.00 95.62 773 ALA A CA 1
ATOM 5933 C C . ALA A 1 773 ? -25.544 9.636 10.340 1.00 95.62 773 ALA A C 1
ATOM 5935 O O . ALA A 1 773 ? -25.526 10.646 9.639 1.00 95.62 773 ALA A O 1
ATOM 5936 N N . LEU A 1 774 ? -24.988 9.618 11.555 1.00 97.12 774 LEU A N 1
ATOM 5937 C CA . LEU A 1 774 ? -24.291 10.770 12.128 1.00 97.12 774 LEU A CA 1
ATOM 5938 C C . LEU A 1 774 ? -22.948 11.036 11.434 1.00 97.12 774 LEU A C 1
ATOM 5940 O O . LEU A 1 774 ? -22.638 12.193 11.159 1.00 97.12 774 LEU A O 1
ATOM 5944 N N . MET A 1 775 ? -22.192 9.993 11.078 1.00 97.69 775 MET A N 1
ATOM 5945 C CA . MET A 1 775 ? -20.975 10.128 10.269 1.00 97.69 775 MET A CA 1
ATOM 5946 C C . MET A 1 775 ? -21.288 10.767 8.911 1.00 97.69 775 MET A C 1
ATOM 5948 O O . MET A 1 775 ? -20.627 11.729 8.528 1.00 97.69 775 MET A O 1
ATOM 5952 N N . GLN A 1 776 ? -22.352 10.322 8.229 1.00 97.44 776 GLN A N 1
ATOM 5953 C CA . GLN A 1 776 ? -22.785 10.905 6.953 1.00 97.44 776 GLN A CA 1
ATOM 5954 C C . GLN A 1 776 ? -23.069 12.410 7.065 1.00 97.44 776 GLN A C 1
ATOM 5956 O O . GLN A 1 776 ? -22.760 13.174 6.152 1.00 97.44 776 GLN A O 1
ATOM 5961 N N . ARG A 1 777 ? -23.625 12.860 8.196 1.00 97.44 777 ARG A N 1
ATOM 5962 C CA . ARG A 1 777 ? -23.869 14.287 8.450 1.00 97.44 777 ARG A CA 1
ATOM 5963 C C . ARG A 1 777 ? -22.576 15.087 8.611 1.00 97.44 777 ARG A C 1
ATOM 5965 O O . ARG A 1 777 ? -22.535 16.223 8.153 1.00 97.44 777 ARG A O 1
ATOM 5972 N N . VAL A 1 778 ? -21.532 14.511 9.215 1.00 97.75 778 VAL A N 1
ATOM 5973 C CA . VAL A 1 778 ? -20.196 15.138 9.273 1.00 97.75 778 VAL A CA 1
ATOM 5974 C C . VAL A 1 778 ? -19.585 15.212 7.872 1.00 97.75 778 VAL A C 1
ATOM 5976 O O . VAL A 1 778 ? -19.123 16.276 7.467 1.00 97.75 778 VAL A O 1
ATOM 5979 N N . LEU A 1 779 ? -19.653 14.127 7.092 1.00 96.62 779 LEU A N 1
ATOM 5980 C CA . LEU A 1 779 ? -19.165 14.100 5.705 1.00 96.62 779 LEU A CA 1
ATOM 5981 C C . LEU A 1 779 ? -19.878 15.126 4.811 1.00 96.62 779 LEU A C 1
ATOM 5983 O O . LEU A 1 779 ? -19.251 15.752 3.956 1.00 96.62 779 LEU A O 1
ATOM 5987 N N . GLY A 1 780 ? -21.174 15.356 5.042 1.00 96.69 780 GLY A N 1
ATOM 5988 C CA . GLY A 1 780 ? -21.953 16.395 4.362 1.00 96.69 780 GLY A CA 1
ATOM 5989 C C . GLY A 1 780 ? -21.430 17.822 4.577 1.00 96.69 780 GLY A C 1
ATOM 5990 O O . GLY A 1 780 ? -21.779 18.710 3.806 1.00 96.69 780 GLY A O 1
ATOM 5991 N N . ARG A 1 781 ? -20.559 18.042 5.573 1.00 95.50 781 ARG A N 1
ATOM 5992 C CA . ARG A 1 781 ? -19.928 19.334 5.895 1.00 95.50 781 ARG A CA 1
ATOM 5993 C C . ARG A 1 781 ? -18.487 19.470 5.406 1.00 95.50 781 ARG A C 1
ATOM 5995 O O . ARG A 1 781 ? -17.775 20.371 5.842 1.00 95.50 781 ARG A O 1
ATOM 6002 N N . LYS A 1 782 ? -18.041 18.609 4.489 1.00 95.31 782 LYS A N 1
ATOM 6003 C CA . LYS A 1 782 ? -16.668 18.627 3.956 1.00 95.31 782 LYS A CA 1
ATOM 6004 C C . LYS A 1 782 ? -16.208 20.014 3.472 1.00 95.31 782 LYS A C 1
ATOM 6006 O O . LYS A 1 782 ? -15.079 20.402 3.748 1.00 95.31 782 LYS A O 1
ATOM 6011 N N . GLU A 1 783 ? -17.094 20.792 2.843 1.00 96.38 783 GLU A N 1
ATOM 6012 C CA . GLU A 1 783 ? -16.770 22.144 2.363 1.00 96.38 783 GLU A CA 1
ATOM 6013 C C . GLU A 1 783 ? -16.582 23.150 3.504 1.00 96.38 783 GLU A C 1
ATOM 6015 O O . GLU A 1 783 ? -15.662 23.960 3.453 1.00 96.38 783 GLU A O 1
ATOM 6020 N N . GLU A 1 784 ? -17.391 23.079 4.566 1.00 96.25 784 GLU A N 1
ATOM 6021 C CA . GLU A 1 784 ? -17.207 23.922 5.757 1.00 96.25 784 GLU A CA 1
ATOM 6022 C C . GLU A 1 784 ? -15.854 23.627 6.425 1.00 96.25 784 GLU A C 1
ATOM 6024 O O . GLU A 1 784 ? -15.134 24.546 6.819 1.00 96.25 784 GLU A O 1
ATOM 6029 N N . ILE A 1 785 ? -15.474 22.344 6.490 1.00 97.81 785 ILE A N 1
ATOM 6030 C CA . ILE A 1 785 ? -14.180 21.904 7.027 1.00 97.81 785 ILE A CA 1
ATOM 6031 C C . ILE A 1 785 ? -13.029 22.400 6.139 1.00 97.81 785 ILE A C 1
ATOM 6033 O O . ILE A 1 785 ? -12.061 22.950 6.663 1.00 97.81 785 ILE A O 1
ATOM 6037 N N . ARG A 1 786 ? -13.136 22.269 4.808 1.00 97.12 786 ARG A N 1
ATOM 6038 C CA . ARG A 1 786 ? -12.132 22.780 3.857 1.00 97.12 786 ARG A CA 1
ATOM 6039 C C . ARG A 1 786 ? -11.914 24.286 4.024 1.00 97.12 786 ARG A C 1
ATOM 6041 O O . ARG A 1 786 ? -10.775 24.731 4.136 1.00 97.12 786 ARG A O 1
ATOM 6048 N N . LEU A 1 787 ? -12.992 25.066 4.111 1.00 95.88 787 LEU A N 1
ATOM 6049 C CA . LEU A 1 787 ? -12.909 26.516 4.312 1.00 95.88 787 LEU A CA 1
ATOM 6050 C C . LEU A 1 787 ? -12.279 26.879 5.666 1.00 95.88 787 LEU A C 1
ATOM 6052 O O . LEU A 1 787 ? -11.484 27.817 5.750 1.00 95.88 787 LEU A O 1
ATOM 6056 N N . ALA A 1 788 ? -12.592 26.129 6.729 1.00 95.75 788 ALA A N 1
ATOM 6057 C CA . ALA A 1 788 ? -11.957 26.311 8.033 1.00 95.75 788 ALA A CA 1
ATOM 6058 C C . ALA A 1 788 ? -10.445 26.045 7.969 1.00 95.75 788 ALA A C 1
ATOM 6060 O O . ALA A 1 788 ? -9.664 26.813 8.533 1.00 95.75 788 ALA A O 1
ATOM 6061 N N . VAL A 1 789 ? -10.020 25.003 7.252 1.00 95.50 789 VAL A N 1
ATOM 6062 C CA . VAL A 1 789 ? -8.604 24.688 7.020 1.00 95.50 789 VAL A CA 1
ATOM 6063 C C . VAL A 1 789 ? -7.904 25.832 6.287 1.00 95.50 789 VAL A C 1
ATOM 6065 O O . VAL A 1 789 ? -6.916 26.362 6.795 1.00 95.50 789 VAL A O 1
ATOM 6068 N N . GLU A 1 790 ? -8.436 26.263 5.142 1.00 90.75 790 GLU A N 1
ATOM 6069 C CA . GLU A 1 790 ? -7.841 27.322 4.311 1.00 90.75 790 GLU A CA 1
ATOM 6070 C C . GLU A 1 790 ? -7.632 28.627 5.081 1.00 90.75 790 GLU A C 1
ATOM 6072 O O . GLU A 1 790 ? -6.621 29.309 4.892 1.00 90.75 790 GLU A O 1
ATOM 6077 N N . LYS A 1 791 ? -8.562 28.943 5.988 1.00 90.69 791 LYS A N 1
ATOM 6078 C CA . LYS A 1 791 ? -8.504 30.124 6.852 1.00 90.69 791 LYS A CA 1
ATOM 6079 C C . LYS A 1 791 ? -7.486 30.000 7.991 1.00 90.69 791 LYS A C 1
ATOM 6081 O O . LYS A 1 791 ? -7.035 31.020 8.496 1.00 90.69 791 LYS A O 1
ATOM 6086 N N . THR A 1 792 ? -7.156 28.796 8.459 1.00 92.00 792 THR A N 1
ATOM 6087 C CA . THR A 1 792 ? -6.475 28.622 9.761 1.00 92.00 792 THR A CA 1
ATOM 6088 C C . THR A 1 792 ? -5.048 28.095 9.651 1.00 92.00 792 THR A C 1
ATOM 6090 O O . THR A 1 792 ? -4.169 28.561 10.381 1.00 92.00 792 THR A O 1
ATOM 6093 N N . ILE A 1 793 ? -4.762 27.176 8.723 1.00 89.88 793 ILE A N 1
ATOM 6094 C CA . ILE A 1 793 ? -3.473 26.463 8.711 1.00 89.88 793 ILE A CA 1
ATOM 6095 C C . ILE A 1 793 ? -2.292 27.327 8.255 1.00 89.88 793 ILE A C 1
ATOM 6097 O O . ILE A 1 793 ? -1.157 27.092 8.674 1.00 89.88 793 ILE A O 1
ATOM 6101 N N . LYS A 1 794 ? -2.555 28.337 7.414 1.00 82.25 794 LYS A N 1
ATOM 6102 C CA . LYS A 1 794 ? -1.525 29.168 6.765 1.00 82.25 794 LYS A CA 1
ATOM 6103 C C . LYS A 1 794 ? -0.870 30.167 7.715 1.00 82.25 794 LYS A C 1
ATOM 6105 O O . LYS A 1 794 ? 0.160 30.744 7.391 1.00 82.25 794 LYS A O 1
ATOM 6110 N N . HIS A 1 795 ? -1.437 30.361 8.903 1.00 79.06 795 HIS A N 1
ATOM 6111 C CA . HIS A 1 795 ? -0.982 31.390 9.834 1.00 79.06 795 HIS A CA 1
ATOM 6112 C C . HIS A 1 795 ? -0.028 30.875 10.908 1.00 79.06 795 HIS A C 1
ATOM 6114 O O . HIS A 1 795 ? 0.615 31.687 11.571 1.00 79.06 795 HIS A O 1
ATOM 6120 N N . LYS A 1 796 ? 0.064 29.553 11.112 1.00 87.31 796 LYS A N 1
ATOM 6121 C CA . LYS A 1 796 ? 0.748 28.967 12.271 1.00 87.31 796 LYS A CA 1
ATOM 6122 C C . LYS A 1 796 ? 1.713 27.853 11.883 1.00 87.31 796 LYS A C 1
ATOM 6124 O O . LYS A 1 796 ? 1.344 26.874 11.233 1.00 87.31 796 LYS A O 1
ATOM 6129 N N . ARG A 1 797 ? 2.955 27.973 12.360 1.00 86.12 797 ARG A N 1
ATOM 6130 C CA . ARG A 1 797 ? 4.012 26.974 12.149 1.00 86.12 797 ARG A CA 1
ATOM 6131 C C . ARG A 1 797 ? 3.803 25.722 13.002 1.00 86.12 797 ARG A C 1
ATOM 6133 O O . ARG A 1 797 ? 3.895 24.624 12.461 1.00 86.12 797 ARG A O 1
ATOM 6140 N N . TYR A 1 798 ? 3.490 25.885 14.287 1.00 91.75 798 TYR A N 1
ATOM 6141 C CA . TYR A 1 798 ? 3.297 24.790 15.246 1.00 91.75 798 TYR A CA 1
ATOM 6142 C C . TYR A 1 798 ? 1.825 24.460 15.416 1.00 91.75 798 TYR A C 1
ATOM 6144 O O . TYR A 1 798 ? 1.006 25.375 15.491 1.00 91.75 798 TYR A O 1
ATOM 6152 N N . TRP A 1 799 ? 1.486 23.174 15.463 1.00 95.12 799 TRP A N 1
ATOM 6153 C CA . TRP A 1 799 ? 0.106 22.705 15.584 1.00 95.12 799 TRP A CA 1
ATOM 6154 C C . TRP A 1 799 ? -0.034 21.755 16.778 1.00 95.12 799 TRP A C 1
ATOM 6156 O O . TRP A 1 799 ? 0.914 21.054 17.135 1.00 95.12 799 TRP A O 1
ATOM 6166 N N . ALA A 1 800 ? -1.228 21.708 17.357 1.00 96.56 800 ALA A N 1
ATOM 6167 C CA . ALA A 1 800 ? -1.589 20.833 18.460 1.00 96.56 800 ALA A CA 1
ATOM 6168 C C . ALA A 1 800 ? -3.046 20.371 18.344 1.00 96.56 800 ALA A C 1
ATOM 6170 O O . ALA A 1 800 ? -3.896 21.076 17.795 1.00 96.56 800 ALA A O 1
ATOM 6171 N N . VAL A 1 801 ? -3.341 19.205 18.912 1.00 98.12 801 VAL A N 1
ATOM 6172 C CA . VAL A 1 801 ? -4.705 18.676 19.019 1.00 98.12 801 VAL A CA 1
ATOM 6173 C C . VAL A 1 801 ? -4.999 18.344 20.472 1.00 98.12 801 VAL A C 1
ATOM 6175 O O . VAL A 1 801 ? -4.242 17.619 21.111 1.00 98.12 801 VAL A O 1
ATOM 6178 N N . VAL A 1 802 ? -6.103 18.850 21.004 1.00 98.00 802 VAL A N 1
ATOM 6179 C CA . VAL A 1 802 ? -6.455 18.673 22.412 1.00 98.00 802 VAL A CA 1
ATOM 6180 C C . VAL A 1 802 ? -7.826 18.035 22.574 1.00 98.00 802 VAL A C 1
ATOM 6182 O O . VAL A 1 802 ? -8.761 18.316 21.823 1.00 98.00 802 VAL A O 1
ATOM 6185 N N . GLY A 1 803 ? -7.945 17.166 23.571 1.00 96.50 803 GLY A N 1
ATOM 6186 C CA . GLY A 1 803 ? -9.186 16.488 23.932 1.00 96.50 803 GLY A CA 1
ATOM 6187 C C . GLY A 1 803 ? -9.093 15.937 25.350 1.00 96.50 803 GLY A C 1
ATOM 6188 O O . GLY A 1 803 ? -8.019 15.517 25.771 1.00 96.50 803 GLY A O 1
ATOM 6189 N N . SER A 1 804 ? -10.206 15.935 26.082 1.00 92.12 804 SER A N 1
ATOM 6190 C CA . SER A 1 804 ? -10.268 15.456 27.471 1.00 92.12 804 SER A CA 1
ATOM 6191 C C . SER A 1 804 ? -11.245 14.285 27.606 1.00 92.12 804 SER A C 1
ATOM 6193 O O . SER A 1 804 ? -12.172 14.128 26.806 1.00 92.12 804 SER A O 1
ATOM 6195 N N . GLY A 1 805 ? -11.021 13.420 28.599 1.00 91.19 805 GLY A N 1
ATOM 6196 C CA . GLY A 1 805 ? -11.800 12.189 28.767 1.00 91.19 805 GLY A CA 1
ATOM 6197 C C . GLY A 1 805 ? -11.742 11.294 27.515 1.00 91.19 805 GLY A C 1
ATOM 6198 O O . GLY A 1 805 ? -10.676 11.183 26.905 1.00 91.19 805 GLY A O 1
ATOM 6199 N N . PRO A 1 806 ? -12.866 10.695 27.071 1.00 92.06 806 PRO A N 1
ATOM 6200 C CA . PRO A 1 806 ? -12.891 9.864 25.864 1.00 92.06 806 PRO A CA 1
ATOM 6201 C C . PRO A 1 806 ? -12.419 10.588 24.593 1.00 92.06 806 PRO A C 1
ATOM 6203 O O . PRO A 1 806 ? -11.841 9.960 23.709 1.00 92.06 806 PRO A O 1
ATOM 6206 N N . ASN A 1 807 ? -12.597 11.913 24.505 1.00 95.06 807 ASN A N 1
ATOM 6207 C CA . ASN A 1 807 ? -12.149 12.702 23.352 1.00 95.06 807 ASN A CA 1
ATOM 6208 C C . ASN A 1 807 ? -10.619 12.815 23.252 1.00 95.06 807 ASN A C 1
ATOM 6210 O O . ASN A 1 807 ? -10.119 13.236 22.209 1.00 95.06 807 ASN A O 1
ATOM 6214 N N . LYS A 1 808 ? -9.856 12.390 24.271 1.00 95.75 808 LYS A N 1
ATOM 6215 C CA . LYS A 1 808 ? -8.398 12.264 24.145 1.00 95.75 808 LYS A CA 1
ATOM 6216 C C . LYS A 1 808 ? -8.008 11.246 23.067 1.00 95.75 808 LYS A C 1
ATOM 6218 O O . LYS A 1 808 ? -7.075 11.505 22.316 1.00 95.75 808 LYS A O 1
ATOM 6223 N N . VAL A 1 809 ? -8.781 10.165 22.915 1.00 96.94 809 VAL A N 1
ATOM 6224 C CA . VAL A 1 809 ? -8.617 9.187 21.823 1.00 96.94 809 VAL A CA 1
ATOM 6225 C C . VAL A 1 809 ? -8.750 9.870 20.462 1.00 96.94 809 VAL A C 1
ATOM 6227 O O . VAL A 1 809 ? -7.921 9.653 19.579 1.00 96.94 809 VAL A O 1
ATOM 6230 N N . ALA A 1 810 ? -9.773 10.715 20.291 1.00 97.62 810 ALA A N 1
ATOM 6231 C CA . ALA A 1 810 ? -9.964 11.453 19.047 1.00 97.62 810 ALA A CA 1
ATOM 6232 C C . ALA A 1 810 ? -8.777 12.387 18.785 1.00 97.62 810 ALA A C 1
ATOM 6234 O O . ALA A 1 810 ? -8.227 12.383 17.687 1.00 97.62 810 ALA A O 1
ATOM 6235 N N . ALA A 1 811 ? -8.326 13.124 19.805 1.00 98.12 811 ALA A N 1
ATOM 6236 C CA . ALA A 1 811 ? -7.180 14.016 19.686 1.00 98.12 811 ALA A CA 1
ATOM 6237 C C . ALA A 1 811 ? -5.884 13.279 19.298 1.00 98.12 811 ALA A C 1
ATOM 6239 O O . ALA A 1 811 ? -5.149 13.753 18.430 1.00 98.12 811 ALA A O 1
ATOM 6240 N N . ASP A 1 812 ? -5.624 12.109 19.889 1.00 98.06 812 ASP A N 1
ATOM 6241 C CA . ASP A 1 812 ? -4.451 11.289 19.578 1.00 98.06 812 ASP A CA 1
ATOM 6242 C C . ASP A 1 812 ? -4.456 10.778 18.140 1.00 98.06 812 ASP A C 1
ATOM 6244 O O . ASP A 1 812 ? -3.425 10.841 17.465 1.00 98.06 812 ASP A O 1
ATOM 6248 N N . GLU A 1 813 ? -5.609 10.313 17.659 1.00 97.81 813 GLU A N 1
ATOM 6249 C CA . GLU A 1 813 ? -5.765 9.818 16.293 1.00 97.81 813 GLU A CA 1
ATOM 6250 C C . GLU A 1 813 ? -5.682 10.950 15.259 1.00 97.81 813 GLU A C 1
ATOM 6252 O O . GLU A 1 813 ? -4.966 10.833 14.264 1.00 97.81 813 GLU A O 1
ATOM 6257 N N . ILE A 1 814 ? -6.337 12.087 15.510 1.00 98.12 814 ILE A N 1
ATOM 6258 C CA . ILE A 1 814 ? -6.263 13.263 14.628 1.00 98.12 814 ILE A CA 1
ATOM 6259 C C . ILE A 1 814 ? -4.819 13.766 14.542 1.00 98.12 814 ILE A C 1
ATOM 6261 O O . ILE A 1 814 ? -4.337 14.074 13.452 1.00 98.12 814 ILE A O 1
ATOM 6265 N N . ARG A 1 815 ? -4.094 13.793 15.668 1.00 96.88 815 ARG A N 1
ATOM 6266 C CA . ARG A 1 815 ? -2.663 14.112 15.688 1.00 96.88 815 ARG A CA 1
ATOM 6267 C C . ARG A 1 815 ? -1.865 13.145 14.808 1.00 96.88 815 ARG A C 1
ATOM 6269 O O . ARG A 1 815 ? -1.039 13.612 14.028 1.00 96.88 815 ARG A O 1
ATOM 6276 N N . ILE A 1 816 ? -2.115 11.831 14.886 1.00 95.12 816 ILE A N 1
ATOM 6277 C CA . ILE A 1 816 ? -1.444 10.847 14.014 1.00 95.12 816 ILE A CA 1
ATOM 6278 C C . ILE A 1 816 ? -1.709 11.174 12.546 1.00 95.12 816 ILE A C 1
ATOM 6280 O O . ILE A 1 816 ? -0.747 11.283 11.787 1.00 95.12 816 ILE A O 1
ATOM 6284 N N . LYS A 1 817 ? -2.975 11.366 12.148 1.00 94.69 817 LYS A N 1
ATOM 6285 C CA . LYS A 1 817 ? -3.313 11.653 10.747 1.00 94.69 817 LYS A CA 1
ATOM 6286 C C . LYS A 1 817 ? -2.693 12.949 10.254 1.00 94.69 817 LYS A C 1
ATOM 6288 O O . LYS A 1 817 ? -2.138 12.976 9.166 1.00 94.69 817 LYS A O 1
ATOM 6293 N N . LEU A 1 818 ? -2.732 14.017 11.046 1.00 94.12 818 LEU A N 1
ATOM 6294 C CA . LEU A 1 818 ? -2.109 15.279 10.655 1.00 94.12 818 LEU A CA 1
ATOM 6295 C C . LEU A 1 818 ? -0.586 15.143 10.525 1.00 94.12 818 LEU A C 1
ATOM 6297 O O . LEU A 1 818 ? -0.002 15.713 9.610 1.00 94.12 818 LEU A O 1
ATOM 6301 N N . SER A 1 819 ? 0.073 14.374 11.395 1.00 91.69 819 SER A N 1
ATOM 6302 C CA . SER A 1 819 ? 1.509 14.112 11.261 1.00 91.69 819 SER A CA 1
ATOM 6303 C C . SER A 1 819 ? 1.832 13.252 10.035 1.00 91.69 819 SER A C 1
ATOM 6305 O O . SER A 1 819 ? 2.809 13.537 9.344 1.00 91.69 819 SER A O 1
ATOM 6307 N N . GLU A 1 820 ? 1.013 12.238 9.742 1.00 88.62 820 GLU A N 1
ATOM 6308 C CA . GLU A 1 820 ? 1.145 11.380 8.556 1.00 88.62 820 GLU A CA 1
ATOM 6309 C C . GLU A 1 820 ? 0.909 12.137 7.251 1.00 88.62 820 GLU A C 1
ATOM 6311 O O . GLU A 1 820 ? 1.653 11.932 6.301 1.00 88.62 820 GLU A O 1
ATOM 6316 N N . LEU A 1 821 ? -0.104 13.000 7.202 1.00 90.12 821 LEU A N 1
ATOM 6317 C CA . LEU A 1 821 ? -0.521 13.672 5.976 1.00 90.12 821 LEU A CA 1
ATOM 6318 C C . LEU A 1 821 ? 0.211 14.986 5.744 1.00 90.12 821 LEU A C 1
ATOM 6320 O O . LEU A 1 821 ? 0.464 15.323 4.597 1.00 90.12 821 LEU A O 1
ATOM 6324 N N . CYS A 1 822 ? 0.534 15.742 6.800 1.00 89.75 822 CYS A N 1
ATOM 6325 C CA . CYS A 1 822 ? 1.097 17.091 6.683 1.00 89.75 822 CYS A CA 1
ATOM 6326 C C . CYS A 1 822 ? 2.609 17.156 6.958 1.00 89.75 822 CYS A C 1
ATOM 6328 O O . CYS A 1 822 ? 3.191 18.233 6.800 1.00 89.75 822 CYS A O 1
ATOM 6330 N N . TYR A 1 823 ? 3.233 16.047 7.378 1.00 86.12 823 TYR A N 1
ATOM 6331 C CA . TYR A 1 823 ? 4.655 15.938 7.751 1.00 86.12 823 TYR A CA 1
ATOM 6332 C C . TYR A 1 823 ? 5.099 16.966 8.787 1.00 86.12 823 TYR A C 1
ATOM 6334 O O . TYR A 1 823 ? 6.138 17.615 8.664 1.00 86.12 823 TYR A O 1
ATOM 6342 N N . LYS A 1 824 ? 4.283 17.114 9.832 1.00 83.75 824 LYS A N 1
ATOM 6343 C CA . LYS A 1 824 ? 4.567 18.007 10.956 1.00 83.75 824 LYS A CA 1
ATOM 6344 C C . LYS A 1 824 ? 4.612 17.224 12.253 1.00 83.75 824 LYS A C 1
ATOM 6346 O O . LYS A 1 824 ? 3.801 16.323 12.481 1.00 83.75 824 LYS A O 1
ATOM 6351 N N . THR A 1 825 ? 5.514 17.627 13.136 1.00 86.50 825 THR A N 1
ATOM 6352 C CA . THR A 1 825 ? 5.447 17.236 14.542 1.00 86.50 825 THR A CA 1
ATOM 6353 C C . THR A 1 825 ? 4.288 17.985 15.182 1.00 86.50 825 THR A C 1
ATOM 6355 O O . THR A 1 825 ? 4.257 19.215 15.172 1.00 86.50 825 THR A O 1
ATOM 6358 N N . ILE A 1 826 ? 3.316 17.237 15.693 1.00 92.44 826 ILE A N 1
ATOM 6359 C CA . ILE A 1 826 ? 2.084 17.774 16.268 1.00 92.44 826 ILE A CA 1
ATOM 6360 C C . ILE A 1 826 ? 1.936 17.172 17.658 1.00 92.44 826 ILE A C 1
ATOM 6362 O O . ILE A 1 826 ? 2.042 15.953 17.819 1.00 92.44 826 ILE A O 1
ATOM 6366 N N . SER A 1 827 ? 1.719 18.019 18.662 1.00 93.94 827 SER A N 1
ATOM 6367 C CA . SER A 1 827 ? 1.455 17.569 20.030 1.00 93.94 827 SER A CA 1
ATOM 6368 C C . SER A 1 827 ? -0.007 17.146 20.196 1.00 93.94 827 SER A C 1
ATOM 6370 O O . SER A 1 827 ? -0.903 17.685 19.538 1.00 93.94 827 SER A O 1
ATOM 6372 N N . SER A 1 828 ? -0.251 16.160 21.067 1.00 95.44 828 SER A N 1
ATOM 6373 C CA . SER A 1 828 ? -1.596 15.869 21.566 1.00 95.44 828 SER A CA 1
ATOM 6374 C C . SER A 1 828 ? -1.621 15.880 23.082 1.00 95.44 828 SER A C 1
ATOM 6376 O O . SER A 1 828 ? -0.945 15.074 23.719 1.00 95.44 828 SER A O 1
ATOM 6378 N N . ASP A 1 829 ? -2.457 16.753 23.637 1.00 95.19 829 ASP A N 1
ATOM 6379 C CA . ASP A 1 829 ? -2.518 17.026 25.070 1.00 95.19 829 ASP A CA 1
ATOM 6380 C C . ASP A 1 829 ? -3.956 16.906 25.596 1.00 95.19 829 ASP A C 1
ATOM 6382 O O . ASP A 1 829 ? -4.931 16.929 24.838 1.00 95.19 829 ASP A O 1
ATOM 6386 N N . LEU A 1 830 ? -4.092 16.791 26.919 1.00 95.44 830 LEU A N 1
ATOM 6387 C CA . LEU A 1 830 ? -5.356 17.112 27.587 1.00 95.44 830 LEU A CA 1
ATOM 6388 C C . LEU A 1 830 ? -5.601 18.622 27.469 1.00 95.44 830 LEU A C 1
ATOM 6390 O O . LEU A 1 830 ? -4.644 19.400 27.533 1.00 95.44 830 LEU A O 1
ATOM 6394 N N . ILE A 1 831 ? -6.861 19.035 27.308 1.00 95.06 831 ILE A N 1
ATOM 6395 C CA . ILE A 1 831 ? -7.221 20.440 27.042 1.00 95.06 831 ILE A CA 1
ATOM 6396 C C . ILE A 1 831 ? -6.642 21.352 28.127 1.00 95.06 831 ILE A C 1
ATOM 6398 O O . ILE A 1 831 ? -5.940 22.318 27.831 1.00 95.06 831 ILE A O 1
ATOM 6402 N N . GLU A 1 832 ? -6.849 20.987 29.385 1.00 91.44 832 GLU A N 1
ATOM 6403 C CA . GLU A 1 832 ? -6.476 21.778 30.553 1.00 91.44 832 GLU A CA 1
ATOM 6404 C C . GLU A 1 832 ? -4.951 21.876 30.716 1.00 91.44 832 GLU A C 1
ATOM 6406 O O . GLU A 1 832 ? -4.438 22.873 31.225 1.00 91.44 832 GLU A O 1
ATOM 6411 N N . ASN A 1 833 ? -4.208 20.865 30.251 1.00 92.50 833 ASN A N 1
ATOM 6412 C CA . ASN A 1 833 ? -2.751 20.822 30.361 1.00 92.50 833 ASN A CA 1
ATOM 6413 C C . ASN A 1 833 ? -2.055 21.720 29.339 1.00 92.50 833 ASN A C 1
ATOM 6415 O O . ASN A 1 833 ? -0.908 22.103 29.560 1.00 92.50 833 ASN A O 1
ATOM 6419 N N . LYS A 1 834 ? -2.722 22.096 28.241 1.00 92.19 834 LYS A N 1
ATOM 6420 C CA . LYS A 1 834 ? -2.067 22.810 27.137 1.00 92.19 834 LYS A CA 1
ATOM 6421 C C . LYS A 1 834 ? -1.423 24.129 27.569 1.00 92.19 834 LYS A C 1
ATOM 6423 O O . LYS A 1 834 ? -0.323 24.463 27.132 1.00 92.19 834 LYS A O 1
ATOM 6428 N N . LYS A 1 835 ? -2.063 24.847 28.497 1.00 8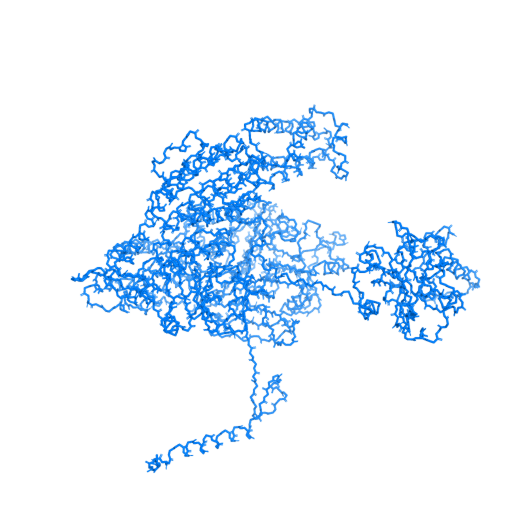8.81 835 LYS A N 1
ATOM 6429 C CA . LYS A 1 835 ? -1.534 26.095 29.077 1.00 88.81 835 LYS A CA 1
ATOM 6430 C C . LYS A 1 835 ? -0.266 25.912 29.924 1.00 88.81 835 LYS A C 1
ATOM 6432 O O . LYS A 1 835 ? 0.408 26.898 30.199 1.00 88.81 835 LYS A O 1
ATOM 6437 N N . HIS A 1 836 ? 0.066 24.682 30.320 1.00 89.00 836 HIS A N 1
ATOM 6438 C CA . HIS A 1 836 ? 1.228 24.349 31.150 1.00 89.00 836 HIS A CA 1
ATOM 6439 C C . HIS A 1 836 ? 2.419 23.780 30.362 1.00 89.00 836 HIS A C 1
ATOM 6441 O O . HIS A 1 836 ? 3.463 23.543 30.963 1.00 89.00 836 HIS A O 1
ATOM 6447 N N . ILE A 1 837 ? 2.275 23.543 29.052 1.00 87.06 837 ILE A N 1
ATOM 6448 C CA . ILE A 1 837 ? 3.275 22.827 28.244 1.00 87.06 837 ILE A CA 1
ATOM 6449 C C . ILE A 1 837 ? 3.964 23.782 27.260 1.00 87.06 837 ILE A C 1
ATOM 6451 O O . ILE A 1 837 ? 5.109 24.170 27.467 1.00 87.06 837 ILE A O 1
ATOM 6455 N N . ASP A 1 838 ? 3.275 24.183 26.192 1.00 85.25 838 ASP A N 1
ATOM 6456 C CA . ASP A 1 838 ? 3.874 24.835 25.014 1.00 85.25 838 ASP A CA 1
ATOM 6457 C C . ASP A 1 838 ? 2.948 25.897 24.386 1.00 85.25 838 ASP A C 1
ATOM 6459 O O . ASP A 1 838 ? 3.107 26.257 23.218 1.00 85.25 838 ASP A O 1
ATOM 6463 N N . LEU A 1 839 ? 1.988 26.449 25.144 1.00 90.06 839 LEU A N 1
ATOM 6464 C CA . LEU A 1 839 ? 1.096 27.507 24.642 1.00 90.06 839 LEU A CA 1
ATOM 6465 C C . LEU A 1 839 ? 1.867 28.749 24.141 1.00 90.06 839 LEU A C 1
ATOM 6467 O O . LEU A 1 839 ? 1.395 29.465 23.260 1.00 90.06 839 LEU A O 1
ATOM 6471 N N . SER A 1 840 ? 3.080 28.969 24.655 1.00 89.12 840 SER A N 1
ATOM 6472 C CA . SER A 1 840 ? 4.012 30.017 24.217 1.00 89.12 840 SER A CA 1
ATOM 6473 C C . SER A 1 840 ? 4.500 29.866 22.771 1.00 89.12 840 SER A C 1
ATOM 6475 O O . SER A 1 840 ? 4.972 30.843 22.198 1.00 89.12 840 SER A O 1
ATOM 6477 N N . ALA A 1 841 ? 4.358 28.686 22.157 1.00 90.25 841 ALA A N 1
ATOM 6478 C CA . ALA A 1 841 ? 4.642 28.475 20.736 1.00 90.25 841 ALA A CA 1
ATOM 6479 C C . ALA A 1 841 ? 3.573 29.100 19.811 1.00 90.25 841 ALA A C 1
ATOM 6481 O O . ALA A 1 841 ? 3.691 29.015 18.588 1.00 90.25 841 ALA A O 1
ATOM 6482 N N . GLU A 1 842 ? 2.524 29.699 20.389 1.00 93.88 842 GLU A N 1
ATOM 6483 C CA . GLU A 1 842 ? 1.371 30.291 19.707 1.00 93.88 842 GLU A CA 1
ATOM 6484 C C . GLU A 1 842 ? 0.753 29.370 18.627 1.00 93.88 842 GLU A C 1
ATOM 6486 O O . GLU A 1 842 ? 0.567 29.821 17.489 1.00 93.88 842 GLU A O 1
ATOM 6491 N N . PRO A 1 843 ? 0.466 28.084 18.916 1.00 94.31 843 PRO A N 1
ATOM 6492 C CA . PRO A 1 843 ? 0.138 27.104 17.885 1.00 94.31 843 PRO A CA 1
ATOM 6493 C C . PRO A 1 843 ? -1.254 27.290 17.253 1.00 94.31 843 PRO A C 1
ATOM 6495 O O . PRO A 1 843 ? -2.108 28.032 17.737 1.00 94.31 843 PRO A O 1
ATOM 6498 N N . LEU A 1 844 ? -1.503 26.569 16.157 1.00 96.06 844 LEU A N 1
ATOM 6499 C CA . LEU A 1 844 ? -2.860 26.172 15.766 1.00 96.06 844 LEU A CA 1
ATOM 6500 C C . LEU A 1 844 ? -3.319 25.051 16.704 1.00 96.06 844 LEU A C 1
ATOM 6502 O O . LEU A 1 844 ? -2.636 24.036 16.802 1.00 96.06 844 LEU A O 1
ATOM 6506 N N . ILE A 1 845 ? -4.458 25.211 17.369 1.00 97.44 845 ILE A N 1
ATOM 6507 C CA . ILE A 1 845 ? -5.004 24.247 18.326 1.00 97.44 845 ILE A CA 1
ATOM 6508 C C . ILE A 1 845 ? -6.365 23.767 17.833 1.00 97.44 845 ILE A C 1
ATOM 6510 O O . ILE A 1 845 ? -7.301 24.558 17.726 1.00 97.44 845 ILE A O 1
ATOM 6514 N N . ILE A 1 846 ? -6.474 22.465 17.574 1.00 98.25 846 ILE A N 1
ATOM 6515 C CA . ILE A 1 846 ? -7.743 21.794 17.279 1.00 98.25 846 ILE A CA 1
ATOM 6516 C C . ILE A 1 846 ? -8.300 21.221 18.584 1.00 98.25 846 ILE A C 1
ATOM 6518 O O . ILE A 1 846 ? -7.661 20.380 19.213 1.00 98.25 846 ILE A O 1
ATOM 6522 N N . VAL A 1 847 ? -9.482 21.674 18.997 1.00 98.31 847 VAL A N 1
ATOM 6523 C CA . VAL A 1 847 ? -10.129 21.309 20.264 1.00 98.31 847 VAL A CA 1
ATOM 6524 C C . VAL A 1 847 ? -11.287 20.346 20.006 1.00 98.31 847 VAL A C 1
ATOM 6526 O O . VAL A 1 847 ? -12.300 20.731 19.425 1.00 98.31 847 VAL A O 1
ATOM 6529 N N . CYS A 1 848 ? -11.167 19.106 20.478 1.00 98.00 848 CYS A N 1
ATOM 6530 C CA . CYS A 1 848 ? -12.226 18.095 20.414 1.00 98.00 848 CYS A CA 1
ATOM 6531 C C . CYS A 1 848 ? -13.203 18.278 21.591 1.00 98.00 848 CYS A C 1
ATOM 6533 O O . CYS A 1 848 ? -13.011 17.690 22.660 1.00 98.00 848 CYS A O 1
ATOM 6535 N N . ALA A 1 849 ? -14.227 19.122 21.417 1.00 96.38 849 ALA A N 1
ATOM 6536 C CA . ALA A 1 849 ? -15.171 19.494 22.478 1.00 96.38 849 ALA A CA 1
ATOM 6537 C C . ALA A 1 849 ? -16.542 18.797 22.376 1.00 96.38 849 ALA A C 1
ATOM 6539 O O . ALA A 1 849 ? -17.241 18.679 23.383 1.00 96.38 849 ALA A O 1
ATOM 6540 N N . SER A 1 850 ? -16.936 18.331 21.187 1.00 96.50 850 SER A N 1
ATOM 6541 C CA . SER A 1 850 ? -18.237 17.688 20.964 1.00 96.50 850 SER A CA 1
ATOM 6542 C C . SER A 1 850 ? -18.422 16.456 21.853 1.00 96.50 850 SER A C 1
ATOM 6544 O O . SER A 1 850 ? -17.500 15.652 22.020 1.00 96.50 850 SER A O 1
ATOM 6546 N N . GLY A 1 851 ? -19.617 16.306 22.429 1.00 93.69 851 GLY A N 1
ATOM 6547 C CA . GLY A 1 851 ? -19.951 15.214 23.342 1.00 93.69 851 GLY A CA 1
ATOM 6548 C C . GLY A 1 851 ? -19.560 15.413 24.804 1.00 93.69 851 GLY A C 1
ATOM 6549 O O . GLY A 1 851 ? -19.889 14.555 25.631 1.00 93.69 851 GLY A O 1
ATOM 6550 N N . ASN A 1 852 ? -18.865 16.502 25.145 1.00 92.94 852 ASN A N 1
ATOM 6551 C CA . ASN A 1 852 ? -18.527 16.796 26.533 1.00 92.94 852 ASN A CA 1
ATOM 6552 C C . ASN A 1 852 ? -19.790 17.119 27.358 1.00 92.94 852 ASN A C 1
ATOM 6554 O O . ASN A 1 852 ? -20.707 17.777 26.862 1.00 92.94 852 ASN A O 1
ATOM 6558 N N . PRO A 1 853 ? -19.855 16.694 28.635 1.00 91.31 853 PRO A N 1
ATOM 6559 C CA . PRO A 1 853 ? -20.902 17.142 29.550 1.00 91.31 853 PRO A CA 1
ATOM 6560 C C . PRO A 1 853 ? -20.901 18.669 29.702 1.00 91.31 853 PRO A C 1
ATOM 6562 O O . PRO A 1 853 ? -19.837 19.279 29.696 1.00 91.31 853 PRO A O 1
ATOM 6565 N N . GLU A 1 854 ? -22.067 19.276 29.949 1.00 89.50 854 GLU A N 1
ATOM 6566 C CA . GLU A 1 854 ? -22.223 20.742 30.046 1.00 89.50 854 GLU A CA 1
ATOM 6567 C C . GLU A 1 854 ? -21.223 21.405 31.011 1.00 89.50 854 GLU A C 1
ATOM 6569 O O . GLU A 1 854 ? -20.642 22.439 30.689 1.00 89.50 854 GLU A O 1
ATOM 6574 N N . ALA A 1 855 ? -20.967 20.780 32.166 1.00 89.88 855 ALA A N 1
ATOM 6575 C CA . ALA A 1 855 ? -19.988 21.278 33.134 1.00 89.88 855 ALA A CA 1
ATOM 6576 C C . ALA A 1 855 ? -18.567 21.357 32.544 1.00 89.88 855 ALA A C 1
ATOM 6578 O O . ALA A 1 855 ? -17.885 22.359 32.725 1.00 89.88 855 ALA A O 1
ATOM 6579 N N . VAL A 1 856 ? -18.155 20.334 31.788 1.00 92.44 856 VAL A N 1
ATOM 6580 C CA . VAL A 1 856 ? -16.838 20.271 31.136 1.00 92.44 856 VAL A CA 1
ATOM 6581 C C . VAL A 1 856 ? -16.775 21.250 29.964 1.00 92.44 856 VAL A C 1
ATOM 6583 O O . VAL A 1 856 ? -15.775 21.937 29.792 1.00 92.44 856 VAL A O 1
ATOM 6586 N N . THR A 1 857 ? -17.852 21.385 29.186 1.00 92.38 857 THR A N 1
ATOM 6587 C CA . THR A 1 857 ? -17.940 22.362 28.086 1.00 92.38 857 THR A CA 1
ATOM 6588 C C . THR A 1 857 ? -17.705 23.794 28.575 1.00 92.38 857 THR A C 1
ATOM 6590 O O . THR A 1 857 ? -17.007 24.562 27.912 1.00 92.38 857 THR A O 1
ATOM 6593 N N . GLY A 1 858 ? -18.217 24.141 29.761 1.00 92.00 858 GLY A N 1
ATOM 6594 C CA . GLY A 1 858 ? -17.961 25.429 30.409 1.00 92.00 858 GLY A CA 1
ATOM 6595 C C . GLY A 1 858 ? -16.480 25.700 30.699 1.00 92.00 858 GLY A C 1
ATOM 6596 O O . GLY A 1 858 ? -16.031 26.838 30.561 1.00 92.00 858 GLY A O 1
ATOM 6597 N N . ASP A 1 859 ? -15.712 24.676 31.064 1.00 94.06 859 ASP A N 1
ATOM 6598 C CA . ASP A 1 859 ? -14.272 24.804 31.310 1.00 94.06 859 ASP A CA 1
ATOM 6599 C C . ASP A 1 859 ? -13.470 24.832 30.004 1.00 94.06 859 ASP A C 1
ATOM 6601 O O . ASP A 1 859 ? -12.599 25.688 29.842 1.00 94.06 859 ASP A O 1
ATOM 6605 N N . VAL A 1 860 ? -13.857 24.025 29.010 1.00 95.56 860 VAL A N 1
ATOM 6606 C CA . VAL A 1 860 ? -13.265 24.063 27.661 1.00 95.56 860 VAL A CA 1
ATOM 6607 C C . VAL A 1 860 ? -13.433 25.438 27.008 1.00 95.56 860 VAL A C 1
ATOM 6609 O O . VAL A 1 860 ? -12.510 25.917 26.352 1.00 95.56 860 VAL A O 1
ATOM 6612 N N . LEU A 1 861 ? -14.570 26.115 27.209 1.00 95.50 861 LEU A N 1
ATOM 6613 C CA . LEU A 1 861 ? -14.773 27.499 26.758 1.00 95.50 861 LEU A CA 1
ATOM 6614 C C . LEU A 1 861 ? -13.739 28.459 27.367 1.00 95.50 861 LEU A C 1
ATOM 6616 O O . LEU A 1 861 ? -13.196 29.308 26.659 1.00 95.50 861 LEU A O 1
ATOM 6620 N N . LYS A 1 862 ? -13.437 28.321 28.666 1.00 94.62 862 LYS A N 1
ATOM 6621 C CA . LYS A 1 862 ? -12.429 29.155 29.340 1.00 94.62 862 LYS A CA 1
ATOM 6622 C C . LYS A 1 862 ? -11.033 28.872 28.796 1.00 94.62 862 LYS A C 1
ATOM 6624 O O . LYS A 1 862 ? -10.313 29.817 28.484 1.00 94.62 862 LYS A O 1
ATOM 6629 N N . ASP A 1 863 ? -10.659 27.602 28.651 1.00 96.50 863 ASP A N 1
ATOM 6630 C CA . ASP A 1 863 ? -9.342 27.236 28.125 1.00 96.50 863 ASP A CA 1
ATOM 6631 C C . ASP A 1 863 ? -9.180 27.668 26.656 1.00 96.50 863 ASP A C 1
ATOM 6633 O O . ASP A 1 863 ? -8.155 28.249 26.305 1.00 96.50 863 ASP A O 1
ATOM 6637 N N . ALA A 1 864 ? -10.210 27.524 25.814 1.00 96.50 864 ALA A N 1
ATOM 6638 C CA . ALA A 1 864 ? -10.195 28.035 24.440 1.00 96.50 864 ALA A CA 1
ATOM 6639 C C . ALA A 1 864 ? -9.997 29.563 24.384 1.00 96.50 864 ALA A C 1
ATOM 6641 O O . ALA A 1 864 ? -9.208 30.059 23.574 1.00 96.50 864 ALA A O 1
ATOM 6642 N N . ALA A 1 865 ? -10.649 30.314 25.278 1.00 96.19 865 ALA A N 1
ATOM 6643 C CA . ALA A 1 865 ? -10.445 31.757 25.395 1.00 96.19 865 ALA A CA 1
ATOM 6644 C C . ALA A 1 865 ? -9.013 32.108 25.846 1.00 96.19 865 ALA A C 1
ATOM 6646 O O . ALA A 1 865 ? -8.421 33.051 25.318 1.00 96.19 865 ALA A O 1
ATOM 6647 N N . ILE A 1 866 ? -8.425 31.329 26.764 1.00 95.88 866 ILE A N 1
ATOM 6648 C CA . ILE A 1 866 ? -7.015 31.470 27.166 1.00 95.88 866 ILE A CA 1
ATOM 6649 C C . ILE A 1 866 ? -6.102 31.229 25.962 1.00 95.88 866 ILE A C 1
ATOM 6651 O O . ILE A 1 866 ? -5.218 32.040 25.689 1.00 95.88 866 ILE A O 1
ATOM 6655 N N . PHE A 1 867 ? -6.332 30.165 25.192 1.00 96.44 867 PHE A N 1
ATOM 6656 C CA . PHE A 1 867 ? -5.526 29.878 24.007 1.00 96.44 867 PHE A CA 1
ATOM 6657 C C . PHE A 1 867 ? -5.534 31.049 23.025 1.00 96.44 867 PHE A C 1
ATOM 6659 O O . PHE A 1 867 ? -4.478 31.486 22.553 1.00 96.44 867 PHE A O 1
ATOM 6666 N N . LYS A 1 868 ? -6.724 31.603 22.774 1.00 94.31 868 LYS A N 1
ATOM 6667 C CA . LYS A 1 868 ? -6.911 32.748 21.888 1.00 94.31 868 LYS A CA 1
ATOM 6668 C C . LYS A 1 868 ? -6.217 34.010 22.407 1.00 94.31 868 LYS A C 1
ATOM 6670 O O . LYS A 1 868 ? -5.562 34.705 21.629 1.00 94.31 868 LYS A O 1
ATOM 6675 N N . ALA A 1 869 ? -6.304 34.283 23.711 1.00 94.25 869 ALA A N 1
ATOM 6676 C CA . ALA A 1 869 ? -5.630 35.414 24.353 1.00 94.25 869 ALA A CA 1
ATOM 6677 C C . ALA A 1 869 ? -4.096 35.335 24.227 1.00 94.25 869 ALA A C 1
ATOM 6679 O O . ALA A 1 869 ? -3.432 36.360 24.083 1.00 94.25 869 ALA A O 1
ATOM 6680 N N . HIS A 1 870 ? -3.541 34.122 24.182 1.00 94.19 870 HIS A N 1
ATOM 6681 C CA . HIS A 1 870 ? -2.121 33.852 23.932 1.00 94.19 870 HIS A CA 1
ATOM 6682 C C . HIS A 1 870 ? -1.791 33.676 22.437 1.00 94.19 870 HIS A C 1
ATOM 6684 O O . HIS A 1 870 ? -0.868 32.951 22.073 1.00 94.19 870 HIS A O 1
ATOM 6690 N N . LYS A 1 871 ? -2.549 34.347 21.558 1.00 93.44 871 LYS A N 1
ATOM 6691 C CA . LYS A 1 871 ? -2.342 34.409 20.100 1.00 93.44 871 LYS A CA 1
ATOM 6692 C C . LYS A 1 871 ? -2.394 33.065 19.370 1.00 93.44 871 LYS A C 1
ATOM 6694 O O . LYS A 1 871 ? -2.011 33.013 18.200 1.00 93.44 871 LYS A O 1
ATOM 6699 N N . SER A 1 872 ? -2.879 31.993 19.989 1.00 95.12 872 SER A N 1
ATOM 6700 C CA . SER A 1 872 ? -3.092 30.731 19.272 1.00 95.12 872 SER A CA 1
ATOM 6701 C C . SER A 1 872 ? -4.209 30.888 18.239 1.00 95.12 872 SER A C 1
ATOM 6703 O O . SER A 1 872 ? -5.125 31.699 18.412 1.00 95.12 872 SER A O 1
ATOM 6705 N N . CYS A 1 873 ? -4.132 30.114 17.156 1.00 95.69 873 CYS A N 1
ATOM 6706 C CA . CYS A 1 873 ? -5.270 29.948 16.256 1.00 95.69 873 CYS A CA 1
ATOM 6707 C C . CYS A 1 873 ? -6.109 28.782 16.781 1.00 95.69 873 CYS A C 1
ATOM 6709 O O . CYS A 1 873 ? -5.562 27.703 16.973 1.00 95.69 873 CYS A O 1
ATOM 6711 N N . VAL A 1 874 ? -7.393 28.983 17.069 1.00 97.19 874 VAL A N 1
ATOM 6712 C CA . VAL A 1 874 ? -8.214 27.979 17.765 1.00 97.19 874 VAL A CA 1
ATOM 6713 C C . VAL A 1 874 ? -9.328 27.491 16.850 1.00 97.19 874 VAL A C 1
ATOM 6715 O O . VAL A 1 874 ? -10.175 28.274 16.426 1.00 97.19 874 VAL A O 1
ATOM 6718 N N . VAL A 1 875 ? -9.346 26.190 16.570 1.00 98.25 875 VAL A N 1
ATOM 6719 C CA . VAL A 1 875 ? -10.419 25.510 15.838 1.00 98.25 875 VAL A CA 1
ATOM 6720 C C . VAL A 1 875 ? -11.134 24.585 16.806 1.00 98.25 875 VAL A C 1
ATOM 6722 O O . VAL A 1 875 ? -10.497 23.730 17.413 1.00 98.25 875 VAL A O 1
ATOM 6725 N N . VAL A 1 876 ? -12.447 24.734 16.964 1.00 98.38 876 VAL A N 1
ATOM 6726 C CA . VAL A 1 876 ? -13.217 23.928 17.924 1.00 98.38 876 VAL A CA 1
ATOM 6727 C C . VAL A 1 876 ? -14.182 23.014 17.192 1.00 98.38 876 VAL A C 1
ATOM 6729 O O . VAL A 1 876 ? -15.007 23.476 16.409 1.00 98.38 876 VAL A O 1
ATOM 6732 N N . PHE A 1 877 ? -14.111 21.716 17.473 1.00 98.25 877 PHE A N 1
ATOM 6733 C CA . PHE A 1 877 ? -15.129 20.750 17.072 1.00 98.25 877 PHE A CA 1
ATOM 6734 C C . PHE A 1 877 ? -16.174 20.709 18.181 1.00 98.25 877 PHE A C 1
ATOM 6736 O O . PHE A 1 877 ? -15.923 20.157 19.253 1.00 98.25 877 PHE A O 1
ATOM 6743 N N . ALA A 1 878 ? -17.317 21.352 17.957 1.00 97.00 878 ALA A N 1
ATOM 6744 C CA . ALA A 1 878 ? -18.349 21.558 18.970 1.00 97.00 878 ALA A CA 1
ATOM 6745 C C . ALA A 1 878 ? -19.668 20.914 18.549 1.00 97.00 878 ALA A C 1
ATOM 6747 O O . ALA A 1 878 ? -19.927 20.720 17.365 1.00 97.00 878 ALA A O 1
ATOM 6748 N N . ASP A 1 879 ? -20.523 20.610 19.520 1.00 96.81 879 ASP A N 1
ATOM 6749 C CA . ASP A 1 879 ? -21.872 20.130 19.237 1.00 96.81 879 ASP A CA 1
ATOM 6750 C C . ASP A 1 879 ? -22.663 21.142 18.394 1.00 96.81 879 ASP A C 1
ATOM 6752 O O . ASP A 1 879 ? -22.595 22.355 18.589 1.00 96.81 879 ASP A O 1
ATOM 6756 N N . GLU A 1 880 ? -23.489 20.646 17.480 1.00 95.00 880 GLU A N 1
ATOM 6757 C CA . GLU A 1 880 ? -24.395 21.487 16.700 1.00 95.00 880 GLU A CA 1
ATOM 6758 C C . GLU A 1 880 ? -25.262 22.403 17.576 1.00 95.00 880 GLU A C 1
ATOM 6760 O O . GLU A 1 880 ? -25.994 21.966 18.472 1.00 95.00 880 GLU A O 1
ATOM 6765 N N . GLY A 1 881 ? -25.227 23.697 17.258 1.00 92.50 881 GLY A N 1
ATOM 6766 C CA . GLY A 1 881 ? -25.946 24.730 17.999 1.00 92.50 881 GLY A CA 1
ATOM 6767 C C . GLY A 1 881 ? -25.202 25.255 19.229 1.00 92.50 881 GLY A C 1
ATOM 6768 O O . GLY A 1 881 ? -25.723 26.155 19.883 1.00 92.50 881 GLY A O 1
ATOM 6769 N N . GLU A 1 882 ? -24.003 24.752 19.533 1.00 94.56 882 GLU A N 1
ATOM 6770 C CA . GLU A 1 882 ? -23.127 25.338 20.547 1.00 94.56 882 GLU A CA 1
ATOM 6771 C C . GLU A 1 882 ? -22.432 26.592 20.001 1.00 94.56 882 GLU A C 1
ATOM 6773 O O . GLU A 1 882 ? -21.371 26.527 19.387 1.00 94.56 882 GLU A O 1
ATOM 6778 N N . ARG A 1 883 ? -23.060 27.751 20.212 1.00 94.81 883 ARG A N 1
ATOM 6779 C CA . ARG A 1 883 ? -22.599 29.042 19.674 1.00 94.81 883 ARG A CA 1
ATOM 6780 C C . ARG A 1 883 ? -21.660 29.807 20.600 1.00 94.81 883 ARG A C 1
ATOM 6782 O O . ARG A 1 883 ? -21.146 30.854 20.218 1.00 94.81 883 ARG A O 1
ATOM 6789 N N . ARG A 1 884 ? -21.418 29.328 21.828 1.00 95.69 884 ARG A N 1
ATOM 6790 C CA . ARG A 1 884 ? -20.540 30.034 22.780 1.00 95.69 884 ARG A CA 1
ATOM 6791 C C . ARG A 1 884 ? -19.081 30.090 22.301 1.00 95.69 884 ARG A C 1
ATOM 6793 O O . ARG A 1 884 ? -18.349 30.968 22.746 1.00 95.69 884 ARG A O 1
ATOM 6800 N N . PHE A 1 885 ? -18.672 29.206 21.384 1.00 96.56 885 PHE A N 1
ATOM 6801 C CA . PHE A 1 885 ? -17.334 29.220 20.781 1.00 96.56 885 PHE A CA 1
ATOM 6802 C C . PHE A 1 885 ? -17.167 30.239 19.639 1.00 96.56 885 PHE A C 1
ATOM 6804 O O . PHE A 1 885 ? -16.032 30.612 19.346 1.00 96.56 885 PHE A O 1
ATOM 6811 N N . ASP A 1 886 ? -18.253 30.728 19.026 1.00 94.19 886 ASP A N 1
ATOM 6812 C CA . ASP A 1 886 ? -18.213 31.538 17.792 1.00 94.19 886 ASP A CA 1
ATOM 6813 C C . ASP A 1 886 ? -17.388 32.830 17.937 1.00 94.19 886 ASP A C 1
ATOM 6815 O O . ASP A 1 886 ? -16.805 33.315 16.970 1.00 94.19 886 ASP A O 1
ATOM 6819 N N . THR A 1 887 ? -17.330 33.398 19.145 1.00 91.50 887 THR A N 1
ATOM 6820 C CA . THR A 1 887 ? -16.606 34.647 19.434 1.00 91.50 887 THR A CA 1
ATOM 6821 C C . THR A 1 887 ? -15.189 34.437 19.966 1.00 91.50 887 THR A C 1
ATOM 6823 O O . THR A 1 887 ? -14.427 35.401 20.038 1.00 91.50 887 THR A O 1
ATOM 6826 N N . ILE A 1 888 ? -14.823 33.209 20.347 1.00 94.06 888 ILE A N 1
ATOM 6827 C CA . ILE A 1 888 ? -13.533 32.893 20.985 1.00 94.06 888 ILE A CA 1
ATOM 6828 C C . ILE A 1 888 ? -12.654 31.946 20.155 1.00 94.06 888 ILE A C 1
ATOM 6830 O O . ILE A 1 888 ? -11.468 31.808 20.449 1.00 94.06 888 ILE A O 1
ATOM 6834 N N . ALA A 1 889 ? -13.207 31.320 19.114 1.00 96.25 889 ALA A N 1
ATOM 6835 C CA . ALA A 1 889 ? -12.495 30.465 18.170 1.00 96.25 889 ALA A CA 1
ATOM 6836 C C . ALA A 1 889 ? -12.354 31.137 16.792 1.00 96.25 889 ALA A C 1
ATOM 6838 O O . ALA A 1 889 ? -13.173 31.959 16.389 1.00 96.25 889 ALA A O 1
ATOM 6839 N N . ASP A 1 890 ? -11.318 30.771 16.037 1.00 96.44 890 ASP A N 1
ATOM 6840 C CA . ASP A 1 890 ? -11.124 31.209 14.646 1.00 96.44 890 ASP A CA 1
ATOM 6841 C C . ASP A 1 890 ? -12.044 30.480 13.664 1.00 96.44 890 ASP A C 1
ATOM 6843 O O . ASP A 1 890 ? -12.419 31.038 12.621 1.00 96.44 890 ASP A O 1
ATOM 6847 N N . ALA A 1 891 ? -12.393 29.239 14.003 1.00 96.69 891 ALA A N 1
ATOM 6848 C CA . ALA A 1 891 ? -13.390 28.434 13.321 1.00 96.69 891 ALA A CA 1
ATOM 6849 C C . ALA A 1 891 ? -14.063 27.473 14.311 1.00 96.69 891 ALA A C 1
ATOM 6851 O O . ALA A 1 891 ? -13.409 26.895 15.182 1.00 96.69 891 ALA A O 1
ATOM 6852 N N . VAL A 1 892 ? -15.366 27.273 14.137 1.00 97.62 892 VAL A N 1
ATOM 6853 C CA . VAL A 1 892 ? -16.144 26.262 14.856 1.00 97.62 892 VAL A CA 1
ATOM 6854 C C . VAL A 1 892 ? -16.666 25.276 13.823 1.00 97.62 892 VAL A C 1
ATOM 6856 O O . VAL A 1 892 ? -17.340 25.674 12.876 1.00 97.62 892 VAL A O 1
ATOM 6859 N N . ILE A 1 893 ? -16.330 23.999 13.988 1.00 97.75 893 ILE A N 1
ATOM 6860 C CA . ILE A 1 893 ? -16.812 22.916 13.133 1.00 97.75 893 ILE A CA 1
ATOM 6861 C C . ILE A 1 893 ? -17.950 22.215 13.877 1.00 97.75 893 ILE A C 1
ATOM 6863 O O . ILE A 1 893 ? -17.702 21.588 14.912 1.00 97.75 893 ILE A O 1
ATOM 6867 N N . PRO A 1 894 ? -19.196 22.325 13.391 1.00 96.50 894 PRO A N 1
ATOM 6868 C CA . PRO A 1 894 ? -20.335 21.736 14.071 1.00 96.50 894 PRO A CA 1
ATOM 6869 C C . PRO A 1 894 ? -20.370 20.217 13.859 1.00 96.50 894 PRO A C 1
ATOM 6871 O O . PRO A 1 894 ? -20.386 19.722 12.728 1.00 96.50 894 PRO A O 1
ATOM 6874 N N . ILE A 1 895 ? -20.451 19.474 14.957 1.00 97.69 895 ILE A N 1
ATOM 6875 C CA . ILE A 1 895 ? -20.535 18.014 15.015 1.00 97.69 895 ILE A CA 1
ATOM 6876 C C . ILE A 1 895 ? -21.941 17.607 15.481 1.00 97.69 895 ILE A C 1
ATOM 6878 O O . ILE A 1 895 ? -22.469 18.197 16.429 1.00 97.69 895 ILE A O 1
ATOM 6882 N N . PRO A 1 896 ? -22.593 16.617 14.841 1.00 96.88 896 PRO A N 1
ATOM 6883 C CA . PRO A 1 896 ? -23.898 16.134 15.273 1.00 96.88 896 PRO A CA 1
ATOM 6884 C C . PRO A 1 896 ? -23.919 15.731 16.749 1.00 96.88 896 PRO A C 1
ATOM 6886 O O . PRO A 1 896 ? -23.092 14.938 17.196 1.00 96.88 896 PRO A O 1
ATOM 6889 N N . LYS A 1 897 ? -24.910 16.240 17.489 1.00 94.69 897 LYS A N 1
ATOM 6890 C CA . LYS A 1 897 ? -25.095 15.915 18.909 1.00 94.69 897 LYS A CA 1
ATOM 6891 C C . LYS A 1 897 ? -25.276 14.412 19.110 1.00 94.69 897 LYS A C 1
ATOM 6893 O O . LYS A 1 897 ? -26.205 13.817 18.562 1.00 94.69 897 LYS A O 1
ATOM 6898 N N . ALA A 1 898 ? -24.424 13.821 19.941 1.00 92.25 898 ALA A N 1
ATOM 6899 C CA . ALA A 1 898 ? -24.494 12.417 20.325 1.00 92.25 898 ALA A CA 1
ATOM 6900 C C . ALA A 1 898 ? -23.973 12.220 21.754 1.00 92.25 898 ALA A C 1
ATOM 6902 O O . ALA A 1 898 ? -23.120 12.963 22.232 1.00 92.25 898 ALA A O 1
ATOM 6903 N N . SER A 1 899 ? -24.471 11.198 22.448 1.00 87.25 899 SER A N 1
ATOM 6904 C CA . SER A 1 899 ? -23.946 10.833 23.766 1.00 87.25 899 SER A CA 1
ATOM 6905 C C . SER A 1 899 ? -22.607 10.109 23.640 1.00 87.25 899 SER A C 1
ATOM 6907 O O . SER A 1 899 ? -22.448 9.279 22.739 1.00 87.25 899 SER A O 1
ATOM 6909 N N . MET A 1 900 ? -21.699 10.330 24.596 1.00 83.88 900 MET A N 1
ATOM 6910 C CA . MET A 1 900 ? -20.471 9.540 24.717 1.00 83.88 900 MET A CA 1
ATOM 6911 C C . MET A 1 900 ? -20.764 8.033 24.635 1.00 83.88 900 MET A C 1
ATOM 6913 O O . MET A 1 900 ? -21.726 7.568 25.258 1.00 83.88 900 MET A O 1
ATOM 6917 N N . PRO A 1 901 ? -19.972 7.273 23.859 1.00 80.44 901 PRO A N 1
ATOM 6918 C CA . PRO A 1 901 ? -18.676 7.632 23.266 1.00 80.44 901 PRO A CA 1
ATOM 6919 C C . PRO A 1 901 ? -18.723 7.930 21.756 1.00 80.44 901 PRO A C 1
ATOM 6921 O O . PRO A 1 901 ? -17.675 8.108 21.146 1.00 80.44 901 PRO A O 1
ATOM 6924 N N . LEU A 1 902 ? -19.908 7.990 21.136 1.00 90.19 902 LEU A N 1
ATOM 6925 C CA . LEU A 1 902 ? -20.060 8.248 19.694 1.00 90.19 902 LEU A CA 1
ATOM 6926 C C . LEU A 1 902 ? -19.315 9.503 19.197 1.00 90.19 902 LEU A C 1
ATOM 6928 O O . LEU A 1 902 ? -18.708 9.433 18.128 1.00 90.19 902 LEU A O 1
ATOM 6932 N N . PRO A 1 903 ? -19.296 10.623 19.947 1.00 93.62 903 PRO A N 1
ATOM 6933 C CA . PRO A 1 903 ? -18.528 11.807 19.583 1.00 93.62 903 PRO A CA 1
ATOM 6934 C C . PRO A 1 903 ? -17.036 11.553 19.350 1.00 93.62 903 PRO A C 1
ATOM 6936 O O . PRO A 1 903 ? -16.443 12.291 18.576 1.00 93.62 903 PRO A O 1
ATOM 6939 N N . VAL A 1 904 ? -16.426 10.503 19.917 1.00 94.88 904 VAL A N 1
ATOM 6940 C CA . VAL A 1 904 ? -15.030 10.140 19.606 1.00 94.88 904 VAL A CA 1
ATOM 6941 C C . VAL A 1 904 ? -14.881 9.843 18.112 1.00 94.88 904 VAL A C 1
ATOM 6943 O O . VAL A 1 904 ? -14.028 10.427 17.454 1.00 94.88 904 VAL A O 1
ATOM 6946 N N . ILE A 1 905 ? -15.773 9.017 17.553 1.00 97.12 905 ILE A N 1
ATOM 6947 C CA . ILE A 1 905 ? -15.806 8.706 16.116 1.00 97.12 905 ILE A CA 1
ATOM 6948 C C . ILE A 1 905 ? -16.083 9.975 15.304 1.00 97.12 905 ILE A C 1
ATOM 6950 O O . ILE A 1 905 ? -15.382 10.246 14.334 1.00 97.12 905 ILE A O 1
ATOM 6954 N N . LEU A 1 906 ? -17.077 10.776 15.703 1.00 98.12 906 LEU A N 1
ATOM 6955 C CA . LEU A 1 906 ? -17.497 11.951 14.930 1.00 98.12 906 LEU A CA 1
ATOM 6956 C C . LEU A 1 906 ? -16.433 13.062 14.902 1.00 98.12 906 LEU A C 1
ATOM 6958 O O . LEU A 1 906 ? -16.185 13.633 13.840 1.00 98.12 906 LEU A O 1
ATOM 6962 N N . ASN A 1 907 ? -15.773 13.333 16.035 1.00 98.25 907 ASN A N 1
ATOM 6963 C CA . ASN A 1 907 ? -14.632 14.249 16.107 1.00 98.25 907 ASN A CA 1
ATOM 6964 C C . ASN A 1 907 ? -13.487 13.750 15.214 1.00 98.25 907 ASN A C 1
ATOM 6966 O O . ASN A 1 907 ? -12.906 14.539 14.469 1.00 98.25 907 ASN A O 1
ATOM 6970 N N . THR A 1 908 ? -13.186 12.447 15.240 1.00 98.12 908 THR A N 1
ATOM 6971 C CA . THR A 1 908 ? -12.139 11.868 14.392 1.00 98.12 908 THR A CA 1
ATOM 6972 C C . THR A 1 908 ? -12.469 11.976 12.902 1.00 98.12 908 THR A C 1
ATOM 6974 O O . THR A 1 908 ? -11.588 12.379 12.151 1.00 98.12 908 THR A O 1
ATOM 6977 N N . VAL A 1 909 ? -13.714 11.730 12.465 1.00 98.31 909 VAL A N 1
ATOM 6978 C CA . VAL A 1 909 ? -14.123 11.922 11.053 1.00 98.31 909 VAL A CA 1
ATOM 6979 C C . VAL A 1 909 ? -13.884 13.364 10.606 1.00 98.31 909 VAL A C 1
ATOM 6981 O O . VAL A 1 909 ? -13.297 13.598 9.548 1.00 98.31 909 VAL A O 1
ATOM 6984 N N . ALA A 1 910 ? -14.284 14.340 11.425 1.00 98.31 910 ALA A N 1
ATOM 6985 C CA . ALA A 1 910 ? -14.039 15.748 11.126 1.00 98.31 910 ALA A CA 1
ATOM 6986 C C . ALA A 1 910 ? -12.537 16.071 11.068 1.00 98.31 910 ALA A C 1
ATOM 6988 O O . ALA A 1 910 ? -12.093 16.783 10.170 1.00 98.31 910 ALA A O 1
ATOM 6989 N N . GLY A 1 911 ? -11.739 15.517 11.984 1.00 97.94 911 GLY A N 1
ATOM 6990 C CA . GLY A 1 911 ? -10.294 15.729 12.012 1.00 97.94 911 GLY A CA 1
ATOM 6991 C C . GLY A 1 911 ? -9.527 15.011 10.896 1.00 97.94 911 GLY A C 1
ATOM 6992 O O . GLY A 1 911 ? -8.537 15.548 10.408 1.00 97.94 911 GLY A O 1
ATOM 6993 N N . HIS A 1 912 ? -9.996 13.849 10.432 1.00 98.12 912 HIS A N 1
ATOM 6994 C CA . HIS A 1 912 ? -9.476 13.160 9.245 1.00 98.12 912 HIS A CA 1
ATOM 6995 C C . HIS A 1 912 ? -9.711 14.003 7.983 1.00 98.12 912 HIS A C 1
ATOM 6997 O O . HIS A 1 912 ? -8.773 14.223 7.219 1.00 98.12 912 HIS A O 1
ATOM 7003 N N . LEU A 1 913 ? -10.919 14.560 7.806 1.00 98.19 913 LEU A N 1
ATOM 7004 C CA . LEU A 1 913 ? -11.210 15.516 6.727 1.00 98.19 913 LEU A CA 1
ATOM 7005 C C . LEU A 1 913 ? -10.374 16.796 6.852 1.00 98.19 913 LEU A C 1
ATOM 7007 O O . LEU A 1 913 ? -9.829 17.271 5.857 1.00 98.19 913 LEU A O 1
ATOM 7011 N N . PHE A 1 914 ? -10.231 17.338 8.067 1.00 98.00 914 PHE A N 1
ATOM 7012 C CA . PHE A 1 914 ? -9.379 18.500 8.321 1.00 98.00 914 PHE A CA 1
ATOM 7013 C C . PHE A 1 914 ? -7.934 18.215 7.894 1.00 98.00 914 PHE A C 1
ATOM 7015 O O . PHE A 1 914 ? -7.330 19.025 7.198 1.00 98.00 914 PHE A O 1
ATOM 7022 N N . GLY A 1 915 ? -7.389 17.051 8.259 1.00 96.31 915 GLY A N 1
ATOM 7023 C CA . GLY A 1 915 ? -6.040 16.644 7.871 1.00 96.31 915 GLY A CA 1
ATOM 7024 C C . GLY A 1 915 ? -5.868 16.447 6.370 1.00 96.31 915 GLY A C 1
ATOM 7025 O O . GLY A 1 915 ? -4.873 16.912 5.817 1.00 96.31 915 GLY A O 1
ATOM 7026 N N . TYR A 1 916 ? -6.855 15.851 5.699 1.00 96.69 916 TYR A N 1
ATOM 7027 C CA . TYR A 1 916 ? -6.865 15.713 4.243 1.00 96.69 916 TYR A CA 1
ATOM 7028 C C . TYR A 1 916 ? -6.798 17.074 3.538 1.00 96.69 916 TYR A C 1
ATOM 7030 O O . TYR A 1 916 ? -5.909 17.312 2.720 1.00 96.69 916 TYR A O 1
ATOM 7038 N N . TYR A 1 917 ? -7.703 17.994 3.884 1.00 97.50 917 TYR A N 1
ATOM 7039 C CA . TYR A 1 917 ? -7.718 19.324 3.275 1.00 97.50 917 TYR A CA 1
ATOM 7040 C C . TYR A 1 917 ? -6.490 20.145 3.662 1.00 97.50 917 TYR A C 1
ATOM 7042 O O . TYR A 1 917 ? -6.011 20.942 2.856 1.00 97.50 917 TYR A O 1
ATOM 7050 N N . ALA A 1 918 ? -5.942 19.936 4.863 1.00 95.31 918 ALA A N 1
ATOM 7051 C CA . ALA A 1 918 ? -4.708 20.587 5.271 1.00 95.31 918 ALA A CA 1
ATOM 7052 C C . ALA A 1 918 ? -3.534 20.127 4.406 1.00 95.31 918 ALA A C 1
ATOM 7054 O O . ALA A 1 918 ? -2.779 20.965 3.925 1.00 95.31 918 ALA A O 1
ATOM 7055 N N . ALA A 1 919 ? -3.413 18.825 4.146 1.00 93.44 919 ALA A N 1
ATOM 7056 C CA . ALA A 1 919 ? -2.398 18.293 3.247 1.00 93.44 919 ALA A CA 1
ATOM 7057 C C . ALA A 1 919 ? -2.571 18.803 1.809 1.00 93.44 919 ALA A C 1
ATOM 7059 O O . ALA A 1 919 ? -1.590 19.252 1.221 1.00 93.44 919 ALA A O 1
ATOM 7060 N N . CYS A 1 920 ? -3.804 18.833 1.285 1.00 92.94 920 CYS A N 1
ATOM 7061 C CA . CYS A 1 920 ? -4.100 19.405 -0.036 1.00 92.94 920 CYS A CA 1
ATOM 7062 C C . CYS A 1 920 ? -3.649 20.868 -0.127 1.00 92.94 920 CYS A C 1
ATOM 7064 O O . CYS A 1 920 ? -2.895 21.229 -1.024 1.00 92.94 920 CYS A O 1
ATOM 7066 N N . SER A 1 921 ? -4.042 21.699 0.845 1.00 92.31 921 SER A N 1
ATOM 7067 C CA . SER A 1 921 ? -3.690 23.121 0.845 1.00 92.31 921 SER A CA 1
ATOM 7068 C C . SER A 1 921 ? -2.181 23.364 0.964 1.00 92.31 921 SER A C 1
ATOM 7070 O O . SER A 1 921 ? -1.728 24.438 0.569 1.00 92.31 921 SER A O 1
ATOM 7072 N N . ILE A 1 922 ? -1.409 22.431 1.531 1.00 91.06 922 ILE A N 1
ATOM 7073 C CA . ILE A 1 922 ? 0.056 22.526 1.580 1.00 91.06 922 ILE A CA 1
ATOM 7074 C C . ILE A 1 922 ? 0.667 22.060 0.249 1.00 91.06 922 ILE A C 1
ATOM 7076 O O . ILE A 1 922 ? 1.557 22.733 -0.271 1.00 91.06 922 ILE A O 1
ATOM 7080 N N . ASP A 1 923 ? 0.169 20.964 -0.339 1.00 89.25 923 ASP A N 1
ATOM 7081 C CA . ASP A 1 923 ? 0.660 20.475 -1.636 1.00 89.25 923 ASP A CA 1
ATOM 7082 C C . ASP A 1 923 ? 0.397 21.479 -2.765 1.00 89.25 923 ASP A C 1
ATOM 7084 O O . ASP A 1 923 ? 1.237 21.641 -3.645 1.00 89.25 923 ASP A O 1
ATOM 7088 N N . GLU A 1 924 ? -0.700 22.238 -2.707 1.00 89.12 924 GLU A N 1
ATOM 7089 C CA . GLU A 1 924 ? -0.981 23.341 -3.639 1.00 89.12 924 GLU A CA 1
ATOM 7090 C C . GLU A 1 924 ? 0.137 24.401 -3.674 1.00 89.12 924 GLU A C 1
ATOM 7092 O O . GLU A 1 924 ? 0.444 24.964 -4.733 1.00 89.12 924 GLU A O 1
ATOM 7097 N N . GLU A 1 925 ? 0.782 24.678 -2.533 1.00 90.00 925 GLU A N 1
ATOM 7098 C CA . GLU A 1 925 ? 1.943 25.574 -2.483 1.00 90.00 925 GLU A CA 1
ATOM 7099 C C . GLU A 1 925 ? 3.160 24.934 -3.162 1.00 90.00 925 GLU A C 1
ATOM 7101 O O . GLU A 1 925 ? 3.874 25.616 -3.902 1.00 90.00 925 GLU A O 1
ATOM 7106 N N . ALA A 1 926 ? 3.354 23.621 -2.990 1.00 88.25 926 ALA A N 1
ATOM 7107 C CA . ALA A 1 926 ? 4.391 22.864 -3.686 1.00 88.25 926 ALA A CA 1
ATOM 7108 C C . ALA A 1 926 ? 4.164 22.859 -5.204 1.00 88.25 926 ALA A C 1
ATOM 7110 O O . ALA A 1 926 ? 5.099 23.117 -5.960 1.00 88.25 926 ALA A O 1
ATOM 7111 N N . MET A 1 927 ? 2.928 22.618 -5.662 1.00 85.38 927 MET A N 1
ATOM 7112 C CA . MET A 1 927 ? 2.564 22.577 -7.085 1.00 85.38 927 MET A CA 1
ATOM 7113 C C . MET A 1 927 ? 2.960 23.863 -7.815 1.00 85.38 927 MET A C 1
ATOM 7115 O O . MET A 1 927 ? 3.496 23.812 -8.919 1.00 85.38 927 MET A O 1
ATOM 7119 N N . PHE A 1 928 ? 2.773 25.016 -7.175 1.00 90.44 928 PHE A N 1
ATOM 7120 C CA . PHE A 1 928 ? 3.193 26.300 -7.733 1.00 90.44 928 PHE A CA 1
ATOM 7121 C C . PHE A 1 928 ? 4.705 26.419 -7.935 1.00 90.44 928 PHE A C 1
ATOM 7123 O O . PHE A 1 928 ? 5.145 26.951 -8.955 1.00 90.44 928 PHE A O 1
ATOM 7130 N N . LEU A 1 929 ? 5.502 25.922 -6.985 1.00 89.94 929 LEU A N 1
ATOM 7131 C CA . LEU A 1 929 ? 6.960 25.897 -7.116 1.00 89.94 929 LEU A CA 1
ATOM 7132 C C . LEU A 1 929 ? 7.402 24.863 -8.169 1.00 89.94 929 LEU A C 1
ATOM 7134 O O . LEU A 1 929 ? 8.298 25.150 -8.962 1.00 89.94 929 LEU A O 1
ATOM 7138 N N . ARG A 1 930 ? 6.738 23.697 -8.229 1.00 80.56 930 ARG A N 1
ATOM 7139 C CA . ARG A 1 930 ? 6.997 22.629 -9.216 1.00 80.56 930 ARG A CA 1
ATOM 7140 C C . ARG A 1 930 ? 6.778 23.101 -10.649 1.00 80.56 930 ARG A C 1
ATOM 7142 O O . ARG A 1 930 ? 7.628 22.855 -11.499 1.00 80.56 930 ARG A O 1
ATOM 7149 N N . GLU A 1 931 ? 5.662 23.783 -10.915 1.00 81.88 931 GLU A N 1
ATOM 7150 C CA . GLU A 1 931 ? 5.334 24.303 -12.250 1.00 81.88 931 GLU A CA 1
ATOM 7151 C C . GLU A 1 931 ? 6.446 25.229 -12.763 1.00 81.88 931 GLU A C 1
ATOM 7153 O O . GLU A 1 931 ? 6.892 25.122 -13.908 1.00 81.88 931 GLU A O 1
ATOM 7158 N N . PHE A 1 932 ? 6.948 26.108 -11.892 1.00 89.06 932 PHE A N 1
ATOM 7159 C CA . PHE A 1 932 ? 8.058 26.990 -12.225 1.00 89.06 932 PHE A CA 1
ATOM 7160 C C . PHE A 1 932 ? 9.368 26.231 -12.434 1.00 89.06 932 PHE A C 1
ATOM 7162 O O . PHE A 1 932 ? 10.016 26.435 -13.458 1.00 89.06 932 PHE A O 1
ATOM 7169 N N . LYS A 1 933 ? 9.729 25.325 -11.516 1.00 82.88 933 LYS A N 1
ATOM 7170 C CA . LYS A 1 933 ? 10.941 24.499 -11.614 1.00 82.88 933 LYS A CA 1
ATOM 7171 C C . LYS A 1 933 ? 10.983 23.699 -12.922 1.00 82.88 933 LYS A C 1
ATOM 7173 O O . LYS A 1 933 ? 11.996 23.691 -13.611 1.00 82.88 933 LYS A O 1
ATOM 7178 N N . GLY A 1 934 ? 9.867 23.078 -13.314 1.00 72.06 934 GLY A N 1
ATOM 7179 C CA . GLY A 1 934 ? 9.765 22.338 -14.576 1.00 72.06 934 GLY A CA 1
ATOM 7180 C C . GLY A 1 934 ? 10.015 23.224 -15.800 1.00 72.06 934 GLY A C 1
ATOM 7181 O O . GLY A 1 934 ? 10.773 22.852 -16.694 1.00 72.06 934 GLY A O 1
ATOM 7182 N N . ARG A 1 935 ? 9.443 24.435 -15.818 1.00 79.44 935 ARG A N 1
ATOM 7183 C CA . ARG A 1 935 ? 9.686 25.419 -16.887 1.00 79.44 935 ARG A CA 1
ATOM 7184 C C . ARG A 1 935 ? 11.125 25.940 -16.886 1.00 79.44 935 ARG A C 1
ATOM 7186 O O . ARG A 1 935 ? 11.690 26.113 -17.962 1.00 79.44 935 ARG A O 1
ATOM 7193 N N . LEU A 1 936 ? 11.710 26.173 -15.709 1.00 80.38 936 LEU A N 1
ATOM 7194 C CA . LEU A 1 936 ? 13.104 26.592 -15.550 1.00 80.38 936 LEU A CA 1
ATOM 7195 C C . LEU A 1 936 ? 14.055 25.539 -16.135 1.00 80.38 936 LEU A C 1
ATOM 7197 O O . LEU A 1 936 ? 14.911 25.878 -16.948 1.00 80.38 936 LEU A O 1
ATOM 7201 N N . ASN A 1 937 ? 13.836 24.264 -15.808 1.00 75.06 937 ASN A N 1
ATOM 7202 C CA . ASN A 1 937 ? 14.642 23.152 -16.308 1.00 75.06 937 ASN A CA 1
ATOM 7203 C C . ASN A 1 937 ? 14.597 23.021 -17.832 1.00 75.06 937 ASN A C 1
ATOM 7205 O O . ASN A 1 937 ? 15.636 22.812 -18.451 1.00 75.06 937 ASN A O 1
ATOM 7209 N N . LEU A 1 938 ? 13.427 23.192 -18.455 1.00 72.50 938 LEU A N 1
ATOM 7210 C CA . LEU A 1 938 ? 13.315 23.169 -19.918 1.00 72.50 938 LEU A CA 1
ATOM 7211 C C . LEU A 1 938 ? 14.173 24.262 -20.575 1.00 72.50 938 LEU A C 1
ATOM 7213 O O . LEU A 1 938 ? 14.887 23.982 -21.537 1.00 72.50 938 LEU A O 1
ATOM 7217 N N . VAL A 1 939 ? 14.159 25.481 -20.025 1.00 77.62 939 VAL A N 1
ATOM 7218 C CA . VAL A 1 939 ? 14.999 26.588 -20.518 1.00 77.62 939 VAL A CA 1
ATOM 7219 C C . VAL A 1 939 ? 16.486 26.293 -20.296 1.00 77.62 939 VAL A C 1
ATOM 7221 O O . VAL A 1 939 ? 17.298 26.545 -21.182 1.00 77.62 939 VAL A O 1
ATOM 7224 N N . MET A 1 940 ? 16.856 25.702 -19.156 1.00 75.00 940 MET A N 1
ATOM 7225 C CA . MET A 1 940 ? 18.247 25.322 -18.879 1.00 75.00 940 MET A CA 1
ATOM 7226 C C . MET A 1 940 ? 18.768 24.231 -19.818 1.00 75.00 940 MET A C 1
ATOM 7228 O O . MET A 1 940 ? 19.900 24.328 -20.287 1.00 75.00 940 MET A O 1
ATOM 7232 N N . VAL A 1 941 ? 17.941 23.246 -20.175 1.00 70.75 941 VAL A N 1
ATOM 7233 C CA . VAL A 1 941 ? 18.297 22.232 -21.182 1.00 70.75 941 VAL A CA 1
ATOM 7234 C C . VAL A 1 941 ? 18.518 22.873 -22.557 1.00 70.75 941 VAL A C 1
ATOM 7236 O O . VAL A 1 941 ? 19.455 22.499 -23.263 1.00 70.75 941 VAL A O 1
ATOM 7239 N N . GLU A 1 942 ? 17.703 23.860 -22.947 1.00 70.56 942 GLU A N 1
ATOM 7240 C CA . GLU A 1 942 ? 17.935 24.623 -24.183 1.00 70.56 942 GLU A CA 1
ATOM 7241 C C . GLU A 1 942 ? 19.254 25.405 -24.138 1.00 70.56 942 GLU A C 1
ATOM 7243 O O . GLU A 1 942 ? 20.018 25.360 -25.101 1.00 70.56 942 GLU A O 1
ATOM 7248 N N . HIS A 1 943 ? 19.554 26.081 -23.026 1.00 76.75 943 HIS A N 1
ATOM 7249 C CA . HIS A 1 943 ? 20.796 26.845 -22.862 1.00 76.75 943 HIS A CA 1
ATOM 7250 C C . HIS A 1 943 ? 22.036 25.944 -22.915 1.00 76.75 943 HIS A C 1
ATOM 7252 O O . HIS A 1 943 ? 23.022 26.301 -23.563 1.00 76.75 943 HIS A O 1
ATOM 7258 N N . ALA A 1 944 ? 21.965 24.755 -22.308 1.00 68.44 944 ALA A N 1
ATOM 7259 C CA . ALA A 1 944 ? 23.019 23.748 -22.380 1.00 68.44 944 ALA A CA 1
ATOM 7260 C C . ALA A 1 944 ? 23.241 23.263 -23.822 1.00 68.44 944 ALA A C 1
ATOM 7262 O O . ALA A 1 944 ? 24.378 23.197 -24.279 1.00 68.44 944 ALA A O 1
ATOM 7263 N N . ARG A 1 945 ? 22.167 23.015 -24.590 1.00 68.56 945 ARG A N 1
ATOM 7264 C CA . ARG A 1 945 ? 22.267 22.675 -26.026 1.00 68.56 945 ARG A CA 1
ATOM 7265 C C . ARG A 1 945 ? 22.892 23.792 -26.864 1.00 68.56 945 ARG A C 1
ATOM 7267 O O . ARG A 1 945 ? 23.496 23.511 -27.894 1.00 68.56 945 ARG A O 1
ATOM 7274 N N . MET A 1 946 ? 22.728 25.044 -26.443 1.00 70.12 946 MET A N 1
ATOM 7275 C CA . MET A 1 946 ? 23.294 26.224 -27.100 1.00 70.12 946 MET A CA 1
ATOM 7276 C C . MET A 1 946 ? 24.695 26.600 -26.583 1.00 70.12 946 MET A C 1
ATOM 7278 O O . MET A 1 946 ? 25.250 27.585 -27.061 1.00 70.12 946 MET A O 1
ATOM 7282 N N . ASN A 1 947 ? 25.279 25.836 -25.646 1.00 73.94 947 ASN A N 1
ATOM 7283 C CA . ASN A 1 947 ? 26.570 26.121 -24.999 1.00 73.94 947 ASN A CA 1
ATOM 7284 C C . ASN A 1 947 ? 26.678 27.544 -24.410 1.00 73.94 947 ASN A C 1
ATOM 7286 O O . ASN A 1 947 ? 27.746 28.155 -24.440 1.00 73.94 947 ASN A O 1
ATOM 7290 N N . MET A 1 948 ? 25.576 28.082 -23.877 1.00 73.12 948 MET A N 1
ATOM 7291 C CA . MET A 1 948 ? 25.569 29.422 -23.280 1.00 73.12 948 MET A CA 1
ATOM 7292 C C . MET A 1 948 ? 26.350 29.445 -21.962 1.00 73.12 948 MET A C 1
ATOM 7294 O O . MET A 1 948 ? 26.187 28.561 -21.119 1.00 73.12 948 MET A O 1
ATOM 7298 N N . ASN A 1 949 ? 27.159 30.484 -21.746 1.00 70.25 949 ASN A N 1
ATOM 7299 C CA . ASN A 1 949 ? 27.833 30.693 -20.461 1.00 70.25 949 ASN A CA 1
ATOM 7300 C C . ASN A 1 949 ? 26.894 31.325 -19.411 1.00 70.25 949 ASN A C 1
ATOM 7302 O O . ASN A 1 949 ? 25.786 31.764 -19.720 1.00 70.25 949 ASN A O 1
ATOM 7306 N N . LEU A 1 950 ? 27.332 31.399 -18.148 1.00 66.19 950 LEU A N 1
ATOM 7307 C CA . LEU A 1 950 ? 26.517 31.923 -17.042 1.00 66.19 950 LEU A CA 1
ATOM 7308 C C . LEU A 1 950 ? 25.966 33.336 -17.307 1.00 66.19 950 LEU A C 1
ATOM 7310 O O . LEU A 1 950 ? 24.786 33.603 -17.070 1.00 66.19 950 LEU A O 1
ATOM 7314 N N . TYR A 1 951 ? 26.808 34.240 -17.805 1.00 68.12 951 TYR A N 1
ATOM 7315 C CA . TYR A 1 951 ? 26.419 35.625 -18.057 1.00 68.12 951 TYR A CA 1
ATOM 7316 C C . TYR A 1 951 ? 25.409 35.721 -19.204 1.00 68.12 951 TYR A C 1
ATOM 7318 O O . TYR A 1 951 ? 24.455 36.490 -19.112 1.00 68.12 951 TYR A O 1
ATOM 7326 N N . GLU A 1 952 ? 25.574 34.905 -20.245 1.00 72.56 952 GLU A N 1
ATOM 7327 C CA . GLU A 1 952 ? 24.633 34.792 -21.363 1.00 72.56 952 GLU A CA 1
ATOM 7328 C C . GLU A 1 952 ? 23.296 34.193 -20.919 1.00 72.56 952 GLU A C 1
ATOM 7330 O O . GLU A 1 952 ? 22.242 34.713 -21.280 1.00 72.56 952 GLU A O 1
ATOM 7335 N N . SER A 1 953 ? 23.329 33.151 -20.083 1.00 71.38 953 SER A N 1
ATOM 7336 C CA . SER A 1 953 ? 22.138 32.493 -19.539 1.00 71.38 953 SER A CA 1
ATOM 7337 C C . SER A 1 953 ? 21.304 33.465 -18.695 1.00 71.38 953 SER A C 1
ATOM 7339 O O . SER A 1 953 ? 20.109 33.620 -18.932 1.00 71.38 953 SER A O 1
ATOM 7341 N N . VAL A 1 954 ? 21.936 34.212 -17.779 1.00 74.31 954 VAL A N 1
ATOM 7342 C CA . VAL A 1 954 ? 21.266 35.245 -16.959 1.00 74.31 954 VAL A CA 1
ATOM 7343 C C . VAL A 1 954 ? 20.849 36.467 -17.793 1.00 74.31 954 VAL A C 1
ATOM 7345 O O . VAL A 1 954 ? 19.945 37.211 -17.401 1.00 74.31 954 VAL A O 1
ATOM 7348 N N . ALA A 1 955 ? 21.484 36.713 -18.942 1.00 74.56 955 ALA A N 1
ATOM 7349 C CA . ALA A 1 955 ? 21.113 37.782 -19.869 1.00 74.56 955 ALA A CA 1
ATOM 7350 C C . ALA A 1 955 ? 19.965 37.413 -20.824 1.00 74.56 955 ALA A C 1
ATOM 7352 O O . ALA A 1 955 ? 19.377 38.323 -21.417 1.00 74.56 955 ALA A O 1
ATOM 7353 N N . ASP A 1 956 ? 19.609 36.131 -20.944 1.00 81.81 956 ASP A N 1
ATOM 7354 C CA . ASP A 1 956 ? 18.541 35.677 -21.832 1.00 81.81 956 ASP A CA 1
ATOM 7355 C C . ASP A 1 956 ? 17.179 36.292 -21.461 1.00 81.81 956 ASP A C 1
ATOM 7357 O O . ASP A 1 956 ? 16.699 36.242 -20.323 1.00 81.81 956 ASP A O 1
ATOM 7361 N N . GLY A 1 957 ? 16.524 36.886 -22.461 1.00 79.31 957 GLY A N 1
ATOM 7362 C CA . GLY A 1 957 ? 15.254 37.583 -22.276 1.00 79.31 957 GLY A CA 1
ATOM 7363 C C . GLY A 1 957 ? 14.087 36.651 -21.936 1.00 79.31 957 GLY A C 1
ATOM 7364 O O . GLY A 1 957 ? 13.136 37.093 -21.282 1.00 79.31 957 GLY A O 1
ATOM 7365 N N . ARG A 1 958 ? 14.139 35.375 -22.351 1.00 83.56 958 ARG A N 1
ATOM 7366 C CA . ARG A 1 958 ? 13.094 34.385 -22.047 1.00 83.56 958 ARG A CA 1
ATOM 7367 C C . ARG A 1 958 ? 13.211 33.932 -20.594 1.00 83.56 958 ARG A C 1
ATOM 7369 O O . ARG A 1 958 ? 12.200 33.954 -19.890 1.00 83.56 958 ARG A O 1
ATOM 7376 N N . LEU A 1 959 ? 14.424 33.628 -20.124 1.00 84.06 959 LEU A N 1
ATOM 7377 C CA . LEU A 1 959 ? 14.701 33.292 -18.728 1.00 84.06 959 LEU A CA 1
ATOM 7378 C C . LEU A 1 959 ? 14.337 34.447 -17.790 1.00 84.06 959 LEU A C 1
ATOM 7380 O O . LEU A 1 959 ? 13.601 34.240 -16.827 1.00 84.06 959 LEU A O 1
ATOM 7384 N N . ARG A 1 960 ? 14.769 35.680 -18.090 1.00 85.00 960 ARG A N 1
ATOM 7385 C CA . ARG A 1 960 ? 14.447 36.855 -17.257 1.00 85.00 960 ARG A CA 1
ATOM 7386 C C . ARG A 1 960 ? 12.949 37.088 -17.114 1.00 85.00 960 ARG A C 1
ATOM 7388 O O . ARG A 1 960 ? 12.488 37.385 -16.015 1.00 85.00 960 ARG A O 1
ATOM 7395 N N . ARG A 1 961 ? 12.187 36.950 -18.205 1.00 88.00 961 ARG A N 1
ATOM 7396 C CA . ARG A 1 961 ? 10.723 37.071 -18.165 1.00 88.00 961 ARG A CA 1
ATOM 7397 C C . ARG A 1 961 ? 10.106 35.951 -17.328 1.00 88.00 961 ARG A C 1
ATOM 7399 O O . ARG A 1 961 ? 9.306 36.238 -16.447 1.00 88.00 961 ARG A O 1
ATOM 7406 N N . LEU A 1 962 ? 10.527 34.704 -17.551 1.00 89.88 962 LEU A N 1
ATOM 7407 C CA . LEU A 1 962 ? 10.057 33.539 -16.797 1.00 89.88 962 LEU A CA 1
ATOM 7408 C C . LEU A 1 962 ? 10.282 33.707 -15.284 1.00 89.88 962 LEU A C 1
ATOM 7410 O O . LEU A 1 962 ? 9.350 33.528 -14.500 1.00 89.88 962 LEU A O 1
ATOM 7414 N N . VAL A 1 963 ? 11.504 34.069 -14.882 1.00 92.81 963 VAL A N 1
ATOM 7415 C CA . VAL A 1 963 ? 11.882 34.290 -13.478 1.00 92.81 963 VAL A CA 1
ATOM 7416 C C . VAL A 1 963 ? 11.164 35.514 -12.904 1.00 92.81 963 VAL A C 1
ATOM 7418 O O . VAL A 1 963 ? 10.681 35.455 -11.776 1.00 92.81 963 VAL A O 1
ATOM 7421 N N . GLY A 1 964 ? 11.055 36.606 -13.667 1.00 91.81 964 GLY A N 1
ATOM 7422 C CA . GLY A 1 964 ? 10.369 37.833 -13.254 1.00 91.81 964 GLY A CA 1
ATOM 7423 C C . GLY A 1 964 ? 8.884 37.618 -12.960 1.00 91.81 964 GLY A C 1
ATOM 7424 O O . GLY A 1 964 ? 8.435 37.927 -11.856 1.00 91.81 964 GLY A O 1
ATOM 7425 N N . ASP A 1 965 ? 8.151 37.011 -13.898 1.00 92.81 965 ASP A N 1
ATOM 7426 C CA . ASP A 1 965 ? 6.719 36.714 -13.755 1.00 92.81 965 ASP A CA 1
ATOM 7427 C C . ASP A 1 965 ? 6.456 35.802 -12.545 1.00 92.81 965 ASP A C 1
ATOM 7429 O O . ASP A 1 965 ? 5.487 35.976 -11.797 1.00 92.81 965 ASP A O 1
ATOM 7433 N N . PHE A 1 966 ? 7.329 34.813 -12.332 1.00 95.19 966 PHE A N 1
ATOM 7434 C CA . PHE A 1 966 ? 7.241 33.941 -11.170 1.00 95.19 966 PHE A CA 1
ATOM 7435 C C . PHE A 1 966 ? 7.555 34.678 -9.867 1.00 95.19 966 PHE A C 1
ATOM 7437 O O . PHE A 1 966 ? 6.805 34.522 -8.905 1.00 95.19 966 PHE A O 1
ATOM 7444 N N . ALA A 1 967 ? 8.613 35.492 -9.826 1.00 95.19 967 ALA A N 1
ATOM 7445 C CA . ALA A 1 967 ? 9.003 36.239 -8.635 1.00 95.19 967 ALA A CA 1
ATOM 7446 C C . ALA A 1 967 ? 7.876 37.165 -8.152 1.00 95.19 967 ALA A C 1
ATOM 7448 O O . ALA A 1 967 ? 7.586 37.200 -6.955 1.00 95.19 967 ALA A O 1
ATOM 7449 N N . ASP A 1 968 ? 7.176 37.841 -9.066 1.00 94.25 968 ASP A N 1
ATOM 7450 C CA . ASP A 1 968 ? 6.041 38.705 -8.724 1.00 94.25 968 ASP A CA 1
ATOM 7451 C C . ASP A 1 968 ? 4.872 37.899 -8.128 1.00 94.25 968 ASP A C 1
ATOM 7453 O O . ASP A 1 968 ? 4.337 38.250 -7.068 1.00 94.25 968 ASP A O 1
ATOM 7457 N N . ARG A 1 969 ? 4.520 36.758 -8.741 1.00 95.25 969 ARG A N 1
ATOM 7458 C CA . ARG A 1 969 ? 3.498 35.833 -8.208 1.00 95.25 969 ARG A CA 1
ATOM 7459 C C . ARG A 1 969 ? 3.904 35.250 -6.851 1.00 95.25 969 ARG A C 1
ATOM 7461 O O . ARG A 1 969 ? 3.072 35.171 -5.944 1.00 95.25 969 ARG A O 1
ATOM 7468 N N . PHE A 1 970 ? 5.167 34.858 -6.699 1.00 94.88 970 PHE A N 1
ATOM 7469 C CA . PHE A 1 970 ? 5.729 34.310 -5.465 1.00 94.88 970 PHE A CA 1
ATOM 7470 C C . PHE A 1 970 ? 5.663 35.341 -4.333 1.00 94.88 970 PHE A C 1
ATOM 7472 O O . PHE A 1 970 ? 5.163 35.038 -3.249 1.00 94.88 970 PHE A O 1
ATOM 7479 N N . HIS A 1 971 ? 6.073 36.587 -4.589 1.00 93.19 971 HIS A N 1
ATOM 7480 C CA . HIS A 1 971 ? 5.988 37.672 -3.613 1.00 93.19 971 HIS A CA 1
ATOM 7481 C C . HIS A 1 971 ? 4.548 37.996 -3.213 1.00 93.19 971 HIS A C 1
ATOM 7483 O O . HIS A 1 971 ? 4.281 38.172 -2.021 1.00 93.19 971 HIS A O 1
ATOM 7489 N N . HIS A 1 972 ? 3.618 38.031 -4.172 1.00 93.00 972 HIS A N 1
ATOM 7490 C CA . HIS A 1 972 ? 2.200 38.247 -3.890 1.00 93.00 972 HIS A CA 1
ATOM 7491 C C . HIS A 1 972 ? 1.643 37.177 -2.940 1.00 93.00 972 HIS A C 1
ATOM 7493 O O . HIS A 1 972 ? 1.062 37.513 -1.908 1.00 93.00 972 HIS A O 1
ATOM 7499 N N . ARG A 1 973 ? 1.902 35.895 -3.232 1.00 91.38 973 ARG A N 1
ATOM 7500 C CA . ARG A 1 973 ? 1.474 34.768 -2.388 1.00 91.38 973 ARG A CA 1
ATOM 7501 C C . ARG A 1 973 ? 2.112 34.799 -1.003 1.00 91.38 973 ARG A C 1
ATOM 7503 O O . ARG A 1 973 ? 1.409 34.678 -0.003 1.00 91.38 973 ARG A O 1
ATOM 7510 N N . LYS A 1 974 ? 3.423 35.039 -0.923 1.00 90.88 974 LYS A N 1
ATOM 7511 C CA . LYS A 1 974 ? 4.143 35.164 0.354 1.00 90.88 974 LYS A CA 1
ATOM 7512 C C . LYS A 1 974 ? 3.542 36.267 1.235 1.00 90.88 974 LYS A C 1
ATOM 7514 O O . LYS A 1 974 ? 3.403 36.091 2.439 1.00 90.88 974 LYS A O 1
ATOM 7519 N N . ASN A 1 975 ? 3.165 37.407 0.654 1.00 89.00 975 ASN A N 1
ATOM 7520 C CA . ASN A 1 975 ? 2.561 38.517 1.403 1.00 89.00 975 ASN A CA 1
ATOM 7521 C C . ASN A 1 975 ? 1.130 38.216 1.892 1.00 89.00 975 ASN A C 1
ATOM 7523 O O . ASN A 1 975 ? 0.655 38.882 2.806 1.00 89.00 975 ASN A O 1
ATOM 7527 N N . GLN A 1 976 ? 0.469 37.200 1.333 1.00 85.81 976 GLN A N 1
ATOM 7528 C CA . GLN A 1 976 ? -0.819 36.674 1.799 1.00 85.81 976 GLN A CA 1
ATOM 7529 C C . GLN A 1 976 ? -0.669 35.543 2.835 1.00 85.81 976 GLN A C 1
ATOM 7531 O O . GLN A 1 976 ? -1.664 34.949 3.241 1.00 85.81 976 GLN A O 1
ATOM 7536 N N . GLY A 1 977 ? 0.558 35.244 3.280 1.00 82.31 977 GLY A N 1
ATOM 7537 C CA . GLY A 1 977 ? 0.836 34.197 4.267 1.00 82.31 977 GLY A CA 1
ATOM 7538 C C . GLY A 1 977 ? 1.070 32.802 3.680 1.00 82.31 977 GLY A C 1
ATOM 7539 O O . GLY A 1 977 ? 1.048 31.833 4.436 1.00 82.31 977 GLY A O 1
ATOM 7540 N N . ALA A 1 978 ? 1.284 32.673 2.364 1.00 86.38 978 ALA A N 1
ATOM 7541 C CA . ALA A 1 978 ? 1.730 31.409 1.772 1.00 86.38 978 ALA A CA 1
ATOM 7542 C C . ALA A 1 978 ? 3.178 31.078 2.173 1.00 86.38 978 ALA A C 1
ATOM 7544 O O . ALA A 1 978 ? 3.961 31.983 2.482 1.00 86.38 978 ALA A O 1
ATOM 7545 N N . PHE A 1 979 ? 3.547 29.796 2.119 1.00 89.19 979 PHE A N 1
ATOM 7546 C CA . PHE A 1 979 ? 4.885 29.285 2.446 1.00 89.19 979 PHE A CA 1
ATOM 7547 C C . PHE A 1 979 ? 5.301 29.462 3.913 1.00 89.19 979 PHE A C 1
ATOM 7549 O O . PHE A 1 979 ? 6.470 29.312 4.264 1.00 89.19 979 PHE A O 1
ATOM 7556 N N . THR A 1 980 ? 4.345 29.733 4.807 1.00 85.31 980 THR A N 1
ATOM 7557 C CA . THR A 1 980 ? 4.575 29.828 6.261 1.00 85.31 980 THR A CA 1
ATOM 7558 C C . THR A 1 980 ? 5.122 28.525 6.853 1.00 85.31 980 THR A C 1
ATOM 7560 O O . THR A 1 980 ? 5.744 28.524 7.917 1.00 85.31 980 THR A O 1
ATOM 7563 N N . LEU A 1 981 ? 4.868 27.398 6.183 1.00 84.06 981 LEU A N 1
ATOM 7564 C CA . LEU A 1 981 ? 5.313 26.079 6.620 1.00 84.06 981 LEU A CA 1
ATOM 7565 C C . LEU A 1 981 ? 6.700 25.699 6.104 1.00 84.06 981 LEU A C 1
ATOM 7567 O O . LEU A 1 981 ? 7.252 24.711 6.582 1.00 84.06 981 LEU A O 1
ATOM 7571 N N . THR A 1 982 ? 7.251 26.472 5.172 1.00 87.19 982 THR A N 1
ATOM 7572 C CA . THR A 1 982 ? 8.591 26.263 4.634 1.00 87.19 982 THR A CA 1
ATOM 7573 C C . THR A 1 982 ? 9.648 26.808 5.598 1.00 87.19 982 THR A C 1
ATOM 7575 O O . THR A 1 982 ? 9.421 27.761 6.351 1.00 87.19 982 THR A O 1
ATOM 7578 N N . GLY A 1 983 ? 10.832 26.207 5.578 1.00 87.44 983 GLY A N 1
ATOM 7579 C CA . GLY A 1 983 ? 12.001 26.635 6.320 1.00 87.44 983 GLY A CA 1
ATOM 7580 C C . GLY A 1 983 ? 12.328 28.103 6.064 1.00 87.44 983 GLY A C 1
ATOM 7581 O O . GLY A 1 983 ? 12.354 28.581 4.930 1.00 87.44 983 GLY A O 1
ATOM 7582 N N . THR A 1 984 ? 12.617 28.832 7.144 1.00 89.12 984 THR A N 1
ATOM 7583 C CA . THR A 1 984 ? 12.927 30.267 7.080 1.00 89.12 984 THR A CA 1
ATOM 7584 C C . THR A 1 984 ? 14.124 30.550 6.171 1.00 89.12 984 THR A C 1
ATOM 7586 O O . THR A 1 984 ? 14.082 31.507 5.405 1.00 89.12 984 THR A O 1
ATOM 7589 N N . ARG A 1 985 ? 15.143 29.682 6.213 1.00 90.19 985 ARG A N 1
ATOM 7590 C CA . ARG A 1 985 ? 16.312 29.743 5.330 1.00 90.19 985 ARG A CA 1
ATOM 7591 C C . ARG A 1 985 ? 15.926 29.528 3.864 1.00 90.19 985 ARG A C 1
ATOM 7593 O O . ARG A 1 985 ? 16.208 30.376 3.036 1.00 90.19 985 ARG A O 1
ATOM 7600 N N . THR A 1 986 ? 15.196 28.456 3.559 1.00 91.69 986 THR A N 1
ATOM 7601 C CA . THR A 1 986 ? 14.736 28.126 2.201 1.00 91.69 986 THR A CA 1
ATOM 7602 C C . THR A 1 986 ? 14.000 29.303 1.553 1.00 91.69 986 THR A C 1
ATOM 7604 O O . THR A 1 986 ? 14.274 29.668 0.414 1.00 91.69 986 THR A O 1
ATOM 7607 N N . ILE A 1 987 ? 13.100 29.960 2.292 1.00 92.31 987 ILE A N 1
ATOM 7608 C CA . ILE A 1 987 ? 12.357 31.115 1.777 1.00 92.31 987 ILE A CA 1
ATOM 7609 C C . ILE A 1 987 ? 13.237 32.358 1.622 1.00 92.31 987 ILE A C 1
ATOM 7611 O O . ILE A 1 987 ? 13.065 33.077 0.635 1.00 92.31 987 ILE A O 1
ATOM 7615 N N . SER A 1 988 ? 14.167 32.636 2.546 1.00 92.69 988 SER A N 1
ATOM 7616 C CA . SER A 1 988 ? 15.093 33.765 2.363 1.00 92.69 988 SER A CA 1
ATOM 7617 C C . SER A 1 988 ? 15.992 33.558 1.150 1.00 92.69 988 SER A C 1
ATOM 7619 O O . SER A 1 988 ? 16.163 34.483 0.354 1.00 92.69 988 SER A O 1
ATOM 7621 N N . ASP A 1 989 ? 16.483 32.332 0.978 1.00 93.94 989 ASP A N 1
ATOM 7622 C CA . ASP A 1 989 ? 17.370 31.948 -0.111 1.00 93.94 989 ASP A CA 1
ATOM 7623 C C . ASP A 1 989 ? 16.626 32.068 -1.445 1.00 93.94 989 ASP A C 1
ATOM 7625 O O . ASP A 1 989 ? 17.108 32.753 -2.342 1.00 93.94 989 ASP A O 1
ATOM 7629 N N . LEU A 1 990 ? 15.392 31.552 -1.558 1.00 94.50 990 LEU A N 1
ATOM 7630 C CA . LEU A 1 990 ? 14.557 31.734 -2.756 1.00 94.50 990 LEU A CA 1
ATOM 7631 C C . LEU A 1 990 ? 14.343 33.211 -3.109 1.00 94.50 990 LEU A C 1
ATOM 7633 O O . LEU A 1 990 ? 14.453 33.589 -4.273 1.00 94.50 990 LEU A O 1
ATOM 7637 N N . VAL A 1 991 ? 14.049 34.066 -2.124 1.00 94.06 991 VAL A N 1
ATOM 7638 C CA . VAL A 1 991 ? 13.841 35.505 -2.365 1.00 94.06 991 VAL A CA 1
ATOM 7639 C C . VAL A 1 991 ? 15.091 36.166 -2.950 1.00 94.06 991 VAL A C 1
ATOM 7641 O O . VAL A 1 991 ? 14.969 37.001 -3.849 1.00 94.06 991 VAL A O 1
ATOM 7644 N N . LEU A 1 992 ? 16.276 35.828 -2.442 1.00 93.69 992 LEU A N 1
ATOM 7645 C CA . LEU A 1 992 ? 17.545 36.373 -2.930 1.00 93.69 992 LEU A CA 1
ATOM 7646 C C . LEU A 1 992 ? 17.922 35.780 -4.292 1.00 93.69 992 LEU A C 1
ATOM 7648 O O . LEU A 1 992 ? 18.197 36.528 -5.230 1.00 93.69 992 LEU A O 1
ATOM 7652 N N . LEU A 1 993 ? 17.847 34.459 -4.438 1.00 93.50 993 LEU A N 1
ATOM 7653 C CA . LEU A 1 993 ? 18.188 33.736 -5.663 1.00 93.50 993 LEU A CA 1
ATOM 7654 C C . LEU A 1 993 ? 17.314 34.155 -6.847 1.00 93.50 993 LEU A C 1
ATOM 7656 O O . LEU A 1 993 ? 17.829 34.339 -7.946 1.00 93.50 993 LEU A O 1
ATOM 7660 N N . LEU A 1 994 ? 16.020 34.413 -6.631 1.00 94.25 994 LEU A N 1
ATOM 7661 C CA . LEU A 1 994 ? 15.140 34.951 -7.673 1.00 94.25 994 LEU A CA 1
ATOM 7662 C C . LEU A 1 994 ? 15.586 36.335 -8.161 1.00 94.25 994 LEU A C 1
ATOM 7664 O O . LEU A 1 994 ? 15.440 36.645 -9.343 1.00 94.25 994 LEU A O 1
ATOM 7668 N N . LYS A 1 995 ? 16.154 37.175 -7.288 1.00 91.31 995 LYS A N 1
ATOM 7669 C CA . LYS A 1 995 ? 16.692 38.482 -7.693 1.00 91.31 995 LYS A CA 1
ATOM 7670 C C . LYS A 1 995 ? 17.993 38.340 -8.481 1.00 91.31 995 LYS A C 1
ATOM 7672 O O . LYS A 1 995 ? 18.153 39.054 -9.471 1.00 91.31 995 LYS A O 1
ATOM 7677 N N . TYR A 1 996 ? 18.875 37.422 -8.084 1.00 89.88 996 TYR A N 1
ATOM 7678 C CA . TYR A 1 996 ? 20.088 37.096 -8.842 1.00 89.88 996 TYR A CA 1
ATOM 7679 C C . TYR A 1 996 ? 19.753 36.519 -10.224 1.00 89.88 996 TYR A C 1
ATOM 7681 O O . TYR A 1 996 ? 20.220 37.043 -11.232 1.00 89.88 996 TYR A O 1
ATOM 7689 N N . ALA A 1 997 ? 18.871 35.518 -10.295 1.00 87.94 997 ALA A N 1
ATOM 7690 C CA . ALA A 1 997 ? 18.440 34.896 -11.549 1.00 87.94 997 ALA A CA 1
ATOM 7691 C C . ALA A 1 997 ? 17.677 35.867 -12.473 1.00 87.94 997 ALA A C 1
ATOM 7693 O O . ALA A 1 997 ? 17.768 35.764 -13.693 1.00 87.94 997 ALA A O 1
ATOM 7694 N N . ALA A 1 998 ? 16.968 36.855 -11.914 1.00 86.44 998 ALA A N 1
ATOM 7695 C CA . ALA A 1 998 ? 16.340 37.930 -12.685 1.00 86.44 998 ALA A CA 1
ATOM 7696 C C . ALA A 1 998 ? 17.328 39.024 -13.150 1.00 86.44 998 ALA A C 1
ATOM 7698 O O . ALA A 1 998 ? 16.912 39.959 -13.836 1.00 86.44 998 ALA A O 1
ATOM 7699 N N . GLY A 1 999 ? 18.605 38.957 -12.753 1.00 82.81 999 GLY A N 1
ATOM 7700 C CA . GLY A 1 999 ? 19.617 39.975 -13.050 1.00 82.81 999 GLY A CA 1
ATOM 7701 C C . GLY A 1 999 ? 19.409 41.305 -12.313 1.00 82.81 999 GLY A C 1
ATOM 7702 O O . GLY A 1 999 ? 19.860 42.342 -12.793 1.00 82.81 999 GLY A O 1
ATOM 7703 N N . LYS A 1 1000 ? 18.693 41.303 -11.177 1.00 85.06 1000 LYS A N 1
ATOM 7704 C CA . LYS A 1 1000 ? 18.412 42.502 -10.359 1.00 85.06 1000 LYS A CA 1
ATOM 7705 C C . LYS A 1 1000 ? 19.512 42.811 -9.334 1.00 85.06 1000 LYS A C 1
ATOM 7707 O O . LYS A 1 1000 ? 19.514 43.911 -8.788 1.00 85.06 1000 LYS A O 1
ATOM 7712 N N . LEU A 1 1001 ? 20.393 41.851 -9.046 1.00 85.31 1001 LEU A N 1
ATOM 7713 C CA . LEU A 1 1001 ? 21.524 41.988 -8.123 1.00 85.31 1001 LEU A CA 1
ATOM 7714 C C . LEU A 1 1001 ? 22.854 41.716 -8.850 1.00 85.31 1001 LEU A C 1
ATOM 7716 O O . LEU A 1 1001 ? 22.857 40.911 -9.788 1.00 85.31 1001 LEU A O 1
ATOM 7720 N N . PRO A 1 1002 ? 23.968 42.357 -8.446 1.00 79.94 1002 PRO A N 1
ATOM 7721 C CA . PRO A 1 1002 ? 25.285 42.114 -9.037 1.00 79.94 1002 PRO A CA 1
ATOM 7722 C C . PRO A 1 1002 ? 25.786 40.699 -8.732 1.00 79.94 1002 PRO A C 1
ATOM 7724 O O . PRO A 1 1002 ? 25.854 40.314 -7.574 1.00 79.94 1002 PRO A O 1
ATOM 7727 N N . LEU A 1 1003 ? 26.197 39.928 -9.746 1.00 76.75 1003 LEU A N 1
ATOM 7728 C CA . LEU A 1 1003 ? 26.688 38.551 -9.549 1.00 76.75 1003 LEU A CA 1
ATOM 7729 C C . LEU A 1 1003 ? 27.940 38.459 -8.657 1.00 76.75 1003 LEU A C 1
ATOM 7731 O O . LEU A 1 1003 ? 28.186 37.402 -8.083 1.00 76.75 1003 LEU A O 1
ATOM 7735 N N . ASP A 1 1004 ? 28.696 39.547 -8.509 1.00 78.00 1004 ASP A N 1
ATOM 7736 C CA . ASP A 1 1004 ? 29.875 39.604 -7.637 1.00 78.00 1004 ASP A CA 1
ATOM 7737 C C . ASP A 1 1004 ? 29.508 39.445 -6.148 1.00 78.00 1004 ASP A C 1
ATOM 7739 O O . ASP A 1 1004 ? 30.279 38.864 -5.382 1.00 78.00 1004 ASP A O 1
ATOM 7743 N N . ASP A 1 1005 ? 28.300 39.865 -5.755 1.00 81.81 1005 ASP A N 1
ATOM 7744 C CA . ASP A 1 1005 ? 27.802 39.770 -4.376 1.00 81.81 1005 ASP A CA 1
ATOM 7745 C C . ASP A 1 1005 ? 27.287 38.355 -4.034 1.00 81.81 1005 ASP A C 1
ATOM 7747 O O . ASP A 1 1005 ? 27.205 37.974 -2.864 1.00 81.81 1005 ASP A O 1
ATOM 7751 N N . PHE A 1 1006 ? 27.015 37.518 -5.046 1.00 82.38 1006 PHE A N 1
ATOM 7752 C CA . PHE A 1 1006 ? 26.439 36.178 -4.871 1.00 82.38 1006 PHE A CA 1
ATOM 7753 C C . PHE A 1 1006 ? 27.281 35.279 -3.956 1.00 82.38 1006 PHE A C 1
ATOM 7755 O O . PHE A 1 1006 ? 26.744 34.566 -3.110 1.00 82.38 1006 PHE A O 1
ATOM 7762 N N . ARG A 1 1007 ? 28.611 35.325 -4.093 1.00 76.94 1007 ARG A N 1
ATOM 7763 C CA . ARG A 1 1007 ? 29.527 34.507 -3.278 1.00 76.94 1007 ARG A CA 1
ATOM 7764 C C . ARG A 1 1007 ? 29.558 34.936 -1.813 1.00 76.94 1007 ARG A C 1
ATOM 7766 O O . ARG A 1 1007 ? 29.885 34.122 -0.955 1.00 76.94 1007 ARG A O 1
ATOM 7773 N N . HIS A 1 1008 ? 29.238 36.198 -1.531 1.00 82.06 1008 HIS A N 1
ATOM 7774 C CA . HIS A 1 1008 ? 29.150 36.701 -0.166 1.00 82.06 1008 HIS A CA 1
ATOM 7775 C C . HIS A 1 1008 ? 27.851 36.254 0.508 1.00 82.06 1008 HIS A C 1
ATOM 7777 O O . HIS A 1 1008 ? 27.880 35.801 1.650 1.00 82.06 1008 HIS A O 1
ATOM 7783 N N . ASP A 1 1009 ? 26.735 36.324 -0.221 1.00 84.81 1009 ASP A N 1
ATOM 7784 C CA . ASP A 1 1009 ? 25.425 35.899 0.278 1.00 84.81 1009 ASP A CA 1
ATOM 7785 C C . ASP A 1 1009 ? 25.325 34.369 0.432 1.00 84.81 1009 ASP A C 1
ATOM 7787 O O . ASP A 1 1009 ? 24.614 33.878 1.311 1.00 84.81 1009 ASP A O 1
ATOM 7791 N N . PHE A 1 1010 ? 26.066 33.605 -0.384 1.00 85.75 1010 PHE A N 1
ATOM 7792 C CA . PHE A 1 1010 ? 26.053 32.137 -0.398 1.00 85.75 1010 PHE A CA 1
ATOM 7793 C C . PHE A 1 1010 ? 27.470 31.525 -0.302 1.00 85.75 1010 PHE A C 1
ATOM 7795 O O . PHE A 1 1010 ? 27.946 30.904 -1.253 1.00 85.75 1010 PHE A O 1
ATOM 7802 N N . PRO A 1 1011 ? 28.155 31.630 0.855 1.00 70.69 1011 PRO A N 1
ATOM 7803 C CA . PRO A 1 1011 ? 29.548 31.193 1.009 1.00 70.69 1011 PRO A CA 1
ATOM 7804 C C . PRO A 1 1011 ? 29.729 29.666 0.997 1.00 70.69 1011 PRO A C 1
ATOM 7806 O O . PRO A 1 1011 ? 30.788 29.175 0.632 1.00 70.69 1011 PRO A O 1
ATOM 7809 N N . ALA A 1 1012 ? 28.691 28.900 1.354 1.00 60.81 1012 ALA A N 1
ATOM 7810 C CA . ALA A 1 1012 ? 28.701 27.431 1.328 1.00 60.81 1012 ALA A CA 1
ATOM 7811 C C . ALA A 1 1012 ? 28.414 26.835 -0.068 1.00 60.81 1012 ALA A C 1
ATOM 7813 O O . ALA A 1 1012 ? 28.225 25.629 -0.194 1.00 60.81 1012 ALA A O 1
ATOM 7814 N N . ALA A 1 1013 ? 28.342 27.668 -1.110 1.00 56.69 1013 ALA A N 1
ATOM 7815 C CA . ALA A 1 1013 ? 28.058 27.254 -2.482 1.00 56.69 1013 ALA A CA 1
ATOM 7816 C C . ALA A 1 1013 ? 29.312 26.793 -3.255 1.00 56.69 1013 ALA A C 1
ATOM 7818 O O . ALA A 1 1013 ? 29.291 26.789 -4.485 1.00 56.69 1013 ALA A O 1
ATOM 7819 N N . GLU A 1 1014 ? 30.398 26.412 -2.568 1.00 47.25 1014 GLU A N 1
ATOM 7820 C CA . GLU A 1 1014 ? 31.610 25.836 -3.170 1.00 47.25 1014 GLU A CA 1
ATOM 7821 C C . GLU A 1 1014 ? 31.275 24.498 -3.863 1.00 47.25 1014 GLU A C 1
ATOM 7823 O O . GLU A 1 1014 ? 31.387 23.422 -3.288 1.00 47.25 1014 GLU A O 1
ATOM 7828 N N . GLY A 1 1015 ? 30.771 24.584 -5.098 1.00 50.16 1015 GLY A N 1
ATOM 7829 C CA . GLY A 1 1015 ? 30.288 23.457 -5.901 1.00 50.16 1015 GLY A CA 1
ATOM 7830 C C . GLY A 1 1015 ? 29.042 23.762 -6.745 1.00 50.16 1015 GLY A C 1
ATOM 7831 O O . GLY A 1 1015 ? 28.847 23.129 -7.778 1.00 50.16 1015 GLY A O 1
ATOM 7832 N N . ALA A 1 1016 ? 28.223 24.756 -6.374 1.00 51.94 1016 ALA A N 1
ATOM 7833 C CA . ALA A 1 1016 ? 27.095 25.208 -7.194 1.00 51.94 1016 ALA A CA 1
ATOM 7834 C C . ALA A 1 1016 ? 27.601 26.236 -8.221 1.00 51.94 1016 ALA A C 1
ATOM 7836 O O . ALA A 1 1016 ? 27.887 27.383 -7.884 1.00 51.94 1016 ALA A O 1
ATOM 7837 N N . GLY A 1 1017 ? 27.762 25.809 -9.476 1.00 58.81 1017 GLY A N 1
ATOM 7838 C CA . GLY A 1 1017 ? 28.386 26.593 -10.550 1.00 58.81 1017 GLY A CA 1
ATOM 7839 C C . GLY A 1 1017 ? 27.696 27.922 -10.892 1.00 58.81 1017 GLY A C 1
ATOM 7840 O O . GLY A 1 1017 ? 28.322 28.774 -11.527 1.00 58.81 1017 GLY A O 1
ATOM 7841 N N . SER A 1 1018 ? 26.442 28.138 -10.464 1.00 77.19 1018 SER A N 1
ATOM 7842 C CA . SER A 1 1018 ? 25.686 29.367 -10.725 1.00 77.19 1018 SER A CA 1
ATOM 7843 C C . SER A 1 1018 ? 24.536 29.656 -9.737 1.00 77.19 1018 SER A C 1
ATOM 7845 O O . SER A 1 1018 ? 24.033 28.743 -9.075 1.00 77.19 1018 SER A O 1
ATOM 7847 N N . PRO A 1 1019 ? 24.021 30.908 -9.688 1.00 83.94 1019 PRO A N 1
ATOM 7848 C CA . PRO A 1 1019 ? 22.785 31.233 -8.970 1.00 83.94 1019 PRO A CA 1
ATOM 7849 C C . PRO A 1 1019 ? 21.548 30.486 -9.480 1.00 83.94 1019 PRO A C 1
ATOM 7851 O O . PRO A 1 1019 ? 20.598 30.318 -8.721 1.00 83.94 1019 PRO A O 1
ATOM 7854 N N . ILE A 1 1020 ? 21.534 30.059 -10.749 1.00 83.69 1020 ILE A N 1
ATOM 7855 C CA . ILE A 1 1020 ? 20.404 29.323 -11.328 1.00 83.69 1020 ILE A CA 1
ATOM 7856 C C . ILE A 1 1020 ? 20.408 27.876 -10.826 1.00 83.69 1020 ILE A C 1
ATOM 7858 O O . ILE A 1 1020 ? 19.356 27.373 -10.444 1.00 83.69 1020 ILE A O 1
ATOM 7862 N N . ASP A 1 1021 ? 21.582 27.248 -10.734 1.00 79.81 1021 ASP A N 1
ATOM 7863 C CA . ASP A 1 1021 ? 21.719 25.895 -10.181 1.00 79.81 1021 ASP A CA 1
ATOM 7864 C C . ASP A 1 1021 ? 21.332 25.874 -8.699 1.00 79.81 1021 ASP A C 1
ATOM 7866 O O . ASP A 1 1021 ? 20.593 24.999 -8.246 1.00 79.81 1021 ASP A O 1
ATOM 7870 N N . LEU A 1 1022 ? 21.768 26.887 -7.940 1.00 86.50 1022 LEU A N 1
ATOM 7871 C CA . LEU A 1 1022 ? 21.398 27.010 -6.531 1.00 86.50 1022 LEU A CA 1
ATOM 7872 C C . LEU A 1 1022 ? 19.903 27.327 -6.353 1.00 86.50 1022 LEU A C 1
ATOM 7874 O O . LEU A 1 1022 ? 19.277 26.825 -5.415 1.00 86.50 1022 LEU A O 1
ATOM 7878 N N . LEU A 1 1023 ? 19.311 28.116 -7.262 1.00 89.56 1023 LEU A N 1
ATOM 7879 C CA . LEU A 1 1023 ? 17.865 28.337 -7.328 1.00 89.56 1023 LEU A CA 1
ATOM 7880 C C . LEU A 1 1023 ? 17.118 27.028 -7.599 1.00 89.56 1023 LEU A C 1
ATOM 7882 O O . LEU A 1 1023 ? 16.152 26.756 -6.892 1.00 89.56 1023 LEU A O 1
ATOM 7886 N N . ASP A 1 1024 ? 17.554 26.212 -8.562 1.00 83.31 1024 ASP A N 1
ATOM 7887 C CA . ASP A 1 1024 ? 16.926 24.917 -8.849 1.00 83.31 1024 ASP A CA 1
ATOM 7888 C C . ASP A 1 1024 ? 17.011 23.968 -7.648 1.00 83.31 1024 ASP A C 1
ATOM 7890 O O . ASP A 1 1024 ? 16.003 23.375 -7.253 1.00 83.31 1024 ASP A O 1
ATOM 7894 N N . ALA A 1 1025 ? 18.179 23.896 -7.004 1.00 82.19 1025 ALA A N 1
ATOM 7895 C CA . ALA A 1 1025 ? 18.386 23.089 -5.807 1.00 82.19 1025 ALA A CA 1
ATOM 7896 C C . ALA A 1 1025 ? 17.502 23.555 -4.638 1.00 82.19 1025 ALA A C 1
ATOM 7898 O O . ALA A 1 1025 ? 16.860 22.743 -3.970 1.00 82.19 1025 ALA A O 1
ATOM 7899 N N . THR A 1 1026 ? 17.404 24.868 -4.417 1.00 89.62 1026 THR A N 1
ATOM 7900 C CA . THR A 1 1026 ? 16.583 25.436 -3.335 1.00 89.62 1026 THR A CA 1
ATOM 7901 C C . THR A 1 1026 ? 15.090 25.301 -3.638 1.00 89.62 1026 THR A C 1
ATOM 7903 O O . THR A 1 1026 ? 14.306 25.017 -2.734 1.00 89.62 1026 THR A O 1
ATOM 7906 N N . LEU A 1 1027 ? 14.675 25.431 -4.903 1.00 87.75 1027 LEU A N 1
ATOM 7907 C CA . LEU A 1 1027 ? 13.315 25.102 -5.338 1.00 87.75 1027 LEU A CA 1
ATOM 7908 C C . LEU A 1 1027 ? 13.009 23.625 -5.108 1.00 87.75 1027 LEU A C 1
ATOM 7910 O O . LEU A 1 1027 ? 11.928 23.316 -4.616 1.00 87.75 1027 LEU A O 1
ATOM 7914 N N . GLY A 1 1028 ? 13.951 22.730 -5.419 1.00 79.81 1028 GLY A N 1
ATOM 7915 C CA . GLY A 1 1028 ? 13.859 21.306 -5.105 1.00 79.81 1028 GLY A CA 1
ATOM 7916 C C . GLY A 1 1028 ? 13.614 21.082 -3.616 1.00 79.81 1028 GLY A C 1
ATOM 7917 O O . GLY A 1 1028 ? 12.619 20.465 -3.253 1.00 79.81 1028 GLY A O 1
ATOM 7918 N N . HIS A 1 1029 ? 14.432 21.690 -2.755 1.00 84.19 1029 HIS A N 1
ATOM 7919 C CA . HIS A 1 1029 ? 14.269 21.616 -1.302 1.00 84.19 1029 HIS A CA 1
ATOM 7920 C C . HIS A 1 1029 ? 12.917 22.179 -0.819 1.00 84.19 1029 HIS A C 1
ATOM 7922 O O . HIS A 1 1029 ? 12.251 21.580 0.023 1.00 84.19 1029 HIS A O 1
ATOM 7928 N N . ALA A 1 1030 ? 12.464 23.311 -1.363 1.00 89.00 1030 ALA A N 1
ATOM 7929 C CA . ALA A 1 1030 ? 11.180 23.913 -1.003 1.00 89.00 1030 ALA A CA 1
ATOM 7930 C C . ALA A 1 1030 ? 9.981 23.056 -1.438 1.00 89.00 1030 ALA A C 1
ATOM 7932 O O . ALA A 1 1030 ? 9.026 22.884 -0.679 1.00 89.00 1030 ALA A O 1
ATOM 7933 N N . VAL A 1 1031 ? 10.033 22.507 -2.656 1.00 84.69 1031 VAL A N 1
ATOM 7934 C CA . VAL A 1 1031 ? 9.041 21.553 -3.161 1.00 84.69 1031 VAL A CA 1
ATOM 7935 C C . VAL A 1 1031 ? 9.001 20.338 -2.249 1.00 84.69 1031 VAL A C 1
ATOM 7937 O O . VAL A 1 1031 ? 7.923 19.927 -1.832 1.00 84.69 1031 VAL A O 1
ATOM 7940 N N . ASP A 1 1032 ? 10.153 19.797 -1.890 1.00 79.75 1032 ASP A N 1
ATOM 7941 C CA . ASP A 1 1032 ? 10.291 18.666 -0.987 1.00 79.75 1032 ASP A CA 1
ATOM 7942 C C . ASP A 1 1032 ? 9.630 18.920 0.373 1.00 79.75 1032 ASP A C 1
ATOM 7944 O O . ASP A 1 1032 ? 8.828 18.113 0.848 1.00 79.75 1032 ASP A O 1
ATOM 7948 N N . GLU A 1 1033 ? 9.901 20.068 0.991 1.00 85.38 1033 GLU A N 1
ATOM 7949 C CA . GLU A 1 1033 ? 9.289 20.467 2.262 1.00 85.38 1033 GLU A CA 1
ATOM 7950 C C . GLU A 1 1033 ? 7.759 20.584 2.211 1.00 85.38 1033 GLU A C 1
ATOM 7952 O O . GLU A 1 1033 ? 7.094 20.338 3.223 1.00 85.38 1033 GLU A O 1
ATOM 7957 N N . LEU A 1 1034 ? 7.189 20.945 1.058 1.00 88.19 1034 LEU A N 1
ATOM 7958 C CA . LEU A 1 1034 ? 5.759 21.231 0.884 1.00 88.19 1034 LEU A CA 1
ATOM 7959 C C . LEU A 1 1034 ? 4.970 20.091 0.225 1.00 88.19 1034 LEU A C 1
ATOM 7961 O O . LEU A 1 1034 ? 3.758 20.020 0.380 1.00 88.19 1034 LEU A O 1
ATOM 7965 N N . SER A 1 1035 ? 5.630 19.157 -0.453 1.00 84.75 1035 SER A N 1
ATOM 7966 C CA . SER A 1 1035 ? 4.959 18.055 -1.149 1.00 84.75 1035 SER A CA 1
ATOM 7967 C C . SER A 1 1035 ? 4.217 17.139 -0.174 1.00 84.75 1035 SER A C 1
ATOM 7969 O O . SER A 1 1035 ? 4.814 16.684 0.806 1.00 84.75 1035 SER A O 1
ATOM 7971 N N . ARG A 1 1036 ? 2.934 16.852 -0.424 1.00 85.56 1036 ARG A N 1
ATOM 7972 C CA . ARG A 1 1036 ? 2.099 15.933 0.370 1.00 85.56 1036 ARG A CA 1
ATOM 7973 C C . ARG A 1 1036 ? 1.508 14.842 -0.526 1.00 85.56 1036 ARG A C 1
ATOM 7975 O O . ARG A 1 1036 ? 0.428 15.026 -1.081 1.00 85.56 1036 ARG A O 1
ATOM 7982 N N . PRO A 1 1037 ? 2.178 13.688 -0.668 1.00 73.62 1037 PRO A N 1
ATOM 7983 C CA . PRO A 1 1037 ? 1.580 12.553 -1.352 1.00 73.62 1037 PRO A CA 1
ATOM 7984 C C . PRO A 1 1037 ? 0.517 11.936 -0.433 1.00 73.62 1037 PRO A C 1
ATOM 7986 O O . PRO A 1 1037 ? 0.848 11.127 0.414 1.00 73.62 1037 PRO A O 1
ATOM 7989 N N . ILE A 1 1038 ? -0.747 12.347 -0.551 1.00 79.50 1038 ILE A N 1
ATOM 7990 C CA . ILE A 1 1038 ? -1.811 12.037 0.427 1.00 79.50 1038 ILE A CA 1
ATOM 7991 C C . ILE A 1 1038 ? -2.046 10.530 0.629 1.00 79.50 1038 ILE A C 1
ATOM 7993 O O . ILE A 1 1038 ? -2.219 10.086 1.762 1.00 79.50 1038 ILE A O 1
ATOM 7997 N N . ASP A 1 1039 ? -2.035 9.744 -0.450 1.00 74.06 1039 ASP A N 1
ATOM 7998 C CA . ASP A 1 1039 ? -2.235 8.287 -0.377 1.00 74.06 1039 ASP A CA 1
ATOM 7999 C C . ASP A 1 1039 ? -0.957 7.516 -0.025 1.00 74.06 1039 ASP A C 1
ATOM 8001 O O . ASP A 1 1039 ? -1.019 6.361 0.404 1.00 74.06 1039 ASP A O 1
ATOM 8005 N N . ALA A 1 1040 ? 0.206 8.156 -0.176 1.00 63.62 1040 ALA A N 1
ATOM 8006 C CA . ALA A 1 1040 ? 1.499 7.582 0.166 1.00 63.62 1040 ALA A CA 1
ATOM 8007 C C . ALA A 1 1040 ? 2.084 8.239 1.428 1.00 63.62 1040 ALA A C 1
ATOM 8009 O O . ALA A 1 1040 ? 1.512 9.129 2.041 1.00 63.62 1040 ALA A O 1
ATOM 8010 N N . ILE A 1 1041 ? 3.254 7.782 1.871 1.00 58.03 1041 ILE A N 1
ATOM 8011 C CA . ILE A 1 1041 ? 4.025 8.494 2.896 1.00 58.03 1041 ILE A CA 1
ATOM 8012 C C . ILE A 1 1041 ? 5.447 8.633 2.363 1.00 58.03 1041 ILE A C 1
ATOM 8014 O O . ILE A 1 1041 ? 6.061 7.626 2.020 1.00 58.03 1041 ILE A O 1
ATOM 8018 N N . ARG A 1 1042 ? 5.960 9.870 2.304 1.00 51.81 1042 ARG A N 1
ATOM 8019 C CA . ARG A 1 1042 ? 7.268 10.256 1.739 1.00 51.81 1042 ARG A CA 1
ATOM 8020 C C . ARG A 1 1042 ? 8.434 9.417 2.267 1.00 51.81 1042 ARG A C 1
ATOM 8022 O O . ARG A 1 1042 ? 9.335 9.080 1.513 1.00 51.81 1042 ARG A O 1
ATOM 8029 N N . HIS A 1 1043 ? 8.390 9.035 3.542 1.00 48.59 1043 HIS A N 1
ATOM 8030 C CA . HIS A 1 1043 ? 9.348 8.124 4.165 1.00 48.59 1043 HIS A CA 1
ATOM 8031 C C . HIS A 1 1043 ? 8.590 6.924 4.738 1.00 48.59 1043 HIS A C 1
ATOM 8033 O O . HIS A 1 1043 ? 8.017 6.993 5.827 1.00 48.59 1043 HIS A O 1
ATOM 8039 N N . GLN A 1 1044 ? 8.544 5.814 4.004 1.00 41.19 1044 GLN A N 1
ATOM 8040 C CA . GLN A 1 1044 ? 7.825 4.608 4.417 1.00 41.19 1044 GLN A CA 1
ATOM 8041 C C . GLN A 1 1044 ? 8.557 3.782 5.487 1.00 41.19 1044 GLN A C 1
ATOM 8043 O O . GLN A 1 1044 ? 8.589 2.562 5.420 1.00 41.19 1044 GLN A O 1
ATOM 8048 N N . ALA A 1 1045 ? 9.023 4.408 6.569 1.00 33.19 1045 ALA A N 1
ATOM 8049 C CA . ALA A 1 1045 ? 9.436 3.663 7.764 1.00 33.19 1045 ALA A CA 1
ATOM 8050 C C . ALA A 1 1045 ? 8.279 2.835 8.380 1.00 33.19 1045 ALA A C 1
ATOM 8052 O O . ALA A 1 1045 ? 8.512 1.936 9.178 1.00 33.19 1045 ALA A O 1
ATOM 8053 N N . LYS A 1 1046 ? 7.017 3.125 8.015 1.00 38.66 1046 LYS A N 1
ATOM 8054 C CA . LYS A 1 1046 ? 5.818 2.411 8.498 1.00 38.66 1046 LYS A CA 1
ATOM 8055 C C . LYS A 1 1046 ? 5.512 1.097 7.790 1.00 38.66 1046 LYS A C 1
ATOM 8057 O O . LYS A 1 1046 ? 4.780 0.283 8.342 1.00 38.66 1046 LYS A O 1
ATOM 8062 N N . THR A 1 1047 ? 6.004 0.913 6.572 1.00 33.94 1047 THR A N 1
ATOM 8063 C CA . THR A 1 1047 ? 5.764 -0.310 5.796 1.00 33.94 1047 THR A CA 1
ATOM 8064 C C . THR A 1 1047 ? 7.052 -1.024 5.484 1.00 33.94 1047 THR A C 1
ATOM 8066 O O . THR A 1 1047 ? 7.020 -2.237 5.472 1.00 33.94 1047 THR A O 1
ATOM 8069 N N . VAL A 1 1048 ? 8.193 -0.351 5.348 1.00 31.67 1048 VAL A N 1
ATOM 8070 C CA . VAL A 1 1048 ? 9.463 -1.060 5.221 1.00 31.67 1048 VAL A CA 1
ATOM 8071 C C . VAL A 1 1048 ? 9.787 -1.697 6.576 1.00 31.67 1048 VAL A C 1
ATOM 8073 O O . VAL A 1 1048 ? 10.399 -1.090 7.450 1.00 31.67 1048 VAL A O 1
ATOM 8076 N N . THR A 1 1049 ? 9.378 -2.954 6.749 1.00 35.62 1049 THR A N 1
ATOM 8077 C CA . THR A 1 1049 ? 10.049 -3.879 7.660 1.00 35.62 1049 THR A CA 1
ATOM 8078 C C . THR A 1 1049 ? 11.407 -4.198 7.045 1.00 35.62 1049 THR A C 1
ATOM 8080 O O . THR A 1 1049 ? 11.714 -5.335 6.710 1.00 35.62 1049 THR A O 1
ATOM 8083 N N . VAL A 1 1050 ? 12.286 -3.190 6.978 1.00 30.52 1050 VAL A N 1
ATOM 8084 C CA . VAL A 1 1050 ? 13.656 -3.483 7.366 1.00 30.52 1050 VAL A CA 1
ATOM 8085 C C . VAL A 1 1050 ? 13.444 -3.816 8.824 1.00 30.52 1050 VAL A C 1
ATOM 8087 O O . VAL A 1 1050 ? 13.244 -2.930 9.658 1.00 30.52 1050 VAL A O 1
ATOM 8090 N N . GLY A 1 1051 ? 13.347 -5.112 9.136 1.00 29.22 1051 GLY A N 1
ATOM 8091 C CA . GLY A 1 1051 ? 13.672 -5.522 10.482 1.00 29.22 1051 GLY A CA 1
ATOM 8092 C C . GLY A 1 1051 ? 14.949 -4.760 10.778 1.00 29.22 1051 GLY A C 1
ATOM 8093 O O . GLY A 1 1051 ? 15.896 -4.832 9.994 1.00 29.22 1051 GLY A O 1
ATOM 8094 N N . THR A 1 1052 ? 14.950 -3.929 11.816 1.00 26.84 1052 THR A N 1
ATOM 8095 C CA . THR A 1 1052 ? 16.207 -3.429 12.339 1.00 26.84 1052 THR A CA 1
ATOM 8096 C C . THR A 1 1052 ? 16.915 -4.669 12.865 1.00 26.84 1052 THR A C 1
ATOM 8098 O O . THR A 1 1052 ? 16.924 -4.934 14.065 1.00 26.84 1052 THR A O 1
ATOM 8101 N N . SER A 1 1053 ? 17.488 -5.473 11.970 1.00 32.25 1053 SER A N 1
ATOM 8102 C CA . SER A 1 1053 ? 18.684 -6.209 12.260 1.00 32.25 1053 SER A CA 1
ATOM 8103 C C . SER A 1 1053 ? 19.683 -5.105 12.530 1.00 32.25 1053 SER A C 1
ATOM 8105 O O . SER A 1 1053 ? 20.381 -4.625 11.638 1.00 32.25 1053 SER A O 1
ATOM 8107 N N . ARG A 1 1054 ? 19.716 -4.657 13.785 1.00 30.31 1054 ARG A N 1
ATOM 8108 C CA . ARG A 1 1054 ? 20.946 -4.146 14.352 1.00 30.31 1054 ARG A CA 1
ATOM 8109 C C . ARG A 1 1054 ? 21.915 -5.319 14.276 1.00 30.31 1054 ARG A C 1
ATOM 8111 O O . ARG A 1 1054 ? 22.077 -6.073 15.225 1.00 30.31 1054 ARG A O 1
ATOM 8118 N N . LYS A 1 1055 ? 22.514 -5.519 13.104 1.00 31.53 1055 LYS A N 1
ATOM 8119 C CA . LYS A 1 1055 ? 23.857 -6.053 13.032 1.00 31.53 1055 LYS A CA 1
ATOM 8120 C C . LYS A 1 1055 ? 24.736 -4.877 13.426 1.00 31.53 1055 LYS A C 1
ATOM 8122 O O . LYS A 1 1055 ? 25.317 -4.205 12.586 1.00 31.53 1055 LYS A O 1
ATOM 8127 N N . GLU A 1 1056 ? 24.791 -4.605 14.725 1.00 35.00 1056 GLU A N 1
ATOM 8128 C CA . GLU A 1 1056 ? 26.055 -4.134 15.264 1.00 35.00 1056 GLU A CA 1
ATOM 8129 C C . GLU A 1 1056 ? 27.009 -5.292 15.012 1.00 35.00 1056 GLU A C 1
ATOM 8131 O O . GLU A 1 1056 ? 26.946 -6.326 15.677 1.00 35.00 1056 GLU A O 1
ATOM 8136 N N . THR A 1 1057 ? 27.786 -5.193 13.936 1.00 42.50 1057 THR A N 1
ATOM 8137 C CA . THR A 1 1057 ? 28.874 -6.130 13.692 1.00 42.50 1057 THR A CA 1
ATOM 8138 C C . THR A 1 1057 ? 29.773 -6.026 14.920 1.00 42.50 1057 THR A C 1
ATOM 8140 O O . THR A 1 1057 ? 30.340 -4.954 15.140 1.00 42.50 1057 THR A O 1
ATOM 8143 N N . PRO A 1 1058 ? 29.874 -7.064 15.771 1.00 53.38 1058 PRO A N 1
ATOM 8144 C CA . PRO A 1 1058 ? 30.666 -6.950 16.982 1.00 53.38 1058 PRO A CA 1
ATOM 8145 C C . PRO A 1 1058 ? 32.109 -6.676 16.563 1.00 53.38 1058 PRO A C 1
ATOM 8147 O O . PRO A 1 1058 ? 32.613 -7.343 15.653 1.00 53.38 1058 PRO A O 1
ATOM 8150 N N . LEU A 1 1059 ? 32.771 -5.708 17.196 1.00 62.78 1059 LEU A N 1
ATOM 8151 C CA . LEU A 1 1059 ? 34.209 -5.518 17.023 1.00 62.78 1059 LEU A CA 1
ATOM 8152 C C . LEU A 1 1059 ? 34.899 -6.803 17.501 1.00 62.78 1059 LEU A C 1
ATOM 8154 O O . LEU A 1 1059 ? 34.842 -7.139 18.681 1.00 62.78 1059 LEU A O 1
ATOM 8158 N N . LYS A 1 1060 ? 35.474 -7.561 16.564 1.00 67.50 1060 LYS A N 1
ATOM 8159 C CA . LYS A 1 1060 ? 36.111 -8.867 16.797 1.00 67.50 1060 LYS A CA 1
ATOM 8160 C C . LYS A 1 1060 ? 37.597 -8.806 16.451 1.00 67.50 1060 LYS A C 1
ATOM 8162 O O . LYS A 1 1060 ? 38.004 -8.042 15.570 1.00 67.50 1060 LYS A O 1
ATOM 8167 N N . GLY A 1 1061 ? 38.392 -9.645 17.110 1.00 79.56 1061 GLY A N 1
ATOM 8168 C CA . GLY A 1 1061 ? 39.823 -9.824 16.853 1.00 79.56 1061 GLY A CA 1
ATOM 8169 C C . GLY A 1 1061 ? 40.646 -9.808 18.140 1.00 79.56 1061 GLY A C 1
ATOM 8170 O O . GLY A 1 1061 ? 40.180 -9.330 19.168 1.00 79.56 1061 GLY A O 1
ATOM 8171 N N . LEU A 1 1062 ? 41.883 -10.317 18.086 1.00 86.00 1062 LEU A N 1
ATOM 8172 C CA . LEU A 1 1062 ? 42.693 -10.645 19.273 1.00 86.00 1062 LEU A CA 1
ATOM 8173 C C . LEU A 1 1062 ? 42.801 -9.512 20.306 1.00 86.00 1062 LEU A C 1
ATOM 8175 O O . LEU A 1 1062 ? 42.841 -9.774 21.507 1.00 86.00 1062 LEU A O 1
ATOM 8179 N N . VAL A 1 1063 ? 42.869 -8.258 19.849 1.00 87.81 1063 VAL A N 1
ATOM 8180 C CA . VAL A 1 1063 ? 42.986 -7.091 20.735 1.00 87.81 1063 VAL A CA 1
ATOM 8181 C C . VAL A 1 1063 ? 41.631 -6.721 21.348 1.00 87.81 1063 VAL A C 1
ATOM 8183 O O . VAL A 1 1063 ? 41.574 -6.460 22.548 1.00 87.81 1063 VAL A O 1
ATOM 8186 N N . PHE A 1 1064 ? 40.543 -6.745 20.570 1.00 87.44 1064 PHE A N 1
ATOM 8187 C CA . PHE A 1 1064 ? 39.186 -6.506 21.083 1.00 87.44 1064 PHE A CA 1
ATOM 8188 C C . PHE A 1 1064 ? 38.715 -7.625 22.019 1.00 87.44 1064 PHE A C 1
ATOM 8190 O O . PHE A 1 1064 ? 38.105 -7.341 23.046 1.00 87.44 1064 PHE A O 1
ATOM 8197 N N . ASP A 1 1065 ? 39.078 -8.874 21.727 1.00 87.12 1065 ASP A N 1
ATOM 8198 C CA . ASP A 1 1065 ? 38.790 -10.023 22.584 1.00 87.12 1065 ASP A CA 1
ATOM 8199 C C . ASP A 1 1065 ? 39.515 -9.891 23.936 1.00 87.12 1065 ASP A C 1
ATOM 8201 O O . ASP A 1 1065 ? 38.930 -10.177 24.980 1.00 87.12 1065 ASP A O 1
ATOM 8205 N N . LEU A 1 1066 ? 40.769 -9.408 23.945 1.00 88.50 1066 LEU A N 1
ATOM 8206 C CA . LEU A 1 1066 ? 41.496 -9.125 25.188 1.00 88.50 1066 LEU A CA 1
ATOM 8207 C C . LEU A 1 1066 ? 40.879 -7.954 25.967 1.00 88.50 1066 LEU A C 1
ATOM 8209 O O . LEU A 1 1066 ? 40.817 -8.016 27.191 1.00 88.50 1066 LEU A O 1
ATOM 8213 N N . LEU A 1 1067 ? 40.427 -6.895 25.291 1.00 88.38 1067 LEU A N 1
ATOM 8214 C CA . LEU A 1 1067 ? 39.738 -5.781 25.952 1.00 88.38 1067 LEU A CA 1
ATOM 8215 C C . LEU A 1 1067 ? 38.449 -6.254 26.630 1.00 88.38 1067 LEU A C 1
ATOM 8217 O O . LEU A 1 1067 ? 38.252 -5.964 27.808 1.00 88.38 1067 LEU A O 1
ATOM 8221 N N . ALA A 1 1068 ? 37.651 -7.067 25.934 1.00 83.88 1068 ALA A N 1
ATOM 8222 C CA . ALA A 1 1068 ? 36.442 -7.665 26.488 1.00 83.88 1068 ALA A CA 1
ATOM 8223 C C . ALA A 1 1068 ? 36.741 -8.593 27.680 1.00 83.88 1068 ALA A C 1
ATOM 8225 O O . ALA A 1 1068 ? 36.017 -8.567 28.668 1.00 83.88 1068 ALA A O 1
ATOM 8226 N N . GLN A 1 1069 ? 37.832 -9.372 27.634 1.00 86.62 1069 GLN A N 1
ATOM 8227 C CA . GLN A 1 1069 ? 38.291 -10.191 28.771 1.00 86.62 1069 GLN A CA 1
ATOM 8228 C C . GLN A 1 1069 ? 38.719 -9.365 29.993 1.00 86.62 1069 GLN A C 1
ATOM 8230 O O . GLN A 1 1069 ? 38.747 -9.892 31.103 1.00 86.62 1069 GLN A O 1
ATOM 8235 N N . LEU A 1 1070 ? 39.095 -8.101 29.792 1.00 87.56 1070 LEU A N 1
ATOM 8236 C CA . LEU A 1 1070 ? 39.491 -7.167 30.847 1.00 87.56 1070 LEU A CA 1
ATOM 8237 C C . LEU A 1 1070 ? 38.350 -6.225 31.261 1.00 87.56 1070 LEU A C 1
ATOM 8239 O O . LEU A 1 1070 ? 38.624 -5.219 31.911 1.00 87.56 1070 LEU A O 1
ATOM 8243 N N . ASP A 1 1071 ? 37.105 -6.551 30.895 1.00 83.50 1071 ASP A N 1
ATOM 8244 C CA . ASP A 1 1071 ? 35.888 -5.770 31.152 1.00 83.50 1071 ASP A CA 1
ATOM 8245 C C . ASP A 1 1071 ? 35.892 -4.354 30.532 1.00 83.50 1071 ASP A C 1
ATOM 8247 O O . ASP A 1 1071 ? 35.238 -3.440 31.035 1.00 83.50 1071 ASP A O 1
ATOM 8251 N N . PHE A 1 1072 ? 36.593 -4.161 29.408 1.00 86.56 1072 PHE A N 1
ATOM 8252 C CA . PHE A 1 1072 ? 36.544 -2.928 28.612 1.00 86.56 1072 PHE A CA 1
ATOM 8253 C C . PHE A 1 1072 ? 35.757 -3.134 27.311 1.00 86.56 1072 PHE A C 1
ATOM 8255 O O . PHE A 1 1072 ? 35.970 -4.107 26.584 1.00 86.56 1072 PHE A O 1
ATOM 8262 N N . SER A 1 1073 ? 34.863 -2.193 26.992 1.00 80.31 1073 SER A N 1
ATOM 8263 C CA . SER A 1 1073 ? 34.078 -2.183 25.750 1.00 80.31 1073 SER A CA 1
ATOM 8264 C C . SER A 1 1073 ? 34.668 -1.203 24.726 1.00 80.31 1073 SER A C 1
ATOM 8266 O O . SER A 1 1073 ? 35.642 -0.498 24.994 1.00 80.31 1073 SER A O 1
ATOM 8268 N N . ALA A 1 1074 ? 34.066 -1.124 23.538 1.00 73.31 1074 ALA A N 1
ATOM 8269 C CA . ALA A 1 1074 ? 34.443 -0.141 22.522 1.00 73.31 1074 ALA A CA 1
ATOM 8270 C C . ALA A 1 1074 ? 34.286 1.314 23.000 1.00 73.31 1074 ALA A C 1
ATOM 8272 O O . ALA A 1 1074 ? 35.032 2.181 22.560 1.00 73.31 1074 ALA A O 1
ATOM 8273 N N . GLU A 1 1075 ? 33.365 1.570 23.934 1.00 73.81 1075 GLU A N 1
ATOM 8274 C CA . GLU A 1 1075 ? 33.142 2.889 24.546 1.00 73.81 1075 GLU A CA 1
ATOM 8275 C C . GLU A 1 1075 ? 34.313 3.312 25.444 1.00 73.81 1075 GLU A C 1
ATOM 8277 O O . GLU A 1 1075 ? 34.513 4.491 25.708 1.00 73.81 1075 GLU A O 1
ATOM 8282 N N . SER A 1 1076 ? 35.147 2.359 25.873 1.00 82.50 1076 SER A N 1
ATOM 8283 C CA . SER A 1 1076 ? 36.375 2.634 26.622 1.00 82.50 1076 SER A CA 1
ATOM 8284 C C . SER A 1 1076 ? 37.535 3.103 25.730 1.00 82.50 1076 SER A C 1
ATOM 8286 O O . SER A 1 1076 ? 38.658 3.253 26.213 1.00 82.50 1076 SER A O 1
ATOM 8288 N N . LEU A 1 1077 ? 37.307 3.312 24.431 1.00 81.31 1077 LEU A N 1
ATOM 8289 C CA . LEU A 1 1077 ? 38.304 3.743 23.453 1.00 81.31 1077 LEU A CA 1
ATOM 8290 C C . LEU A 1 1077 ? 37.862 5.037 22.764 1.00 81.31 1077 LEU A C 1
ATOM 8292 O O . LEU A 1 1077 ? 36.688 5.245 22.479 1.00 81.31 1077 LEU A O 1
ATOM 8296 N N . LEU A 1 1078 ? 38.831 5.876 22.393 1.00 77.25 1078 LEU A N 1
ATOM 8297 C CA . LEU A 1 1078 ? 38.582 6.963 21.443 1.00 77.25 1078 LEU A CA 1
ATOM 8298 C C . LEU A 1 1078 ? 38.212 6.382 20.069 1.00 77.25 1078 LEU A C 1
ATOM 8300 O O . LEU A 1 1078 ? 38.813 5.401 19.629 1.00 77.25 1078 LEU A O 1
ATOM 8304 N N . SER A 1 1079 ? 37.285 7.020 19.353 1.00 62.59 1079 SER A N 1
ATOM 8305 C CA . SER A 1 1079 ? 36.806 6.564 18.035 1.00 62.59 1079 SER A CA 1
ATOM 8306 C C . SER A 1 1079 ? 37.933 6.364 17.011 1.00 62.59 1079 SER A C 1
ATOM 8308 O O . SER A 1 1079 ? 37.914 5.403 16.244 1.00 62.59 1079 SER A O 1
ATOM 8310 N N . THR A 1 1080 ? 38.973 7.202 17.054 1.00 68.12 1080 THR A N 1
ATOM 8311 C CA . THR A 1 1080 ? 40.188 7.059 16.233 1.00 68.12 1080 THR A CA 1
ATOM 8312 C C . THR A 1 1080 ? 40.988 5.801 16.579 1.00 68.12 1080 THR A C 1
ATOM 8314 O O . THR A 1 1080 ? 41.493 5.120 15.691 1.00 68.12 1080 THR A O 1
ATOM 8317 N N . ASN A 1 1081 ? 41.048 5.442 17.865 1.00 81.19 1081 ASN A N 1
ATOM 8318 C CA . ASN A 1 1081 ? 41.768 4.264 18.341 1.00 81.19 1081 ASN A CA 1
ATOM 8319 C C . ASN A 1 1081 ? 41.051 2.961 17.960 1.00 81.19 1081 ASN A C 1
ATOM 8321 O O . ASN A 1 1081 ? 41.716 1.952 17.751 1.00 81.19 1081 ASN A O 1
ATOM 8325 N N . ILE A 1 1082 ? 39.719 2.967 17.827 1.00 77.44 1082 ILE A N 1
ATOM 8326 C CA . ILE A 1 1082 ? 38.950 1.798 17.362 1.00 77.44 1082 ILE A CA 1
ATOM 8327 C C . ILE A 1 1082 ? 39.355 1.431 15.927 1.00 77.44 1082 ILE A C 1
ATOM 8329 O O . ILE A 1 1082 ? 39.627 0.263 15.640 1.00 77.44 1082 ILE A O 1
ATOM 8333 N N . LEU A 1 1083 ? 39.452 2.430 15.043 1.00 74.56 1083 LEU A N 1
ATOM 8334 C CA . LEU A 1 1083 ? 39.880 2.242 13.654 1.00 74.56 1083 LEU A CA 1
ATOM 8335 C C . LEU A 1 1083 ? 41.343 1.781 13.574 1.00 74.56 1083 LEU A C 1
ATOM 8337 O O . LEU A 1 1083 ? 41.656 0.833 12.851 1.00 74.56 1083 LEU A O 1
ATOM 8341 N N . ASP A 1 1084 ? 42.224 2.390 14.372 1.00 77.56 1084 ASP A N 1
ATOM 8342 C CA . ASP A 1 1084 ? 43.634 2.004 14.442 1.00 77.56 1084 ASP A CA 1
ATOM 8343 C C . ASP A 1 1084 ? 43.821 0.570 14.966 1.00 77.56 1084 ASP A C 1
ATOM 8345 O O . ASP A 1 1084 ? 44.604 -0.186 14.391 1.00 77.56 1084 ASP A O 1
ATOM 8349 N N . ILE A 1 1085 ? 43.083 0.147 16.002 1.00 85.31 1085 ILE A N 1
ATOM 8350 C CA . ILE A 1 1085 ? 43.116 -1.242 16.498 1.00 85.31 1085 ILE A CA 1
ATOM 8351 C C . ILE A 1 1085 ? 42.600 -2.195 15.427 1.00 85.31 1085 ILE A C 1
ATOM 8353 O O . ILE A 1 1085 ? 43.257 -3.200 15.166 1.00 85.31 1085 ILE A O 1
ATOM 8357 N N . GLY A 1 1086 ? 41.471 -1.877 14.783 1.00 79.62 1086 GLY A N 1
ATOM 8358 C CA . GLY A 1 1086 ? 40.888 -2.698 13.720 1.00 79.62 1086 GLY A CA 1
ATOM 8359 C C . GLY A 1 1086 ? 41.865 -2.971 12.575 1.00 79.62 1086 GLY A C 1
ATOM 8360 O O . GLY A 1 1086 ? 41.935 -4.095 12.075 1.00 79.62 1086 GLY A O 1
ATOM 8361 N N . ARG A 1 1087 ? 42.673 -1.965 12.232 1.00 83.50 1087 ARG A N 1
ATOM 8362 C CA . ARG A 1 1087 ? 43.731 -2.037 11.222 1.00 83.50 1087 ARG A CA 1
ATOM 8363 C C . ARG A 1 1087 ? 44.968 -2.796 11.721 1.00 83.50 1087 ARG A C 1
ATOM 8365 O O . ARG A 1 1087 ? 45.401 -3.755 11.090 1.00 83.50 1087 ARG A O 1
ATOM 8372 N N . ILE A 1 1088 ? 45.523 -2.413 12.874 1.00 83.81 1088 ILE A N 1
ATOM 8373 C CA . ILE A 1 1088 ? 46.793 -2.943 13.408 1.00 83.81 1088 ILE A CA 1
ATOM 8374 C C . ILE A 1 1088 ? 46.661 -4.395 13.883 1.00 83.81 1088 ILE A C 1
ATOM 8376 O O . ILE A 1 1088 ? 47.602 -5.174 13.731 1.00 83.81 1088 ILE A O 1
ATOM 8380 N N . GLN A 1 1089 ? 45.511 -4.802 14.431 1.00 87.50 1089 GLN A N 1
ATOM 8381 C CA . GLN A 1 1089 ? 45.339 -6.154 14.975 1.00 87.50 1089 GLN A CA 1
ATOM 8382 C C . GLN A 1 1089 ? 45.476 -7.256 13.914 1.00 87.50 1089 GLN A C 1
ATOM 8384 O O . GLN A 1 1089 ? 45.826 -8.378 14.263 1.00 87.50 1089 GLN A O 1
ATOM 8389 N N . ARG A 1 1090 ? 45.272 -6.945 12.623 1.00 82.25 1090 ARG A N 1
ATOM 8390 C CA . ARG A 1 1090 ? 45.519 -7.882 11.511 1.00 82.25 1090 ARG A CA 1
ATOM 8391 C C . ARG A 1 1090 ? 46.990 -8.285 11.403 1.00 82.25 1090 ARG A C 1
ATOM 8393 O O . ARG A 1 1090 ? 47.300 -9.394 10.979 1.00 82.25 1090 ARG A O 1
ATOM 8400 N N . ALA A 1 1091 ? 47.896 -7.410 11.840 1.00 82.75 1091 ALA A N 1
ATOM 8401 C CA . ALA A 1 1091 ? 49.318 -7.708 11.919 1.00 82.75 1091 ALA A CA 1
ATOM 8402 C C . ALA A 1 1091 ? 49.702 -8.509 13.167 1.00 82.75 1091 ALA A C 1
ATOM 8404 O O . ALA A 1 1091 ? 50.829 -8.988 13.247 1.00 82.75 1091 ALA A O 1
ATOM 8405 N N . VAL A 1 1092 ? 48.814 -8.665 14.150 1.00 87.12 1092 VAL A N 1
ATOM 8406 C CA . VAL A 1 1092 ? 49.105 -9.382 15.395 1.00 87.12 1092 VAL A CA 1
ATOM 8407 C C . VAL A 1 1092 ? 48.808 -10.868 15.197 1.00 87.12 1092 VAL A C 1
ATOM 8409 O O . VAL A 1 1092 ? 47.658 -11.271 15.096 1.00 87.12 1092 VAL A O 1
ATOM 8412 N N . ALA A 1 1093 ? 49.847 -11.704 15.177 1.00 86.00 1093 ALA A N 1
ATOM 8413 C CA . ALA A 1 1093 ? 49.705 -13.158 15.082 1.00 86.00 1093 ALA A CA 1
ATOM 8414 C C . ALA A 1 1093 ? 49.248 -13.788 16.408 1.00 86.00 1093 ALA A C 1
ATOM 8416 O O . ALA A 1 1093 ? 48.503 -14.764 16.413 1.00 86.00 1093 ALA A O 1
ATOM 8417 N N . ALA A 1 1094 ? 49.723 -13.258 17.541 1.00 86.94 1094 ALA A N 1
ATOM 8418 C CA . ALA A 1 1094 ? 49.319 -13.704 18.875 1.00 86.94 1094 ALA A CA 1
ATOM 8419 C C . ALA A 1 1094 ? 49.649 -12.659 19.949 1.00 86.94 1094 ALA A C 1
ATOM 8421 O O . ALA A 1 1094 ? 50.633 -11.922 19.831 1.00 86.94 1094 ALA A O 1
ATOM 8422 N N . ILE A 1 1095 ? 48.870 -12.662 21.034 1.00 90.06 1095 ILE A N 1
ATOM 8423 C CA . ILE A 1 1095 ? 49.149 -11.910 22.261 1.00 90.06 1095 ILE A CA 1
ATOM 8424 C C . ILE A 1 1095 ? 49.841 -12.839 23.261 1.00 90.06 1095 ILE A C 1
ATOM 8426 O O . ILE A 1 1095 ? 49.300 -13.875 23.639 1.00 90.06 1095 ILE A O 1
ATOM 8430 N N . ARG A 1 1096 ? 51.049 -12.475 23.699 1.00 87.94 1096 ARG A N 1
ATOM 8431 C CA . ARG A 1 1096 ? 51.875 -13.295 24.604 1.00 87.94 1096 ARG A CA 1
ATOM 8432 C C . ARG A 1 1096 ? 51.687 -12.937 26.076 1.00 87.94 1096 ARG A C 1
ATOM 8434 O O . ARG A 1 1096 ? 51.975 -13.748 26.953 1.00 87.94 1096 ARG A O 1
ATOM 8441 N N . GLY A 1 1097 ? 51.230 -11.725 26.367 1.00 88.81 1097 GLY A N 1
ATOM 8442 C CA . GLY A 1 1097 ? 50.954 -11.255 27.721 1.00 88.81 1097 GLY A CA 1
ATOM 8443 C C . GLY A 1 1097 ? 50.551 -9.790 27.736 1.00 88.81 1097 GLY A C 1
ATOM 8444 O O . GLY A 1 1097 ? 50.686 -9.099 26.728 1.00 88.81 1097 GLY A O 1
ATOM 8445 N N . TYR A 1 1098 ? 50.057 -9.319 28.875 1.00 93.25 1098 TYR A N 1
ATOM 8446 C CA . TYR A 1 1098 ? 49.626 -7.938 29.044 1.00 93.25 1098 TYR A CA 1
ATOM 8447 C C . TYR A 1 1098 ? 49.906 -7.424 30.459 1.00 93.25 1098 TYR A C 1
ATOM 8449 O O . TYR A 1 1098 ? 50.003 -8.184 31.424 1.00 93.25 1098 TYR A O 1
ATOM 8457 N N . THR A 1 1099 ? 50.010 -6.106 30.590 1.00 90.88 1099 THR A N 1
ATOM 8458 C CA . THR A 1 1099 ? 49.944 -5.392 31.866 1.00 90.88 1099 THR A CA 1
ATOM 8459 C C . THR A 1 1099 ? 48.962 -4.237 31.735 1.00 90.88 1099 THR A C 1
ATOM 8461 O O . THR A 1 1099 ? 49.162 -3.349 30.907 1.00 90.88 1099 THR A O 1
ATOM 8464 N N . LEU A 1 1100 ? 47.935 -4.235 32.578 1.00 92.38 1100 LEU A N 1
ATOM 8465 C CA . LEU A 1 1100 ? 46.996 -3.132 32.723 1.00 92.38 1100 LEU A CA 1
ATOM 8466 C C . LEU A 1 1100 ? 47.483 -2.194 33.828 1.00 92.38 1100 LEU A C 1
ATOM 8468 O O . LEU A 1 1100 ? 47.807 -2.634 34.935 1.00 92.38 1100 LEU A O 1
ATOM 8472 N N . TYR A 1 1101 ? 47.528 -0.901 33.531 1.00 91.62 1101 TYR A N 1
ATOM 8473 C CA . TYR A 1 1101 ? 47.917 0.144 34.467 1.00 91.62 1101 TYR A CA 1
ATOM 8474 C C . TYR A 1 1101 ? 46.765 1.120 34.715 1.00 91.62 1101 TYR A C 1
ATOM 8476 O O . TYR A 1 1101 ? 46.069 1.473 33.770 1.00 91.62 1101 TYR A O 1
ATOM 8484 N N . ALA A 1 1102 ? 46.630 1.609 35.947 1.00 89.88 1102 ALA A N 1
ATOM 8485 C CA . ALA A 1 1102 ? 45.801 2.754 36.314 1.00 89.88 1102 ALA A CA 1
ATOM 8486 C C . ALA A 1 1102 ? 46.664 4.017 36.413 1.00 89.88 1102 ALA A C 1
ATOM 8488 O O . ALA A 1 1102 ? 47.813 3.955 36.871 1.00 89.88 1102 ALA A O 1
ATOM 8489 N N . ILE A 1 1103 ? 46.106 5.150 35.987 1.00 90.19 1103 ILE A N 1
ATOM 8490 C CA . ILE A 1 1103 ? 46.767 6.455 35.951 1.00 90.19 1103 ILE A CA 1
ATOM 8491 C C . ILE A 1 1103 ? 46.078 7.418 36.917 1.00 90.19 1103 ILE A C 1
ATOM 8493 O O . ILE A 1 1103 ? 44.867 7.626 36.840 1.00 90.19 1103 ILE A O 1
ATOM 8497 N N . ASN A 1 1104 ? 46.864 8.045 37.794 1.00 86.12 1104 ASN A N 1
ATOM 8498 C CA . ASN A 1 1104 ? 46.371 8.985 38.801 1.00 86.12 1104 ASN A CA 1
ATOM 8499 C C . ASN A 1 1104 ? 47.069 10.350 38.685 1.00 86.12 1104 ASN A C 1
ATOM 8501 O O . ASN A 1 1104 ? 48.164 10.449 38.128 1.00 86.12 1104 ASN A O 1
ATOM 8505 N N . HIS A 1 1105 ? 46.449 11.381 39.271 1.00 86.00 1105 HIS A N 1
ATOM 8506 C CA . HIS A 1 1105 ? 46.929 12.774 39.282 1.00 86.00 1105 HIS A CA 1
ATOM 8507 C C . HIS A 1 1105 ? 47.083 13.377 37.868 1.00 86.00 1105 HIS A C 1
ATOM 8509 O O . HIS A 1 1105 ? 48.147 13.855 37.480 1.00 86.00 1105 HIS A O 1
ATOM 8515 N N . LEU A 1 1106 ? 46.001 13.306 37.085 1.00 85.19 1106 LEU A N 1
ATOM 8516 C CA . LEU A 1 1106 ? 45.834 14.056 35.832 1.00 85.19 1106 LEU A CA 1
ATOM 8517 C C . LEU A 1 1106 ? 45.205 15.428 36.126 1.00 85.19 1106 LEU A C 1
ATOM 8519 O O . LEU A 1 1106 ? 44.490 15.562 37.122 1.00 85.19 1106 LEU A O 1
ATOM 8523 N N . ASP A 1 1107 ? 45.466 16.422 35.274 1.00 81.94 1107 ASP A N 1
ATOM 8524 C CA . ASP A 1 1107 ? 44.817 17.739 35.350 1.00 81.94 1107 ASP A CA 1
ATOM 8525 C C . ASP A 1 1107 ? 43.346 17.707 34.877 1.00 81.94 1107 ASP A C 1
ATOM 8527 O O . ASP A 1 1107 ? 42.811 16.652 34.521 1.00 81.94 1107 ASP A O 1
ATOM 8531 N N . ALA A 1 1108 ? 42.665 18.859 34.927 1.00 73.75 1108 ALA A N 1
ATOM 8532 C CA . ALA A 1 1108 ? 41.248 18.983 34.568 1.00 73.75 1108 ALA A CA 1
ATOM 8533 C C . ALA A 1 1108 ? 40.979 18.680 33.082 1.00 73.75 1108 ALA A C 1
ATOM 8535 O O . ALA A 1 1108 ? 39.866 18.307 32.720 1.00 73.75 1108 ALA A O 1
ATOM 8536 N N . GLU A 1 1109 ? 42.004 18.795 32.239 1.00 70.75 1109 GLU A N 1
ATOM 8537 C CA . GLU A 1 1109 ? 41.988 18.477 30.815 1.00 70.75 1109 GLU A CA 1
ATOM 8538 C C . GLU A 1 1109 ? 42.460 17.037 30.520 1.00 70.75 1109 GLU A C 1
ATOM 8540 O O . GLU A 1 1109 ? 42.609 16.660 29.355 1.00 70.75 1109 GLU A O 1
ATOM 8545 N N . GLY A 1 1110 ? 42.711 16.221 31.553 1.00 73.56 1110 GLY A N 1
ATOM 8546 C CA . GLY A 1 1110 ? 43.118 14.819 31.430 1.00 73.56 1110 GLY A CA 1
ATOM 8547 C C . GLY A 1 1110 ? 44.578 14.595 31.035 1.00 73.56 1110 GLY A C 1
ATOM 8548 O O . GLY A 1 1110 ? 44.945 13.478 30.663 1.00 73.56 1110 GLY A O 1
ATOM 8549 N N . LYS A 1 1111 ? 45.433 15.619 31.109 1.00 81.81 1111 LYS A N 1
ATOM 8550 C CA . LYS A 1 1111 ? 46.855 15.535 30.762 1.00 81.81 1111 LYS A CA 1
ATOM 8551 C C . LYS A 1 1111 ? 47.725 15.244 31.998 1.00 81.81 1111 LYS A C 1
ATOM 8553 O O . LYS A 1 1111 ? 47.408 15.645 33.118 1.00 81.81 1111 LYS A O 1
ATOM 8558 N N . PRO A 1 1112 ? 48.843 14.507 31.833 1.00 85.06 1112 PRO A N 1
ATOM 8559 C CA . PRO A 1 1112 ? 49.687 14.110 32.958 1.00 85.06 1112 PRO A CA 1
ATOM 8560 C C . PRO A 1 1112 ? 50.684 15.204 33.383 1.00 85.06 1112 PRO A C 1
ATOM 8562 O O . PRO A 1 1112 ? 51.611 15.539 32.636 1.00 85.06 1112 PRO A O 1
ATOM 8565 N N . GLY A 1 1113 ? 50.557 15.680 34.628 1.00 79.31 1113 GLY A N 1
ATOM 8566 C CA . GLY A 1 1113 ? 51.470 16.623 35.288 1.00 79.31 1113 GLY A CA 1
ATOM 8567 C C . GLY A 1 1113 ? 52.832 16.035 35.702 1.00 79.31 1113 GLY A C 1
ATOM 8568 O O . GLY A 1 1113 ? 53.211 14.917 35.335 1.00 79.31 1113 GLY A O 1
ATOM 8569 N N . GLU A 1 1114 ? 53.632 16.808 36.443 1.00 77.25 1114 GLU A N 1
ATOM 8570 C CA . GLU A 1 1114 ? 54.915 16.364 37.030 1.00 77.25 1114 GLU A CA 1
ATOM 8571 C C . GLU A 1 1114 ? 54.724 15.277 38.107 1.00 77.25 1114 GLU A C 1
ATOM 8573 O O . GLU A 1 1114 ? 55.608 14.438 38.299 1.00 77.25 1114 GLU A O 1
ATOM 8578 N N . ASP A 1 1115 ? 53.574 15.279 38.773 1.00 82.19 1115 ASP A N 1
ATOM 8579 C CA . ASP A 1 1115 ? 53.156 14.425 39.887 1.00 82.19 1115 ASP A CA 1
ATOM 8580 C C . ASP A 1 1115 ? 52.296 13.218 39.464 1.00 82.19 1115 ASP A C 1
ATOM 8582 O O . ASP A 1 1115 ? 51.957 12.391 40.308 1.00 82.19 1115 ASP A O 1
ATOM 8586 N N . ALA A 1 1116 ? 51.997 13.067 38.167 1.00 86.50 1116 ALA A N 1
ATOM 8587 C CA . ALA A 1 1116 ? 51.232 11.940 37.634 1.00 86.50 1116 ALA A CA 1
ATOM 8588 C C . ALA A 1 1116 ? 51.859 10.585 38.014 1.00 86.50 1116 ALA A C 1
ATOM 8590 O O . ALA A 1 1116 ? 53.066 10.365 37.835 1.00 86.50 1116 ALA A O 1
ATOM 8591 N N . THR A 1 1117 ? 51.036 9.650 38.498 1.00 87.12 1117 THR A N 1
ATOM 8592 C CA . THR A 1 1117 ? 51.481 8.314 38.924 1.00 87.12 1117 THR A CA 1
ATOM 8593 C C . THR A 1 1117 ? 50.840 7.188 38.117 1.00 87.12 1117 THR A C 1
ATOM 8595 O O . THR A 1 1117 ? 49.792 7.353 37.494 1.00 87.12 1117 THR A O 1
ATOM 8598 N N . VAL A 1 1118 ? 51.508 6.032 38.094 1.00 89.88 1118 VAL A N 1
ATOM 8599 C CA . VAL A 1 1118 ? 51.085 4.817 37.396 1.00 89.88 1118 VAL A CA 1
ATOM 8600 C C . VAL A 1 1118 ? 51.170 3.612 38.327 1.00 89.88 1118 VAL A C 1
ATOM 8602 O O . VAL A 1 1118 ? 52.213 3.353 38.928 1.00 89.88 1118 VAL A O 1
ATOM 8605 N N . VAL A 1 1119 ? 50.079 2.855 38.423 1.00 89.12 1119 VAL A N 1
ATOM 8606 C CA . VAL A 1 1119 ? 49.966 1.662 39.278 1.00 89.12 1119 VAL A CA 1
ATOM 8607 C C . VAL A 1 1119 ? 49.532 0.475 38.428 1.00 89.12 1119 VAL A C 1
ATOM 8609 O O . VAL A 1 1119 ? 48.741 0.627 37.504 1.00 89.12 1119 VAL A O 1
ATOM 8612 N N . ILE A 1 1120 ? 50.066 -0.715 38.700 1.00 88.69 1120 ILE A N 1
ATOM 8613 C CA . ILE A 1 1120 ? 49.648 -1.942 38.011 1.00 88.69 1120 ILE A CA 1
ATOM 8614 C C . ILE A 1 1120 ? 48.314 -2.410 38.595 1.00 88.69 1120 ILE A C 1
ATOM 8616 O O . ILE A 1 1120 ? 48.218 -2.618 39.799 1.00 88.69 1120 ILE A O 1
ATOM 8620 N N . VAL A 1 1121 ? 47.323 -2.614 37.730 1.00 88.31 1121 VAL A N 1
ATOM 8621 C CA . VAL A 1 1121 ? 46.003 -3.151 38.091 1.00 88.31 1121 VAL A CA 1
ATOM 8622 C C . VAL A 1 1121 ? 45.990 -4.667 37.933 1.00 88.31 1121 VAL A C 1
ATOM 8624 O O . VAL A 1 1121 ? 45.604 -5.388 38.848 1.00 88.31 1121 VAL A O 1
ATOM 8627 N N . SER A 1 1122 ? 46.442 -5.169 36.782 1.00 87.81 1122 SER A N 1
ATOM 8628 C CA . SER A 1 1122 ? 46.460 -6.604 36.493 1.00 87.81 1122 SER A CA 1
ATOM 8629 C C . SER A 1 1122 ? 47.536 -6.964 35.468 1.00 87.81 1122 SER A C 1
ATOM 8631 O O . SER A 1 1122 ? 48.033 -6.117 34.717 1.00 87.81 1122 SER A O 1
ATOM 8633 N N . ARG A 1 1123 ? 47.945 -8.236 35.469 1.00 89.62 1123 ARG A N 1
ATOM 8634 C CA . ARG A 1 1123 ? 48.969 -8.800 34.579 1.00 89.62 1123 ARG A CA 1
ATOM 8635 C C . ARG A 1 1123 ? 48.567 -10.203 34.156 1.00 89.62 1123 ARG A C 1
ATOM 8637 O O . ARG A 1 1123 ? 48.078 -10.964 34.984 1.00 89.62 1123 ARG A O 1
ATOM 8644 N N . GLY A 1 1124 ? 48.855 -10.558 32.909 1.00 85.25 1124 GLY A N 1
ATOM 8645 C CA . GLY A 1 1124 ? 48.626 -11.902 32.383 1.00 85.25 1124 GLY A CA 1
ATOM 8646 C C . GLY A 1 1124 ? 49.671 -12.318 31.349 1.00 85.25 1124 GLY A C 1
ATOM 8647 O O . GLY A 1 1124 ? 50.394 -11.485 30.795 1.00 85.25 1124 GLY A O 1
ATOM 8648 N N . GLY A 1 1125 ? 49.778 -13.626 31.104 1.00 86.94 1125 GLY A N 1
ATOM 8649 C CA . GLY A 1 1125 ? 50.758 -14.211 30.180 1.00 86.94 1125 GLY A CA 1
ATOM 8650 C C . GLY A 1 1125 ? 52.211 -13.963 30.602 1.00 86.94 1125 GLY A C 1
ATOM 8651 O O . GLY A 1 1125 ? 52.535 -13.981 31.790 1.00 86.94 1125 GLY A O 1
ATOM 8652 N N . VAL A 1 1126 ? 53.098 -13.702 29.634 1.00 83.31 1126 VAL A N 1
ATOM 8653 C CA . VAL A 1 1126 ? 54.541 -13.493 29.886 1.00 83.31 1126 VAL A CA 1
ATOM 8654 C C . VAL A 1 1126 ? 54.838 -12.336 30.849 1.00 83.31 1126 VAL A C 1
ATOM 8656 O O . VAL A 1 1126 ? 55.867 -12.352 31.522 1.00 83.31 1126 VAL A O 1
ATOM 8659 N N . SER A 1 1127 ? 53.934 -11.359 30.972 1.00 83.50 1127 SER A N 1
ATOM 8660 C CA . SER A 1 1127 ? 54.109 -10.194 31.846 1.00 83.50 1127 SER A CA 1
ATOM 8661 C C . SER A 1 1127 ? 53.979 -10.507 33.340 1.00 83.50 1127 SER A C 1
ATOM 8663 O O . SER A 1 1127 ? 54.436 -9.704 34.152 1.00 83.50 1127 SER A O 1
ATOM 8665 N N . ALA A 1 1128 ? 53.403 -11.654 33.723 1.00 80.94 1128 ALA A N 1
ATOM 8666 C CA . ALA A 1 1128 ? 53.259 -12.048 35.129 1.00 80.94 1128 ALA A CA 1
ATOM 8667 C C . ALA A 1 1128 ? 54.615 -12.296 35.824 1.00 80.94 1128 ALA A C 1
ATOM 8669 O O . ALA A 1 1128 ? 54.740 -12.076 37.024 1.00 80.94 1128 ALA A O 1
ATOM 8670 N N . GLY A 1 1129 ? 55.640 -12.710 35.068 1.00 72.69 1129 GLY A N 1
ATOM 8671 C CA . GLY A 1 1129 ? 57.003 -12.932 35.571 1.00 72.69 1129 GLY A CA 1
ATOM 8672 C C . GLY A 1 1129 ? 57.971 -11.760 35.358 1.00 72.69 1129 GLY A C 1
ATOM 8673 O O . GLY A 1 1129 ? 59.143 -11.868 35.718 1.00 72.69 1129 GLY A O 1
ATOM 8674 N N . MET A 1 1130 ? 57.527 -10.650 34.753 1.00 80.31 1130 MET A N 1
ATOM 8675 C CA . MET A 1 1130 ? 58.392 -9.522 34.380 1.00 80.31 1130 MET A CA 1
ATOM 8676 C C . MET A 1 1130 ? 58.423 -8.436 35.465 1.00 80.31 1130 MET A C 1
ATOM 8678 O O . MET A 1 1130 ? 57.389 -7.865 35.822 1.00 80.31 1130 MET A O 1
ATOM 8682 N N . ARG A 1 1131 ? 59.626 -8.065 35.930 1.00 71.75 1131 ARG A N 1
ATOM 8683 C CA . ARG A 1 1131 ? 59.813 -6.922 36.845 1.00 71.75 1131 ARG A CA 1
ATOM 8684 C C . ARG A 1 1131 ? 59.433 -5.617 36.147 1.00 71.75 1131 ARG A C 1
ATOM 8686 O O . ARG A 1 1131 ? 59.997 -5.292 35.103 1.00 71.75 1131 ARG A O 1
ATOM 8693 N N . SER A 1 1132 ? 58.516 -4.844 36.727 1.00 75.69 1132 SER A N 1
ATOM 8694 C CA . SER A 1 1132 ? 58.120 -3.536 36.189 1.00 75.69 1132 SER A CA 1
ATOM 8695 C C . SER A 1 1132 ? 58.633 -2.401 37.051 1.00 75.69 1132 SER A C 1
ATOM 8697 O O . SER A 1 1132 ? 58.538 -2.427 38.269 1.00 75.69 1132 SER A O 1
ATOM 8699 N N . ARG A 1 1133 ? 59.105 -1.330 36.409 1.00 70.50 1133 ARG A N 1
ATOM 8700 C CA . ARG A 1 1133 ? 59.543 -0.119 37.119 1.00 70.50 1133 ARG A CA 1
ATOM 8701 C C . ARG A 1 1133 ? 58.433 0.532 37.948 1.00 70.50 1133 ARG A C 1
ATOM 8703 O O . ARG A 1 1133 ? 58.750 1.162 38.945 1.00 70.50 1133 ARG A O 1
ATOM 8710 N N . ALA A 1 1134 ? 57.163 0.330 37.584 1.00 71.38 1134 ALA A N 1
ATOM 8711 C CA . ALA A 1 1134 ? 56.023 0.797 38.380 1.00 71.38 1134 ALA A CA 1
ATOM 8712 C C . ALA A 1 1134 ? 55.936 0.128 39.772 1.00 71.38 1134 ALA A C 1
ATOM 8714 O O . ALA A 1 1134 ? 55.206 0.609 40.626 1.00 71.38 1134 ALA A O 1
ATOM 8715 N N . GLU A 1 1135 ? 56.684 -0.958 40.011 1.00 73.50 1135 GLU A N 1
ATOM 8716 C CA . GLU A 1 1135 ? 56.776 -1.638 41.313 1.00 73.50 1135 GLU A CA 1
ATOM 8717 C C . GLU A 1 1135 ? 57.815 -0.981 42.244 1.00 73.50 1135 GLU A C 1
ATOM 8719 O O . GLU A 1 1135 ? 57.760 -1.174 43.453 1.00 73.50 1135 GLU A O 1
ATOM 8724 N N . THR A 1 1136 ? 58.755 -0.193 41.703 1.00 67.06 1136 THR A N 1
ATOM 8725 C CA . THR A 1 1136 ? 59.809 0.504 42.470 1.00 67.06 1136 THR A CA 1
ATOM 8726 C C . THR A 1 1136 ? 59.690 2.028 42.438 1.00 67.06 1136 THR A C 1
ATOM 8728 O O . THR A 1 1136 ? 60.091 2.691 43.390 1.00 67.06 1136 THR A O 1
ATOM 8731 N N . SER A 1 1137 ? 59.134 2.605 41.371 1.00 69.31 1137 SER A N 1
ATOM 8732 C CA . SER A 1 1137 ? 58.842 4.033 41.241 1.00 69.31 1137 SER A CA 1
ATOM 8733 C C . SER A 1 1137 ? 57.483 4.213 40.568 1.00 69.31 1137 SER A C 1
ATOM 8735 O O . SER A 1 1137 ? 57.319 3.911 39.388 1.00 69.31 1137 SER A O 1
ATOM 8737 N N . GLY A 1 1138 ? 56.504 4.720 41.318 1.00 74.94 1138 GLY A N 1
ATOM 8738 C CA . GLY A 1 1138 ? 55.140 4.943 40.831 1.00 74.94 1138 GLY A CA 1
ATOM 8739 C C . GLY A 1 1138 ? 54.976 6.161 39.917 1.00 74.94 1138 GLY A C 1
ATOM 8740 O O . GLY A 1 1138 ? 53.850 6.480 39.566 1.00 74.94 1138 GLY A O 1
ATOM 8741 N N . ARG A 1 1139 ? 56.045 6.877 39.536 1.00 84.25 1139 ARG A N 1
ATOM 8742 C CA . ARG A 1 1139 ? 55.944 8.104 38.721 1.00 84.25 1139 ARG A CA 1
ATOM 8743 C C . ARG A 1 1139 ? 55.711 7.770 37.241 1.00 84.25 1139 ARG A C 1
ATOM 8745 O O . ARG A 1 1139 ? 56.454 6.980 36.654 1.00 84.25 1139 ARG A O 1
ATOM 8752 N N . LEU A 1 1140 ? 54.716 8.398 36.612 1.00 83.69 1140 LEU A N 1
ATOM 8753 C CA . LEU A 1 1140 ? 54.429 8.246 35.183 1.00 83.69 1140 LEU A CA 1
ATOM 8754 C C . LEU A 1 1140 ? 55.445 9.053 34.358 1.00 83.69 1140 LEU A C 1
ATOM 8756 O O . LEU A 1 1140 ? 55.438 10.281 34.362 1.00 83.69 1140 LEU A O 1
ATOM 8760 N N . MET A 1 1141 ? 56.331 8.369 33.631 1.00 80.31 1141 MET A N 1
ATOM 8761 C CA . MET A 1 1141 ? 57.397 9.007 32.845 1.00 80.31 1141 MET A CA 1
ATOM 8762 C C . MET A 1 1141 ? 57.614 8.318 31.487 1.00 80.31 1141 MET A C 1
ATOM 8764 O O . MET A 1 1141 ? 57.218 7.168 31.281 1.00 80.31 1141 MET A O 1
ATOM 8768 N N . GLY A 1 1142 ? 58.285 9.008 30.559 1.00 81.94 1142 GLY A N 1
ATOM 8769 C CA . GLY A 1 1142 ? 58.682 8.463 29.253 1.00 81.94 1142 GLY A CA 1
ATOM 8770 C C . GLY A 1 1142 ? 57.509 8.217 28.295 1.00 81.94 1142 GLY A C 1
ATOM 8771 O O . GLY A 1 1142 ? 56.532 8.962 28.304 1.00 81.94 1142 GLY A O 1
ATOM 8772 N N . THR A 1 1143 ? 57.591 7.160 27.474 1.00 81.56 1143 THR A N 1
ATOM 8773 C CA . THR A 1 1143 ? 56.602 6.841 26.420 1.00 81.56 1143 THR A CA 1
ATOM 8774 C C . THR A 1 1143 ? 55.175 6.720 26.962 1.00 81.56 1143 THR A C 1
ATOM 8776 O O . THR A 1 1143 ? 54.242 7.216 26.343 1.00 81.56 1143 THR A O 1
ATOM 8779 N N . LYS A 1 1144 ? 54.998 6.150 28.163 1.00 85.31 1144 LYS A N 1
ATOM 8780 C CA . LYS A 1 1144 ? 53.679 6.025 28.808 1.00 85.31 1144 LYS A CA 1
ATOM 8781 C C . LYS A 1 1144 ? 53.060 7.386 29.139 1.00 85.31 1144 LYS A C 1
ATOM 8783 O O . LYS A 1 1144 ? 51.866 7.560 28.939 1.00 85.31 1144 LYS A O 1
ATOM 8788 N N . LYS A 1 1145 ? 53.868 8.364 29.574 1.00 85.12 1145 LYS A N 1
ATOM 8789 C CA . LYS A 1 1145 ? 53.406 9.745 29.805 1.00 85.12 1145 LYS A CA 1
ATOM 8790 C C . LYS A 1 1145 ? 52.957 10.407 28.495 1.00 85.12 1145 LYS A C 1
ATOM 8792 O O . LYS A 1 1145 ? 51.920 11.056 28.470 1.00 85.12 1145 LYS A O 1
ATOM 8797 N N . GLY A 1 1146 ? 53.700 10.196 27.406 1.00 82.25 1146 GLY A N 1
ATOM 8798 C CA . GLY A 1 1146 ? 53.345 10.717 26.079 1.00 82.25 1146 GLY A CA 1
ATOM 8799 C C . GLY A 1 1146 ? 52.052 10.124 25.505 1.00 82.25 1146 GLY A C 1
ATOM 8800 O O . GLY A 1 1146 ? 51.263 10.845 24.900 1.00 82.25 1146 GLY A O 1
ATOM 8801 N N . ILE A 1 1147 ? 51.798 8.834 25.738 1.00 86.50 1147 ILE A N 1
ATOM 8802 C CA . ILE A 1 1147 ? 50.567 8.158 25.296 1.00 86.50 1147 ILE A CA 1
ATOM 8803 C C . ILE A 1 1147 ? 49.346 8.703 26.036 1.00 86.50 1147 ILE A C 1
ATOM 8805 O O . ILE A 1 1147 ? 48.357 9.036 25.397 1.00 86.50 1147 ILE A O 1
ATOM 8809 N N . VAL A 1 1148 ? 49.428 8.872 27.361 1.00 86.06 1148 VAL A N 1
ATOM 8810 C CA . VAL A 1 1148 ? 48.329 9.473 28.140 1.00 86.06 1148 VAL A CA 1
ATOM 8811 C C . VAL A 1 1148 ? 48.057 10.908 27.684 1.00 86.06 1148 VAL A C 1
ATOM 8813 O O . VAL A 1 1148 ? 46.906 11.279 27.513 1.00 86.06 1148 VAL A O 1
ATOM 8816 N N . ALA A 1 1149 ? 49.101 11.700 27.413 1.00 83.44 1149 ALA A N 1
ATOM 8817 C CA . ALA A 1 1149 ? 48.946 13.086 26.965 1.00 83.44 1149 ALA A CA 1
ATOM 8818 C C . ALA A 1 1149 ? 48.366 13.234 25.544 1.00 83.44 1149 ALA A C 1
ATOM 8820 O O . ALA A 1 1149 ? 47.742 14.250 25.246 1.00 83.44 1149 ALA A O 1
ATOM 8821 N N . SER A 1 1150 ? 48.622 12.268 24.655 1.00 81.25 1150 SER A N 1
ATOM 8822 C CA . SER A 1 1150 ? 48.195 12.318 23.247 1.00 81.25 1150 SER A CA 1
ATOM 8823 C C . SER A 1 1150 ? 46.932 11.512 22.954 1.00 81.25 1150 SER A C 1
ATOM 8825 O O . SER A 1 1150 ? 46.312 11.732 21.917 1.00 81.25 1150 SER A O 1
ATOM 8827 N N . GLY A 1 1151 ? 46.576 10.554 23.815 1.00 81.31 1151 GLY A N 1
ATOM 8828 C CA . GLY A 1 1151 ? 45.464 9.627 23.604 1.00 81.31 1151 GLY A CA 1
ATOM 8829 C C . GLY A 1 1151 ? 45.672 8.639 22.451 1.00 81.31 1151 GLY A C 1
ATOM 8830 O O . GLY A 1 1151 ? 44.754 7.887 22.139 1.00 81.31 1151 GLY A O 1
ATOM 8831 N N . ARG A 1 1152 ? 46.852 8.607 21.815 1.00 84.12 1152 ARG A N 1
ATOM 8832 C CA . ARG A 1 1152 ? 47.133 7.769 20.638 1.00 84.12 1152 ARG A CA 1
ATOM 8833 C C . ARG A 1 1152 ? 47.760 6.434 21.016 1.00 84.12 1152 ARG A C 1
ATOM 8835 O O . ARG A 1 1152 ? 48.575 6.355 21.935 1.00 84.12 1152 ARG A O 1
ATOM 8842 N N . ILE A 1 1153 ? 47.427 5.394 20.259 1.00 86.56 1153 ILE A N 1
ATOM 8843 C CA . ILE A 1 1153 ? 48.038 4.069 20.399 1.00 86.56 1153 ILE A CA 1
ATOM 8844 C C . ILE A 1 1153 ? 49.519 4.130 20.030 1.00 86.56 1153 ILE A C 1
ATOM 8846 O O . ILE A 1 1153 ? 49.917 4.780 19.065 1.00 86.56 1153 ILE A O 1
ATOM 8850 N N . TYR A 1 1154 ? 50.333 3.397 20.781 1.00 87.31 1154 TYR A N 1
ATOM 8851 C CA . TYR A 1 1154 ? 51.733 3.172 20.449 1.00 87.31 1154 TYR A CA 1
ATOM 8852 C C . TYR A 1 1154 ? 51.956 1.721 20.035 1.00 87.31 1154 TYR A C 1
ATOM 8854 O O . TYR A 1 1154 ? 51.531 0.803 20.734 1.00 87.31 1154 TYR A O 1
ATOM 8862 N N . VAL A 1 1155 ? 52.678 1.517 18.937 1.00 85.19 1155 VAL A N 1
ATOM 8863 C CA . VAL A 1 1155 ? 53.160 0.209 18.483 1.00 85.19 1155 VAL A CA 1
ATOM 8864 C C . VAL A 1 1155 ? 54.666 0.324 18.313 1.00 85.19 1155 VAL A C 1
ATOM 8866 O O . VAL A 1 1155 ? 55.130 1.288 17.716 1.00 85.19 1155 VAL A O 1
ATOM 8869 N N . GLY A 1 1156 ? 55.444 -0.611 18.853 1.00 80.31 1156 GLY A N 1
ATOM 8870 C CA . GLY A 1 1156 ? 56.899 -0.559 18.727 1.00 80.31 1156 GLY A CA 1
ATOM 8871 C C . GLY A 1 1156 ? 57.622 -1.603 19.566 1.00 80.31 1156 GLY A C 1
ATOM 8872 O O . GLY A 1 1156 ? 57.037 -2.607 19.967 1.00 80.31 1156 GLY A O 1
ATOM 8873 N N . GLN A 1 1157 ? 58.907 -1.372 19.831 1.00 80.31 1157 GLN A N 1
ATOM 8874 C CA . GLN A 1 1157 ? 59.744 -2.267 20.633 1.00 80.31 1157 GLN A CA 1
ATOM 8875 C C . GLN A 1 1157 ? 60.046 -1.674 22.016 1.00 80.31 1157 GLN A C 1
ATOM 8877 O O . GLN A 1 1157 ? 60.225 -0.465 22.183 1.00 80.31 1157 GLN A O 1
ATOM 8882 N N . GLY A 1 1158 ? 60.116 -2.531 23.035 1.00 75.00 1158 GLY A N 1
ATOM 8883 C CA . GLY A 1 1158 ? 60.491 -2.126 24.387 1.00 75.00 1158 GLY A CA 1
ATOM 8884 C C . GLY A 1 1158 ? 61.941 -1.638 24.469 1.00 75.00 1158 GLY A C 1
ATOM 8885 O O . GLY A 1 1158 ? 62.867 -2.326 24.054 1.00 75.00 1158 GLY A O 1
ATOM 8886 N N . LYS A 1 1159 ? 62.176 -0.459 25.063 1.00 70.12 1159 LYS A N 1
ATOM 8887 C CA . LYS A 1 1159 ? 63.526 0.147 25.144 1.00 70.12 1159 LYS A CA 1
ATOM 8888 C C . LYS A 1 1159 ? 64.538 -0.629 26.000 1.00 70.12 1159 LYS A C 1
ATOM 8890 O O . LYS A 1 1159 ? 65.720 -0.307 25.973 1.00 70.12 1159 LYS A O 1
ATOM 8895 N N . SER A 1 1160 ? 64.085 -1.584 26.810 1.00 66.69 1160 SER A N 1
ATOM 8896 C CA . SER A 1 1160 ? 64.934 -2.368 27.720 1.00 66.69 1160 SER A CA 1
ATOM 8897 C C . SER A 1 1160 ? 65.140 -3.819 27.288 1.00 66.69 1160 SER A C 1
ATOM 8899 O O . SER A 1 1160 ? 66.123 -4.423 27.698 1.00 66.69 1160 SER A O 1
ATOM 8901 N N . ASP A 1 1161 ? 64.223 -4.380 26.502 1.00 67.69 1161 ASP A N 1
ATOM 8902 C CA . ASP A 1 1161 ? 64.164 -5.805 26.150 1.00 67.69 1161 ASP A CA 1
ATOM 8903 C C . ASP A 1 1161 ? 63.954 -6.054 24.646 1.00 67.69 1161 ASP A C 1
ATOM 8905 O O . ASP A 1 1161 ? 63.950 -7.203 24.214 1.00 67.69 1161 ASP A O 1
ATOM 8909 N N . SER A 1 1162 ? 63.802 -4.993 23.843 1.00 72.44 1162 SER A N 1
ATOM 8910 C CA . SER A 1 1162 ? 63.516 -5.028 22.398 1.00 72.44 1162 SER A CA 1
ATOM 8911 C C . SER A 1 1162 ? 62.293 -5.877 22.018 1.00 72.44 1162 SER A C 1
ATOM 8913 O O . SER A 1 1162 ? 62.123 -6.250 20.859 1.00 72.44 1162 SER A O 1
ATOM 8915 N N . ALA A 1 1163 ? 61.419 -6.188 22.982 1.00 79.06 1163 ALA A N 1
ATOM 8916 C CA . ALA A 1 1163 ? 60.252 -7.026 22.750 1.00 79.06 1163 ALA A CA 1
ATOM 8917 C C . ALA A 1 1163 ? 59.163 -6.229 22.004 1.00 79.06 1163 ALA A C 1
ATOM 8919 O O . ALA A 1 1163 ? 58.897 -5.085 22.390 1.00 79.06 1163 ALA A O 1
ATOM 8920 N N . PRO A 1 1164 ? 58.500 -6.801 20.979 1.00 84.06 1164 PRO A N 1
ATOM 8921 C CA . PRO A 1 1164 ? 57.404 -6.129 20.291 1.00 84.06 1164 PRO A CA 1
ATOM 8922 C C . PRO A 1 1164 ? 56.204 -5.942 21.224 1.00 84.06 1164 PRO A C 1
ATOM 8924 O O . PRO A 1 1164 ? 55.755 -6.881 21.892 1.00 84.06 1164 PRO A O 1
ATOM 8927 N N . LEU A 1 1165 ? 55.687 -4.719 21.280 1.00 88.62 1165 LEU A N 1
ATOM 8928 C CA . LEU A 1 1165 ? 54.597 -4.348 22.169 1.00 88.62 1165 LEU A CA 1
ATOM 8929 C C . LEU A 1 1165 ? 53.665 -3.305 21.549 1.00 88.62 1165 LEU A C 1
ATOM 8931 O O . LEU A 1 1165 ? 54.047 -2.517 20.684 1.00 88.62 1165 LEU A O 1
ATOM 8935 N N . MET A 1 1166 ? 52.434 -3.300 22.045 1.00 90.12 1166 MET A N 1
ATOM 8936 C CA . MET A 1 1166 ? 51.393 -2.324 21.744 1.00 90.12 1166 MET A CA 1
ATOM 8937 C C . MET A 1 1166 ? 50.905 -1.719 23.061 1.00 90.12 1166 MET A C 1
ATOM 8939 O O . MET A 1 1166 ? 50.709 -2.446 24.032 1.00 90.12 1166 MET A O 1
ATOM 8943 N N . ILE A 1 1167 ? 50.736 -0.400 23.132 1.00 91.19 1167 ILE A N 1
ATOM 8944 C CA . ILE A 1 1167 ? 50.203 0.290 24.312 1.00 91.19 1167 ILE A CA 1
ATOM 8945 C C . ILE A 1 1167 ? 48.957 1.063 23.899 1.00 91.19 1167 ILE A C 1
ATOM 8947 O O . ILE A 1 1167 ? 49.024 1.937 23.034 1.00 91.19 1167 ILE A O 1
ATOM 8951 N N . ILE A 1 1168 ? 47.839 0.742 24.542 1.00 92.88 1168 ILE A N 1
ATOM 8952 C CA . ILE A 1 1168 ? 46.511 1.263 24.231 1.00 92.88 1168 ILE A CA 1
ATOM 8953 C C . ILE A 1 1168 ? 46.029 2.121 25.409 1.00 92.88 1168 ILE A C 1
ATOM 8955 O O . ILE A 1 1168 ? 45.957 1.611 26.532 1.00 92.88 1168 ILE A O 1
ATOM 8959 N N . PRO A 1 1169 ? 45.722 3.411 25.196 1.00 92.44 1169 PRO A N 1
ATOM 8960 C CA . PRO A 1 1169 ? 45.062 4.233 26.202 1.00 92.44 1169 PRO A CA 1
ATOM 8961 C C . PRO A 1 1169 ? 43.567 3.903 26.274 1.00 92.44 1169 PRO A C 1
ATOM 8963 O O . PRO A 1 1169 ? 42.904 3.834 25.240 1.00 92.44 1169 PRO A O 1
ATOM 8966 N N . LEU A 1 1170 ? 43.051 3.713 27.490 1.00 91.38 1170 LEU A N 1
ATOM 8967 C CA . LEU A 1 1170 ? 41.646 3.389 27.751 1.00 91.38 1170 LEU A CA 1
ATOM 8968 C C . LEU A 1 1170 ? 40.994 4.474 28.613 1.00 91.38 1170 LEU A C 1
ATOM 8970 O O . LEU A 1 1170 ? 41.587 4.951 29.591 1.00 91.38 1170 LEU A O 1
ATOM 8974 N N . LEU A 1 1171 ? 39.771 4.836 28.242 1.00 87.25 1171 LEU A N 1
ATOM 8975 C CA . LEU A 1 1171 ? 38.957 5.853 28.895 1.00 87.25 1171 LEU A CA 1
ATOM 8976 C C . LEU A 1 1171 ? 38.329 5.323 30.194 1.00 87.25 1171 LEU A C 1
ATOM 8978 O O . LEU A 1 1171 ? 38.037 4.134 30.324 1.00 87.25 1171 LEU A O 1
ATOM 8982 N N . GLY A 1 1172 ? 38.163 6.208 31.177 1.00 80.38 1172 GLY A N 1
ATOM 8983 C CA . GLY A 1 1172 ? 37.315 5.997 32.351 1.00 80.38 1172 GLY A CA 1
ATOM 8984 C C . GLY A 1 1172 ? 35.899 6.534 32.130 1.00 80.38 1172 GLY A C 1
ATOM 8985 O O . GLY A 1 1172 ? 35.588 7.051 31.065 1.00 80.38 1172 GLY A O 1
ATOM 8986 N N . GLY A 1 1173 ? 35.040 6.456 33.153 1.00 71.56 1173 GLY A N 1
ATOM 8987 C CA . GLY A 1 1173 ? 33.648 6.940 33.075 1.00 71.56 1173 GLY A CA 1
ATOM 8988 C C . GLY A 1 1173 ? 33.479 8.463 32.949 1.00 71.56 1173 GLY A C 1
ATOM 8989 O O . GLY A 1 1173 ? 32.354 8.947 32.953 1.00 71.56 1173 GLY A O 1
ATOM 8990 N N . ASP A 1 1174 ? 34.581 9.209 32.888 1.00 72.19 1174 ASP A N 1
ATOM 8991 C CA . ASP A 1 1174 ? 34.669 10.660 32.717 1.00 72.19 1174 ASP A CA 1
ATOM 8992 C C . ASP A 1 1174 ? 35.261 11.071 31.353 1.00 72.19 1174 ASP A C 1
ATOM 8994 O O . ASP A 1 1174 ? 35.679 12.214 31.193 1.00 72.19 1174 ASP A O 1
ATOM 8998 N N . ASP A 1 1175 ? 35.335 10.143 30.390 1.00 72.50 1175 ASP A N 1
ATOM 8999 C CA . ASP A 1 1175 ? 35.935 10.316 29.055 1.00 72.50 1175 ASP A CA 1
ATOM 9000 C C . ASP A 1 1175 ? 37.432 10.708 29.062 1.00 72.50 1175 ASP A C 1
ATOM 9002 O O . ASP A 1 1175 ? 37.988 11.128 28.044 1.00 72.50 1175 ASP A O 1
ATOM 9006 N N . LEU A 1 1176 ? 38.132 10.524 30.192 1.00 82.75 1176 LEU A N 1
ATOM 9007 C CA . LEU A 1 1176 ? 39.577 10.754 30.330 1.00 82.75 1176 LEU A CA 1
ATOM 9008 C C . LEU A 1 1176 ? 40.368 9.438 30.302 1.00 82.75 1176 LEU A C 1
ATOM 9010 O O . LEU A 1 1176 ? 39.879 8.397 30.735 1.00 82.75 1176 LEU A O 1
ATOM 9014 N N . VAL A 1 1177 ? 41.633 9.465 29.856 1.00 87.12 1177 VAL A N 1
ATOM 9015 C CA . VAL A 1 1177 ? 42.506 8.271 29.813 1.00 87.12 1177 VAL A CA 1
ATOM 9016 C C . VAL A 1 1177 ? 42.917 7.847 31.230 1.00 87.12 1177 VAL A C 1
ATOM 9018 O O . VAL A 1 1177 ? 43.933 8.290 31.767 1.00 87.12 1177 VAL A O 1
ATOM 9021 N N . ARG A 1 1178 ? 42.125 6.965 31.848 1.00 88.81 1178 ARG A N 1
ATOM 9022 C CA . ARG A 1 1178 ? 42.353 6.455 33.212 1.00 88.81 1178 ARG A CA 1
ATOM 9023 C C . ARG A 1 1178 ? 43.203 5.192 33.257 1.00 88.81 1178 ARG A C 1
ATOM 9025 O O . ARG A 1 1178 ? 43.801 4.910 34.297 1.00 88.81 1178 ARG A O 1
ATOM 9032 N N . HIS A 1 1179 ? 43.313 4.465 32.146 1.00 92.56 1179 HIS A N 1
ATOM 9033 C CA . HIS A 1 1179 ? 44.106 3.242 32.091 1.00 92.56 1179 HIS A CA 1
ATOM 9034 C C . HIS A 1 1179 ? 45.026 3.184 30.869 1.00 92.56 1179 HIS A C 1
ATOM 9036 O O . HIS A 1 1179 ? 44.761 3.774 29.823 1.00 92.56 1179 HIS A O 1
ATOM 9042 N N . LEU A 1 1180 ? 46.120 2.433 31.006 1.00 92.50 1180 LEU A N 1
ATOM 9043 C CA . LEU A 1 1180 ? 46.979 2.029 29.894 1.00 92.50 1180 LEU A CA 1
ATOM 9044 C C . LEU A 1 1180 ? 47.053 0.508 29.844 1.00 92.50 1180 LEU A C 1
ATOM 9046 O O . LEU A 1 1180 ? 47.501 -0.121 30.805 1.00 92.50 1180 LEU A O 1
ATOM 9050 N N . LEU A 1 1181 ? 46.700 -0.076 28.707 1.00 92.88 1181 LEU A N 1
ATOM 9051 C CA . LEU A 1 1181 ? 46.886 -1.495 28.443 1.00 92.88 1181 LEU A CA 1
ATOM 9052 C C . LEU A 1 1181 ? 48.149 -1.696 27.606 1.00 92.88 1181 LEU A C 1
ATOM 9054 O O . LEU A 1 1181 ? 48.192 -1.330 26.436 1.00 92.88 1181 LEU A O 1
ATOM 9058 N N . LEU A 1 1182 ? 49.189 -2.272 28.207 1.00 92.25 1182 LEU A N 1
ATOM 9059 C CA . LEU A 1 1182 ? 50.394 -2.697 27.497 1.00 92.25 1182 LEU A CA 1
ATOM 9060 C C . LEU A 1 1182 ? 50.264 -4.173 27.139 1.00 92.25 1182 LEU A C 1
ATOM 9062 O O . LEU A 1 1182 ? 50.084 -5.001 28.026 1.00 92.25 1182 LEU A O 1
ATOM 9066 N N . ILE A 1 1183 ? 50.412 -4.501 25.863 1.00 92.12 1183 ILE A N 1
ATOM 9067 C CA . ILE A 1 1183 ? 50.272 -5.845 25.310 1.00 92.12 1183 ILE A CA 1
ATOM 9068 C C . ILE A 1 1183 ? 51.597 -6.244 24.658 1.00 92.12 1183 ILE A C 1
ATOM 9070 O O . ILE A 1 1183 ? 52.122 -5.513 23.821 1.00 92.12 1183 ILE A O 1
ATOM 9074 N N . HIS A 1 1184 ? 52.131 -7.410 25.013 1.00 88.94 1184 HIS A N 1
ATOM 9075 C CA . HIS A 1 1184 ? 53.245 -8.031 24.299 1.00 88.94 1184 HIS A CA 1
ATOM 9076 C C . HIS A 1 1184 ? 52.694 -8.863 23.146 1.00 88.94 1184 HIS A C 1
ATOM 9078 O O . HIS A 1 1184 ? 51.926 -9.805 23.365 1.00 88.94 1184 HIS A O 1
ATOM 9084 N N . VAL A 1 1185 ? 53.104 -8.532 21.926 1.00 89.94 1185 VAL A N 1
ATOM 9085 C CA . VAL A 1 1185 ? 52.570 -9.131 20.699 1.00 89.94 1185 VAL A CA 1
ATOM 9086 C C . VAL A 1 1185 ? 53.661 -9.868 19.931 1.00 89.94 1185 VAL A C 1
ATOM 9088 O O . VAL A 1 1185 ? 54.845 -9.554 20.032 1.00 89.94 1185 VAL A O 1
ATOM 9091 N N . SER A 1 1186 ? 53.265 -10.861 19.142 1.00 86.38 1186 SER A N 1
ATOM 9092 C CA . SER A 1 1186 ? 54.068 -11.344 18.015 1.00 86.38 1186 SER A CA 1
ATOM 9093 C C . SER A 1 1186 ? 53.402 -10.908 16.722 1.00 86.38 1186 SER A C 1
ATOM 9095 O O . SER A 1 1186 ? 52.219 -11.190 16.537 1.00 86.38 1186 SER A O 1
ATOM 9097 N N . PHE A 1 1187 ? 54.148 -10.231 15.851 1.00 86.56 1187 PHE A N 1
ATOM 9098 C CA . PHE A 1 1187 ? 53.642 -9.816 14.547 1.00 86.56 1187 PHE A CA 1
ATOM 9099 C C . PHE A 1 1187 ? 53.655 -10.977 13.547 1.00 86.56 1187 PHE A C 1
ATOM 9101 O O . PHE A 1 1187 ? 54.512 -11.860 13.614 1.00 86.56 1187 PHE A O 1
ATOM 9108 N N . ASN A 1 1188 ? 52.687 -10.978 12.634 1.00 85.38 1188 ASN A N 1
ATOM 9109 C CA . ASN A 1 1188 ? 52.663 -11.856 11.477 1.00 85.38 1188 ASN A CA 1
ATOM 9110 C C . ASN A 1 1188 ? 53.577 -11.269 10.394 1.00 85.38 1188 ASN A C 1
ATOM 9112 O O . ASN A 1 1188 ? 53.224 -10.289 9.749 1.00 85.38 1188 ASN A O 1
ATOM 9116 N N . GLU A 1 1189 ? 54.752 -11.856 10.181 1.00 83.81 1189 GLU A N 1
ATOM 9117 C CA . GLU A 1 1189 ? 55.678 -11.387 9.140 1.00 83.81 1189 GLU A CA 1
ATOM 9118 C C . GLU A 1 1189 ? 55.279 -11.863 7.727 1.00 83.81 1189 GLU A C 1
ATOM 9120 O O . GLU A 1 1189 ? 55.811 -11.359 6.740 1.00 83.81 1189 GLU A O 1
ATOM 9125 N N . ALA A 1 1190 ? 54.319 -12.787 7.600 1.00 80.88 1190 ALA A N 1
ATOM 9126 C CA . ALA A 1 1190 ? 53.879 -13.348 6.319 1.00 80.88 1190 ALA A CA 1
ATOM 9127 C C . ALA A 1 1190 ? 52.841 -12.486 5.568 1.00 80.88 1190 ALA A C 1
ATOM 9129 O O . ALA A 1 1190 ? 52.293 -12.941 4.568 1.00 80.88 1190 ALA A O 1
ATOM 9130 N N . LEU A 1 1191 ? 52.561 -11.263 6.037 1.00 83.50 1191 LEU A N 1
ATOM 9131 C CA . LEU A 1 1191 ? 51.626 -10.344 5.379 1.00 83.50 1191 LEU A CA 1
ATOM 9132 C C . LEU A 1 1191 ? 52.079 -10.000 3.956 1.00 83.50 1191 LEU A C 1
ATOM 9134 O O . LEU A 1 1191 ? 53.259 -9.696 3.729 1.00 83.50 1191 LEU A O 1
ATOM 9138 N N . SER A 1 1192 ? 51.122 -9.985 3.029 1.00 84.75 1192 SER A N 1
ATOM 9139 C CA . SER A 1 1192 ? 51.305 -9.499 1.662 1.00 84.75 1192 SER A CA 1
ATOM 9140 C C . SER A 1 1192 ? 51.649 -8.004 1.630 1.00 84.75 1192 SER A C 1
ATOM 9142 O O . SER A 1 1192 ? 51.513 -7.280 2.619 1.00 84.75 1192 SER A O 1
ATOM 9144 N N . VAL A 1 1193 ? 52.123 -7.518 0.480 1.00 83.38 1193 VAL A N 1
ATOM 9145 C CA . VAL A 1 1193 ? 52.503 -6.105 0.310 1.00 83.38 1193 VAL A CA 1
ATOM 9146 C C . VAL A 1 1193 ? 51.303 -5.171 0.502 1.00 83.38 1193 VAL A C 1
ATOM 9148 O O . VAL A 1 1193 ? 51.449 -4.131 1.143 1.00 83.38 1193 VAL A O 1
ATOM 9151 N N . ASP A 1 1194 ? 50.117 -5.548 0.021 1.00 79.38 1194 ASP A N 1
ATOM 9152 C CA . ASP A 1 1194 ? 48.910 -4.731 0.182 1.00 79.38 1194 ASP A CA 1
ATOM 9153 C C . ASP A 1 1194 ? 48.390 -4.739 1.621 1.00 79.38 1194 ASP A C 1
ATOM 9155 O O . ASP A 1 1194 ? 48.050 -3.680 2.145 1.00 79.38 1194 ASP A O 1
ATOM 9159 N N . GLU A 1 1195 ? 48.455 -5.874 2.320 1.00 81.12 1195 GLU A N 1
ATOM 9160 C CA . GLU A 1 1195 ? 48.147 -5.924 3.756 1.00 81.12 1195 GLU A CA 1
ATOM 9161 C C . GLU A 1 1195 ? 49.137 -5.078 4.573 1.00 81.12 1195 GLU A C 1
ATOM 9163 O O . GLU A 1 1195 ? 48.740 -4.379 5.503 1.00 81.12 1195 GLU A O 1
ATOM 9168 N N . ARG A 1 1196 ? 50.429 -5.069 4.206 1.00 85.31 1196 ARG A N 1
ATOM 9169 C CA . ARG A 1 1196 ? 51.448 -4.200 4.827 1.00 85.31 1196 ARG A CA 1
ATOM 9170 C C . ARG A 1 1196 ? 51.158 -2.714 4.595 1.00 85.31 1196 ARG A C 1
ATOM 9172 O O . ARG A 1 1196 ? 51.369 -1.908 5.499 1.00 85.31 1196 ARG A O 1
ATOM 9179 N N . LYS A 1 1197 ? 50.646 -2.341 3.418 1.00 83.00 1197 LYS A N 1
ATOM 9180 C CA . LYS A 1 1197 ? 50.202 -0.966 3.129 1.00 83.00 1197 LYS A CA 1
ATOM 9181 C C . LYS A 1 1197 ? 48.981 -0.594 3.958 1.00 83.00 1197 LYS A C 1
ATOM 9183 O O . LYS A 1 1197 ? 48.954 0.474 4.566 1.00 83.00 1197 LYS A O 1
ATOM 9188 N N . GLU A 1 1198 ? 48.010 -1.499 4.029 1.00 80.69 1198 GLU A N 1
ATOM 9189 C CA . GLU A 1 1198 ? 46.790 -1.306 4.802 1.00 80.69 1198 GLU A CA 1
ATOM 9190 C C . GLU A 1 1198 ? 47.113 -1.087 6.285 1.00 80.69 1198 GLU A C 1
ATOM 9192 O O . GLU A 1 1198 ? 46.634 -0.117 6.857 1.00 80.69 1198 GLU A O 1
ATOM 9197 N N . ILE A 1 1199 ? 47.996 -1.885 6.906 1.00 84.81 1199 ILE A N 1
ATOM 9198 C CA . ILE A 1 1199 ? 48.327 -1.714 8.336 1.00 84.81 1199 ILE A CA 1
ATOM 9199 C C . ILE A 1 1199 ? 49.050 -0.395 8.655 1.00 84.81 1199 ILE A C 1
ATOM 9201 O O . ILE A 1 1199 ? 48.920 0.124 9.768 1.00 84.81 1199 ILE A O 1
ATOM 9205 N N . MET A 1 1200 ? 49.797 0.151 7.691 1.00 80.31 1200 MET A N 1
ATOM 9206 C CA . MET A 1 1200 ? 50.583 1.380 7.839 1.00 80.31 1200 MET A CA 1
ATOM 9207 C C . MET A 1 1200 ? 49.768 2.660 7.601 1.00 80.31 1200 MET A C 1
ATOM 9209 O O . MET A 1 1200 ? 50.155 3.720 8.100 1.00 80.31 1200 MET A O 1
ATOM 9213 N N . GLY A 1 1201 ? 48.646 2.578 6.878 1.00 79.44 1201 GLY A N 1
ATOM 9214 C CA . GLY A 1 1201 ? 47.768 3.717 6.598 1.00 79.44 1201 GLY A CA 1
ATOM 9215 C C . GLY A 1 1201 ? 48.485 4.870 5.883 1.00 79.44 1201 GLY A C 1
ATOM 9216 O O . GLY A 1 1201 ? 49.274 4.656 4.965 1.00 79.44 1201 GLY A O 1
ATOM 9217 N N . GLU A 1 1202 ? 48.240 6.106 6.328 1.00 73.25 1202 GLU A N 1
ATOM 9218 C CA . GLU A 1 1202 ? 48.792 7.327 5.709 1.00 73.25 1202 GLU A CA 1
ATOM 9219 C C . GLU A 1 1202 ? 50.329 7.385 5.716 1.00 73.25 1202 GLU A C 1
ATOM 9221 O O . GLU A 1 1202 ? 50.925 7.995 4.829 1.00 73.25 1202 GLU A O 1
ATOM 9226 N N . ARG A 1 1203 ? 50.991 6.654 6.629 1.00 80.06 1203 ARG A N 1
ATOM 9227 C CA . ARG A 1 1203 ? 52.461 6.609 6.729 1.00 80.06 1203 ARG A CA 1
ATOM 9228 C C . ARG A 1 1203 ? 53.130 6.075 5.462 1.00 80.06 1203 ARG A C 1
ATOM 9230 O O . ARG A 1 1203 ? 54.297 6.373 5.224 1.00 80.06 1203 ARG A O 1
ATOM 9237 N N . VAL A 1 1204 ? 52.420 5.287 4.649 1.00 83.50 1204 VAL A N 1
ATOM 9238 C CA . VAL A 1 1204 ? 52.929 4.810 3.352 1.00 83.50 1204 VAL A CA 1
ATOM 9239 C C . VAL A 1 1204 ? 53.174 5.981 2.405 1.00 83.50 1204 VAL A C 1
ATOM 9241 O O . VAL A 1 1204 ? 54.197 6.007 1.722 1.00 83.50 1204 VAL A O 1
ATOM 9244 N N . ASN A 1 1205 ? 52.267 6.960 2.388 1.00 82.25 1205 ASN A N 1
ATOM 9245 C CA . ASN A 1 1205 ? 52.402 8.140 1.542 1.00 82.25 1205 ASN A CA 1
ATOM 9246 C C . ASN A 1 1205 ? 53.551 9.028 2.027 1.00 82.25 1205 ASN A C 1
ATOM 9248 O O . ASN A 1 1205 ? 54.323 9.502 1.202 1.00 82.25 1205 ASN A O 1
ATOM 9252 N N . ASP A 1 1206 ? 53.742 9.168 3.340 1.00 83.88 1206 ASP A N 1
ATOM 9253 C CA . ASP A 1 1206 ? 54.873 9.920 3.900 1.00 83.88 1206 ASP A CA 1
ATOM 9254 C C . ASP A 1 1206 ? 56.225 9.281 3.546 1.00 83.88 1206 ASP A C 1
ATOM 9256 O O . ASP A 1 1206 ? 57.154 9.972 3.127 1.00 83.88 1206 ASP A O 1
ATOM 9260 N N . ILE A 1 1207 ? 56.335 7.949 3.639 1.00 83.62 1207 ILE A N 1
ATOM 9261 C CA . ILE A 1 1207 ? 57.546 7.219 3.228 1.00 83.62 1207 ILE A CA 1
ATOM 9262 C C . ILE A 1 1207 ? 57.772 7.381 1.723 1.00 83.62 1207 ILE A C 1
ATOM 9264 O O . ILE A 1 1207 ? 58.897 7.644 1.297 1.00 83.62 1207 ILE A O 1
ATOM 9268 N N . ARG A 1 1208 ? 56.716 7.239 0.914 1.00 84.50 1208 ARG A N 1
ATOM 9269 C CA . ARG A 1 1208 ? 56.778 7.423 -0.541 1.00 84.50 1208 ARG A CA 1
ATOM 9270 C C . ARG A 1 1208 ? 57.270 8.825 -0.895 1.00 84.50 1208 ARG A C 1
ATOM 9272 O O . ARG A 1 1208 ? 58.186 8.941 -1.705 1.00 84.50 1208 ARG A O 1
ATOM 9279 N N . ASN A 1 1209 ? 56.721 9.854 -0.255 1.00 84.06 1209 ASN A N 1
ATOM 9280 C CA . ASN A 1 1209 ? 57.111 11.246 -0.459 1.00 84.06 1209 ASN A CA 1
ATOM 9281 C C . ASN A 1 1209 ? 58.586 11.472 -0.081 1.00 84.06 1209 ASN A C 1
ATOM 9283 O O . ASN A 1 1209 ? 59.327 12.046 -0.874 1.00 84.06 1209 ASN A O 1
ATOM 9287 N N . LEU A 1 1210 ? 59.052 10.941 1.059 1.00 84.25 1210 LEU A N 1
ATOM 9288 C CA . LEU A 1 1210 ? 60.464 11.031 1.469 1.00 84.25 1210 LEU A CA 1
ATOM 9289 C C . LEU A 1 1210 ? 61.417 10.288 0.517 1.00 84.25 1210 LEU A C 1
ATOM 9291 O O . LEU A 1 1210 ? 62.514 10.764 0.236 1.00 84.25 1210 LEU A O 1
ATOM 9295 N N . ILE A 1 1211 ? 61.031 9.119 -0.004 1.00 82.06 1211 ILE A N 1
ATOM 9296 C CA . ILE A 1 1211 ? 61.838 8.383 -0.993 1.00 82.06 1211 ILE A CA 1
ATOM 9297 C C . ILE A 1 1211 ? 61.920 9.144 -2.321 1.00 82.06 1211 ILE A C 1
ATOM 9299 O O . ILE A 1 1211 ? 62.995 9.217 -2.924 1.00 82.06 1211 ILE A O 1
ATOM 9303 N N . GLN A 1 1212 ? 60.809 9.744 -2.749 1.00 79.50 1212 GLN A N 1
ATOM 9304 C CA . GLN A 1 1212 ? 60.754 10.584 -3.943 1.00 79.50 1212 GLN A CA 1
ATOM 9305 C C . GLN A 1 1212 ? 61.566 11.878 -3.776 1.00 79.50 1212 GLN A C 1
ATOM 9307 O O . GLN A 1 1212 ? 62.195 12.312 -4.737 1.00 79.50 1212 GLN A O 1
ATOM 9312 N N . GLU A 1 1213 ? 61.651 12.441 -2.566 1.00 82.25 1213 GLU A N 1
ATOM 9313 C CA . GLU A 1 1213 ? 62.513 13.592 -2.251 1.00 82.25 1213 GLU A CA 1
ATOM 9314 C C . GLU A 1 1213 ? 64.009 13.276 -2.448 1.00 82.25 1213 GLU A C 1
ATOM 9316 O O . GLU A 1 1213 ? 64.789 14.134 -2.863 1.00 82.25 1213 GLU A O 1
ATOM 9321 N N . TYR A 1 1214 ? 64.416 12.016 -2.261 1.00 77.06 1214 TYR A N 1
ATOM 9322 C CA . TYR A 1 1214 ? 65.761 11.542 -2.610 1.00 77.06 1214 TYR A CA 1
ATOM 9323 C C . TYR A 1 1214 ? 65.958 11.258 -4.115 1.00 77.06 1214 TYR A C 1
ATOM 9325 O O . TYR A 1 1214 ? 67.014 10.745 -4.491 1.00 77.06 1214 TYR A O 1
ATOM 9333 N N . ASN A 1 1215 ? 64.983 11.583 -4.977 1.00 75.00 1215 ASN A N 1
ATOM 9334 C CA . ASN A 1 1215 ? 64.942 11.267 -6.414 1.00 75.00 1215 ASN A CA 1
ATOM 9335 C C . ASN A 1 1215 ? 65.076 9.762 -6.731 1.00 75.00 1215 ASN A C 1
ATOM 9337 O O . ASN A 1 1215 ? 65.631 9.383 -7.765 1.00 75.00 1215 ASN A O 1
ATOM 9341 N N . LEU A 1 1216 ? 64.579 8.887 -5.851 1.00 77.19 1216 LEU A N 1
ATOM 9342 C CA . LEU A 1 1216 ? 64.566 7.438 -6.067 1.00 77.19 1216 LEU A CA 1
ATOM 9343 C C . LEU A 1 1216 ? 63.163 6.961 -6.494 1.00 77.19 1216 LEU A C 1
ATOM 9345 O O . LEU A 1 1216 ? 62.167 7.464 -5.970 1.00 77.19 1216 LEU A O 1
ATOM 9349 N N . PRO A 1 1217 ? 63.047 5.987 -7.420 1.00 75.88 1217 PRO A N 1
ATOM 9350 C CA . PRO A 1 1217 ? 61.754 5.431 -7.809 1.00 75.88 1217 PRO A CA 1
ATOM 9351 C C . PRO A 1 1217 ? 61.147 4.619 -6.656 1.00 75.88 1217 PRO A C 1
ATOM 9353 O O . PRO A 1 1217 ? 61.820 3.789 -6.044 1.00 75.88 1217 PRO A O 1
ATOM 9356 N N . TRP A 1 1218 ? 59.865 4.851 -6.375 1.00 83.56 1218 TRP A N 1
ATOM 9357 C CA . TRP A 1 1218 ? 59.114 4.117 -5.358 1.00 83.56 1218 TRP A CA 1
ATOM 9358 C C . TRP A 1 1218 ? 58.545 2.808 -5.923 1.00 83.56 1218 TRP A C 1
ATOM 9360 O O . TRP A 1 1218 ? 57.908 2.814 -6.975 1.00 83.56 1218 TRP A O 1
ATOM 9370 N N . ASP A 1 1219 ? 58.731 1.702 -5.200 1.00 83.25 1219 ASP A N 1
ATOM 9371 C CA . ASP A 1 1219 ? 58.125 0.398 -5.485 1.00 83.25 1219 ASP A CA 1
ATOM 9372 C C . ASP A 1 1219 ? 57.531 -0.161 -4.185 1.00 83.25 1219 ASP A C 1
ATOM 9374 O O . ASP A 1 1219 ? 58.252 -0.375 -3.207 1.00 83.25 1219 ASP A O 1
ATOM 9378 N N . ASP A 1 1220 ? 56.217 -0.417 -4.178 1.00 81.75 1220 ASP A N 1
ATOM 9379 C CA . ASP A 1 1220 ? 55.491 -0.944 -3.016 1.00 81.75 1220 ASP A CA 1
ATOM 9380 C C . ASP A 1 1220 ? 56.115 -2.265 -2.503 1.00 81.75 1220 ASP A C 1
ATOM 9382 O O . ASP A 1 1220 ? 56.061 -2.555 -1.307 1.00 81.75 1220 ASP A O 1
ATOM 9386 N N . ARG A 1 1221 ? 56.794 -3.042 -3.367 1.00 83.38 1221 ARG A N 1
ATOM 9387 C CA . ARG A 1 1221 ? 57.476 -4.298 -2.993 1.00 83.38 1221 ARG A CA 1
ATOM 9388 C C . ARG A 1 1221 ? 58.615 -4.109 -1.988 1.00 83.38 1221 ARG A C 1
ATOM 9390 O O . ARG A 1 1221 ? 58.982 -5.070 -1.311 1.00 83.38 1221 ARG A O 1
ATOM 9397 N N . GLU A 1 1222 ? 59.170 -2.905 -1.848 1.00 82.31 1222 GLU A N 1
ATOM 9398 C CA . GLU A 1 1222 ? 60.220 -2.626 -0.859 1.00 82.31 1222 GLU A CA 1
ATOM 9399 C C . GLU A 1 1222 ? 59.690 -2.684 0.586 1.00 82.31 1222 GLU A C 1
ATOM 9401 O O . GLU A 1 1222 ? 60.430 -3.071 1.493 1.00 82.31 1222 GLU A O 1
ATOM 9406 N N . LEU A 1 1223 ? 58.389 -2.436 0.803 1.00 82.94 1223 LEU A N 1
ATOM 9407 C CA . LEU A 1 1223 ? 57.731 -2.622 2.106 1.00 82.94 1223 LEU A CA 1
ATOM 9408 C C . LEU A 1 1223 ? 57.721 -4.094 2.549 1.00 82.94 1223 LEU A C 1
ATOM 9410 O O . LEU A 1 1223 ? 57.742 -4.394 3.743 1.00 82.94 1223 LEU A O 1
ATOM 9414 N N . GLY A 1 1224 ? 57.735 -5.033 1.597 1.00 80.12 1224 GLY A N 1
ATOM 9415 C CA . GLY A 1 1224 ? 57.807 -6.470 1.875 1.00 80.12 1224 GLY A CA 1
ATOM 9416 C C . GLY A 1 1224 ? 59.148 -6.926 2.464 1.00 80.12 1224 GLY A C 1
ATOM 9417 O O . GLY A 1 1224 ? 59.222 -8.009 3.036 1.00 80.12 1224 GLY A O 1
ATOM 9418 N N . LYS A 1 1225 ? 60.206 -6.109 2.357 1.00 81.62 1225 LYS A N 1
ATOM 9419 C CA . LYS A 1 1225 ? 61.570 -6.453 2.802 1.00 81.62 1225 LYS A CA 1
ATOM 9420 C C . LYS A 1 1225 ? 61.915 -5.949 4.204 1.00 81.62 1225 LYS A C 1
ATOM 9422 O O . LYS A 1 1225 ? 62.996 -6.242 4.709 1.00 81.62 1225 LYS A O 1
ATOM 9427 N N . ILE A 1 1226 ? 61.026 -5.176 4.821 1.00 83.50 1226 ILE A N 1
ATOM 9428 C CA . ILE A 1 1226 ? 61.209 -4.611 6.160 1.00 83.50 1226 ILE A CA 1
ATOM 9429 C C . ILE A 1 1226 ? 60.333 -5.390 7.137 1.00 83.50 1226 ILE A C 1
ATOM 9431 O O . ILE A 1 1226 ? 59.194 -5.711 6.818 1.00 83.50 1226 ILE A O 1
ATOM 9435 N N . ALA A 1 1227 ? 60.843 -5.711 8.325 1.00 84.25 1227 ALA A N 1
ATOM 9436 C CA . ALA A 1 1227 ? 60.048 -6.407 9.336 1.00 84.25 1227 ALA A CA 1
ATOM 9437 C C . ALA A 1 1227 ? 58.822 -5.570 9.749 1.00 84.25 1227 ALA A C 1
ATOM 9439 O O . ALA A 1 1227 ? 58.921 -4.350 9.908 1.00 84.25 1227 ALA A O 1
ATOM 9440 N N . VAL A 1 1228 ? 57.677 -6.215 9.978 1.00 83.12 1228 VAL A N 1
ATOM 9441 C CA . VAL A 1 1228 ? 56.414 -5.544 10.345 1.00 83.12 1228 VAL A CA 1
ATOM 9442 C C . VAL A 1 1228 ? 56.567 -4.729 11.633 1.00 83.12 1228 VAL A C 1
ATOM 9444 O O . VAL A 1 1228 ? 56.056 -3.613 11.733 1.00 83.12 1228 VAL A O 1
ATOM 9447 N N . ALA A 1 1229 ? 57.355 -5.229 12.590 1.00 78.25 1229 ALA A N 1
ATOM 9448 C CA . ALA A 1 1229 ? 57.686 -4.497 13.814 1.00 78.25 1229 ALA A CA 1
ATOM 9449 C C . ALA A 1 1229 ? 58.395 -3.155 13.542 1.00 78.25 1229 ALA A C 1
ATOM 9451 O O . ALA A 1 1229 ? 58.134 -2.166 14.225 1.00 78.25 1229 ALA A O 1
ATOM 9452 N N . THR A 1 1230 ? 59.273 -3.115 12.537 1.00 80.38 1230 THR A N 1
ATOM 9453 C CA . THR A 1 1230 ? 60.003 -1.910 12.123 1.00 80.38 1230 THR A CA 1
ATOM 9454 C C . THR A 1 1230 ? 59.088 -0.958 11.356 1.00 80.38 1230 THR A C 1
ATOM 9456 O O . THR A 1 1230 ? 59.114 0.240 11.617 1.00 80.38 1230 THR A O 1
ATOM 9459 N N . LEU A 1 1231 ? 58.226 -1.483 10.475 1.00 83.50 1231 LEU A N 1
ATOM 9460 C CA . LEU A 1 1231 ? 57.258 -0.686 9.710 1.00 83.50 1231 LEU A CA 1
ATOM 9461 C C . LEU A 1 1231 ? 56.273 0.076 10.607 1.00 83.50 1231 LEU A C 1
ATOM 9463 O O . LEU A 1 1231 ? 55.946 1.230 10.338 1.00 83.50 1231 LEU A O 1
ATOM 9467 N N . LEU A 1 1232 ? 55.806 -0.561 11.682 1.00 81.62 1232 LEU A N 1
ATOM 9468 C CA . LEU A 1 1232 ? 54.858 0.055 12.608 1.00 81.62 1232 LEU A CA 1
ATOM 9469 C C . LEU A 1 1232 ? 55.551 0.874 13.709 1.00 81.62 1232 LEU A C 1
ATOM 9471 O O . LEU A 1 1232 ? 54.971 1.855 14.173 1.00 81.62 1232 LEU A O 1
ATOM 9475 N N . GLY A 1 1233 ? 56.775 0.508 14.106 1.00 76.19 1233 GLY A N 1
ATOM 9476 C CA . GLY A 1 1233 ? 57.432 1.040 15.305 1.00 76.19 1233 GLY A CA 1
ATOM 9477 C C . GLY A 1 1233 ? 58.475 2.141 15.115 1.00 76.19 1233 GLY A C 1
ATOM 9478 O O . GLY A 1 1233 ? 58.670 2.932 16.039 1.00 76.19 1233 GLY A O 1
ATOM 9479 N N . GLU A 1 1234 ? 59.139 2.217 13.959 1.00 83.12 1234 GLU A N 1
ATOM 9480 C CA . GLU A 1 1234 ? 60.208 3.199 13.713 1.00 83.12 1234 GLU A CA 1
ATOM 9481 C C . GLU A 1 1234 ? 59.685 4.468 13.028 1.00 83.12 1234 GLU A C 1
ATOM 9483 O O . GLU A 1 1234 ? 58.687 4.386 12.317 1.00 83.12 1234 GLU A O 1
ATOM 9488 N N . PRO A 1 1235 ? 60.322 5.643 13.190 1.00 81.94 1235 PRO A N 1
ATOM 9489 C CA . PRO A 1 1235 ? 59.974 6.856 12.445 1.00 81.94 1235 PRO A CA 1
ATOM 9490 C C . PRO A 1 1235 ? 60.035 6.664 10.921 1.00 81.94 1235 PRO A C 1
ATOM 9492 O O . PRO A 1 1235 ? 60.821 5.864 10.408 1.00 81.94 1235 PRO A O 1
ATOM 9495 N N . VAL A 1 1236 ? 59.215 7.422 10.189 1.00 82.50 1236 VAL A N 1
ATOM 9496 C CA . VAL A 1 1236 ? 59.083 7.343 8.719 1.00 82.50 1236 VAL A CA 1
ATOM 9497 C C . VAL A 1 1236 ? 60.438 7.576 8.030 1.00 82.50 1236 VAL A C 1
ATOM 9499 O O . VAL A 1 1236 ? 60.763 6.890 7.064 1.00 82.50 1236 VAL A O 1
ATOM 9502 N N . GLU A 1 1237 ? 61.286 8.436 8.591 1.00 81.50 1237 GLU A N 1
ATOM 9503 C CA . GLU A 1 1237 ? 62.636 8.751 8.116 1.00 81.50 1237 GLU A CA 1
ATOM 9504 C C . GLU A 1 1237 ? 63.605 7.567 8.249 1.00 81.50 1237 GLU A C 1
ATOM 9506 O O . GLU A 1 1237 ? 64.454 7.352 7.383 1.00 81.50 1237 GLU A O 1
ATOM 9511 N N . VAL A 1 1238 ? 63.474 6.769 9.314 1.00 83.06 1238 VAL A N 1
ATOM 9512 C CA . VAL A 1 1238 ? 64.296 5.567 9.539 1.00 83.06 1238 VAL A CA 1
ATOM 9513 C C . VAL A 1 1238 ? 63.900 4.472 8.551 1.00 83.06 1238 VAL A C 1
ATOM 9515 O O . VAL A 1 1238 ? 64.765 3.831 7.953 1.00 83.06 1238 VAL A O 1
ATOM 9518 N N . ILE A 1 1239 ? 62.594 4.302 8.328 1.00 84.19 1239 ILE A N 1
ATOM 9519 C CA . ILE A 1 1239 ? 62.057 3.344 7.355 1.00 84.19 1239 ILE A CA 1
ATOM 9520 C C . ILE A 1 1239 ? 62.479 3.746 5.935 1.00 84.19 1239 ILE A C 1
ATOM 9522 O O . ILE A 1 1239 ? 63.023 2.922 5.201 1.00 84.19 1239 ILE A O 1
ATOM 9526 N N . ALA A 1 1240 ? 62.321 5.021 5.567 1.00 83.44 1240 ALA A N 1
ATOM 9527 C CA . ALA A 1 1240 ? 62.778 5.551 4.284 1.00 83.44 1240 ALA A CA 1
ATOM 9528 C C . ALA A 1 1240 ? 64.304 5.402 4.113 1.00 83.44 1240 ALA A C 1
ATOM 9530 O O . ALA A 1 1240 ? 64.776 5.006 3.049 1.00 83.44 1240 ALA A O 1
ATOM 9531 N N . GLY A 1 1241 ? 65.092 5.625 5.170 1.00 82.12 1241 GLY A N 1
ATOM 9532 C CA . GLY A 1 1241 ? 66.537 5.385 5.170 1.00 82.12 1241 GLY A CA 1
ATOM 9533 C C . GLY A 1 1241 ? 66.915 3.922 4.896 1.00 82.12 1241 GLY A C 1
ATOM 9534 O O . GLY A 1 1241 ? 67.830 3.661 4.112 1.00 82.12 1241 GLY A O 1
ATOM 9535 N N . ALA A 1 1242 ? 66.185 2.964 5.477 1.00 80.44 1242 ALA A N 1
ATOM 9536 C CA . ALA A 1 1242 ? 66.387 1.533 5.236 1.00 80.44 1242 ALA A CA 1
ATOM 9537 C C . ALA A 1 1242 ? 66.022 1.127 3.795 1.00 80.44 1242 ALA A C 1
ATOM 9539 O O . ALA A 1 1242 ? 66.774 0.394 3.148 1.00 80.44 1242 ALA A O 1
ATOM 9540 N N . ILE A 1 1243 ? 64.916 1.656 3.259 1.00 82.12 1243 ILE A N 1
ATOM 9541 C CA . ILE A 1 1243 ? 64.522 1.462 1.852 1.00 82.12 1243 ILE A CA 1
ATOM 9542 C C . ILE A 1 1243 ? 65.586 2.056 0.918 1.00 82.12 1243 ILE A C 1
ATOM 9544 O O . ILE A 1 1243 ? 66.022 1.398 -0.026 1.00 82.12 1243 ILE A O 1
ATOM 9548 N N . ARG A 1 1244 ? 66.092 3.258 1.217 1.00 80.56 1244 ARG A N 1
ATOM 9549 C CA . ARG A 1 1244 ? 67.164 3.909 0.453 1.00 80.56 1244 ARG A CA 1
ATOM 9550 C C . ARG A 1 1244 ? 68.455 3.086 0.433 1.00 80.56 1244 ARG A C 1
ATOM 9552 O O . ARG A 1 1244 ? 69.068 2.967 -0.625 1.00 80.56 1244 ARG A O 1
ATOM 9559 N N . ALA A 1 1245 ? 68.875 2.517 1.563 1.00 75.69 1245 ALA A N 1
ATOM 9560 C CA . ALA A 1 1245 ? 70.060 1.656 1.620 1.00 75.69 1245 ALA A CA 1
ATOM 9561 C C . ALA A 1 1245 ? 69.895 0.388 0.756 1.00 75.69 1245 ALA A C 1
ATOM 9563 O O . ALA A 1 1245 ? 70.828 -0.013 0.058 1.00 75.69 1245 ALA A O 1
ATOM 9564 N N . ASN A 1 1246 ? 68.690 -0.191 0.732 1.00 72.94 1246 ASN A N 1
ATOM 9565 C CA . ASN A 1 1246 ? 68.361 -1.345 -0.108 1.00 72.94 1246 ASN A CA 1
ATOM 9566 C C . ASN A 1 1246 ? 68.327 -1.008 -1.609 1.00 72.94 1246 ASN A C 1
ATOM 9568 O O . ASN A 1 1246 ? 68.779 -1.813 -2.424 1.00 72.94 1246 ASN A O 1
ATOM 9572 N N . ILE A 1 1247 ? 67.839 0.179 -1.982 1.00 72.12 1247 ILE A N 1
ATOM 9573 C CA . ILE A 1 1247 ? 67.838 0.658 -3.374 1.00 72.12 1247 ILE A CA 1
ATOM 9574 C C . ILE A 1 1247 ? 69.265 1.020 -3.829 1.00 72.12 1247 ILE A C 1
ATOM 9576 O O . ILE A 1 1247 ? 69.654 0.685 -4.947 1.00 72.12 1247 ILE A O 1
ATOM 9580 N N . GLY A 1 1248 ? 70.078 1.633 -2.959 1.00 58.91 1248 GLY A N 1
ATOM 9581 C CA . GLY A 1 1248 ? 71.461 2.036 -3.255 1.00 58.91 1248 GLY A CA 1
ATOM 9582 C C . GLY A 1 1248 ? 72.424 0.872 -3.530 1.00 58.91 1248 GLY A C 1
ATOM 9583 O O . GLY A 1 1248 ? 73.329 1.013 -4.350 1.00 58.91 1248 GLY A O 1
ATOM 9584 N N . ASN A 1 1249 ? 72.195 -0.302 -2.932 1.00 54.84 1249 ASN A N 1
ATOM 9585 C CA . ASN A 1 1249 ? 73.000 -1.508 -3.176 1.00 54.84 1249 ASN A CA 1
ATOM 9586 C C . ASN A 1 1249 ? 72.749 -2.177 -4.544 1.00 54.84 1249 ASN A C 1
ATOM 9588 O O . ASN A 1 1249 ? 73.506 -3.066 -4.925 1.00 54.84 1249 ASN A O 1
ATOM 9592 N N . ARG A 1 1250 ? 71.736 -1.756 -5.320 1.00 54.88 1250 ARG A N 1
ATOM 9593 C CA . ARG A 1 1250 ? 71.519 -2.239 -6.702 1.00 54.88 1250 ARG A CA 1
ATOM 9594 C C . ARG A 1 1250 ? 72.441 -1.574 -7.739 1.00 54.88 1250 ARG A C 1
ATOM 9596 O O . ARG A 1 1250 ? 72.414 -1.960 -8.902 1.00 54.88 1250 ARG A O 1
ATOM 9603 N N . GLY A 1 1251 ? 73.253 -0.589 -7.340 1.00 46.16 1251 GLY A N 1
ATOM 9604 C CA . GLY A 1 1251 ? 74.112 0.198 -8.235 1.00 46.16 1251 GLY A CA 1
ATOM 9605 C C . GLY A 1 1251 ? 75.471 -0.415 -8.604 1.00 46.16 1251 GLY A C 1
ATOM 9606 O O . GLY A 1 1251 ? 76.230 0.225 -9.328 1.00 46.16 1251 GLY A O 1
ATOM 9607 N N . THR A 1 1252 ? 75.812 -1.618 -8.130 1.00 42.19 1252 THR A N 1
ATOM 9608 C CA . THR A 1 1252 ? 77.116 -2.251 -8.404 1.00 42.19 1252 THR A CA 1
ATOM 9609 C C . THR A 1 1252 ? 76.990 -3.743 -8.715 1.00 42.19 1252 THR A C 1
ATOM 9611 O O . THR A 1 1252 ? 77.405 -4.574 -7.916 1.00 42.19 1252 THR A O 1
ATOM 9614 N N . GLU A 1 1253 ? 76.477 -4.089 -9.897 1.00 33.50 1253 GLU A N 1
ATOM 9615 C CA . GLU A 1 1253 ? 76.817 -5.346 -10.582 1.00 33.50 1253 GLU A CA 1
ATOM 9616 C C . GLU A 1 1253 ? 76.993 -5.089 -12.094 1.00 33.50 1253 GLU A C 1
ATOM 9618 O O . GLU A 1 1253 ? 76.264 -4.267 -12.658 1.00 33.50 1253 GLU A O 1
ATOM 9623 N N . PRO A 1 1254 ? 77.982 -5.713 -12.770 1.00 38.31 1254 PRO A N 1
ATOM 9624 C CA . PRO A 1 1254 ? 78.342 -5.369 -14.140 1.00 38.31 1254 PRO A CA 1
ATOM 9625 C C . PRO A 1 1254 ? 77.398 -6.013 -15.161 1.00 38.31 1254 PRO A C 1
ATOM 9627 O O . PRO A 1 1254 ? 77.097 -7.202 -15.097 1.00 38.31 1254 PRO A O 1
ATOM 9630 N N . LEU A 1 1255 ? 77.022 -5.218 -16.164 1.00 43.31 1255 LEU A N 1
ATOM 9631 C CA . LEU A 1 1255 ? 76.360 -5.629 -17.403 1.00 43.31 1255 LEU A CA 1
ATOM 9632 C C . LEU A 1 1255 ? 77.052 -6.838 -18.061 1.00 43.31 1255 LEU A C 1
ATOM 9634 O O . LEU A 1 1255 ? 78.136 -6.689 -18.624 1.00 43.31 1255 LEU A O 1
ATOM 9638 N N . PHE A 1 1256 ? 76.384 -7.995 -18.096 1.00 34.91 1256 PHE A N 1
ATOM 9639 C CA . PHE A 1 1256 ? 76.690 -9.069 -19.045 1.00 34.91 1256 PHE A CA 1
ATOM 9640 C C . PHE A 1 1256 ? 75.422 -9.810 -19.530 1.00 34.91 1256 PHE A C 1
ATOM 9642 O O . PHE A 1 1256 ? 74.665 -10.358 -18.742 1.00 34.91 1256 PHE A O 1
ATOM 9649 N N . PHE A 1 1257 ? 75.271 -9.808 -20.864 1.00 36.53 1257 PHE A N 1
ATOM 9650 C CA . PHE A 1 1257 ? 74.477 -10.641 -21.796 1.00 36.53 1257 PHE A CA 1
ATOM 9651 C C . PHE A 1 1257 ? 72.938 -10.814 -21.688 1.00 36.53 1257 PHE A C 1
ATOM 9653 O O . PHE A 1 1257 ? 72.420 -11.545 -20.859 1.00 36.53 1257 PHE A O 1
ATOM 9660 N N . ARG A 1 1258 ? 72.271 -10.206 -22.691 1.00 35.53 1258 ARG A N 1
ATOM 9661 C CA . ARG A 1 1258 ? 71.282 -10.716 -23.685 1.00 35.53 1258 ARG A CA 1
ATOM 9662 C C . ARG A 1 1258 ? 70.268 -11.839 -23.363 1.00 35.53 1258 ARG A C 1
ATOM 9664 O O . ARG A 1 1258 ? 70.635 -12.926 -22.948 1.00 35.53 1258 ARG A O 1
ATOM 9671 N N . GLU A 1 1259 ? 69.066 -11.590 -23.908 1.00 34.22 1259 GLU A N 1
ATOM 9672 C CA . GLU A 1 1259 ? 68.132 -12.514 -24.599 1.00 34.22 1259 GLU A CA 1
ATOM 9673 C C . GLU A 1 1259 ? 67.541 -13.700 -23.812 1.00 34.22 1259 GLU A C 1
ATOM 9675 O O . GLU A 1 1259 ? 68.108 -14.791 -23.788 1.00 34.22 1259 GLU A O 1
ATOM 9680 N N . LYS A 1 1260 ? 66.297 -13.538 -23.341 1.00 31.98 1260 LYS A N 1
ATOM 9681 C CA . LYS A 1 1260 ? 65.098 -14.198 -23.900 1.00 31.98 1260 LYS A CA 1
ATOM 9682 C C . LYS A 1 1260 ? 63.820 -13.637 -23.294 1.00 31.98 1260 LYS A C 1
ATOM 9684 O O . LYS A 1 1260 ? 63.836 -13.359 -22.077 1.00 31.98 1260 LYS A O 1
#

Secondary structure (DSSP, 8-state):
----S--SHHHHHHHHHHHHHHHHHHH-EEESS--GGGSPSSEEE------------EEEEEE----------SS-HHHHHHHHTTS-HHHHHTTSS-GGGGGG-HHHHHHHHHHHHHHTSHHHHHHHHH-HHHHHHHHHHHHHHHHHHHHHHHHHHHHGGGS-HHHHHHHHHHHHHHHHHHHIIIIIIIHHHHHHHHHHT-SSGGGS-TTTHHHHHHHHHHHHHHHHH-TT--SEEEEEEEEEES-HHHHHHHHHHHIIIIIHHHHHHHTSSSS--TT-EEEETTTEEEEEEEEE-SS--TTHHHHHHHHHHHT-HHHHHHHTS-EEEEEEEEEEE--SSS-SSSTTSSPEE---B--S-TTSTT--EEETTTEEE---EEEEEEE--TTHHHHHHHHHTTT-BPPTT---GGGHHHHHHHHHHHTT--HHHHHHHHHHT--S-EEEEEEETTSTTEEEEEEESSS---EEEE-SSEEEEESSGGGTTTT-SEEEE--SS-BSSTT-GGGB-EEEEEETTS-SSGGG-EEEETTSPEEP--GGG-EE----GGGS--TT-S-HHHHHHHHHHHHHHHHHTTSEEEEEETTEEEEEE---TTTS-HHHHHHHHTT---EEEEEESTHHHHHHHHHHHHHHHHSTTS--EEEEEEHHHIIIII--S--TTEEEEEEESSS--HHHHHHHHHHHTTT-EEEEEESSTT-HHHHH-SEEEESTTS-----SSS--HHHHHHHHHHHHHHHHHHHHTTSS-HHHHHHHHHHHHTHHHHHHHHHTTHHHHHHHHHHHGGG-SSEEEEE-TTHHHHHHHHHHHHHHHH---EEEE-TTTGGGTTGGG--EEEEE-TT--HHHHHHHHHHHHHHHHTT-EEEEEEETT--TTTTT-SEEEEE----TTHHHHHHHHHHHHHHHHHHHHHHHHHHHHHHHHHHHHHHHHHHHHTT--HHHHHH-HHHHHHHHHHHHHHHHHHHTTTTTTS-HHHHHHHHHHHHHHTT-S-GGGHHHH-TT-TT--SHHHHHHHHHHHHHHHH---TTS-SS-TTT-------------SHHHHHHHHTT--GGGS-HHHHHHHHHHGGGEEEEEEEEEEEEEEE-TTS-EEEEEEEEEEEEEEGGGG---GGGT--B--THHHHHHHH---EEEE-TTT--EEEEEEEE-TTSSEEEEEEEEEEE-TT--HHHHHHHHTTHHHHHHHHHHHTTPPP-GGGGGGS-HHHHHHS-HHHHHHHHHHHHHGGG---------

Mean predicted aligned error: 15.48 Å

Radius of gyration: 37.34 Å; Cα contacts (8 Å, |Δi|>4): 2222; chains: 1; bounding box: 122×103×92 Å

Sequence (1260 aa):
MRNDGRAPVIEMMLIEFCRKAVFFLRNWQIYVGRDPQCVSGPALIVFPLIPATLFCGLAGILAIRKKVKPVQPGGDLYESFGRAIGKDLASLLEGKIAATEYLGGKSSLEEMERELLDLKGEEVFRRIFFTEEEAQRLKDLSARMSAFLTAEEILLDQKAGCLSTTDLETVNSGLVLIRDLLWGLDHDILDNVQRIVALAGADGVADIDPEALPKYRKLNSLLNCLDRLEVRGRDSAGIQISFVPVDAEAAAETLAGLRAGGFEAELRLRTGEGDLVNGSLTCSPGFNLTFTYKTASIIGELGRNVRELRSRIARDRLFQAFARLPVAFETAFAHTRWASVGSITEENCHPLSNFTLPTAAPSDALQGKHYPAYGTGPWTIHVALNGDIDNYQILREAIEADEELVAPEVTTDTKIIPLQIEKYLLRGCDLTEAFRRAVGGFEGSHAIAMVCSAEPGKAFLALRGSGQSIYIGITPDRYLFSSELYGLVEETRFFVKMDGEKSSHPDQPEATGQIFILDQGAPGGVGGIKALFYDGTPLRLGESEVRKAEITTRDIDRGDYPHYFLKEITEAVHSVRKTLRGKYRIERDRGGENVVFNLGEDIVPERIREALTGGTIRRIVVIGHGTAAVAGSAVADAIESRLKGSGIRVEAKVASELSGFALEKDLHDTLVIPITQSGTTTDTNRAVAMAAERGAGVIAIVNRRQSDITAKADGVFYTSDGRDVEMAVASTKAFYSQIVAGRILALYFALILKTLSGERIAMELRRLEATPALMQRVLGRKEEIRLAVEKTIKHKRYWAVVGSGPNKVAADEIRIKLSELCYKTISSDLIENKKHIDLSAEPLIIVCASGNPEAVTGDVLKDAAIFKAHKSCVVVFADEGERRFDTIADAVIPIPKASMPLPVILNTVAGHLFGYYAACSIDEEAMFLREFKGRLNLVMVEHARMNMNLYESVADGRLRRLVGDFADRFHHRKNQGAFTLTGTRTISDLVLLLKYAAGKLPLDDFRHDFPAAEGAGSPIDLLDATLGHAVDELSRPIDAIRHQAKTVTVGTSRKETPLKGLVFDLLAQLDFSAESLLSTNILDIGRIQRAVAAIRGYTLYAINHLDAEGKPGEDATVVIVSRGGVSAGMRSRAETSGRLMGTKKGIVASGRIYVGQGKSDSAPLMIIPLLGGDDLVRHLLLIHVSFNEALSVDERKEIMGERVNDIRNLIQEYNLPWDDRELGKIAVATLLGEPVEVIAGAIRANIGNRGTEPLFFREK

Solvent-accessible surface area (backbone atoms only — not comparable to full-atom values): 67302 Å² total; per-residue (Å²): 135,81,88,87,91,87,82,70,61,65,63,52,49,50,52,50,47,50,49,50,50,49,52,44,62,74,56,36,49,78,44,68,86,68,63,70,91,81,49,79,77,48,62,49,71,59,88,89,89,92,90,92,60,70,41,65,45,43,35,33,44,40,49,32,72,64,92,62,71,80,75,68,66,96,61,52,51,68,59,51,52,60,57,17,62,74,31,39,68,68,44,39,76,71,65,76,45,54,50,74,42,43,39,53,13,70,67,46,51,56,47,44,54,49,35,56,49,47,51,67,34,71,71,50,35,51,47,40,61,78,30,68,69,54,42,49,54,52,51,55,45,42,57,52,50,53,56,50,51,56,53,49,50,57,50,41,75,76,45,51,80,80,47,55,63,69,39,45,52,44,49,49,52,51,54,52,47,53,52,51,52,45,44,45,47,48,61,57,48,56,49,43,50,59,53,33,26,53,39,64,56,40,96,42,68,88,73,56,50,81,54,23,47,66,59,43,46,52,52,46,52,51,43,54,22,46,49,59,59,30,58,54,24,45,29,19,30,13,40,36,44,35,36,24,44,68,45,62,62,64,51,52,49,51,51,53,51,40,44,76,72,68,40,48,67,57,50,55,61,28,53,45,92,65,73,47,38,62,57,28,36,49,72,28,77,77,51,34,38,32,45,31,42,49,40,54,31,86,71,36,50,71,52,47,53,47,54,50,52,44,55,53,55,25,67,34,65,66,56,60,60,59,37,54,48,58,60,70,32,48,36,36,40,36,34,52,42,71,75,84,57,36,67,75,38,45,60,47,24,33,52,38,42,52,62,57,49,80,82,66,70,86,86,64,74,86,65,45,55,61,27,74,70,80,44,72,32,56,71,47,32,40,34,41,68,37,72,50,50,72,51,36,66,65,56,44,55,60,41,42,72,72,58,46,36,71,55,87,79,53,52,30,47,66,51,49,55,35,45,44,23,45,57,31,23,60,72,47,34,49,72,68,57,10,46,35,55,34,60,61,70,55,40,64,31,29,21,38,44,36,40,36,64,87,52,71,42,38,41,43,35,38,31,22,35,46,60,21,30,45,33,37,23,48,45,93,54,31,40,34,34,12,23,41,69,68,43,29,33,71,76,28,45,36,31,36,73,64,54,16,67,51,41,86,40,93,91,37,75,88,29,34,9,34,34,43,37,44,44,19,85,35,91,43,61,57,80,29,49,50,37,24,29,41,76,64,52,76,46,88,67,52,77,87,58,54,43,74,56,91,67,48,61,79,49,69,60,58,76,95,46,96,36,47,44,62,41,37,55,65,46,23,35,56,32,37,47,42,42,54,58,68,41,53,41,80,43,80,60,100,88,49,47,42,62,48,76,47,66,52,55,62,35,52,27,64,72,57,54,49,30,50,66,70,60,52,37,40,34,37,43,21,20,10,59,72,63,32,24,45,32,16,42,56,22,21,54,40,31,41,72,36,37,61,89,71,75,53,46,57,40,53,43,47,18,54,58,35,59,75,75,63,69,66,85,69,25,65,36,29,37,37,32,45,32,35,57,67,27,64,56,62,53,46,49,50,30,48,51,61,37,45,79,27,47,26,46,33,40,30,39,30,30,37,63,99,20,65,42,65,78,71,30,70,8,48,42,55,27,28,84,20,62,74,60,80,71,24,71,67,83,48,33,56,50,56,15,51,36,52,50,33,44,53,52,19,51,50,51,13,52,74,65,61,54,49,55,44,52,60,49,46,55,53,48,56,53,57,68,44,44,37,63,48,44,49,56,49,60,73,39,50,66,62,43,40,54,44,35,71,73,51,58,51,80,38,76,42,44,34,21,20,7,54,77,74,25,31,46,22,17,49,46,30,27,50,48,32,28,62,34,57,75,43,86,49,48,62,44,44,55,83,52,41,82,77,73,59,45,89,65,32,25,30,37,40,35,47,49,37,48,53,57,72,75,55,45,59,50,52,53,52,51,44,40,51,42,36,75,51,63,22,46,33,34,34,36,28,33,60,87,63,61,84,50,66,86,47,35,80,35,74,46,69,34,76,81,46,65,74,68,55,25,30,55,50,49,28,54,53,36,51,52,36,26,52,43,44,16,49,63,38,23,55,58,14,50,58,51,46,58,50,50,56,55,50,49,55,52,49,54,52,37,59,75,68,69,55,51,74,69,56,52,46,62,32,68,65,54,26,48,56,42,44,59,46,48,55,54,49,52,55,42,44,75,73,37,47,70,56,80,49,56,70,64,56,54,52,49,50,61,52,31,49,34,46,42,40,58,74,46,68,75,82,53,48,56,72,80,41,68,87,44,86,82,52,93,41,57,58,56,47,38,51,53,46,48,50,52,48,28,61,73,30,55,39,62,67,27,30,53,99,71,51,75,88,70,55,71,67,69,83,72,76,70,71,73,74,84,75,50,80,63,48,52,50,34,49,75,69,78,38,58,77,85,29,39,56,75,70,50,53,56,50,46,67,42,44,46,74,43,47,68,45,80,55,22,29,41,35,30,40,51,44,61,54,50,98,86,41,36,66,51,97,76,12,28,34,42,79,74,48,61,37,61,64,42,64,81,51,90,54,63,53,80,80,46,43,64,49,58,67,73,65,37,52,30,50,57,66,62,48,71,45,50,28,60,39,95,88,74,64,45,45,34,38,37,41,51,26,39,43,101,80,80,32,59,34,30,39,41,36,34,34,44,40,69,43,76,84,59,52,52,67,56,52,44,57,51,49,48,72,54,51,56,55,27,47,52,57,36,45,73,72,75,42,90,85,57,74,68,61,65,62,76,51,58,58,64,52,69,65,37,48,57,58,68,58,53,34,49,52,52,49,55,61,58,59,66,70,77,77,76,84,92,78,83,84,88,133

Foldseek 3Di:
DDDDDDDDPVVVVVVVVCVVVCVCPVFEDEEEDDDPVPDDDPYHYDDDDDFAFADFKWWKWFWFDDPPPLPPQPDDLLVLQVQQCVQDPVCCLVVVDPLCCRSHHDVSLVSNVSSLLSCLDPVNLLCCLQPVVNVVVLVVSLVVLVVRLVVRVVVCVVCVQVDALVSSLSSVVSSVSSVQSSCLSVPLRNVVSVLLCLLQLHPHSVVDASLLSVVSSRVSLQLQLVLLSCLFQFFKKKKKKKFAFPDPVVVVVLVVVCVVVVCPVVVCVQCDADKDFAQRWHAKPRRTIMGMHMDGHPTGARCPNSVVSSVSSSPDPSCSSCSNGRTPTMIMIMGGDHDPWADGDRRQHDFIKLGFDDPDDPPPVPWADQQPQQGTMVKIKTKDKDWAQPCLVVLQVVLVVVVRHDDPNHTGSNNSQNNQLVVVSNVNDDSVVSNLQSVLPTDTWMWMWMDIPSAGSKIKIKGADNHWWKKWFFDQTIIMIIRDCSSHQSNHQKIAIFGRQDAPDPVDSSQGMKMWMAGSNANTDQQSIWMDTSVRHTDDDDPVRIDGHPAHNVLSDPPPDSHLLLVLLLCLLLLLVLLLRNQWHWDDDPVGIFIDGDQDQQQQNPVNLCCLLVQLAQEEEEEEAALQLLLSQLLQCLQCVLCPPLNHYTDYDYLLCCQPPNDDQAALNYEYEYEDAQLAPPSNLNSLQSNVVRNYAYGYEYAAPPHSNSVSHSHYRHGRSNSNDRSFPQDHSSSSSSNSNSNSVSLVSSVSSVSDDRNVSVVVSVLSVCLSVLSVVLVVCLVLLLVLLVQFVLAFQAAEEEEDDLLLSLRSSLQSLLCQFFVDNYYYYHLVCPVVDPLLSLEAYEYLAAQDDPVVNVVSLVSLQVSVVSNHAYEYAYAPPPCSCVVRHPYYRHGHHGHPPSSSSRSNSSSSSNSLSNSVVLLVLLVLLVVLLVVLVVLVVVCVVVVHDQVRQLVDPVQLVSLVVSLVVVVVCVVVSPPVNPDPVLVVLLNVLSCVSNVVDDQVCVCVVCVVVPPQRHSSSVNSVSSVRSSVSRHGSRSHGPDPPVRPPPVPPPCPVALDAQVQVVCVVVVHGPLQADPVQSLLCSLQRVFFPHWQKKWKKFKDDADPVQADDQAIFIATDDIDGPRVPDDDVCVVDRTQDDPRNVCQRVQDKAWAADPPHRFTKIKHFTADPVRHRGMIMIIGTDTDLPDDLVSLCSSLDPLVVVLCVVLVVVVHDDDSCLSNVDGSNCSRHPDSVVSSVVSVVVRVVVPDDDDDDDDD

pLDDT: mean 84.11, std 14.57, range [23.98, 98.69]

=== Feature glossary ===
Feature key, reading from the visual/contextual features back to the raw sequence:

Rendered structure images. Six rendered views show the 3D structure from the faces of a cube — i.e. along ±x, ±y, ±z. Rendering representation is drawn randomly per protein from cartoon (secondary-structure ribbons), sticks (backbone bonds), or molecular surface; coloring is either N→C rainbow (blue at the N-terminus through red at the C-terminus) or one color per chain.

Contact-map, Ramachandran, and PAE plots. The contact map is a binary N×N matrix image: pixel (i, j) is dark where Cα_i and Cα_j are within 8 Å and |i−j|>4. Because the |i−j|>4 filter removes local helical contacts, off-diagonal stripes parallel to the main diagonal indicate parallel β-sheets; stripes perpendicular to it indicate antiparallel β-sheets. The Ramachandran plot scatters every residue's (φ, ψ) pair against the sterically allowed regions. The PAE heatmap renders the predicted-aligned-error matrix.

InterPro / GO / CATH / organism. Database cross-references. InterPro integrates a dozen domain/family signature databases into unified entries with residue-range hits. GO terms attach function/process/location labels with evidence codes. CATH codes position the fold in a four-level structural taxonomy. Organism is the NCBI-taxonomy species name.

Nearest PDB structures. The Foldseek neighbor list gives the closest experimentally determined structures in the PDB, ranked by structural alignment. TM-score near 1 means near-identical fold; near 0.3 means only rough topology match. This is how one finds what a novel AlphaFold prediction most resembles in the solved-structure universe.

Predicted aligned error. PAE(i, j) answers: if I align the predicted and true structures on residue i, how far off (in Å) do I expect residue j to be? A block-diagonal PAE matrix with low values on the blocks and high values off-diagonal is the signature of a multi-domain protein with confidently predicted domains but uncertain inter-domain orientation.

Solvent-accessible surface area. Accessible surface area quantifies burial. A residue with SASA near zero is packed into the hydrophobic core; one with SASA >100 Å² sits on the surface. Computed here via the Shrake–Rupley numerical algorithm with a 1.4 Å probe.

B-factor. B-factor (Debye–Waller factor) reflects atomic displacement in the crystal lattice. It is an experimental observable (units Å²), not a prediction; low values mean the atom is pinned down, high values mean it moves or is heterogeneous across the crystal.

pLDDT. For AlphaFold models, the B-factor field carries pLDDT — the model's own estimate of local accuracy on a 0–100 scale. Regions with pLDDT<50 should be treated as essentially unmodeled; they often correspond to intrinsically disordered segments.

Backbone torsions (φ/ψ). φ (phi) and ψ (psi) are the two rotatable backbone dihedrals per residue: φ is the C(i-1)–N–Cα–C torsion, ψ is the N–Cα–C–N(i+1) torsion, both in degrees on (−180°, 180°]. α-helical residues cluster near (−60°, −45°); β-strand residues near (−120°, +130°). A Ramachandran plot is simply a scatter of (φ, ψ) for every residue.

Radius of gyration, Cα contacts, bounding box. Radius of gyration (Rg) is the root-mean-square distance of Cα atoms from their centroid — a single number for overall size and compactness. A globular domain of N residues has Rg ≈ 2.2·N^0.38 Å; an extended or disordered chain has a much larger Rg. The Cα contact count is the number of residue pairs whose Cα atoms are within 8 Å and are more than four positions apart in sequence — a standard proxy for tertiary packing density. The bounding box is the smallest axis-aligned box enclosing all Cα atoms.

Secondary structure (3-state, P-SEA). Three-state secondary structure (P-SEA) collapses the eight DSSP classes into helix (a), strand (b), and coil (c). P-SEA assigns these from Cα geometry alone — distances and angles — without requiring backbone oxygens, so it works on any Cα trace.

Secondary structure (8-state, DSSP). DSSP 8-state secondary structure assigns each residue one of H (α-helix), G (3₁₀-helix), I (π-helix), E (extended β-strand), B (isolated β-bridge), T (hydrogen-bonded turn), S (bend), or '-' (coil). The assignment is computed from backbone hydrogen-bond geometry via the Kabsch–Sander algorithm.

Foldseek 3Di. A 3Di character summarizes, for each residue, the relative orientation of the Cα frame of its nearest spatial neighbor. Because it encodes fold topology rather than chemistry, 3Di alignments detect remote structural similarity that sequence alignment misses.

mmCIF coordinates. The mmCIF block holds the 3D Cartesian coordinates of each backbone atom (N, Cα, C, O) in ångströms. mmCIF is the PDB's canonical archive format — a tagged-loop text representation of the atomic model.

Sequence. Sequence gives the chain of amino acids in standard one-letter code (A=alanine, C=cysteine, …, Y=tyrosine), read N→C. It is the only feature that is directly encoded by the gene; all structural features are derived from the folded form of this sequence.